Protein AF-0000000084399946 (afdb_homodimer)

Radius of gyration: 34.73 Å; Cα contacts (8 Å, |Δi|>4): 2234; chains: 2; bounding box: 103×118×94 Å

Secondary structure (DSSP, 8-state):
------------------HHHHHHHHHHHHHS--------------EEEEEETTEEEEEEE-TTSEEEEEEE-SGGGTSS-EEEEEEEPPPHHHHHHHHHTT-EEEE---TT-S--EEEEEEE-SSSS--EEEEEEEEEHHHHHHHTT--TT-BHHHHHHHHS--S------SS-------------------TT-EEEEEEEEEEESSSHHHHHHHHHHHHHHHHHHHT-SS--HHHHHHHHHHHHHHHHHHHHHHHHHHHTPBP-TTS--SS-SS-GGGGGG----EEEEEEEEEETTTTEEEEEEESS-EEEEEEEETTT--EEEEE-----BTT-HHHHHHHHTTSSS--TTSEE-SSSS-EETTTBSBSB-EE-HHHHS-HHHHHHHHHHHT-----SB-TTT--B----S----B-PPEEEEEESB-SS-TTEEEEEEEEE-HHHHTTS-HHHHHHHHHHHH-TT--SEEETTTHHHHS-BPPP-SPPPSS-PPPTTSSSTTTSSEEE---SSHHHHHHHHTTTSS--HHHHHHHHH--THHHHHH---EEE-/------------------HHHHHHHHHHHHHS--------------EEEEEETTEEEEEEE-TTSEEEEEEE-SGGGTSS-EEEEEEEPPPHHHHHHHHHTT-EEEE---TT-S--EEEEEEE-SSSS--EEEEEEEEEHHHHHHHTT--TT-BHHHHHHHHS--S------SS-------------------TT-EEEEEEEEEEESSSHHHHHHHHHHHHHHHHHHHT-SS--HHHHHHHHHHHHHHHHHHHHHHHHHHHTPBP-TTS--SS-SS-GGGGGG----EEEEEEEEEETTTTEEEEEEESS-EEEEEEEETTT--EEEEE-----BTT-HHHHHHHHTTSSS--TTSEE-SSSS-EETTTB-BSB-EE-HHHHS-HHHHHHHHHHHT-----SB-TTT--B----S----B-PPEEEEEESB-SS-TTEEEEEEEEE-HHHHTTS-HHHHHHHHHHHH-TT--SEEETTTHHHHS-BPPP-SPPPSS-PPPTTSSSTTTSSEEE---SSHHHHHHHHTTTSS--HHHHHHHHH--THHHHHH---EEE-

InterPro domains:
  IPR001932 PPM-type phosphatase-like domain [PF00481] (191-477)
  IPR001932 PPM-type phosphatase-like domain [PS51746] (173-559)
  IPR001932 PPM-type phosphatase-like domain [SM00332] (107-525)
  IPR001932 PPM-type phosphatase-like domain [cd00143] (194-478)
  IPR015655 Protein phosphatase 2C [PTHR13832] (185-475)
  IPR036457 PPM-type phosphatase-like domain superfamily [G3DSA:3.60.40.10] (83-559)
  IPR036457 PPM-type phosphatase-like domain superfamily [SSF81606] (194-558)

Nearest PDB structures (foldseek):
  5nzz-assembly4_D  TM=5.841E-01  e=4.918E-12  Homo sapiens
  8xi8-assembly1_A  TM=5.851E-01  e=1.051E-11  Homo sapiens
  5d2u-assembly1_A  TM=6.458E-01  e=9.894E-07  Thermosynechococcus vestitus BP-1
  5iti-assembly1_A  TM=6.749E-01  e=1.339E-05  Thermosynechococcus vestitus BP-1
  2j82-assembly1_A-2  TM=6.900E-01  e=2.863E-05  Synechococcus elongatus

Structure (mmCIF, N/CA/C/O backbone):
data_AF-0000000084399946-model_v1
#
loop_
_entity.id
_entity.type
_entity.pdbx_description
1 polymer 'PPM-type phosphatase domain-containing protein'
#
loop_
_atom_site.group_PDB
_atom_site.id
_atom_site.type_symbol
_atom_site.label_atom_id
_atom_site.label_alt_id
_atom_site.label_comp_id
_atom_site.label_asym_id
_atom_site.label_entity_id
_atom_site.label_seq_id
_atom_site.pdbx_PDB_ins_code
_atom_site.Cartn_x
_atom_site.Cartn_y
_atom_site.Cartn_z
_atom_site.occupancy
_atom_site.B_iso_or_equiv
_atom_site.auth_seq_id
_atom_site.auth_comp_id
_atom_site.auth_asym_id
_atom_site.auth_atom_id
_atom_site.pdbx_PDB_model_num
ATOM 1 N N . MET A 1 1 ? 61.219 -42.719 -32.5 1 23.02 1 MET A N 1
ATOM 2 C CA . MET A 1 1 ? 62.594 -42.219 -32.656 1 23.02 1 MET A CA 1
ATOM 3 C C . MET A 1 1 ? 62.656 -40.719 -32.406 1 23.02 1 MET A C 1
ATOM 5 O O . MET A 1 1 ? 61.781 -39.969 -32.844 1 23.02 1 MET A O 1
ATOM 9 N N . PRO A 1 2 ? 63.438 -40.25 -31.391 1 25.14 2 PRO A N 1
ATOM 10 C CA . PRO A 1 2 ? 63.344 -39.031 -30.625 1 25.14 2 PRO A CA 1
ATOM 11 C C . PRO A 1 2 ? 63.781 -37.812 -31.422 1 25.14 2 PRO A C 1
ATOM 13 O O . PRO A 1 2 ? 64.938 -37.656 -31.766 1 25.14 2 PRO A O 1
ATOM 16 N N . LEU A 1 3 ? 63.062 -37.625 -32.625 1 25.92 3 LEU A N 1
ATOM 17 C CA . LEU A 1 3 ? 63.688 -36.625 -33.5 1 25.92 3 LEU A CA 1
ATOM 18 C C . LEU A 1 3 ? 63.906 -35.312 -32.719 1 25.92 3 LEU A C 1
ATOM 20 O O . LEU A 1 3 ? 63.062 -34.906 -31.922 1 25.92 3 LEU A O 1
ATOM 24 N N . PRO A 1 4 ? 65.125 -34.844 -32.656 1 26.7 4 PRO A N 1
ATOM 25 C CA . PRO A 1 4 ? 65.812 -33.844 -31.797 1 26.7 4 PRO A CA 1
ATOM 26 C C . PRO A 1 4 ? 65.312 -32.438 -32.062 1 26.7 4 PRO A C 1
ATOM 28 O O . PRO A 1 4 ? 65.312 -31.984 -33.219 1 26.7 4 PRO A O 1
ATOM 31 N N . SER A 1 5 ? 64.188 -32.031 -31.453 1 23.81 5 SER A N 1
ATOM 32 C CA . SER A 1 5 ? 63.406 -30.812 -31.656 1 23.81 5 SER A CA 1
ATOM 33 C C . SER A 1 5 ? 64.312 -29.578 -31.531 1 23.81 5 SER A C 1
ATOM 35 O O . SER A 1 5 ? 64.938 -29.375 -30.5 1 23.81 5 SER A O 1
ATOM 37 N N . THR A 1 6 ? 64.875 -29.156 -32.719 1 25.34 6 THR A N 1
ATOM 38 C CA . THR A 1 6 ? 65.875 -28.109 -32.938 1 25.34 6 THR A CA 1
ATOM 39 C C . THR A 1 6 ? 65.375 -26.797 -32.312 1 25.34 6 THR A C 1
ATOM 41 O O . THR A 1 6 ? 64.25 -26.422 -32.438 1 25.34 6 THR A O 1
ATOM 44 N N . PRO A 1 7 ? 66.25 -26.156 -31.422 1 26.36 7 PRO A N 1
ATOM 45 C CA . PRO A 1 7 ? 66.125 -25.031 -30.484 1 26.36 7 PRO A CA 1
ATOM 46 C C . PRO A 1 7 ? 65.938 -23.688 -31.203 1 26.36 7 PRO A C 1
ATOM 48 O O . PRO A 1 7 ? 66.688 -23.344 -32.094 1 26.36 7 PRO A O 1
ATOM 51 N N . ILE A 1 8 ? 64.625 -23.375 -31.688 1 25.2 8 ILE A N 1
ATOM 52 C CA . ILE A 1 8 ? 64.375 -22.188 -32.5 1 25.2 8 ILE A CA 1
ATOM 53 C C . ILE A 1 8 ? 65 -20.969 -31.859 1 25.2 8 ILE A C 1
ATOM 55 O O . ILE A 1 8 ? 64.812 -20.703 -30.672 1 25.2 8 ILE A O 1
ATOM 59 N N . LEU A 1 9 ? 66.125 -20.453 -32.469 1 21.3 9 LEU A N 1
ATOM 60 C CA . LEU A 1 9 ? 67.062 -19.391 -32.281 1 21.3 9 LEU A CA 1
ATOM 61 C C . LEU A 1 9 ? 66.375 -18.047 -32.062 1 21.3 9 LEU A C 1
ATOM 63 O O . LEU A 1 9 ? 65.5 -17.672 -32.844 1 21.3 9 LEU A O 1
ATOM 67 N N . SER A 1 10 ? 66.312 -17.5 -30.781 1 23.08 10 SER A N 1
ATOM 68 C CA . SER A 1 10 ? 65.75 -16.312 -30.125 1 23.08 10 SER A CA 1
ATOM 69 C C . SER A 1 10 ? 66.312 -15.031 -30.734 1 23.08 10 SER A C 1
ATOM 71 O O . SER A 1 10 ? 67.5 -14.688 -30.5 1 23.08 10 SER A O 1
ATOM 73 N N . SER A 1 11 ? 66.25 -14.859 -32.156 1 21.86 11 SER A N 1
ATOM 74 C CA . SER A 1 11 ? 66.938 -13.703 -32.719 1 21.86 11 SER A CA 1
ATOM 75 C C . SER A 1 11 ? 66.5 -12.414 -32.031 1 21.86 11 SER A C 1
ATOM 77 O O . SER A 1 11 ? 65.312 -12.18 -31.891 1 21.86 11 SER A O 1
ATOM 79 N N . SER A 1 12 ? 67.375 -11.828 -31.156 1 23.22 12 SER A N 1
ATOM 80 C CA . SER A 1 12 ? 67.438 -10.594 -30.391 1 23.22 12 SER A CA 1
ATOM 81 C C . SER A 1 12 ? 67.375 -9.375 -31.297 1 23.22 12 SER A C 1
ATOM 83 O O . SER A 1 12 ? 68.25 -9.148 -32.125 1 23.22 12 SER A O 1
ATOM 85 N N . ILE A 1 13 ? 66.188 -9.172 -32 1 23.84 13 ILE A N 1
ATOM 86 C CA . ILE A 1 13 ? 66.188 -7.984 -32.844 1 23.84 13 ILE A CA 1
ATOM 87 C C . ILE A 1 13 ? 66.562 -6.758 -32.031 1 23.84 13 ILE A C 1
ATOM 89 O O . ILE A 1 13 ? 65.812 -6.41 -31.078 1 23.84 13 ILE A O 1
ATOM 93 N N . ALA A 1 14 ? 67.875 -6.52 -31.906 1 24.02 14 ALA A N 1
ATOM 94 C CA . ALA A 1 14 ? 68.625 -5.391 -31.297 1 24.02 14 ALA A CA 1
ATOM 95 C C . ALA A 1 14 ? 68.125 -4.07 -31.922 1 24.02 14 ALA A C 1
ATOM 97 O O . ALA A 1 14 ? 68.438 -3.789 -33.094 1 24.02 14 ALA A O 1
ATOM 98 N N . LEU A 1 15 ? 66.875 -3.648 -31.656 1 26.16 15 LEU A N 1
ATOM 99 C CA . LEU A 1 15 ? 66.375 -2.379 -32.156 1 26.16 15 LEU A CA 1
ATOM 100 C C . LEU A 1 15 ? 67.25 -1.229 -31.781 1 26.16 15 LEU A C 1
ATOM 102 O O . LEU A 1 15 ? 67.438 -0.952 -30.594 1 26.16 15 LEU A O 1
ATOM 106 N N . THR A 1 16 ? 68.438 -1.121 -32.531 1 25.41 16 THR A N 1
ATOM 107 C CA . THR A 1 16 ? 69.5 -0.097 -32.438 1 25.41 16 THR A CA 1
ATOM 108 C C . THR A 1 16 ? 68.875 1.298 -32.438 1 25.41 16 THR A C 1
ATOM 110 O O . THR A 1 16 ? 67.875 1.548 -33.125 1 25.41 16 THR A O 1
ATOM 113 N N . SER A 1 17 ? 69.25 2.141 -31.359 1 29.02 17 SER A N 1
ATOM 114 C CA . SER A 1 17 ? 68.875 3.398 -30.734 1 29.02 17 SER A CA 1
ATOM 115 C C . SER A 1 17 ? 69.062 4.574 -31.688 1 29.02 17 SER A C 1
ATOM 117 O O . SER A 1 17 ? 69 5.734 -31.281 1 29.02 17 SER A O 1
ATOM 119 N N . SER A 1 18 ? 69.625 4.328 -32.969 1 29.56 18 SER A N 1
ATOM 120 C CA . SER A 1 18 ? 70.25 5.527 -33.531 1 29.56 18 SER A CA 1
ATOM 121 C C . SER A 1 18 ? 69.188 6.586 -33.844 1 29.56 18 SER A C 1
ATOM 123 O O . SER A 1 18 ? 68 6.262 -34.094 1 29.56 18 SER A O 1
ATOM 125 N N . ALA A 1 19 ? 69.688 7.906 -33.656 1 35.5 19 ALA A N 1
ATOM 126 C CA . ALA A 1 19 ? 69 9.188 -33.75 1 35.5 19 ALA A CA 1
ATOM 127 C C . ALA A 1 19 ? 68.25 9.32 -35.062 1 35.5 19 ALA A C 1
ATOM 129 O O . ALA A 1 19 ? 67.188 9.867 -35.125 1 35.5 19 ALA A O 1
ATOM 130 N N . ALA A 1 20 ? 69.062 9 -36.156 1 37.38 20 ALA A N 1
ATOM 131 C CA . ALA A 1 20 ? 68.562 9.141 -37.531 1 37.38 20 ALA A CA 1
ATOM 132 C C . ALA A 1 20 ? 67.312 8.258 -37.75 1 37.38 20 ALA A C 1
ATOM 134 O O . ALA A 1 20 ? 66.438 8.594 -38.531 1 37.38 20 ALA A O 1
ATOM 135 N N . GLY A 1 21 ? 67.375 7.031 -37.062 1 34.44 21 GLY A N 1
ATOM 136 C CA . GLY A 1 21 ? 66.375 6.047 -37.219 1 34.44 21 GLY A CA 1
ATOM 137 C C . GLY A 1 21 ? 65 6.504 -36.656 1 34.44 21 GLY A C 1
ATOM 138 O O . GLY A 1 21 ? 63.969 6.047 -37.094 1 34.44 21 GLY A O 1
ATOM 139 N N . LEU A 1 22 ? 65.188 7.254 -35.562 1 35.81 22 LEU A N 1
ATOM 140 C CA . LEU A 1 22 ? 64 7.812 -34.906 1 35.81 22 LEU A CA 1
ATOM 141 C C . LEU A 1 22 ? 63.344 8.836 -35.812 1 35.81 22 LEU A C 1
ATOM 143 O O . LEU A 1 22 ? 62.125 8.883 -35.906 1 35.81 22 LEU A O 1
ATOM 147 N N . ALA A 1 23 ? 64.25 9.625 -36.438 1 38.19 23 ALA A N 1
ATOM 148 C CA . ALA A 1 23 ? 63.719 10.711 -37.281 1 38.19 23 ALA A CA 1
ATOM 149 C C . ALA A 1 23 ? 62.969 10.172 -38.469 1 38.19 23 ALA A C 1
ATOM 151 O O . ALA A 1 23 ? 61.906 10.695 -38.844 1 38.19 23 ALA A O 1
ATOM 152 N N . ALA A 1 24 ? 63.562 9.094 -39.156 1 37.03 24 ALA A N 1
ATOM 153 C CA . ALA A 1 24 ? 62.906 8.477 -40.312 1 37.03 24 ALA A CA 1
ATOM 154 C C . ALA A 1 24 ? 61.594 7.832 -39.875 1 37.03 24 ALA A C 1
ATOM 156 O O . ALA A 1 24 ? 60.594 7.879 -40.625 1 37.03 24 ALA A O 1
ATOM 157 N N . LEU A 1 25 ? 61.625 7.184 -38.656 1 37.5 25 LEU A N 1
ATOM 158 C CA . LEU A 1 25 ? 60.375 6.59 -38.188 1 37.5 25 LEU A CA 1
ATOM 159 C C . LEU A 1 25 ? 59.344 7.664 -37.906 1 37.5 25 LEU A C 1
ATOM 161 O O . LEU A 1 25 ? 58.188 7.5 -38.25 1 37.5 25 LEU A O 1
ATOM 165 N N . LEU A 1 26 ? 59.875 8.758 -37.344 1 38.97 26 LEU A N 1
ATOM 166 C CA . LEU A 1 26 ? 58.906 9.82 -37.062 1 38.97 26 LEU A CA 1
ATOM 167 C C . LEU A 1 26 ? 58.375 10.422 -38.344 1 38.97 26 LEU A C 1
ATOM 169 O O . LEU A 1 26 ? 57.156 10.719 -38.438 1 38.97 26 LEU A O 1
ATOM 173 N N . THR A 1 27 ? 59.25 10.727 -39.312 1 38.97 27 THR A N 1
ATOM 174 C CA . THR A 1 27 ? 58.844 11.273 -40.594 1 38.97 27 THR A CA 1
ATOM 175 C C . THR A 1 27 ? 57.969 10.281 -41.344 1 38.97 27 THR A C 1
ATOM 177 O O . THR A 1 27 ? 56.938 10.664 -41.938 1 38.97 27 THR A O 1
ATOM 180 N N . TYR A 1 28 ? 58.375 8.906 -41.375 1 34.91 28 TYR A N 1
ATOM 181 C CA . TYR A 1 28 ? 57.531 7.914 -42 1 34.91 28 TYR A CA 1
ATOM 182 C C . TYR A 1 28 ? 56.156 7.883 -41.344 1 34.91 28 TYR A C 1
ATOM 184 O O . TYR A 1 28 ? 55.125 7.824 -42.031 1 34.91 28 TYR A O 1
ATOM 192 N N . LEU A 1 29 ? 56.188 7.855 -39.969 1 35.62 29 LEU A N 1
ATOM 193 C CA . LEU A 1 29 ? 54.906 7.883 -39.281 1 35.62 29 LEU A CA 1
ATOM 194 C C . LEU A 1 29 ? 54.125 9.156 -39.625 1 35.62 29 LEU A C 1
ATOM 196 O O . LEU A 1 29 ? 52.906 9.141 -39.688 1 35.62 29 LEU A O 1
ATOM 200 N N . TYR A 1 30 ? 54.875 10.305 -39.75 1 33.88 30 TYR A N 1
ATOM 201 C CA . TYR A 1 30 ? 54.25 11.57 -40.094 1 33.88 30 TYR A CA 1
ATOM 202 C C . TYR A 1 30 ? 53.625 11.516 -41.469 1 33.88 30 TYR A C 1
ATOM 204 O O . TYR A 1 30 ? 52.5 11.969 -41.688 1 33.88 30 TYR A O 1
ATOM 212 N N . TYR A 1 31 ? 54.469 11.281 -42.531 1 34.69 31 TYR A N 1
ATOM 213 C CA . TYR A 1 31 ? 53.969 11.344 -43.906 1 34.69 31 TYR A CA 1
ATOM 214 C C . TYR A 1 31 ? 53.062 10.148 -44.219 1 34.69 31 TYR A C 1
ATOM 216 O O . TYR A 1 31 ? 52.281 10.188 -45.156 1 34.69 31 TYR A O 1
ATOM 224 N N . ASN A 1 32 ? 53.5 8.953 -44 1 29.62 32 ASN A N 1
ATOM 225 C CA . ASN A 1 32 ? 52.656 7.805 -44.281 1 29.62 32 ASN A CA 1
ATOM 226 C C . ASN A 1 32 ? 51.656 7.535 -43.188 1 29.62 32 ASN A C 1
ATOM 228 O O . ASN A 1 32 ? 51.906 6.695 -42.312 1 29.62 32 ASN A O 1
ATOM 232 N N . ARG A 1 33 ? 51.031 8.695 -42.781 1 29.62 33 ARG A N 1
ATOM 233 C CA . ARG A 1 33 ? 49.969 8.617 -41.781 1 29.62 33 ARG A CA 1
ATOM 234 C C . ARG A 1 33 ? 49 7.48 -42.062 1 29.62 33 ARG A C 1
ATOM 236 O O . ARG A 1 33 ? 48.375 7.457 -43.125 1 29.62 33 ARG A O 1
ATOM 243 N N . PRO A 1 34 ? 49.312 6.246 -41.625 1 27.61 34 PRO A N 1
ATOM 244 C CA . PRO A 1 34 ? 48.281 5.324 -42.125 1 27.61 34 PRO A CA 1
ATOM 245 C C . PRO A 1 34 ? 46.875 5.887 -41.969 1 27.61 34 PRO A C 1
ATOM 247 O O . PRO A 1 34 ? 46.562 6.566 -41 1 27.61 34 PRO A O 1
ATOM 250 N N . SER A 1 35 ? 46.188 6.367 -43.062 1 27.34 35 SER A N 1
ATOM 251 C CA . SER A 1 35 ? 44.781 6.734 -43.125 1 27.34 35 SER A CA 1
ATOM 252 C C . SER A 1 35 ? 43.906 5.707 -42.406 1 27.34 35 SER A C 1
ATOM 254 O O . SER A 1 35 ? 43.469 4.719 -43 1 27.34 35 SER A O 1
ATOM 256 N N . ILE A 1 36 ? 44.375 5.105 -41.406 1 27.83 36 ILE A N 1
ATOM 257 C CA . ILE A 1 36 ? 43.375 4.168 -40.875 1 27.83 36 ILE A CA 1
ATOM 258 C C . ILE A 1 36 ? 42.062 4.887 -40.656 1 27.83 36 ILE A C 1
ATOM 260 O O . ILE A 1 36 ? 42 5.836 -39.844 1 27.83 36 ILE A O 1
ATOM 264 N N . PRO A 1 37 ? 41.219 4.938 -41.656 1 26.47 37 PRO A N 1
ATOM 265 C CA . PRO A 1 37 ? 39.938 5.602 -41.406 1 26.47 37 PRO A CA 1
ATOM 266 C C . PRO A 1 37 ? 39.344 5.246 -40.062 1 26.47 37 PRO A C 1
ATOM 268 O O . PRO A 1 37 ? 39.219 4.066 -39.719 1 26.47 37 PRO A O 1
ATOM 271 N N . PHE A 1 38 ? 39.719 5.875 -39.062 1 26.69 38 PHE A N 1
ATOM 272 C CA . PHE A 1 38 ? 38.969 5.711 -37.812 1 26.69 38 PHE A CA 1
ATOM 27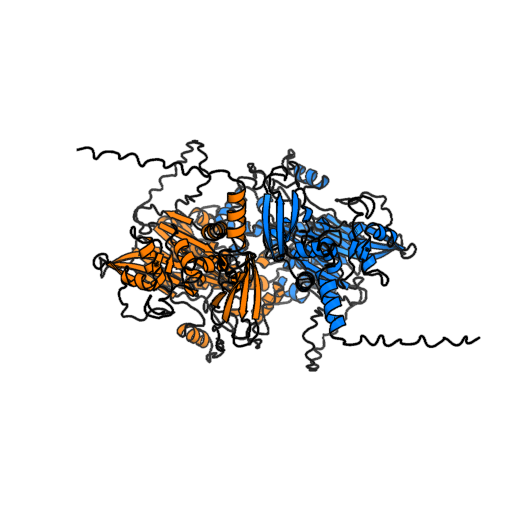3 C C . PHE A 1 38 ? 37.469 5.785 -38.094 1 26.69 38 PHE A C 1
ATOM 275 O O . PHE A 1 38 ? 36.938 6.867 -38.344 1 26.69 38 PHE A O 1
ATOM 282 N N . ALA A 1 39 ? 36.938 4.91 -38.906 1 25.56 39 ALA A N 1
ATOM 283 C CA . ALA A 1 39 ? 35.5 4.852 -38.906 1 25.56 39 ALA A CA 1
ATOM 284 C C . ALA A 1 39 ? 34.938 5.051 -37.5 1 25.56 39 ALA A C 1
ATOM 286 O O . ALA A 1 39 ? 35.188 4.246 -36.594 1 25.56 39 ALA A O 1
ATOM 287 N N . PHE A 1 40 ? 34.906 6.215 -37.062 1 27 40 PHE A N 1
ATOM 288 C CA . PHE A 1 40 ? 34.031 6.48 -35.906 1 27 40 PHE A CA 1
ATOM 289 C C . PHE A 1 40 ? 32.75 5.633 -36 1 27 40 PHE A C 1
ATOM 291 O O . PHE A 1 40 ? 31.906 5.879 -36.844 1 27 40 PHE A O 1
ATOM 298 N N . VAL A 1 41 ? 32.875 4.391 -35.938 1 29.59 41 VAL A N 1
ATOM 299 C CA . VAL A 1 41 ? 31.609 3.705 -35.75 1 29.59 41 VAL A CA 1
ATOM 300 C C . VAL A 1 41 ? 30.781 4.43 -34.688 1 29.59 41 VAL A C 1
ATOM 302 O O . VAL A 1 41 ? 31.203 4.535 -33.531 1 29.59 41 VAL A O 1
ATOM 305 N N . PRO A 1 42 ? 30.109 5.441 -35.031 1 33.31 42 PRO A N 1
ATOM 306 C CA . PRO A 1 42 ? 29.219 6.012 -34.031 1 33.31 42 PRO A CA 1
ATOM 307 C C . PRO A 1 42 ? 28.719 4.977 -33.031 1 33.31 42 PRO A C 1
ATOM 309 O O . PRO A 1 42 ? 28.531 3.811 -33.375 1 33.31 42 PRO A O 1
ATOM 312 N N . LEU A 1 43 ? 29.203 4.895 -31.891 1 37.94 43 LEU A N 1
ATOM 313 C CA . LEU A 1 43 ? 28.562 4.027 -30.906 1 37.94 43 LEU A CA 1
ATOM 314 C C . LEU A 1 43 ? 27.062 3.891 -31.188 1 37.94 43 LEU A C 1
ATOM 316 O O . LEU A 1 43 ? 26.312 4.859 -31.062 1 37.94 43 LEU A O 1
ATOM 320 N N . THR A 1 44 ? 26.641 3.334 -32.219 1 42.97 44 THR A N 1
ATOM 321 C CA . THR A 1 44 ? 25.297 3.018 -32.688 1 42.97 44 THR A CA 1
ATOM 322 C C . THR A 1 44 ? 24.375 2.67 -31.531 1 42.97 44 THR A C 1
ATOM 324 O O . THR A 1 44 ? 24.703 1.814 -30.703 1 42.97 44 THR A O 1
ATOM 327 N N . SER A 1 45 ? 23.578 3.59 -31.078 1 59.16 45 SER A N 1
ATOM 328 C CA . SER A 1 45 ? 22.422 3.377 -30.219 1 59.16 45 SER A CA 1
ATOM 329 C C . SER A 1 45 ? 21.719 2.068 -30.547 1 59.16 45 SER A C 1
ATOM 331 O O . SER A 1 45 ? 21.406 1.807 -31.703 1 59.16 45 SER A O 1
ATOM 333 N N . LYS A 1 46 ? 22 1.009 -29.891 1 77.56 46 LYS A N 1
ATOM 334 C CA . LYS A 1 46 ? 21.281 -0.247 -30.047 1 77.56 46 LYS A CA 1
ATOM 335 C C . LYS A 1 46 ? 19.797 -0.076 -29.703 1 77.56 46 LYS A C 1
ATOM 337 O O . LYS A 1 46 ? 19.469 0.482 -28.656 1 77.56 46 LYS A O 1
ATOM 342 N N . THR A 1 47 ? 19 -0.186 -30.75 1 84.94 47 THR A N 1
ATOM 343 C CA . THR A 1 47 ? 17.547 -0.098 -30.594 1 84.94 47 THR A CA 1
ATOM 344 C C . THR A 1 47 ? 16.922 -1.486 -30.625 1 84.94 47 THR A C 1
ATOM 346 O O . THR A 1 47 ? 17.312 -2.336 -31.422 1 84.94 47 THR A O 1
ATOM 349 N N . PHE A 1 48 ? 16.188 -1.789 -29.656 1 87.06 48 PHE A N 1
ATOM 350 C CA . PHE A 1 48 ? 15.414 -3.023 -29.562 1 87.06 48 PHE A CA 1
ATOM 351 C C . PHE A 1 48 ? 13.914 -2.736 -29.625 1 87.06 48 PHE A C 1
ATOM 353 O O . PHE A 1 48 ? 13.398 -1.948 -28.828 1 87.06 48 PHE A O 1
ATOM 360 N N . THR A 1 49 ? 13.297 -3.318 -30.594 1 85.38 49 THR A N 1
ATOM 361 C CA . THR A 1 49 ? 11.859 -3.141 -30.766 1 85.38 49 THR A CA 1
ATOM 362 C C . THR A 1 49 ? 11.109 -4.414 -30.391 1 85.38 49 THR A C 1
ATOM 364 O O . THR A 1 49 ? 11.555 -5.52 -30.703 1 85.38 49 THR A O 1
ATOM 367 N N . PHE A 1 50 ? 10.125 -4.25 -29.672 1 80.88 50 PHE A N 1
ATOM 368 C CA . PHE A 1 50 ? 9.32 -5.391 -29.25 1 80.88 50 PHE A CA 1
ATOM 369 C C . PHE A 1 50 ? 7.871 -4.973 -29.016 1 80.88 50 PHE A C 1
ATOM 371 O O . PHE A 1 50 ? 7.527 -3.797 -29.156 1 80.88 50 PHE A O 1
ATOM 378 N N . LYS A 1 51 ? 7.07 -5.961 -28.719 1 75.69 51 LYS A N 1
ATOM 379 C CA . LYS A 1 51 ? 5.664 -5.668 -28.453 1 75.69 51 LYS A CA 1
ATOM 380 C C . LYS A 1 51 ? 5.301 -5.973 -27 1 75.69 51 LYS A C 1
ATOM 382 O O . LYS A 1 51 ? 5.762 -6.961 -26.438 1 75.69 51 LYS A O 1
ATOM 387 N N . VAL A 1 52 ? 4.707 -5.031 -26.406 1 73 52 VAL A N 1
ATOM 388 C CA . VAL A 1 52 ? 4.043 -5.266 -25.141 1 73 52 VAL A CA 1
ATOM 389 C C . VAL A 1 52 ? 2.549 -5.492 -25.359 1 73 52 VAL A C 1
ATOM 391 O O . VAL A 1 52 ? 1.797 -4.539 -25.578 1 73 52 VAL A O 1
ATOM 394 N N . LEU A 1 53 ? 2.271 -6.652 -25.172 1 66.44 53 LEU A N 1
ATOM 395 C CA . LEU A 1 53 ? 0.941 -7.059 -25.609 1 66.44 53 LEU A CA 1
ATOM 396 C C . LEU A 1 53 ? 0.711 -6.668 -27.062 1 66.44 53 LEU A C 1
ATOM 398 O O . LEU A 1 53 ? 1.362 -7.207 -27.969 1 66.44 53 LEU A O 1
ATOM 402 N N . ASN A 1 54 ? 0.017 -5.512 -27.281 1 63.38 54 ASN A N 1
ATOM 403 C CA . ASN A 1 54 ? -0.271 -5.141 -28.672 1 63.38 54 ASN A CA 1
ATOM 404 C C . ASN A 1 54 ? 0.364 -3.799 -29.031 1 63.38 54 ASN A C 1
ATOM 406 O O . ASN A 1 54 ? 0.22 -3.324 -30.156 1 63.38 54 ASN A O 1
ATOM 410 N N . TRP A 1 55 ? 1.119 -3.309 -28.141 1 74.38 55 TRP A N 1
ATOM 411 C CA . TRP A 1 55 ? 1.695 -1.988 -28.375 1 74.38 55 TRP A CA 1
ATOM 412 C C . TRP A 1 55 ? 3.186 -2.09 -28.688 1 74.38 55 TRP A C 1
ATOM 414 O O . TRP A 1 55 ? 3.912 -2.836 -28.016 1 74.38 55 TRP A O 1
ATOM 424 N N . ASP A 1 56 ? 3.477 -1.344 -29.656 1 82.5 56 ASP A N 1
ATOM 425 C CA . ASP A 1 56 ? 4.891 -1.311 -30.016 1 82.5 56 ASP A CA 1
ATOM 426 C C . ASP A 1 56 ? 5.707 -0.576 -28.953 1 82.5 56 ASP A C 1
ATOM 428 O O . ASP A 1 56 ? 5.25 0.423 -28.391 1 82.5 56 ASP A O 1
ATOM 432 N N . ALA A 1 57 ? 6.75 -1.133 -28.688 1 87.5 57 ALA A N 1
ATOM 433 C CA . ALA A 1 57 ? 7.688 -0.498 -27.766 1 87.5 57 ALA A CA 1
ATOM 434 C C . ALA A 1 57 ? 9.117 -0.591 -28.281 1 87.5 57 ALA A C 1
ATOM 436 O O . ALA A 1 57 ? 9.469 -1.541 -28.984 1 87.5 57 ALA A O 1
ATOM 437 N N . THR A 1 58 ? 9.867 0.5 -28.047 1 91.75 58 THR A N 1
ATOM 438 C CA . THR A 1 58 ? 11.266 0.523 -28.469 1 91.75 58 THR A CA 1
ATOM 439 C C . THR A 1 58 ? 12.164 0.911 -27.297 1 91.75 58 THR A C 1
ATOM 441 O O . THR A 1 58 ? 11.836 1.806 -26.516 1 91.75 58 THR A O 1
ATOM 444 N N . LEU A 1 59 ? 13.227 0.168 -27.188 1 93 59 LEU A N 1
ATOM 445 C CA . LEU A 1 59 ? 14.289 0.494 -26.25 1 93 59 LEU A CA 1
ATOM 446 C C . LEU A 1 59 ? 15.555 0.921 -26.984 1 93 59 LEU A C 1
ATOM 448 O O . LEU A 1 59 ? 15.984 0.253 -27.922 1 93 59 LEU A O 1
ATOM 452 N N . SER A 1 60 ? 16.078 2.082 -26.547 1 93.88 60 SER A N 1
ATOM 453 C CA . SER A 1 60 ? 17.344 2.547 -27.125 1 93.88 60 SER A CA 1
ATOM 454 C C . SER A 1 60 ? 18.328 2.947 -26.031 1 93.88 60 SER A C 1
ATOM 456 O O . SER A 1 60 ? 17.938 3.412 -24.969 1 93.88 60 SER A O 1
ATOM 458 N N . LEU A 1 61 ? 19.562 2.689 -26.297 1 93.06 61 LEU A N 1
ATOM 459 C CA . LEU A 1 61 ? 20.641 3.016 -25.359 1 93.06 61 LEU A CA 1
ATOM 460 C C . LEU A 1 61 ? 21.562 4.09 -25.938 1 93.06 61 LEU A C 1
ATOM 462 O O . LEU A 1 61 ? 22.062 3.947 -27.062 1 93.06 61 LEU A O 1
ATOM 466 N N . SER A 1 62 ? 21.781 5.152 -25.172 1 89.88 62 SER A N 1
ATOM 467 C CA . SER A 1 62 ? 22.672 6.227 -25.594 1 89.88 62 SER A CA 1
ATOM 468 C C . SER A 1 62 ? 24.109 5.965 -25.156 1 89.88 62 SER A C 1
ATOM 470 O O . SER A 1 62 ? 24.344 5.102 -24.297 1 89.88 62 SER A O 1
ATOM 472 N N . SER A 1 63 ? 25 6.723 -25.656 1 86.69 63 SER A N 1
ATOM 473 C CA . SER A 1 63 ? 26.406 6.602 -25.312 1 86.69 63 SER A CA 1
ATOM 474 C C . SER A 1 63 ? 26.656 7.07 -23.875 1 86.69 63 SER A C 1
ATOM 476 O O . SER A 1 63 ? 27.625 6.652 -23.234 1 86.69 63 SER A O 1
ATOM 478 N N . SER A 1 64 ? 25.797 7.867 -23.406 1 85.56 64 SER A N 1
ATOM 479 C CA . SER A 1 64 ? 25.953 8.414 -22.062 1 85.56 64 SER A CA 1
ATOM 480 C C . SER A 1 64 ? 25.344 7.5 -21.016 1 85.56 64 SER A C 1
ATOM 482 O O . SER A 1 64 ? 25.297 7.84 -19.844 1 85.56 64 SER A O 1
ATOM 484 N N . GLY A 1 65 ? 24.812 6.363 -21.453 1 88.62 65 GLY A N 1
ATOM 485 C CA . GLY A 1 65 ? 24.281 5.41 -20.5 1 88.62 65 GLY A CA 1
ATOM 486 C C . GLY A 1 65 ? 22.844 5.668 -20.125 1 88.62 65 GLY A C 1
ATOM 487 O O . GLY A 1 65 ? 22.438 5.48 -18.984 1 88.62 65 GLY A O 1
ATOM 488 N N . ILE A 1 66 ? 22.125 6.223 -21.047 1 91.69 66 ILE A N 1
ATOM 489 C CA . ILE A 1 66 ? 20.703 6.469 -20.828 1 91.69 66 ILE A CA 1
ATOM 490 C C . ILE A 1 66 ? 19.875 5.531 -21.719 1 91.69 66 ILE A C 1
ATOM 492 O O . ILE A 1 66 ? 20.125 5.414 -22.922 1 91.69 66 ILE A O 1
ATOM 496 N N . VAL A 1 67 ? 18.984 4.812 -21.031 1 93.94 67 VAL A N 1
ATOM 497 C CA 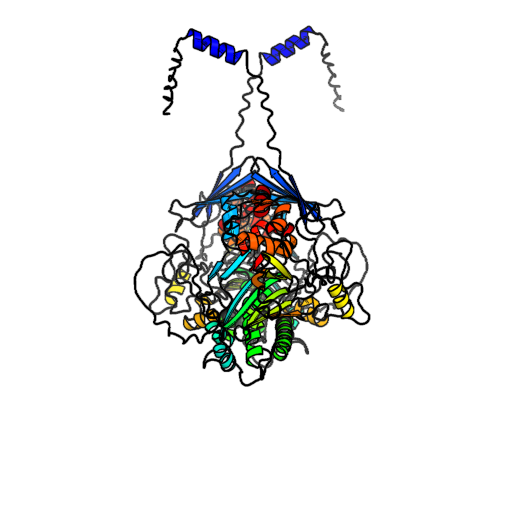. VAL A 1 67 ? 18.031 3.973 -21.766 1 93.94 67 VAL A CA 1
ATOM 498 C C . VAL A 1 67 ? 16.75 4.758 -22.047 1 93.94 67 VAL A C 1
ATOM 500 O O . VAL A 1 67 ? 16.141 5.316 -21.125 1 93.94 67 VAL A O 1
ATOM 503 N N . THR A 1 68 ? 16.359 4.77 -23.281 1 93.5 68 THR A N 1
ATOM 504 C CA . THR A 1 68 ? 15.133 5.441 -23.672 1 93.5 68 THR A CA 1
ATOM 505 C C . THR A 1 68 ? 14.062 4.426 -24.078 1 93.5 68 THR A C 1
ATOM 507 O O . THR A 1 68 ? 14.305 3.588 -24.953 1 93.5 68 THR A O 1
ATOM 510 N N . LEU A 1 69 ? 12.938 4.43 -23.406 1 93.75 69 LEU A N 1
ATOM 511 C CA . LEU A 1 69 ? 11.773 3.613 -23.75 1 93.75 69 LEU A CA 1
ATOM 512 C C . LEU A 1 69 ? 10.711 4.453 -24.453 1 93.75 69 LEU A C 1
ATOM 514 O O . LEU A 1 69 ? 10.273 5.477 -23.906 1 93.75 69 LEU A O 1
ATOM 518 N N . THR A 1 70 ? 10.414 4.086 -25.625 1 91.56 70 THR A N 1
ATOM 519 C CA . THR A 1 70 ? 9.297 4.699 -26.328 1 91.56 70 THR A CA 1
ATOM 520 C C . THR A 1 70 ? 8.195 3.676 -26.578 1 91.56 70 THR A C 1
ATOM 522 O O . THR A 1 70 ? 8.43 2.65 -27.234 1 91.56 70 THR A O 1
ATOM 525 N N . ARG A 1 71 ? 7.055 3.936 -26.047 1 89.12 71 ARG A N 1
ATOM 526 C CA . ARG A 1 71 ? 5.938 3.008 -26.172 1 89.12 71 ARG A CA 1
ATOM 527 C C . ARG A 1 71 ? 4.723 3.693 -26.797 1 89.12 71 ARG A C 1
ATOM 529 O O . ARG A 1 71 ? 4.414 4.84 -26.469 1 89.12 71 ARG A O 1
ATOM 536 N N . ASN A 1 72 ? 4.133 3.035 -27.703 1 84.62 72 ASN A N 1
ATOM 537 C CA . ASN A 1 72 ? 2.852 3.5 -28.219 1 84.62 72 ASN A CA 1
ATOM 538 C C . ASN A 1 72 ? 1.777 3.496 -27.141 1 84.62 72 ASN A C 1
ATOM 540 O O . ASN A 1 72 ? 1.66 2.533 -26.375 1 84.62 72 ASN A O 1
ATOM 544 N N . ILE A 1 73 ? 1.022 4.637 -26.969 1 77.56 73 ILE A N 1
ATOM 545 C CA . ILE A 1 73 ? 0.009 4.719 -25.922 1 77.56 73 ILE A CA 1
ATOM 546 C C . ILE A 1 73 ? -1.344 5.062 -26.531 1 77.56 73 ILE A C 1
ATOM 548 O O . ILE A 1 73 ? -2.256 5.512 -25.844 1 77.56 73 ILE A O 1
ATOM 552 N N . SER A 1 74 ? -1.357 5.086 -27.859 1 75.12 74 SER A N 1
ATOM 553 C CA . SER A 1 74 ? -2.633 5.352 -28.516 1 75.12 74 SER A CA 1
ATOM 554 C C . SER A 1 74 ? -3.67 4.293 -28.156 1 75.12 74 SER A C 1
ATOM 556 O O . SER A 1 74 ? -3.318 3.17 -27.797 1 75.12 74 SER A O 1
ATOM 558 N N . ALA A 1 75 ? -4.816 4.879 -28.234 1 67.5 75 ALA A N 1
ATOM 559 C CA . ALA A 1 75 ? -5.887 3.904 -28.016 1 67.5 75 ALA A CA 1
ATOM 560 C C . ALA A 1 75 ? -5.699 2.686 -28.922 1 67.5 75 ALA A C 1
ATOM 562 O O . ALA A 1 75 ? -5.477 2.824 -30.125 1 67.5 75 ALA A O 1
ATOM 563 N N . TRP A 1 76 ? -5.516 1.576 -28.391 1 64.44 76 TRP A N 1
ATOM 564 C CA . TRP A 1 76 ? -5.398 0.282 -29.047 1 64.44 76 TRP A CA 1
ATOM 565 C C . TRP A 1 76 ? -4.07 0.17 -29.797 1 64.44 76 TRP A C 1
ATOM 567 O O . TRP A 1 76 ? -3.906 -0.699 -30.656 1 64.44 76 TRP A O 1
ATOM 577 N N . GLY A 1 77 ? -3.195 1.133 -29.594 1 68.75 77 GLY A N 1
ATOM 578 C CA . GLY A 1 77 ? -1.831 1.065 -30.094 1 68.75 77 GLY A CA 1
ATOM 579 C C . GLY A 1 77 ? -1.714 1.428 -31.562 1 68.75 77 GLY A C 1
ATOM 580 O O . GLY A 1 77 ? -0.689 1.159 -32.188 1 68.75 77 GLY A O 1
ATOM 581 N N . THR A 1 78 ? -2.771 1.912 -32.188 1 72.25 78 THR A N 1
ATOM 582 C CA . THR A 1 78 ? -2.77 2.156 -33.625 1 72.25 78 THR A CA 1
ATOM 583 C C . THR A 1 78 ? -2.521 3.633 -33.938 1 72.25 78 THR A C 1
ATOM 585 O O . THR A 1 78 ? -2.182 3.996 -35.062 1 72.25 78 THR A O 1
ATOM 588 N N . GLY A 1 79 ? -2.664 4.418 -33 1 76.62 79 GLY A N 1
ATOM 589 C CA . GLY A 1 79 ? -2.459 5.844 -33.219 1 76.62 79 GLY A CA 1
ATOM 590 C C . GLY A 1 79 ? -1.007 6.262 -33.062 1 76.62 79 GLY A C 1
ATOM 591 O O . GLY A 1 79 ? -0.128 5.422 -32.875 1 76.62 79 GLY A O 1
ATOM 592 N N . PRO A 1 80 ? -0.75 7.422 -33.312 1 82.62 80 PRO A N 1
ATOM 593 C CA . PRO A 1 80 ? 0.623 7.934 -33.312 1 82.62 80 PRO A CA 1
ATOM 594 C C . PRO A 1 80 ? 1.107 8.336 -31.922 1 82.62 80 PRO A C 1
ATOM 596 O O . PRO A 1 80 ? 2.281 8.664 -31.75 1 82.62 80 PRO A O 1
ATOM 599 N N . GLU A 1 81 ? 0.217 8.266 -31 1 85.12 81 GLU A N 1
ATOM 600 C CA . GLU A 1 81 ? 0.595 8.758 -29.672 1 85.12 81 GLU A CA 1
ATOM 601 C C . GLU A 1 81 ? 1.623 7.844 -29.016 1 85.12 81 GLU A C 1
ATOM 603 O O . GLU A 1 81 ? 1.449 6.625 -29 1 85.12 81 GLU A O 1
ATOM 608 N N . THR A 1 82 ? 2.717 8.461 -28.578 1 87.88 82 THR A N 1
ATOM 609 C CA . THR A 1 82 ? 3.758 7.691 -27.906 1 87.88 82 THR A CA 1
ATOM 610 C C . THR A 1 82 ? 4.129 8.328 -26.562 1 87.88 82 THR A C 1
ATOM 612 O O . THR A 1 82 ? 3.85 9.508 -26.344 1 87.88 82 THR A O 1
ATOM 615 N N . HIS A 1 83 ? 4.523 7.531 -25.672 1 88.25 83 HIS A N 1
ATOM 616 C CA . HIS A 1 83 ? 5.09 7.949 -24.391 1 88.25 83 HIS A CA 1
ATOM 617 C C . HIS A 1 83 ? 6.555 7.551 -24.281 1 88.25 83 HIS A C 1
ATOM 619 O O . HIS A 1 83 ? 6.91 6.391 -24.516 1 88.25 83 HIS A O 1
ATOM 625 N N . THR A 1 84 ? 7.391 8.562 -24 1 90.56 84 THR A N 1
ATOM 626 C CA . THR A 1 84 ? 8.828 8.312 -23.922 1 90.56 84 THR A CA 1
ATOM 627 C C . THR A 1 84 ? 9.336 8.562 -22.516 1 90.56 84 THR A C 1
ATOM 629 O O . THR A 1 84 ? 9.031 9.586 -21.906 1 90.56 84 THR A O 1
ATOM 632 N N . THR A 1 85 ? 10.039 7.594 -21.984 1 89.88 85 THR A N 1
ATOM 633 C CA . THR A 1 85 ? 10.664 7.723 -20.672 1 89.88 85 THR A CA 1
ATOM 634 C C . THR A 1 85 ? 12.164 7.445 -20.766 1 89.88 85 THR A C 1
ATOM 636 O O . THR A 1 85 ? 12.617 6.734 -21.656 1 89.88 85 THR A O 1
ATOM 639 N N . HIS A 1 86 ? 12.945 8.031 -19.859 1 90.62 86 HIS A N 1
ATOM 640 C CA . HIS A 1 86 ? 14.391 7.875 -19.812 1 90.62 86 HIS A CA 1
ATOM 641 C C . HIS A 1 86 ? 14.828 7.242 -18.484 1 90.62 86 HIS A C 1
ATOM 643 O O . HIS A 1 86 ? 14.273 7.551 -17.438 1 90.62 86 HIS A O 1
ATOM 649 N N . HIS A 1 87 ? 15.812 6.344 -18.578 1 92.5 87 HIS A N 1
ATOM 650 C CA . HIS A 1 87 ? 16.266 5.578 -17.422 1 92.5 87 HIS A CA 1
ATOM 651 C C . HIS A 1 87 ? 17.781 5.422 -17.438 1 92.5 87 HIS A C 1
ATOM 653 O O . HIS A 1 87 ? 18.422 5.457 -18.5 1 92.5 87 HIS A O 1
ATOM 659 N N . ILE A 1 88 ? 18.375 5.258 -16.281 1 92.25 88 ILE A N 1
ATOM 660 C CA . ILE A 1 88 ? 19.812 5.047 -16.156 1 92.25 88 ILE A CA 1
ATOM 661 C C . ILE A 1 88 ? 20.156 3.598 -16.484 1 92.25 88 ILE A C 1
ATOM 663 O O . ILE A 1 88 ? 19.547 2.67 -15.961 1 92.25 88 ILE A O 1
ATOM 667 N N . PHE A 1 89 ? 21.109 3.434 -17.297 1 93.81 89 PHE A N 1
ATOM 668 C CA . PHE A 1 89 ? 21.562 2.098 -17.672 1 93.81 89 PHE A CA 1
ATOM 669 C C . PHE A 1 89 ? 22.359 1.458 -16.547 1 93.81 89 PHE A C 1
ATOM 671 O O . PHE A 1 89 ? 23.422 1.948 -16.172 1 93.81 89 PHE A O 1
ATOM 678 N N . LEU A 1 90 ? 21.875 0.379 -16.016 1 94.38 90 LEU A N 1
ATOM 679 C CA . LEU A 1 90 ? 22.484 -0.257 -14.859 1 94.38 90 LEU A CA 1
ATOM 680 C C . LEU A 1 90 ? 23.719 -1.074 -15.273 1 94.38 90 LEU A C 1
ATOM 682 O O . LEU A 1 90 ? 23.75 -1.618 -16.375 1 94.38 90 LEU A O 1
ATOM 686 N N . SER A 1 91 ? 24.656 -1.191 -14.352 1 93.5 91 SER A N 1
ATOM 687 C CA . SER A 1 91 ? 25.797 -2.078 -14.547 1 93.5 91 SER A CA 1
ATOM 688 C C . SER A 1 91 ? 25.375 -3.543 -14.477 1 93.5 91 SER A C 1
ATOM 690 O O . SER A 1 91 ? 24.297 -3.863 -13.969 1 93.5 91 SER A O 1
ATOM 692 N N . PRO A 1 92 ? 26.25 -4.398 -15.055 1 94.69 92 PRO A N 1
ATOM 693 C CA . PRO A 1 92 ? 25.938 -5.828 -14.953 1 94.69 92 PRO A CA 1
ATOM 694 C C . PRO A 1 92 ? 25.781 -6.301 -13.508 1 94.69 92 PRO A C 1
ATOM 696 O O . PRO A 1 92 ? 24.922 -7.133 -13.211 1 94.69 92 PRO A O 1
ATOM 699 N N . GLU A 1 93 ? 26.562 -5.758 -12.617 1 94.88 93 GLU A N 1
ATOM 700 C CA . GLU A 1 93 ? 26.516 -6.137 -11.211 1 94.88 93 GLU A CA 1
ATOM 701 C C . GLU A 1 93 ? 25.188 -5.711 -10.57 1 94.88 93 GLU A C 1
ATOM 703 O O . GLU A 1 93 ? 24.594 -6.469 -9.805 1 94.88 93 GLU A O 1
ATOM 708 N N . GLU A 1 94 ? 24.781 -4.523 -10.922 1 93.69 94 GLU A N 1
ATOM 709 C CA . GLU A 1 94 ? 23.516 -4.031 -10.391 1 93.69 94 GLU A CA 1
ATOM 710 C C . GLU A 1 94 ? 22.344 -4.852 -10.914 1 93.69 94 GLU A C 1
ATOM 712 O O . GLU A 1 94 ? 21.391 -5.125 -10.172 1 93.69 94 GLU A O 1
ATOM 717 N N . CYS A 1 95 ? 22.406 -5.215 -12.109 1 95.62 95 CYS A N 1
ATOM 718 C CA . CYS A 1 95 ? 21.359 -6.047 -12.703 1 95.62 95 CYS A CA 1
ATOM 719 C C . CYS A 1 95 ? 21.297 -7.41 -12.031 1 95.62 95 CYS A C 1
ATOM 721 O O . CYS A 1 95 ? 20.219 -7.91 -11.727 1 95.62 95 CYS A O 1
ATOM 723 N N . GLN A 1 96 ? 22.484 -7.957 -11.797 1 95.94 96 GLN A N 1
ATOM 724 C CA . GLN A 1 96 ? 22.531 -9.25 -11.125 1 95.94 96 GLN A CA 1
ATOM 725 C C . GLN A 1 96 ? 21.953 -9.172 -9.719 1 95.94 96 GLN A C 1
ATOM 727 O O . GLN A 1 96 ? 21.234 -10.07 -9.281 1 95.94 96 GLN A O 1
ATOM 732 N N . ARG A 1 97 ? 22.266 -8.156 -9.055 1 95.44 97 ARG A N 1
ATOM 733 C CA . ARG A 1 97 ? 21.719 -7.945 -7.715 1 95.44 97 ARG A CA 1
ATOM 734 C C . ARG A 1 97 ? 20.203 -7.824 -7.754 1 95.44 97 ARG A C 1
ATOM 736 O O . ARG A 1 97 ? 19.5 -8.406 -6.918 1 95.44 97 ARG A O 1
ATOM 743 N N . LYS A 1 98 ? 19.766 -7.105 -8.695 1 94.38 98 LYS A N 1
ATOM 744 C CA . LYS A 1 98 ? 18.312 -6.922 -8.852 1 94.38 98 LYS A CA 1
ATOM 745 C C . LYS A 1 98 ? 17.625 -8.25 -9.117 1 94.38 98 LYS A C 1
ATOM 747 O O . LYS A 1 98 ? 16.547 -8.516 -8.586 1 94.38 98 LYS A O 1
ATOM 752 N N . LEU A 1 99 ? 18.188 -9.086 -9.859 1 96.19 99 LEU A N 1
ATOM 753 C CA . LEU A 1 99 ? 17.594 -10.359 -10.258 1 96.19 99 LEU A CA 1
ATOM 754 C C . LEU A 1 99 ? 17.625 -11.352 -9.102 1 96.19 99 LEU A C 1
ATOM 756 O O . LEU A 1 99 ? 16.766 -12.242 -9.016 1 96.19 99 LEU A O 1
ATOM 760 N N . THR A 1 100 ? 18.594 -11.18 -8.227 1 97 100 THR A N 1
ATOM 761 C CA . THR A 1 100 ? 18.828 -12.266 -7.273 1 97 100 THR A CA 1
ATOM 762 C C . THR A 1 100 ? 18.422 -11.844 -5.867 1 97 100 THR A C 1
ATOM 764 O O . THR A 1 100 ? 18.344 -12.672 -4.961 1 97 100 THR A O 1
ATOM 767 N N . ARG A 1 101 ? 18.109 -10.633 -5.633 1 95.56 101 ARG A N 1
ATOM 768 C CA . ARG A 1 101 ? 17.938 -10.117 -4.277 1 95.56 101 ARG A CA 1
ATOM 769 C C . ARG A 1 101 ? 16.75 -10.797 -3.582 1 95.56 101 ARG A C 1
ATOM 771 O O . ARG A 1 101 ? 16.75 -10.953 -2.359 1 95.56 101 ARG A O 1
ATOM 778 N N . ASN A 1 102 ? 15.773 -11.273 -4.301 1 96.19 102 ASN A N 1
ATOM 779 C CA . ASN A 1 102 ? 14.586 -11.836 -3.664 1 96.19 102 ASN A CA 1
ATOM 780 C C . ASN A 1 102 ? 14.508 -13.344 -3.844 1 96.19 102 ASN A C 1
ATOM 782 O O . ASN A 1 102 ? 13.469 -13.953 -3.574 1 96.19 102 ASN A O 1
ATOM 786 N N . GLN A 1 103 ? 15.5 -13.977 -4.352 1 97.44 103 GLN A N 1
ATOM 787 C CA . GLN A 1 103 ? 15.453 -15.422 -4.566 1 97.44 103 GLN A CA 1
ATOM 788 C C . GLN A 1 103 ? 15.625 -16.172 -3.254 1 97.44 103 GLN A C 1
ATOM 790 O O . GLN A 1 103 ? 16.281 -15.688 -2.334 1 97.44 103 GLN A O 1
ATOM 795 N N . SER A 1 104 ? 15.008 -17.281 -3.086 1 95.44 104 SER A N 1
ATOM 796 C CA . SER A 1 104 ? 15.141 -18.188 -1.951 1 95.44 104 SER A CA 1
ATOM 797 C C . SER A 1 104 ? 15.125 -19.656 -2.404 1 95.44 104 SER A C 1
ATOM 799 O O . SER A 1 104 ? 14.484 -19.984 -3.402 1 95.44 104 SER A O 1
ATOM 801 N N . THR A 1 105 ? 15.883 -20.422 -1.71 1 95 105 THR A N 1
ATOM 802 C CA . THR A 1 105 ? 15.898 -21.875 -1.927 1 95 105 THR A CA 1
ATOM 803 C C . THR A 1 105 ? 15.617 -22.625 -0.625 1 95 105 THR A C 1
ATOM 805 O O . THR A 1 105 ? 16.266 -22.359 0.395 1 95 105 THR A O 1
ATOM 808 N N . TYR A 1 106 ? 14.625 -23.516 -0.69 1 92.19 106 TYR A N 1
ATOM 809 C CA . TYR A 1 106 ? 14.273 -24.344 0.456 1 92.19 106 TYR A CA 1
ATOM 810 C C . TYR A 1 106 ? 14.539 -25.828 0.16 1 92.19 106 TYR A C 1
ATOM 812 O O . TYR A 1 106 ? 13.969 -26.391 -0.777 1 92.19 106 TYR A O 1
ATOM 820 N N . GLU A 1 107 ? 15.406 -26.406 0.905 1 90.88 107 GLU A N 1
ATOM 821 C CA . GLU A 1 107 ? 15.578 -27.859 0.825 1 90.88 107 GLU A CA 1
ATOM 822 C C . GLU A 1 107 ? 14.57 -28.578 1.716 1 90.88 107 GLU A C 1
ATOM 824 O O . GLU A 1 107 ? 14.492 -28.312 2.918 1 90.88 107 GLU A O 1
ATOM 829 N N . VAL A 1 108 ? 13.742 -29.453 1.051 1 88.44 108 VAL A N 1
ATOM 830 C CA . VAL A 1 108 ? 12.719 -30.172 1.816 1 88.44 108 VAL A CA 1
ATOM 831 C C . VAL A 1 108 ? 13.273 -31.516 2.279 1 88.44 108 VAL A C 1
ATOM 833 O O . VAL A 1 108 ? 13.328 -32.469 1.5 1 88.44 108 VAL A O 1
ATOM 836 N N . ASP A 1 109 ? 14.008 -31.641 3.227 1 82.25 109 ASP A N 1
ATOM 837 C CA . ASP A 1 109 ? 14.648 -32.844 3.77 1 82.25 109 ASP A CA 1
ATOM 838 C C . ASP A 1 109 ? 13.719 -33.594 4.711 1 82.25 109 ASP A C 1
ATOM 840 O O . ASP A 1 109 ? 14.055 -33.812 5.875 1 82.25 109 ASP A O 1
ATOM 844 N N . ARG A 1 110 ? 12.57 -33.969 4.238 1 85.12 110 ARG A N 1
ATOM 845 C CA . ARG A 1 110 ? 11.602 -34.719 5.02 1 85.12 110 ARG A CA 1
ATOM 846 C C . ARG A 1 110 ? 11.336 -36.094 4.387 1 85.12 110 ARG A C 1
ATOM 848 O O . ARG A 1 110 ? 10.898 -36.156 3.238 1 85.12 110 ARG A O 1
ATOM 855 N N . PRO A 1 111 ? 11.688 -37.062 5.137 1 83.12 111 PRO A N 1
ATOM 856 C CA . PRO A 1 111 ? 11.539 -38.406 4.574 1 83.12 111 PRO A CA 1
ATOM 857 C C . PRO A 1 111 ? 10.141 -38.688 4.035 1 83.12 111 PRO A C 1
ATOM 859 O O . PRO A 1 111 ? 9.148 -38.375 4.711 1 83.12 111 PRO A O 1
ATOM 862 N N . GLY A 1 112 ? 10.07 -39.219 2.854 1 85 112 GLY A N 1
ATOM 863 C CA . GLY A 1 112 ? 8.812 -39.594 2.236 1 85 112 GLY A CA 1
ATOM 864 C C . GLY A 1 112 ? 8.164 -38.469 1.461 1 85 112 GLY A C 1
ATOM 865 O O . GLY A 1 112 ? 7.273 -38.688 0.642 1 85 112 GLY A O 1
ATOM 866 N N . ASN A 1 113 ? 8.547 -37.312 1.718 1 89.62 113 ASN A N 1
ATOM 867 C CA . ASN A 1 113 ? 8.031 -36.188 0.956 1 89.62 113 ASN A CA 1
ATOM 868 C C . ASN A 1 113 ? 8.648 -36.125 -0.439 1 89.62 113 ASN A C 1
ATOM 870 O O . ASN A 1 113 ? 9.875 -36.156 -0.584 1 89.62 113 ASN A O 1
ATOM 874 N N . PRO A 1 114 ? 7.789 -36.094 -1.415 1 91.69 114 PRO A N 1
ATOM 875 C CA . PRO A 1 114 ? 8.312 -36.094 -2.783 1 91.69 114 PRO A CA 1
ATOM 876 C C . PRO A 1 114 ? 8.969 -34.781 -3.182 1 91.69 114 PRO A C 1
ATOM 878 O O . PRO A 1 114 ? 9.672 -34.719 -4.191 1 91.69 114 PRO A O 1
ATOM 881 N N . ILE A 1 115 ? 8.672 -33.688 -2.504 1 93.25 115 ILE A N 1
ATOM 882 C CA . ILE A 1 115 ? 9.312 -32.438 -2.807 1 93.25 115 ILE A CA 1
ATOM 883 C C . ILE A 1 115 ? 10.742 -32.406 -2.273 1 93.25 115 ILE A C 1
ATOM 885 O O . ILE A 1 115 ? 10.961 -32.562 -1.067 1 93.25 115 ILE A O 1
ATOM 889 N N . VAL A 1 116 ? 11.672 -32.219 -3.148 1 91.94 116 VAL A N 1
ATOM 890 C CA . VAL A 1 116 ? 13.086 -32.25 -2.77 1 91.94 116 VAL A CA 1
ATOM 891 C C . VAL A 1 116 ? 13.562 -30.812 -2.49 1 91.94 116 VAL A C 1
ATOM 893 O O . VAL A 1 116 ? 14.305 -30.578 -1.536 1 91.94 116 VAL A O 1
ATOM 896 N N . ARG A 1 117 ? 13.141 -29.953 -3.35 1 94.25 117 ARG A N 1
ATOM 897 C CA . ARG A 1 117 ? 13.641 -28.578 -3.305 1 94.25 117 ARG A CA 1
ATOM 898 C C . ARG A 1 117 ? 12.594 -27.609 -3.838 1 94.25 117 ARG A C 1
ATOM 900 O O . ARG A 1 117 ? 11.828 -27.938 -4.746 1 94.25 117 ARG A O 1
ATOM 907 N N . ILE A 1 118 ? 12.508 -26.391 -3.172 1 96.44 118 ILE A N 1
ATOM 908 C CA . ILE A 1 118 ? 11.641 -25.312 -3.641 1 96.44 118 ILE A CA 1
ATOM 909 C C . ILE A 1 118 ? 12.477 -24.062 -3.916 1 96.44 118 ILE A C 1
ATOM 911 O O . ILE A 1 118 ? 13.141 -23.547 -3.018 1 96.44 118 ILE A O 1
ATOM 915 N N . ASP A 1 119 ? 12.508 -23.594 -5.125 1 97.62 119 ASP A N 1
ATOM 916 C CA . ASP A 1 119 ? 13.141 -22.344 -5.512 1 97.62 119 ASP A CA 1
ATOM 917 C C . ASP A 1 119 ? 12.102 -21.266 -5.789 1 97.62 119 ASP A C 1
ATOM 919 O O . ASP A 1 119 ? 11.125 -21.5 -6.508 1 97.62 119 ASP A O 1
ATOM 923 N N . THR A 1 120 ? 12.258 -20.109 -5.168 1 98.06 120 THR A N 1
ATOM 924 C CA . THR A 1 120 ? 11.352 -18.984 -5.414 1 98.06 120 THR A CA 1
ATOM 925 C C . THR A 1 120 ? 12.141 -17.719 -5.77 1 98.06 120 THR A C 1
ATOM 927 O O . THR A 1 120 ? 13.32 -17.609 -5.426 1 98.06 120 THR A O 1
ATOM 930 N N . ASN A 1 121 ? 11.508 -16.891 -6.535 1 98.25 121 ASN A N 1
ATOM 931 C CA . ASN A 1 121 ? 12.008 -15.547 -6.809 1 98.25 121 ASN A CA 1
ATOM 932 C C . ASN A 1 121 ? 10.898 -14.633 -7.328 1 98.25 121 ASN A C 1
ATOM 934 O O . ASN A 1 121 ? 9.875 -15.109 -7.82 1 98.25 121 ASN A O 1
ATOM 938 N N . PHE A 1 122 ? 11.062 -13.391 -7.098 1 97.88 122 PHE A N 1
ATOM 939 C CA . PHE A 1 122 ? 10.18 -12.43 -7.734 1 97.88 122 PHE A CA 1
ATOM 940 C C . PHE A 1 122 ? 10.938 -11.156 -8.109 1 97.88 122 PHE A C 1
ATOM 942 O O . PHE A 1 122 ? 11.961 -10.844 -7.512 1 97.88 122 PHE A O 1
ATOM 949 N N . ILE A 1 123 ? 10.508 -10.539 -9.133 1 95.69 123 ILE A N 1
ATOM 950 C CA . ILE A 1 123 ? 11.031 -9.25 -9.57 1 95.69 123 ILE A CA 1
ATOM 951 C C . ILE A 1 123 ? 9.883 -8.266 -9.773 1 95.69 123 ILE A C 1
ATOM 953 O O . ILE A 1 123 ? 8.875 -8.602 -10.406 1 95.69 123 ILE A O 1
ATOM 957 N N . GLU A 1 124 ? 10.055 -7.094 -9.18 1 93.31 124 GLU A N 1
ATOM 958 C CA . GLU A 1 124 ? 9 -6.086 -9.227 1 93.31 124 GLU A CA 1
ATOM 959 C C . GLU A 1 124 ? 9.055 -5.281 -10.523 1 93.31 124 GLU A C 1
ATOM 961 O O . GLU A 1 124 ? 10.141 -5.035 -11.055 1 93.31 124 GLU A O 1
ATOM 966 N N . ALA A 1 125 ? 7.891 -4.961 -11.039 1 90.5 125 ALA A N 1
ATOM 967 C CA . ALA A 1 125 ? 7.75 -3.953 -12.086 1 90.5 125 ALA A CA 1
ATOM 968 C C . ALA A 1 125 ? 7.188 -2.652 -11.523 1 90.5 125 ALA A C 1
ATOM 970 O O . ALA A 1 125 ? 7.602 -1.563 -11.922 1 90.5 125 ALA A O 1
ATOM 971 N N . ASN A 1 126 ? 6.312 -2.854 -10.625 1 75.62 126 ASN A N 1
ATOM 972 C CA . ASN A 1 126 ? 5.789 -1.714 -9.883 1 75.62 126 ASN A CA 1
ATOM 973 C C . ASN A 1 126 ? 6.773 -1.245 -8.812 1 75.62 126 ASN A C 1
ATOM 975 O O . ASN A 1 126 ? 7.758 -1.928 -8.523 1 75.62 126 ASN A O 1
ATOM 979 N N . TYR A 1 127 ? 6.539 -0.078 -8.32 1 76.69 127 TYR A N 1
ATOM 980 C CA . TYR A 1 127 ? 7.367 0.417 -7.227 1 76.69 127 TYR A CA 1
ATOM 981 C C . TYR A 1 127 ? 7.293 -0.515 -6.023 1 76.69 127 TYR A C 1
ATOM 983 O O . TYR A 1 127 ? 8.32 -0.829 -5.41 1 76.69 127 TYR A O 1
ATOM 991 N N . LYS A 1 128 ? 6.164 -0.932 -5.746 1 79.56 128 LYS A N 1
ATOM 992 C CA . LYS A 1 128 ? 5.969 -2.012 -4.781 1 79.56 128 LYS A CA 1
ATOM 993 C C . LYS A 1 128 ? 5.324 -3.227 -5.441 1 79.56 128 LYS A C 1
ATOM 995 O O . LYS A 1 128 ? 4.273 -3.109 -6.074 1 79.56 128 LYS A O 1
ATOM 1000 N N . CYS A 1 129 ? 5.992 -4.355 -5.301 1 89.25 129 CYS A N 1
ATOM 1001 C CA . CYS A 1 129 ? 5.488 -5.586 -5.902 1 89.25 129 CYS A CA 1
ATOM 1002 C C . CYS A 1 129 ? 4.09 -5.906 -5.391 1 89.25 129 CYS A C 1
ATOM 1004 O O . CYS A 1 129 ? 3.832 -5.836 -4.188 1 89.25 129 CYS A O 1
ATOM 1006 N N . GLU A 1 130 ? 3.184 -6.219 -6.297 1 92.62 130 GLU A N 1
ATOM 1007 C CA . GLU A 1 130 ? 1.825 -6.574 -5.902 1 92.62 130 GLU A CA 1
ATOM 1008 C C . GLU A 1 130 ? 1.656 -8.086 -5.801 1 92.62 130 GLU A C 1
ATOM 1010 O O . GLU A 1 130 ? 0.636 -8.57 -5.305 1 92.62 130 GLU A O 1
ATOM 1015 N N . ASP A 1 131 ? 2.662 -8.781 -6.219 1 96.25 131 ASP A N 1
ATOM 1016 C CA . ASP A 1 131 ? 2.646 -10.234 -6.109 1 96.25 131 ASP A CA 1
ATOM 1017 C C . ASP A 1 131 ? 3.031 -10.688 -4.703 1 96.25 131 ASP A C 1
ATOM 1019 O O . ASP A 1 131 ? 3.617 -9.914 -3.938 1 96.25 131 ASP A O 1
ATOM 1023 N N . ASP A 1 132 ? 2.637 -11.898 -4.414 1 96.25 132 ASP A N 1
ATOM 1024 C CA . ASP A 1 132 ? 3.1 -12.547 -3.191 1 96.25 132 ASP A CA 1
ATOM 1025 C C . ASP A 1 132 ? 3.264 -14.047 -3.396 1 96.25 132 ASP A C 1
ATOM 1027 O O . ASP A 1 132 ? 2.797 -14.602 -4.395 1 96.25 132 ASP A O 1
ATOM 1031 N N . ILE A 1 133 ? 4.035 -14.68 -2.559 1 97.19 133 ILE A N 1
ATOM 1032 C CA . ILE A 1 133 ? 4.266 -16.125 -2.531 1 97.19 133 ILE A CA 1
ATOM 1033 C C . ILE A 1 133 ? 4.016 -16.656 -1.122 1 97.19 133 ILE A C 1
ATOM 1035 O O . ILE A 1 133 ? 4.383 -16.016 -0.135 1 97.19 133 ILE A O 1
ATOM 1039 N N . SER A 1 134 ? 3.324 -17.75 -1.021 1 96.31 134 SER A N 1
ATOM 1040 C CA . SER A 1 134 ? 3.092 -18.391 0.266 1 96.31 134 SER A CA 1
ATOM 1041 C C . SER A 1 134 ? 3.426 -19.891 0.205 1 96.31 134 SER A C 1
ATOM 1043 O O . SER A 1 134 ? 3.049 -20.578 -0.747 1 96.31 134 SER A O 1
ATOM 1045 N N . ILE A 1 135 ? 4.184 -20.359 1.15 1 96 135 ILE A N 1
ATOM 1046 C CA . ILE A 1 135 ? 4.578 -21.766 1.27 1 96 135 ILE A CA 1
ATOM 1047 C C . ILE A 1 135 ? 4.336 -22.25 2.697 1 96 135 ILE A C 1
ATOM 1049 O O . ILE A 1 135 ? 4.891 -21.688 3.648 1 96 135 ILE A O 1
ATOM 1053 N N . ASP A 1 136 ? 3.502 -23.297 2.844 1 95.56 136 ASP A N 1
ATOM 1054 C CA . ASP A 1 136 ? 3.246 -23.859 4.168 1 95.56 136 ASP A CA 1
ATOM 1055 C C . ASP A 1 136 ? 3.236 -25.391 4.125 1 95.56 136 ASP A C 1
ATOM 1057 O O . ASP A 1 136 ? 2.736 -25.984 3.168 1 95.56 136 ASP A O 1
ATOM 1061 N N . LEU A 1 137 ? 3.832 -25.953 5.059 1 94.44 137 LEU A N 1
ATOM 1062 C CA . LEU A 1 137 ? 3.832 -27.406 5.254 1 94.44 137 LEU A CA 1
ATOM 1063 C C . LEU A 1 137 ? 3.318 -27.766 6.641 1 94.44 137 LEU A C 1
ATOM 1065 O O . LEU A 1 137 ? 3.777 -27.203 7.641 1 94.44 137 LEU A O 1
ATOM 1069 N N . ILE A 1 138 ? 2.271 -28.594 6.699 1 93.88 138 ILE A N 1
ATOM 1070 C CA . ILE A 1 138 ? 1.789 -29.141 7.965 1 93.88 138 ILE A CA 1
ATOM 1071 C C . ILE A 1 138 ? 1.649 -30.656 7.852 1 93.88 138 ILE A C 1
ATOM 1073 O O . ILE A 1 138 ? 1.779 -31.219 6.762 1 93.88 138 ILE A O 1
ATOM 1077 N N . SER A 1 139 ? 1.434 -31.297 8.961 1 92.12 139 SER A N 1
ATOM 1078 C CA . SER A 1 139 ? 1.181 -32.75 8.953 1 92.12 139 SER A CA 1
ATOM 1079 C C . SER A 1 139 ? -0.306 -33.031 9.117 1 92.12 139 SER A C 1
ATOM 1081 O O . SER A 1 139 ? -1.084 -32.156 9.5 1 92.12 139 SER A O 1
ATOM 1083 N N . SER A 1 140 ? -0.673 -34.281 8.766 1 92.19 140 SER A N 1
ATOM 1084 C CA . SER A 1 140 ? -2.053 -34.719 8.984 1 92.19 140 SER A CA 1
ATOM 1085 C C . SER A 1 140 ? -2.436 -34.625 10.461 1 92.19 140 SER A C 1
ATOM 1087 O O . SER A 1 140 ? -3.59 -34.344 10.789 1 92.19 140 SER A O 1
ATOM 1089 N N . SER A 1 141 ? -1.499 -34.844 11.336 1 91.62 141 SER A N 1
ATOM 1090 C CA . SER A 1 141 ? -1.753 -34.719 12.766 1 91.62 141 SER A CA 1
ATOM 1091 C C . SER A 1 141 ? -2.012 -33.25 13.156 1 91.62 141 SER A C 1
ATOM 1093 O O . SER A 1 141 ? -2.844 -32.969 14.023 1 91.62 141 SER A O 1
ATOM 1095 N N . ASP A 1 142 ? -1.241 -32.344 12.547 1 93.12 142 ASP A N 1
ATOM 1096 C CA . ASP A 1 142 ? -1.49 -30.938 12.781 1 93.12 142 ASP A CA 1
ATOM 1097 C C . ASP A 1 142 ? -2.904 -30.547 12.352 1 93.12 142 ASP A C 1
ATOM 1099 O O . ASP A 1 142 ? -3.592 -29.812 13.055 1 93.12 142 ASP A O 1
ATOM 1103 N N . LEU A 1 143 ? -3.279 -31.047 11.195 1 93.94 143 LEU A N 1
ATOM 1104 C CA . LEU A 1 143 ? -4.598 -30.734 10.648 1 93.94 143 LEU A CA 1
ATOM 1105 C C . LEU A 1 143 ? -5.699 -31.219 11.586 1 93.94 143 LEU A C 1
ATOM 1107 O O . LEU A 1 143 ? -6.719 -30.531 11.742 1 93.94 143 LEU A O 1
ATOM 1111 N N . ALA A 1 144 ? -5.512 -32.312 12.258 1 91.88 144 ALA A N 1
ATOM 1112 C CA . ALA A 1 144 ? -6.52 -32.938 13.109 1 91.88 144 ALA A CA 1
ATOM 1113 C C . ALA A 1 144 ? -6.805 -32.062 14.344 1 91.88 144 ALA A C 1
ATOM 1115 O O . ALA A 1 144 ? -7.91 -32.094 14.883 1 91.88 144 ALA A O 1
ATOM 1116 N N . VAL A 1 145 ? -5.867 -31.281 14.734 1 91.94 145 VAL A N 1
ATOM 1117 C CA . VAL A 1 145 ? -6.035 -30.516 15.969 1 91.94 145 VAL A CA 1
ATOM 1118 C C . VAL A 1 145 ? -6.285 -29.047 15.641 1 91.94 145 VAL A C 1
ATOM 1120 O O . VAL A 1 145 ? -6.508 -28.234 16.531 1 91.94 145 VAL A O 1
ATOM 1123 N N . LEU A 1 146 ? -6.242 -28.75 14.398 1 92.5 146 LEU A N 1
ATOM 1124 C CA . LEU A 1 146 ? -6.258 -27.344 13.977 1 92.5 146 LEU A CA 1
ATOM 1125 C C . LEU A 1 146 ? -7.516 -26.641 14.477 1 92.5 146 LEU A C 1
ATOM 1127 O O . LEU A 1 146 ? -7.441 -25.547 15.031 1 92.5 146 LEU A O 1
ATOM 1131 N N . ARG A 1 147 ? -8.711 -27.297 14.336 1 90.62 147 ARG A N 1
ATOM 1132 C CA . ARG A 1 147 ? -9.977 -26.656 14.688 1 90.62 147 ARG A CA 1
ATOM 1133 C C . ARG A 1 147 ? -10.148 -26.594 16.203 1 90.62 147 ARG A C 1
ATOM 1135 O O . ARG A 1 147 ? -10.766 -25.672 16.719 1 90.62 147 ARG A O 1
ATOM 1142 N N . LYS A 1 148 ? -9.617 -27.547 16.875 1 88.56 148 LYS A N 1
ATOM 1143 C CA . LYS A 1 148 ? -9.68 -27.516 18.344 1 88.56 148 LYS A CA 1
ATOM 1144 C C . LYS A 1 148 ? -8.836 -26.375 18.906 1 88.56 148 LYS A C 1
ATOM 1146 O O . LYS A 1 148 ? -9.203 -25.766 19.906 1 88.56 148 LYS A O 1
ATOM 1151 N N . GLY A 1 149 ? -7.762 -26.219 18.234 1 89.12 149 GLY A N 1
ATOM 1152 C CA . GLY A 1 149 ? -6.883 -25.125 18.625 1 89.12 149 GLY A CA 1
ATOM 1153 C C . GLY A 1 149 ? -6.207 -25.344 19.953 1 89.12 149 GLY A C 1
ATOM 1154 O O . GLY A 1 149 ? -6.133 -26.484 20.438 1 89.12 149 GLY A O 1
ATOM 1155 N N . GLU A 1 150 ? -5.535 -24.344 20.422 1 87.75 150 GLU A N 1
ATOM 1156 C CA . GLU A 1 150 ? -4.887 -24.312 21.734 1 87.75 150 GLU A CA 1
ATOM 1157 C C . GLU A 1 150 ? -5.566 -23.297 22.656 1 87.75 150 GLU A C 1
ATOM 1159 O O . GLU A 1 150 ? -5.938 -22.203 22.234 1 87.75 150 GLU A O 1
ATOM 1164 N N . GLU A 1 151 ? -5.688 -23.672 23.922 1 84.69 151 GLU A N 1
ATOM 1165 C CA . GLU A 1 151 ? -6.344 -22.797 24.891 1 84.69 151 GLU A CA 1
ATOM 1166 C C . GLU A 1 151 ? -5.621 -21.469 25.031 1 84.69 151 GLU A C 1
ATOM 1168 O O . GLU A 1 151 ? -4.395 -21.422 25.141 1 84.69 151 GLU A O 1
ATOM 1173 N N . GLY A 1 152 ? -6.395 -20.438 24.938 1 85 152 GLY A N 1
ATOM 1174 C CA . GLY A 1 152 ? -5.84 -19.109 25.125 1 85 152 GLY A CA 1
ATOM 1175 C C . GLY A 1 152 ? -5.305 -18.484 23.859 1 85 152 GLY A C 1
ATOM 1176 O O . GLY A 1 152 ? -4.824 -17.344 23.859 1 85 152 GLY A O 1
ATOM 1177 N N . LYS A 1 153 ? -5.367 -19.25 22.75 1 89.12 153 LYS A N 1
ATOM 1178 C CA . LYS A 1 153 ? -4.867 -18.719 21.484 1 89.12 153 LYS A CA 1
ATOM 1179 C C . LYS A 1 153 ? -5.977 -18.656 20.438 1 89.12 153 LYS A C 1
ATOM 1181 O O . LYS A 1 153 ? -6.828 -19.547 20.375 1 89.12 153 LYS A O 1
ATOM 1186 N N . GLY A 1 154 ? -5.91 -17.609 19.672 1 90.75 154 GLY A N 1
ATOM 1187 C CA . GLY A 1 154 ? -6.824 -17.531 18.531 1 90.75 154 GLY A CA 1
ATOM 1188 C C . GLY A 1 154 ? -6.453 -18.453 17.406 1 90.75 154 GLY A C 1
ATOM 1189 O O . GLY A 1 154 ? -5.336 -18.984 17.359 1 90.75 154 GLY A O 1
ATOM 1190 N N . PHE A 1 155 ? -7.371 -18.734 16.516 1 92.94 155 PHE A N 1
ATOM 1191 C CA . PHE A 1 155 ? -7.152 -19.656 15.414 1 92.94 155 PHE A CA 1
ATOM 1192 C C . PHE A 1 155 ? -5.922 -19.266 14.609 1 92.94 155 PHE A C 1
ATOM 1194 O O . PHE A 1 155 ? -5.07 -20.109 14.312 1 92.94 155 PHE A O 1
ATOM 1201 N N . TRP A 1 156 ? -5.879 -17.922 14.211 1 94 156 TRP A N 1
ATOM 1202 C CA . TRP A 1 156 ? -4.809 -17.469 13.328 1 94 156 TRP A CA 1
ATOM 1203 C C . TRP A 1 156 ? -3.461 -17.516 14.039 1 94 156 TRP A C 1
ATOM 1205 O O . TRP A 1 156 ? -2.43 -17.766 13.422 1 94 156 TRP A O 1
ATOM 1215 N N . GLU A 1 157 ? -3.451 -17.234 15.352 1 92.88 157 GLU A N 1
ATOM 1216 C CA . GLU A 1 157 ? -2.234 -17.406 16.141 1 92.88 157 GLU A CA 1
ATOM 1217 C C . GLU A 1 157 ? -1.782 -18.859 16.156 1 92.88 157 GLU A C 1
ATOM 1219 O O . GLU A 1 157 ? -0.596 -19.156 15.984 1 92.88 157 GLU A O 1
ATOM 1224 N N . PHE A 1 158 ? -2.732 -19.766 16.375 1 93.69 158 PHE A N 1
ATOM 1225 C CA . PHE A 1 158 ? -2.418 -21.188 16.422 1 93.69 158 PHE A CA 1
ATOM 1226 C C . PHE A 1 158 ? -1.941 -21.672 15.055 1 93.69 158 PHE A C 1
ATOM 1228 O O . PHE A 1 158 ? -0.983 -22.438 14.961 1 93.69 158 PHE A O 1
ATOM 1235 N N . TRP A 1 159 ? -2.615 -21.219 13.984 1 94.38 159 TRP A N 1
ATOM 1236 C CA . TRP A 1 159 ? -2.154 -21.531 12.633 1 94.38 159 TRP A CA 1
ATOM 1237 C C . TRP A 1 159 ? -0.712 -21.078 12.43 1 94.38 159 TRP A C 1
ATOM 1239 O O . TRP A 1 159 ? 0.107 -21.828 11.883 1 94.38 159 TRP A O 1
ATOM 1249 N N . GLY A 1 160 ? -0.425 -19.844 12.852 1 92.75 160 GLY A N 1
ATOM 1250 C CA . GLY A 1 160 ? 0.927 -19.312 12.742 1 92.75 160 GLY A CA 1
ATOM 1251 C C . GLY A 1 160 ? 1.966 -20.188 13.414 1 92.75 160 GLY A C 1
ATOM 1252 O O . GLY A 1 160 ? 3.111 -20.266 12.961 1 92.75 160 GLY A O 1
ATOM 1253 N N . MET A 1 161 ? 1.576 -20.891 14.422 1 90.69 161 MET A N 1
ATOM 1254 C CA . MET A 1 161 ? 2.469 -21.781 15.164 1 90.69 161 MET A CA 1
ATOM 1255 C C . MET A 1 161 ? 2.68 -23.078 14.398 1 90.69 161 MET A C 1
ATOM 1257 O O . MET A 1 161 ? 3.771 -23.656 14.43 1 90.69 161 MET A O 1
ATOM 1261 N N . LEU A 1 162 ? 1.683 -23.484 13.711 1 91.94 162 LEU A N 1
ATOM 1262 C CA . LEU A 1 162 ? 1.704 -24.812 13.125 1 91.94 162 LEU A CA 1
ATOM 1263 C C . LEU A 1 162 ? 2.299 -24.781 11.719 1 91.94 162 LEU A C 1
ATOM 1265 O O . LEU A 1 162 ? 2.891 -25.766 11.266 1 91.94 162 LEU A O 1
ATOM 1269 N N . ARG A 1 163 ? 2.139 -23.547 11.234 1 87.88 163 ARG A N 1
ATOM 1270 C CA . ARG A 1 163 ? 2.436 -23.469 9.805 1 87.88 163 ARG A CA 1
ATOM 1271 C C . ARG A 1 163 ? 3.939 -23.5 9.555 1 87.88 163 ARG A C 1
ATOM 1273 O O . ARG A 1 163 ? 4.723 -23.109 10.43 1 87.88 163 ARG A O 1
ATOM 1280 N N . ASN A 1 164 ? 4.5 -23.953 8.578 1 77.38 164 ASN A N 1
ATOM 1281 C CA . ASN A 1 164 ? 5.844 -23.844 8.023 1 77.38 164 ASN A CA 1
ATOM 1282 C C . ASN A 1 164 ? 6.812 -24.797 8.711 1 77.38 164 ASN A C 1
ATOM 1284 O O . ASN A 1 164 ? 7.707 -24.359 9.445 1 77.38 164 ASN A O 1
ATOM 1288 N N . LYS A 1 165 ? 6.664 -25.906 8.617 1 69.81 165 LYS A N 1
ATOM 1289 C CA . LYS A 1 165 ? 7.551 -26.953 9.125 1 69.81 165 LYS A CA 1
ATOM 1290 C C . LYS A 1 165 ? 8.719 -27.203 8.18 1 69.81 165 LYS A C 1
ATOM 1292 O O . LYS A 1 165 ? 9.367 -28.25 8.234 1 69.81 165 LYS A O 1
ATOM 1297 N N . LEU A 1 166 ? 8.828 -26.141 7.266 1 68.5 166 LEU A N 1
ATOM 1298 C CA . LEU A 1 166 ? 10.008 -26.234 6.426 1 68.5 166 LEU A CA 1
ATOM 1299 C C . LEU A 1 166 ? 11.25 -25.75 7.168 1 68.5 166 LEU A C 1
ATOM 1301 O O . LEU A 1 166 ? 11.164 -24.797 7.965 1 68.5 166 LEU A O 1
ATOM 1305 N N . PRO A 1 167 ? 12.297 -26.609 7.398 1 55.03 167 PRO A N 1
ATOM 1306 C CA . PRO A 1 167 ? 13.516 -26.031 7.984 1 55.03 167 PRO A CA 1
ATOM 1307 C C . PRO A 1 167 ? 13.953 -24.75 7.305 1 55.03 167 PRO A C 1
ATOM 1309 O O . PRO A 1 167 ? 14.047 -24.688 6.078 1 55.03 167 PRO A O 1
ATOM 1312 N N . LEU A 1 168 ? 13.352 -23.625 7.75 1 48.91 168 LEU A N 1
ATOM 1313 C CA . LEU A 1 168 ? 13.742 -22.375 7.125 1 48.91 168 LEU A CA 1
ATOM 1314 C C . LEU A 1 168 ? 15.258 -22.203 7.133 1 48.91 168 LEU A C 1
ATOM 1316 O O . LEU A 1 168 ? 15.852 -21.906 8.172 1 48.91 168 LEU A O 1
ATOM 1320 N N . ASN A 1 169 ? 16.172 -23.062 6.848 1 39.81 169 ASN A N 1
ATOM 1321 C CA . ASN A 1 169 ? 17.516 -22.516 6.68 1 39.81 169 ASN A CA 1
ATOM 1322 C C . ASN A 1 169 ? 17.531 -21.375 5.664 1 39.81 169 ASN A C 1
ATOM 1324 O O . ASN A 1 169 ? 17.391 -21.609 4.461 1 39.81 169 ASN A O 1
ATOM 1328 N N . PRO A 1 170 ? 17.047 -20.25 6.125 1 39.41 170 PRO A N 1
ATOM 1329 C CA . PRO A 1 170 ? 17.406 -19.25 5.109 1 39.41 170 PRO A CA 1
ATOM 1330 C C . PRO A 1 170 ? 18.891 -19.281 4.754 1 39.41 170 PRO A C 1
ATOM 1332 O O . PRO A 1 170 ? 19.734 -19.281 5.645 1 39.41 170 PRO A O 1
ATOM 1335 N N . TYR A 1 171 ? 19.375 -19.953 3.873 1 34.62 171 TYR A N 1
ATOM 1336 C CA . TYR A 1 171 ? 20.75 -19.766 3.426 1 34.62 171 TYR A CA 1
ATOM 1337 C C . TYR A 1 171 ? 21.125 -18.297 3.414 1 34.62 171 TYR A C 1
ATOM 1339 O O . TYR A 1 171 ? 20.859 -17.594 2.434 1 34.62 171 TYR A O 1
ATOM 1347 N N . SER A 1 172 ? 20.781 -17.469 4.395 1 34.12 172 SER A N 1
ATOM 1348 C CA . SER A 1 172 ? 21.609 -16.266 4.324 1 34.12 172 SER A CA 1
ATOM 1349 C C . SER A 1 172 ? 23.094 -16.609 4.504 1 34.12 172 SER A C 1
ATOM 1351 O O . SER A 1 172 ? 23.453 -17.328 5.434 1 34.12 172 SER A O 1
ATOM 1353 N N . GLU A 1 173 ? 23.938 -16.609 3.488 1 29.2 173 GLU A N 1
ATOM 1354 C CA . GLU A 1 173 ? 25.391 -16.562 3.512 1 29.2 173 GLU A CA 1
ATOM 1355 C C . GLU A 1 173 ? 25.906 -15.711 4.66 1 29.2 173 GLU A C 1
ATOM 1357 O O . GLU A 1 173 ? 27.078 -15.82 5.047 1 29.2 173 GLU A O 1
ATOM 1362 N N . ALA A 1 174 ? 25.406 -14.57 5.078 1 28.48 174 ALA A N 1
ATOM 1363 C CA . ALA A 1 174 ? 26.281 -13.719 5.879 1 28.48 174 ALA A CA 1
ATOM 1364 C C . ALA A 1 174 ? 26.562 -14.352 7.238 1 28.48 174 ALA A C 1
ATOM 1366 O O . ALA A 1 174 ? 27.672 -14.203 7.777 1 28.48 174 ALA A O 1
ATOM 1367 N N . SER A 1 175 ? 25.625 -14.617 8.188 1 29.03 175 SER A N 1
ATOM 1368 C CA . SER A 1 175 ? 26.172 -14.633 9.547 1 29.03 175 SER A CA 1
ATOM 1369 C C . SER A 1 175 ? 26.891 -15.945 9.836 1 29.03 175 SER A C 1
ATOM 1371 O O . SER A 1 175 ? 26.266 -16.922 10.242 1 29.03 175 SER A O 1
ATOM 1373 N N . LYS A 1 176 ? 27.969 -16.328 9.102 1 27.98 176 LYS A N 1
ATOM 1374 C CA . LYS A 1 176 ? 28.938 -17.25 9.695 1 27.98 176 LYS A CA 1
ATOM 1375 C C . LYS A 1 176 ? 29.391 -16.766 11.07 1 27.98 176 LYS A C 1
ATOM 1377 O O . LYS A 1 176 ? 30.531 -17 11.469 1 27.98 176 LYS A O 1
ATOM 1382 N N . SER A 1 177 ? 28.75 -15.766 11.773 1 25.42 177 SER A N 1
ATOM 1383 C CA . SER A 1 177 ? 29.531 -15.75 13.008 1 25.42 177 SER A CA 1
ATOM 1384 C C . SER A 1 177 ? 29.469 -17.109 13.711 1 25.42 177 SER A C 1
ATOM 1386 O O . SER A 1 177 ? 28.453 -17.797 13.664 1 25.42 177 SER A O 1
ATOM 1388 N N . ASP A 1 178 ? 30.672 -17.719 14.039 1 25.73 178 ASP A N 1
ATOM 1389 C CA . ASP A 1 178 ? 31.234 -18.828 14.812 1 25.73 178 ASP A CA 1
ATOM 1390 C C . ASP A 1 178 ? 30.609 -18.891 16.203 1 25.73 178 ASP A C 1
ATOM 1392 O O . ASP A 1 178 ? 31.156 -19.531 17.109 1 25.73 178 ASP A O 1
ATOM 1396 N N . ASP A 1 179 ? 29.797 -17.922 16.641 1 27.2 179 ASP A N 1
ATOM 1397 C CA . ASP A 1 179 ? 29.672 -18.234 18.062 1 27.2 179 ASP A CA 1
ATOM 1398 C C . ASP A 1 179 ? 28.984 -19.578 18.266 1 27.2 179 ASP A C 1
ATOM 1400 O O . ASP A 1 179 ? 27.906 -19.828 17.703 1 27.2 179 ASP A O 1
ATOM 1404 N N . ASN A 1 180 ? 29.75 -20.688 18.672 1 25.56 180 ASN A N 1
ATOM 1405 C CA . ASN A 1 180 ? 29.656 -22.047 19.219 1 25.56 180 ASN A CA 1
ATOM 1406 C C . ASN A 1 180 ? 28.531 -22.156 20.25 1 25.56 180 ASN A C 1
ATOM 1408 O O . ASN A 1 180 ? 28.516 -23.094 21.047 1 25.56 180 ASN A O 1
ATOM 1412 N N . SER A 1 181 ? 27.969 -21.062 20.734 1 27.47 181 SER A N 1
ATOM 1413 C CA . SER A 1 181 ? 27.234 -21.609 21.875 1 27.47 181 SER A CA 1
ATOM 1414 C C . SER A 1 181 ? 26.172 -22.594 21.422 1 27.47 181 SER A C 1
ATOM 1416 O O . SER A 1 181 ? 25.484 -22.375 20.438 1 27.47 181 SER A O 1
ATOM 1418 N N . GLU A 1 182 ? 26.312 -23.906 21.766 1 27.19 182 GLU A N 1
ATOM 1419 C CA . GLU A 1 182 ? 25.625 -25.203 21.797 1 27.19 182 GLU A CA 1
ATOM 1420 C C . GLU A 1 182 ? 24.172 -25.031 22.219 1 27.19 182 GLU A C 1
ATOM 1422 O O . GLU A 1 182 ? 23.688 -25.766 23.078 1 27.19 182 GLU A O 1
ATOM 1427 N N . ASN A 1 183 ? 23.641 -23.844 22.391 1 27.23 183 ASN A N 1
ATOM 1428 C CA . ASN A 1 183 ? 22.312 -24.156 22.922 1 27.23 183 ASN A CA 1
ATOM 1429 C C . ASN A 1 183 ? 21.5 -24.984 21.938 1 27.23 183 ASN A C 1
ATOM 1431 O O . ASN A 1 183 ? 21.109 -24.5 20.875 1 27.23 183 ASN A O 1
ATOM 1435 N N . THR A 1 184 ? 21.781 -26.328 21.859 1 27.92 184 THR A N 1
ATOM 1436 C CA . THR A 1 184 ? 21 -27.5 21.438 1 27.92 184 THR A CA 1
ATOM 1437 C C . THR A 1 184 ? 19.531 -27.328 21.828 1 27.92 184 THR A C 1
ATOM 1439 O O . THR A 1 184 ? 19.172 -27.516 23 1 27.92 184 THR A O 1
ATOM 1442 N N . SER A 1 185 ? 18.938 -26.25 21.672 1 29.22 185 SER A N 1
ATOM 1443 C CA . SER A 1 185 ? 17.531 -26.516 21.969 1 29.22 185 SER A CA 1
ATOM 1444 C C . SER A 1 185 ? 17.078 -27.844 21.375 1 29.22 185 SER A C 1
ATOM 1446 O O . SER A 1 185 ? 17.375 -28.141 20.219 1 29.22 185 SER A O 1
ATOM 1448 N N . GLU A 1 186 ? 17 -28.859 22.234 1 25.61 186 GLU A N 1
ATOM 1449 C CA . GLU A 1 186 ? 16.25 -30.094 22.031 1 25.61 186 GLU A CA 1
ATOM 1450 C C . GLU A 1 186 ? 15.008 -29.844 21.188 1 25.61 186 GLU A C 1
ATOM 1452 O O . GLU A 1 186 ? 14.023 -29.281 21.672 1 25.61 186 GLU A O 1
ATOM 1457 N N . ALA A 1 187 ? 15.18 -29.422 20.047 1 32.44 187 ALA A N 1
ATOM 1458 C CA . ALA A 1 187 ? 14.062 -29.609 19.125 1 32.44 187 ALA A CA 1
ATOM 1459 C C . ALA A 1 187 ? 13.32 -30.922 19.406 1 32.44 187 ALA A C 1
ATOM 1461 O O . ALA A 1 187 ? 13.906 -32 19.359 1 32.44 187 ALA A O 1
ATOM 1462 N N . GLN A 1 188 ? 12.43 -30.875 20.375 1 31.78 188 GLN A N 1
ATOM 1463 C CA . GLN A 1 188 ? 11.625 -32.094 20.547 1 31.78 188 GLN A CA 1
ATOM 1464 C C . GLN A 1 188 ? 11.531 -32.875 19.25 1 31.78 188 GLN A C 1
ATOM 1466 O O . GLN A 1 188 ? 11.234 -32.312 18.188 1 31.78 188 GLN A O 1
ATOM 1471 N N . GLU A 1 189 ? 12.266 -33.875 19.047 1 32.59 189 GLU A N 1
ATOM 1472 C CA . GLU A 1 189 ? 12.062 -34.906 18.062 1 32.59 189 GLU A CA 1
ATOM 1473 C C . GLU A 1 189 ? 10.578 -35.125 17.781 1 32.59 189 GLU A C 1
ATOM 1475 O O . GLU A 1 189 ? 9.891 -35.781 18.578 1 32.59 189 GLU A O 1
ATOM 1480 N N . VAL A 1 190 ? 9.828 -34.094 17.422 1 36.16 190 VAL A N 1
ATOM 1481 C CA . VAL A 1 190 ? 8.508 -34.531 16.984 1 36.16 190 VAL A CA 1
ATOM 1482 C C . VAL A 1 190 ? 8.641 -35.812 16.141 1 36.16 190 VAL A C 1
ATOM 1484 O O . VAL A 1 190 ? 9.484 -35.906 15.242 1 36.16 190 VAL A O 1
ATOM 1487 N N . GLU A 1 191 ? 8.406 -36.844 16.719 1 37.66 191 GLU A N 1
ATOM 1488 C CA . GLU A 1 191 ? 8.266 -38.094 15.984 1 37.66 191 GLU A CA 1
ATOM 1489 C C . GLU A 1 191 ? 7.723 -37.844 14.578 1 37.66 191 GLU A C 1
ATOM 1491 O O . GLU A 1 191 ? 6.57 -37.438 14.414 1 37.66 191 GLU A O 1
ATOM 1496 N N . MET A 1 192 ? 8.461 -37.25 13.742 1 45 192 MET A N 1
ATOM 1497 C CA . MET A 1 192 ? 8.141 -37.125 12.32 1 45 192 MET A CA 1
ATOM 1498 C C . MET A 1 192 ? 7.598 -38.406 11.742 1 45 192 MET A C 1
ATOM 1500 O O . MET A 1 192 ? 8.297 -39.438 11.727 1 45 192 MET A O 1
ATOM 1504 N N . THR A 1 193 ? 6.418 -38.875 12.039 1 49.28 193 THR A N 1
ATOM 1505 C CA . THR A 1 193 ? 5.883 -39.969 11.266 1 49.28 193 THR A CA 1
ATOM 1506 C C . THR A 1 193 ? 6.051 -39.719 9.766 1 49.28 193 THR A C 1
ATOM 1508 O O . THR A 1 193 ? 5.676 -38.656 9.266 1 49.28 193 THR A O 1
ATOM 1511 N N . PRO A 1 194 ? 6.793 -40.438 9.094 1 53.94 194 PRO A N 1
ATOM 1512 C CA . PRO A 1 194 ? 7.094 -40.469 7.66 1 53.94 194 PRO A CA 1
ATOM 1513 C C . PRO A 1 194 ? 5.836 -40.469 6.797 1 53.94 194 PRO A C 1
ATOM 1515 O O . PRO A 1 194 ? 4.801 -41 7.203 1 53.94 194 PRO A O 1
ATOM 1518 N N . ASN A 1 195 ? 5.461 -39.406 6.016 1 73.38 195 ASN A N 1
ATOM 1519 C CA . ASN A 1 195 ? 4.555 -39.531 4.883 1 73.38 195 ASN A CA 1
ATOM 1520 C C . ASN A 1 195 ? 3.195 -38.906 5.164 1 73.38 195 ASN A C 1
ATOM 1522 O O . ASN A 1 195 ? 2.201 -39.25 4.52 1 73.38 195 ASN A O 1
ATOM 1526 N N . ASP A 1 196 ? 3.162 -38 6.117 1 88.38 196 ASP A N 1
ATOM 1527 C CA . ASP A 1 196 ? 1.831 -37.438 6.367 1 88.38 196 ASP A CA 1
ATOM 1528 C C . ASP A 1 196 ? 1.801 -35.938 6.129 1 88.38 196 ASP A C 1
ATOM 1530 O O . ASP A 1 196 ? 0.956 -35.25 6.684 1 88.38 196 ASP A O 1
ATOM 1534 N N . ASP A 1 197 ? 2.727 -35.5 5.27 1 92.94 197 ASP A N 1
ATOM 1535 C CA . ASP A 1 197 ? 2.844 -34.062 5.004 1 92.94 197 ASP A CA 1
ATOM 1536 C C . ASP A 1 197 ? 1.726 -33.562 4.086 1 92.94 197 ASP A C 1
ATOM 1538 O O . ASP A 1 197 ? 1.312 -34.281 3.172 1 92.94 197 ASP A O 1
ATOM 1542 N N . LEU A 1 198 ? 1.184 -32.469 4.402 1 95.94 198 LEU A N 1
ATOM 1543 C CA . LEU A 1 198 ? 0.331 -31.656 3.541 1 95.94 198 LEU A CA 1
ATOM 1544 C C . LEU A 1 198 ? 1.024 -30.344 3.162 1 95.94 198 LEU A C 1
ATOM 1546 O O . LEU A 1 198 ? 1.335 -29.531 4.031 1 95.94 198 LEU A O 1
ATOM 1550 N N . CYS A 1 199 ? 1.309 -30.188 1.873 1 96.19 199 CYS A N 1
ATOM 1551 C CA . CYS A 1 199 ? 2.057 -29.016 1.41 1 96.19 199 CYS A CA 1
ATOM 1552 C C . CYS A 1 199 ? 1.156 -28.062 0.631 1 96.19 199 CYS A C 1
ATOM 1554 O O . CYS A 1 199 ? 0.378 -28.5 -0.221 1 96.19 199 CYS A O 1
ATOM 1556 N N . PHE A 1 200 ? 1.194 -26.812 0.996 1 97.5 200 PHE A N 1
ATOM 1557 C CA . PHE A 1 200 ? 0.477 -25.75 0.297 1 97.5 200 PHE A CA 1
ATOM 1558 C C . PHE A 1 200 ? 1.45 -24.734 -0.306 1 97.5 200 PHE A C 1
ATOM 1560 O O . PHE A 1 200 ? 2.234 -24.125 0.415 1 97.5 200 PHE A O 1
ATOM 1567 N N . LEU A 1 201 ? 1.456 -24.594 -1.619 1 98 201 LEU A N 1
ATOM 1568 C CA . LEU A 1 201 ? 2.311 -23.672 -2.355 1 98 201 LEU A CA 1
ATOM 1569 C C . LEU A 1 201 ? 1.479 -22.75 -3.242 1 98 201 LEU A C 1
ATOM 1571 O O . LEU A 1 201 ? 0.771 -23.219 -4.137 1 98 201 LEU A O 1
ATOM 1575 N N . SER A 1 202 ? 1.568 -21.438 -2.996 1 98.5 202 SER A N 1
ATOM 1576 C CA . SER A 1 202 ? 0.735 -20.516 -3.77 1 98.5 202 SER A CA 1
ATOM 1577 C C . SER A 1 202 ? 1.553 -19.359 -4.316 1 98.5 202 SER A C 1
ATOM 1579 O O . SER A 1 202 ? 2.42 -18.812 -3.621 1 98.5 202 SER A O 1
ATOM 1581 N N . VAL A 1 203 ? 1.343 -19.031 -5.57 1 98.69 203 VAL A N 1
ATOM 1582 C CA . VAL A 1 203 ? 1.701 -17.734 -6.109 1 98.69 203 VAL A CA 1
ATOM 1583 C C . VAL A 1 203 ? 0.455 -16.844 -6.207 1 98.69 203 VAL A C 1
ATOM 1585 O O . VAL A 1 203 ? -0.622 -17.328 -6.574 1 98.69 203 VAL A O 1
ATOM 1588 N N . ILE A 1 204 ? 0.573 -15.609 -5.809 1 98.56 204 ILE A N 1
ATOM 1589 C CA . ILE A 1 204 ? -0.54 -14.672 -5.75 1 98.56 204 ILE A CA 1
ATOM 1590 C C . ILE A 1 204 ? -0.205 -13.422 -6.57 1 98.56 204 ILE A C 1
ATOM 1592 O O . ILE A 1 204 ? 0.826 -12.789 -6.348 1 98.56 204 ILE A O 1
ATOM 1596 N N . ASP A 1 205 ? -1.037 -13.133 -7.539 1 97.94 205 ASP A N 1
ATOM 1597 C CA . ASP A 1 205 ? -0.852 -11.984 -8.414 1 97.94 205 ASP A CA 1
ATOM 1598 C C . ASP A 1 205 ? -1.864 -10.883 -8.102 1 97.94 205 ASP A C 1
ATOM 1600 O O . ASP A 1 205 ? -2.988 -10.906 -8.602 1 97.94 205 ASP A O 1
ATOM 1604 N N . GLY A 1 206 ? -1.363 -9.922 -7.332 1 96.19 206 GLY A N 1
ATOM 1605 C CA . GLY A 1 206 ? -2.227 -8.805 -6.984 1 96.19 206 GLY A CA 1
ATOM 1606 C C . GLY A 1 206 ? -2.352 -7.777 -8.094 1 96.19 206 GLY A C 1
ATOM 1607 O O . GLY A 1 206 ? -1.434 -7.609 -8.898 1 96.19 206 GLY A O 1
ATOM 1608 N N . HIS A 1 207 ? -3.51 -7.051 -8.102 1 92.94 207 HIS A N 1
ATOM 1609 C CA . HIS A 1 207 ? -3.715 -5.953 -9.039 1 92.94 207 HIS A CA 1
ATOM 1610 C C . HIS A 1 207 ? -4.578 -4.855 -8.422 1 92.94 207 HIS A C 1
ATOM 1612 O O . HIS A 1 207 ? -5.434 -5.137 -7.578 1 92.94 207 HIS A O 1
ATOM 1618 N N . GLY A 1 208 ? -4.309 -3.676 -8.867 1 87.69 208 GLY A N 1
ATOM 1619 C CA . GLY A 1 208 ? -4.98 -2.537 -8.258 1 87.69 208 GLY A CA 1
ATOM 1620 C C . GLY A 1 208 ? -4.453 -2.195 -6.879 1 87.69 208 GLY A C 1
ATOM 1621 O O . GLY A 1 208 ? -5.074 -1.43 -6.145 1 87.69 208 GLY A O 1
ATOM 1622 N N . GLY A 1 209 ? -3.385 -2.766 -6.535 1 87.62 209 GLY A N 1
ATOM 1623 C CA . GLY A 1 209 ? -2.76 -2.658 -5.227 1 87.62 209 GLY A CA 1
ATOM 1624 C C . GLY A 1 209 ? -2.35 -4 -4.648 1 87.62 209 GLY A C 1
ATOM 1625 O O . GLY A 1 209 ? -2.775 -5.047 -5.137 1 87.62 209 GLY A O 1
ATOM 1626 N N . GLY A 1 210 ? -1.575 -4.016 -3.6 1 89.44 210 GLY A N 1
ATOM 1627 C CA . GLY A 1 210 ? -1.063 -5.25 -3.021 1 89.44 210 GLY A CA 1
ATOM 1628 C C . GLY A 1 210 ? -1.843 -5.703 -1.803 1 89.44 210 GLY A C 1
ATOM 1629 O O . GLY A 1 210 ? -1.438 -6.648 -1.119 1 89.44 210 GLY A O 1
ATOM 1630 N N . GLN A 1 211 ? -2.992 -5.105 -1.533 1 88.88 211 GLN A N 1
ATOM 1631 C CA . GLN A 1 211 ? -3.719 -5.383 -0.298 1 88.88 211 GLN A CA 1
ATOM 1632 C C . GLN A 1 211 ? -4.312 -6.789 -0.312 1 88.88 211 GLN A C 1
ATOM 1634 O O . GLN A 1 211 ? -4.203 -7.523 0.67 1 88.88 211 GLN A O 1
ATOM 1639 N N . THR A 1 212 ? -4.949 -7.145 -1.429 1 94.25 212 THR A N 1
ATOM 1640 C CA . THR A 1 212 ? -5.613 -8.438 -1.5 1 94.25 212 THR A CA 1
ATOM 1641 C C . THR A 1 212 ? -4.59 -9.57 -1.531 1 94.25 212 THR A C 1
ATOM 1643 O O . THR A 1 212 ? -4.77 -10.602 -0.871 1 94.25 212 THR A O 1
ATOM 1646 N N . SER A 1 213 ? -3.527 -9.406 -2.293 1 95.38 213 SER A N 1
ATOM 1647 C CA . SER A 1 213 ? -2.492 -10.438 -2.316 1 95.38 213 SER A CA 1
ATOM 1648 C C . SER A 1 213 ? -1.86 -10.617 -0.939 1 95.38 213 SER A C 1
ATOM 1650 O O . SER A 1 213 ? -1.577 -11.742 -0.522 1 95.38 213 SER A O 1
ATOM 1652 N N . SER A 1 214 ? -1.692 -9.516 -0.233 1 91.75 214 SER A N 1
ATOM 1653 C CA . SER A 1 214 ? -1.102 -9.578 1.1 1 91.75 214 SER A CA 1
ATOM 1654 C C . SER A 1 214 ? -1.991 -10.352 2.066 1 91.75 214 SER A C 1
ATOM 1656 O O . SER A 1 214 ? -1.502 -11.156 2.855 1 91.75 214 SER A O 1
ATOM 1658 N N . VAL A 1 215 ? -3.264 -10.102 2.033 1 93.12 215 VAL A N 1
ATOM 1659 C CA . VAL A 1 215 ? -4.176 -10.812 2.922 1 93.12 215 VAL A CA 1
ATOM 1660 C C . VAL A 1 215 ? -4.223 -12.289 2.543 1 93.12 215 VAL A C 1
ATOM 1662 O O . VAL A 1 215 ? -4.211 -13.164 3.416 1 93.12 215 VAL A O 1
ATOM 1665 N N . LEU A 1 216 ? -4.258 -12.578 1.286 1 96.56 216 LEU A N 1
ATOM 1666 C CA . LEU A 1 216 ? -4.32 -13.961 0.835 1 96.56 216 LEU A CA 1
ATOM 1667 C C . LEU A 1 216 ? -3.064 -14.727 1.251 1 96.56 216 LEU A C 1
ATOM 1669 O O . LEU A 1 216 ? -3.139 -15.898 1.624 1 96.56 216 LEU A O 1
ATOM 1673 N N . ARG A 1 217 ? -1.976 -14.086 1.123 1 95.94 217 ARG A N 1
ATOM 1674 C CA . ARG A 1 217 ? -0.731 -14.711 1.554 1 95.94 217 ARG A CA 1
ATOM 1675 C C . ARG A 1 217 ? -0.83 -15.195 2.998 1 95.94 217 ARG A C 1
ATOM 1677 O O . ARG A 1 217 ? -0.32 -16.266 3.338 1 95.94 217 ARG A O 1
ATOM 1684 N N . LYS A 1 218 ? -1.53 -14.469 3.812 1 93.44 218 LYS A N 1
ATOM 1685 C CA . LYS A 1 218 ? -1.629 -14.758 5.242 1 93.44 218 LYS A CA 1
ATOM 1686 C C . LYS A 1 218 ? -2.697 -15.812 5.516 1 93.44 218 LYS A C 1
ATOM 1688 O O . LYS A 1 218 ? -2.559 -16.625 6.438 1 93.44 218 LYS A O 1
ATOM 1693 N N . VAL A 1 219 ? -3.752 -15.797 4.676 1 96.25 219 VAL A N 1
ATOM 1694 C CA . VAL A 1 219 ? -4.922 -16.484 5.215 1 96.25 219 VAL A CA 1
ATOM 1695 C C . VAL A 1 219 ? -5.285 -17.672 4.32 1 96.25 219 VAL A C 1
ATOM 1697 O O . VAL A 1 219 ? -6.016 -18.562 4.742 1 96.25 219 VAL A O 1
ATOM 1700 N N . LEU A 1 220 ? -4.895 -17.672 3.068 1 97.75 220 LEU A N 1
ATOM 1701 C CA . LEU A 1 220 ? -5.398 -18.641 2.1 1 97.75 220 LEU A CA 1
ATOM 1702 C C . LEU A 1 220 ? -5.16 -20.078 2.584 1 97.75 220 LEU A C 1
ATOM 1704 O O . LEU A 1 220 ? -6.094 -20.875 2.66 1 97.75 220 LEU A O 1
ATOM 1708 N N . HIS A 1 221 ? -3.961 -20.422 2.955 1 97.81 221 HIS A N 1
ATOM 1709 C CA . HIS A 1 221 ? -3.609 -21.781 3.35 1 97.81 221 HIS A CA 1
ATOM 1710 C C . HIS A 1 221 ? -4.277 -22.172 4.664 1 97.81 221 HIS A C 1
ATOM 1712 O O . HIS A 1 221 ? -4.727 -23.297 4.832 1 97.81 221 HIS A O 1
ATOM 1718 N N . GLY A 1 222 ? -4.27 -21.188 5.637 1 96.5 222 GLY A N 1
ATOM 1719 C CA . GLY A 1 222 ? -4.953 -21.438 6.895 1 96.5 222 GLY A CA 1
ATOM 1720 C C . GLY A 1 222 ? -6.438 -21.688 6.723 1 96.5 222 GLY A C 1
ATOM 1721 O O . GLY A 1 222 ? -7.004 -22.578 7.379 1 96.5 222 GLY A O 1
ATOM 1722 N N . THR A 1 223 ? -7.078 -20.953 5.828 1 96.88 223 THR A N 1
ATOM 1723 C CA . THR A 1 223 ? -8.5 -21.109 5.543 1 96.88 223 THR A CA 1
ATOM 1724 C C . THR A 1 223 ? -8.766 -22.453 4.867 1 96.88 223 THR A C 1
ATOM 1726 O O . THR A 1 223 ? -9.727 -23.141 5.203 1 96.88 223 THR A O 1
ATOM 1729 N N . LEU A 1 224 ? -7.957 -22.781 3.895 1 97.19 224 LEU A N 1
ATOM 1730 C CA . LEU A 1 224 ? -8.07 -24.078 3.238 1 97.19 224 LEU A CA 1
ATOM 1731 C C . LEU A 1 224 ? -7.918 -25.203 4.246 1 97.19 224 LEU A C 1
ATOM 1733 O O . LEU A 1 224 ? -8.68 -26.172 4.219 1 97.19 224 LEU A O 1
ATOM 1737 N N . SER A 1 225 ? -6.945 -25.094 5.113 1 96.69 225 SER A N 1
ATOM 1738 C CA . SER A 1 225 ? -6.699 -26.109 6.125 1 96.69 225 SER A CA 1
ATOM 1739 C C . SER A 1 225 ? -7.887 -26.25 7.07 1 96.69 225 SER A C 1
ATOM 1741 O O . SER A 1 225 ? -8.25 -27.359 7.461 1 96.69 225 SER A O 1
ATOM 1743 N N . TRP A 1 226 ? -8.445 -25.109 7.449 1 95.25 226 TRP A N 1
ATOM 1744 C CA . TRP A 1 226 ? -9.641 -25.141 8.281 1 95.25 226 TRP A CA 1
ATOM 1745 C C . TRP A 1 226 ? -10.758 -25.938 7.602 1 95.25 226 TRP A C 1
ATOM 1747 O O . TRP A 1 226 ? -11.391 -26.781 8.234 1 95.25 226 TRP A O 1
ATOM 1757 N N . GLY A 1 227 ? -11.016 -25.625 6.332 1 94.44 227 GLY A N 1
ATOM 1758 C CA . GLY A 1 227 ? -12.016 -26.359 5.578 1 94.44 227 GLY A CA 1
ATOM 1759 C C . GLY A 1 227 ? -11.75 -27.859 5.523 1 94.44 227 GLY A C 1
ATOM 1760 O O . GLY A 1 227 ? -12.648 -28.656 5.781 1 94.44 227 GLY A O 1
ATOM 1761 N N . LEU A 1 228 ? -10.562 -28.219 5.211 1 96.19 228 LEU A N 1
ATOM 1762 C CA . LEU A 1 228 ? -10.18 -29.625 5.055 1 96.19 228 LEU A CA 1
ATOM 1763 C C . LEU A 1 228 ? -10.266 -30.359 6.387 1 96.19 228 LEU A C 1
ATOM 1765 O O . LEU A 1 228 ? -10.625 -31.531 6.426 1 96.19 228 LEU A O 1
ATOM 1769 N N . ALA A 1 229 ? -9.891 -29.656 7.484 1 94.5 229 ALA A N 1
ATOM 1770 C CA . ALA A 1 229 ? -9.938 -30.25 8.812 1 94.5 229 ALA A CA 1
ATOM 1771 C C . ALA A 1 229 ? -11.359 -30.625 9.203 1 94.5 229 ALA A C 1
ATOM 1773 O O . ALA A 1 229 ? -11.57 -31.469 10.086 1 94.5 229 ALA A O 1
ATOM 1774 N N . GLY A 1 230 ? -12.281 -30.062 8.539 1 91.88 230 GLY A N 1
ATOM 1775 C CA . GLY A 1 230 ? -13.672 -30.328 8.852 1 91.88 230 GLY A CA 1
ATOM 1776 C C . GLY A 1 230 ? -14.258 -31.469 8.047 1 91.88 230 GLY A C 1
ATOM 1777 O O . GLY A 1 230 ? -15.422 -31.828 8.234 1 91.88 230 GLY A O 1
ATOM 1778 N N . LEU A 1 231 ? -13.477 -32.094 7.223 1 94.12 231 LEU A N 1
ATOM 1779 C CA . LEU A 1 231 ? -13.961 -33.188 6.383 1 94.12 231 LEU A CA 1
ATOM 1780 C C . LEU A 1 231 ? -14.273 -34.406 7.219 1 94.12 231 LEU A C 1
ATOM 1782 O O . LEU A 1 231 ? -13.516 -34.75 8.125 1 94.12 231 LEU A O 1
ATOM 1786 N N . LYS A 1 232 ? -15.391 -35.031 6.91 1 92.19 232 LYS A N 1
ATOM 1787 C CA . LYS A 1 232 ? -15.734 -36.312 7.547 1 92.19 232 LYS A CA 1
ATOM 1788 C C . LYS A 1 232 ? -14.961 -37.469 6.926 1 92.19 232 LYS A C 1
ATOM 1790 O O . LYS A 1 232 ? -14.531 -38.375 7.633 1 92.19 232 LYS A O 1
ATOM 1795 N N . GLU A 1 233 ? -14.859 -37.406 5.566 1 94.94 233 GLU A N 1
ATOM 1796 C CA . GLU A 1 233 ? -14.086 -38.375 4.801 1 94.94 233 GLU A CA 1
ATOM 1797 C C . GLU A 1 233 ? -13.008 -37.688 3.969 1 94.94 233 GLU A C 1
ATOM 1799 O O . GLU A 1 233 ? -13.242 -36.656 3.377 1 94.94 233 GLU A O 1
ATOM 1804 N N . TRP A 1 234 ? -11.906 -38.344 4.008 1 95.56 234 TRP A N 1
ATOM 1805 C CA . TRP A 1 234 ? -10.781 -37.812 3.26 1 95.56 234 TRP A CA 1
ATOM 1806 C C . TRP A 1 234 ? -10.688 -38.438 1.876 1 95.56 234 TRP A C 1
ATOM 1808 O O . TRP A 1 234 ? -9.805 -39.25 1.622 1 95.56 234 TRP A O 1
ATOM 1818 N N . THR A 1 235 ? -11.594 -38.062 0.979 1 96.44 235 THR A N 1
ATOM 1819 C CA . THR A 1 235 ? -11.594 -38.531 -0.406 1 96.44 235 THR A CA 1
ATOM 1820 C C . THR A 1 235 ? -11.305 -37.375 -1.359 1 96.44 235 THR A C 1
ATOM 1822 O O . THR A 1 235 ? -11.523 -36.219 -1.016 1 96.44 235 THR A O 1
ATOM 1825 N N . SER A 1 236 ? -10.852 -37.719 -2.521 1 96.19 236 SER A N 1
ATOM 1826 C CA . SER A 1 236 ? -10.555 -36.688 -3.508 1 96.19 236 SER A CA 1
ATOM 1827 C C . SER A 1 236 ? -11.805 -35.875 -3.863 1 96.19 236 SER A C 1
ATOM 1829 O O . SER A 1 236 ? -11.727 -34.688 -4.121 1 96.19 236 SER A O 1
ATOM 1831 N N . LYS A 1 237 ? -12.906 -36.562 -3.902 1 96.38 237 LYS A N 1
ATOM 1832 C CA . LYS A 1 237 ? -14.164 -35.875 -4.203 1 96.38 237 LYS A CA 1
ATOM 1833 C C . LYS A 1 237 ? -14.531 -34.875 -3.113 1 96.38 237 LYS A C 1
ATOM 1835 O O . LYS A 1 237 ? -14.922 -33.75 -3.408 1 96.38 237 LYS A O 1
ATOM 1840 N N . ASP A 1 238 ? -14.43 -35.312 -1.894 1 96.69 238 ASP A N 1
ATOM 1841 C CA . ASP A 1 238 ? -14.758 -34.438 -0.775 1 96.69 238 ASP A CA 1
ATOM 1842 C C . ASP A 1 238 ? -13.789 -33.25 -0.691 1 96.69 238 ASP A C 1
ATOM 1844 O O . ASP A 1 238 ? -14.188 -32.125 -0.396 1 96.69 238 ASP A O 1
ATOM 1848 N N . ILE A 1 239 ? -12.547 -33.562 -0.933 1 97.69 239 ILE A N 1
ATOM 1849 C CA . ILE A 1 239 ? -11.523 -32.5 -0.925 1 97.69 239 ILE A CA 1
ATOM 1850 C C . ILE A 1 239 ? -11.812 -31.5 -2.021 1 97.69 239 ILE A C 1
ATOM 1852 O O . ILE A 1 239 ? -11.773 -30.281 -1.777 1 97.69 239 ILE A O 1
ATOM 1856 N N . TYR A 1 240 ? -12.18 -31.953 -3.191 1 97.38 240 TYR A N 1
ATOM 1857 C CA . TYR A 1 240 ? -12.539 -31.109 -4.332 1 97.38 240 TYR A CA 1
ATOM 1858 C C . TYR A 1 240 ? -13.664 -30.156 -3.969 1 97.38 240 TYR A C 1
ATOM 1860 O O . TYR A 1 240 ? -13.539 -28.938 -4.168 1 97.38 240 TYR A O 1
ATOM 1868 N N . HIS A 1 241 ? -14.672 -30.672 -3.412 1 97.25 241 HIS A N 1
ATOM 1869 C CA . HIS A 1 241 ? -15.844 -29.859 -3.078 1 97.25 241 HIS A CA 1
ATOM 1870 C C . HIS A 1 241 ? -15.523 -28.875 -1.952 1 97.25 241 HIS A C 1
ATOM 1872 O O . HIS A 1 241 ? -15.992 -27.734 -1.969 1 97.25 241 HIS A O 1
ATOM 1878 N N . LYS A 1 242 ? -14.766 -29.344 -1.001 1 96.69 242 LYS A N 1
ATOM 1879 C CA . LYS A 1 242 ? -14.422 -28.484 0.129 1 96.69 242 LYS A CA 1
ATOM 1880 C C . LYS A 1 242 ? -13.555 -27.312 -0.316 1 96.69 242 LYS A C 1
ATOM 1882 O O . LYS A 1 242 ? -13.727 -26.188 0.165 1 96.69 242 LYS A O 1
ATOM 1887 N N . ILE A 1 243 ? -12.625 -27.578 -1.25 1 97.75 243 ILE A N 1
ATOM 1888 C CA . ILE A 1 243 ? -11.781 -26.5 -1.777 1 97.75 243 ILE A CA 1
ATOM 1889 C C . ILE A 1 243 ? -12.648 -25.438 -2.451 1 97.75 243 ILE A C 1
ATOM 1891 O O . ILE A 1 243 ? -12.492 -24.25 -2.188 1 97.75 243 ILE A O 1
ATOM 1895 N N . LYS A 1 244 ? -13.57 -25.875 -3.244 1 97.19 244 LYS A N 1
ATOM 1896 C CA . LYS A 1 244 ? -14.438 -24.969 -3.965 1 97.19 244 LYS A CA 1
ATOM 1897 C C . LYS A 1 244 ? -15.266 -24.109 -2.998 1 97.19 244 LYS A C 1
ATOM 1899 O O . LYS A 1 244 ? -15.336 -22.891 -3.141 1 97.19 244 LYS A O 1
ATOM 1904 N N . GLU A 1 245 ? -15.805 -24.781 -2.062 1 96.38 245 GLU A N 1
ATOM 1905 C CA . GLU A 1 245 ? -16.625 -24.109 -1.059 1 96.38 245 GLU A CA 1
ATOM 1906 C C . GLU A 1 245 ? -15.805 -23.078 -0.284 1 96.38 245 GLU A C 1
ATOM 1908 O O . GLU A 1 245 ? -16.266 -21.953 -0.057 1 96.38 245 GLU A O 1
ATOM 1913 N N . THR A 1 246 ? -14.648 -23.484 0.085 1 96.81 246 THR A N 1
ATOM 1914 C CA . THR A 1 246 ? -13.773 -22.641 0.89 1 96.81 246 THR A CA 1
ATOM 1915 C C . THR A 1 246 ? -13.32 -21.422 0.097 1 96.81 246 THR A C 1
ATOM 1917 O O . THR A 1 246 ? -13.32 -20.312 0.619 1 96.81 246 THR A O 1
ATOM 1920 N N . TYR A 1 247 ? -12.969 -21.578 -1.167 1 97.75 247 TYR A N 1
ATOM 1921 C CA . TYR A 1 247 ? -12.516 -20.469 -2.016 1 97.75 247 TYR A CA 1
ATOM 1922 C C . TYR A 1 247 ? -13.625 -19.453 -2.23 1 97.75 247 TYR A C 1
ATOM 1924 O O . TYR A 1 247 ? -13.391 -18.25 -2.143 1 97.75 247 TYR A O 1
ATOM 1932 N N . LEU A 1 248 ? -14.797 -19.938 -2.467 1 97 248 LEU A N 1
ATOM 1933 C CA . LEU A 1 248 ? -15.938 -19.047 -2.709 1 97 248 LEU A CA 1
ATOM 1934 C C . LEU A 1 248 ? -16.297 -18.281 -1.448 1 97 248 LEU A C 1
ATOM 1936 O O . LEU A 1 248 ? -16.562 -17.078 -1.511 1 97 248 LEU A O 1
ATOM 1940 N N . ALA A 1 249 ? -16.281 -18.953 -0.329 1 96.75 249 ALA A N 1
ATOM 1941 C CA . ALA A 1 249 ? -16.578 -18.297 0.941 1 96.75 249 ALA A CA 1
ATOM 1942 C C . ALA A 1 249 ? -15.516 -17.25 1.283 1 96.75 249 ALA A C 1
ATOM 1944 O O . ALA A 1 249 ? -15.836 -16.172 1.797 1 96.75 249 ALA A O 1
ATOM 1945 N N . LEU A 1 250 ? -14.281 -17.609 1.036 1 97.25 250 LEU A N 1
ATOM 1946 C CA . LEU A 1 250 ? -13.188 -16.672 1.306 1 97.25 250 LEU A CA 1
ATOM 1947 C C . LEU A 1 250 ? -13.305 -15.43 0.44 1 97.25 250 LEU A C 1
ATOM 1949 O O . LEU A 1 250 ? -13.125 -14.305 0.926 1 97.25 250 LEU A O 1
ATOM 1953 N N . ASP A 1 251 ? -13.633 -15.586 -0.81 1 97.44 251 ASP A N 1
ATOM 1954 C CA . ASP A 1 251 ? -13.812 -14.445 -1.694 1 97.44 251 ASP A CA 1
ATOM 1955 C C . ASP A 1 251 ? -14.945 -13.547 -1.197 1 97.44 251 ASP A C 1
ATOM 1957 O O . ASP A 1 251 ? -14.805 -12.32 -1.184 1 97.44 251 ASP A O 1
ATOM 1961 N N . GLU A 1 252 ? -15.992 -14.141 -0.861 1 95.69 252 GLU A N 1
ATOM 1962 C CA . GLU A 1 252 ? -17.125 -13.359 -0.356 1 95.69 252 GLU A CA 1
ATOM 1963 C C . GLU A 1 252 ? -16.734 -12.578 0.894 1 95.69 252 GLU A C 1
ATOM 1965 O O . GLU A 1 252 ? -17.109 -11.414 1.045 1 95.69 252 GLU A O 1
ATOM 1970 N N . ASP A 1 253 ? -16.031 -13.281 1.747 1 95.56 253 ASP A N 1
ATOM 1971 C CA . ASP A 1 253 ? -15.539 -12.617 2.953 1 95.56 253 ASP A CA 1
ATOM 1972 C C . ASP A 1 253 ? -14.688 -11.406 2.604 1 95.56 253 ASP A C 1
ATOM 1974 O O . ASP A 1 253 ? -14.82 -10.344 3.221 1 95.56 253 ASP A O 1
ATOM 1978 N N . ILE A 1 254 ? -13.867 -11.523 1.636 1 94.88 254 ILE A N 1
ATOM 1979 C CA . ILE A 1 254 ? -12.914 -10.484 1.259 1 94.88 254 ILE A CA 1
ATOM 1980 C C . ILE A 1 254 ? -13.648 -9.32 0.592 1 94.88 254 ILE A C 1
ATOM 1982 O O . ILE A 1 254 ? -13.523 -8.172 1.02 1 94.88 254 ILE A O 1
ATOM 1986 N N . TYR A 1 255 ? -14.477 -9.594 -0.419 1 93.75 255 TYR A N 1
ATOM 1987 C CA . TYR A 1 255 ? -15.008 -8.484 -1.194 1 93.75 255 TYR A CA 1
ATOM 1988 C C . TYR A 1 255 ? -16.188 -7.832 -0.473 1 93.75 255 TYR A C 1
ATOM 1990 O O . TYR A 1 255 ? -16.562 -6.703 -0.787 1 93.75 255 TYR A O 1
ATOM 1998 N N . ARG A 1 256 ? -16.75 -8.484 0.565 1 93.56 256 ARG A N 1
ATOM 1999 C CA . ARG A 1 256 ? -17.875 -7.883 1.293 1 93.56 256 ARG A CA 1
ATOM 2000 C C . ARG A 1 256 ? -17.406 -7.273 2.609 1 93.56 256 ARG A C 1
ATOM 2002 O O . ARG A 1 256 ? -18.188 -6.688 3.346 1 93.56 256 ARG A O 1
ATOM 2009 N N . ALA A 1 257 ? -16.172 -7.445 2.951 1 91.81 257 ALA A N 1
ATOM 2010 C CA . ALA A 1 257 ? -15.656 -6.984 4.238 1 91.81 257 ALA A CA 1
ATOM 2011 C C . ALA A 1 257 ? -15.945 -5.5 4.441 1 91.81 257 ALA A C 1
ATOM 2013 O O . ALA A 1 257 ? -16.5 -5.102 5.469 1 91.81 257 ALA A O 1
ATOM 2014 N N . GLY A 1 258 ? -15.539 -4.68 3.473 1 89.44 258 GLY A N 1
ATOM 2015 C CA . GLY A 1 258 ? -15.789 -3.25 3.561 1 89.44 258 GLY A CA 1
ATOM 2016 C C . GLY A 1 258 ? -17.266 -2.902 3.633 1 89.44 258 GLY A C 1
ATOM 2017 O O . GLY A 1 258 ? -17.656 -1.98 4.352 1 89.44 258 GLY A O 1
ATOM 2018 N N . LEU A 1 259 ? -18.062 -3.619 2.896 1 90.06 259 LEU A N 1
ATOM 2019 C CA . LEU A 1 259 ? -19.5 -3.377 2.855 1 90.06 259 LEU A CA 1
ATOM 2020 C C . LEU A 1 259 ? -20.141 -3.658 4.215 1 90.06 259 LEU A C 1
ATOM 2022 O O . LEU A 1 259 ? -21.047 -2.938 4.641 1 90.06 259 LEU A O 1
ATOM 2026 N N . SER A 1 260 ? -19.641 -4.734 4.809 1 90.62 260 SER A N 1
ATOM 2027 C CA . SER A 1 260 ? -20.172 -5.082 6.125 1 90.62 260 SER A CA 1
ATOM 2028 C C . SER A 1 260 ? -19.922 -3.963 7.129 1 90.62 260 SER A C 1
ATOM 2030 O O . SER A 1 260 ? -20.734 -3.746 8.031 1 90.62 260 SER A O 1
ATOM 2032 N N . VAL A 1 261 ? -18.859 -3.25 6.984 1 90.5 261 VAL A N 1
ATOM 2033 C CA . VAL A 1 261 ? -18.547 -2.123 7.855 1 90.5 261 VAL A CA 1
ATOM 2034 C C . VAL A 1 261 ? -19.406 -0.918 7.477 1 90.5 261 VAL A C 1
ATOM 2036 O O . VAL A 1 261 ? -19.984 -0.264 8.352 1 90.5 261 VAL A O 1
ATOM 2039 N N . ALA A 1 262 ? -19.5 -0.644 6.195 1 89.5 262 ALA A N 1
ATOM 2040 C CA . ALA A 1 262 ? -20.234 0.515 5.688 1 89.5 262 ALA A CA 1
ATOM 2041 C C . ALA A 1 262 ? -21.703 0.446 6.07 1 89.5 262 ALA A C 1
ATOM 2043 O O . ALA A 1 262 ? -22.312 1.465 6.398 1 89.5 262 ALA A O 1
ATOM 2044 N N . GLN A 1 263 ? -22.234 -0.774 6.117 1 90.19 263 GLN A N 1
ATOM 2045 C CA . GLN A 1 263 ? -23.672 -0.922 6.27 1 90.19 263 GLN A CA 1
ATOM 2046 C C . GLN A 1 263 ? -24.047 -1.361 7.688 1 90.19 263 GLN A C 1
ATOM 2048 O O . GLN A 1 263 ? -25.219 -1.559 8 1 90.19 263 GLN A O 1
ATOM 2053 N N . SER A 1 264 ? -23 -1.537 8.469 1 88.5 264 SER A N 1
ATOM 2054 C CA . SER A 1 264 ? -23.281 -1.941 9.844 1 88.5 264 SER A CA 1
ATOM 2055 C C . SER A 1 264 ? -24.156 -0.916 10.555 1 88.5 264 SER A C 1
ATOM 2057 O O . SER A 1 264 ? -23.875 0.284 10.516 1 88.5 264 SER A O 1
ATOM 2059 N N . PRO A 1 265 ? -25.203 -1.467 11.211 1 82.88 265 PRO A N 1
ATOM 2060 C CA . PRO A 1 265 ? -26.078 -0.525 11.906 1 82.88 265 PRO A CA 1
ATOM 2061 C C . PRO A 1 265 ? -25.375 0.22 13.031 1 82.88 265 PRO A C 1
ATOM 2063 O O . PRO A 1 265 ? -24.516 -0.352 13.711 1 82.88 265 PRO A O 1
ATOM 2066 N N . SER A 1 266 ? -25.703 1.503 13.094 1 78.06 266 SER A N 1
ATOM 2067 C CA . SER A 1 266 ? -25.141 2.322 14.172 1 78.06 266 SER A CA 1
ATOM 2068 C C . SER A 1 266 ? -25.828 2.031 15.5 1 78.06 266 SER A C 1
ATOM 2070 O O . SER A 1 266 ? -27.031 1.746 15.531 1 78.06 266 SER A O 1
ATOM 2072 N N . ASN A 1 267 ? -25.047 1.771 16.547 1 72.19 267 ASN A N 1
ATOM 2073 C CA . ASN A 1 267 ? -25.656 1.665 17.859 1 72.19 267 ASN A CA 1
ATOM 2074 C C . ASN A 1 267 ? -25.688 3.012 18.578 1 72.19 267 ASN A C 1
ATOM 2076 O O . ASN A 1 267 ? -24.781 3.32 19.359 1 72.19 267 ASN A O 1
ATOM 2080 N N . SER A 1 268 ? -26.609 3.816 18.266 1 66.12 268 SER A N 1
ATOM 2081 C CA . SER A 1 268 ? -26.703 5.191 18.75 1 66.12 268 SER A CA 1
ATOM 2082 C C . SER A 1 268 ? -27.109 5.23 20.219 1 66.12 268 SER A C 1
ATOM 2084 O O . SER A 1 268 ? -26.953 6.258 20.891 1 66.12 268 SER A O 1
ATOM 2086 N N . SER A 1 269 ? -27.609 4.141 20.641 1 64.62 269 SER A N 1
ATOM 2087 C CA . SER A 1 269 ? -28.219 4.184 21.969 1 64.62 269 SER A CA 1
ATOM 2088 C C . SER A 1 269 ? -27.156 4.145 23.062 1 64.62 269 SER A C 1
ATOM 2090 O O . SER A 1 269 ? -27.422 4.469 24.219 1 64.62 269 SER A O 1
ATOM 2092 N N . VAL A 1 270 ? -25.953 3.912 22.625 1 66.31 270 VAL A N 1
ATOM 2093 C CA . VAL A 1 270 ? -24.938 3.764 23.656 1 66.31 270 VAL A CA 1
ATOM 2094 C C . VAL A 1 270 ? -23.922 4.902 23.562 1 66.31 270 VAL A C 1
ATOM 2096 O O . VAL A 1 270 ? -23.5 5.27 22.453 1 66.31 270 VAL A O 1
ATOM 2099 N N . ASP A 1 271 ? -23.703 5.566 24.703 1 79.81 271 ASP A N 1
ATOM 2100 C CA . ASP A 1 271 ? -22.734 6.645 24.797 1 79.81 271 ASP A CA 1
ATOM 2101 C C . ASP A 1 271 ? -21.297 6.102 24.734 1 79.81 271 ASP A C 1
ATOM 2103 O O . ASP A 1 271 ? -20.656 5.93 25.766 1 79.81 271 ASP A O 1
ATOM 2107 N N . THR A 1 272 ? -20.922 5.793 23.516 1 86.44 272 THR A N 1
ATOM 2108 C CA . THR A 1 272 ? -19.562 5.273 23.297 1 86.44 272 THR A CA 1
ATOM 2109 C C . THR A 1 272 ? -18.625 6.387 22.844 1 86.44 272 THR A C 1
ATOM 2111 O O . THR A 1 272 ? -19.062 7.387 22.281 1 86.44 272 THR A O 1
ATOM 2114 N N . ILE A 1 273 ? -17.422 6.23 23.141 1 88.31 273 ILE A N 1
ATOM 2115 C CA . ILE A 1 273 ? -16.406 7.207 22.766 1 88.31 273 ILE A CA 1
ATOM 2116 C C . ILE A 1 273 ? -16.188 7.164 21.266 1 88.31 273 ILE A C 1
ATOM 2118 O O . ILE A 1 273 ? -16 8.203 20.625 1 88.31 273 ILE A O 1
ATOM 2122 N N . LEU A 1 274 ? -16.234 5.898 20.75 1 91.62 274 LEU A N 1
ATOM 2123 C CA . LEU A 1 274 ? -16.062 5.699 19.312 1 91.62 274 LEU A CA 1
ATOM 2124 C C . LEU A 1 274 ? -17.359 5.273 18.656 1 91.62 274 LEU A C 1
ATOM 2126 O O . LEU A 1 274 ? -18.234 4.68 19.297 1 91.62 274 LEU A O 1
ATOM 2130 N N . PRO A 1 275 ? -17.484 5.633 17.375 1 90.31 275 PRO A N 1
ATOM 2131 C CA . PRO A 1 275 ? -18.656 5.109 16.672 1 90.31 275 PRO A CA 1
ATOM 2132 C C . PRO A 1 275 ? -18.578 3.602 16.453 1 90.31 275 PRO A C 1
ATOM 2134 O O . PRO A 1 275 ? -17.516 2.998 16.594 1 90.31 275 PRO A O 1
ATOM 2137 N N . THR A 1 276 ? -19.703 3.068 16.234 1 86.19 276 THR A N 1
ATOM 2138 C CA . THR A 1 276 ? -19.812 1.671 15.828 1 86.19 276 THR A CA 1
ATOM 2139 C C . THR A 1 276 ? -20.297 1.564 14.383 1 86.19 276 THR A C 1
ATOM 2141 O O . THR A 1 276 ? -21.281 2.189 14 1 86.19 276 THR A O 1
ATOM 2144 N N . PRO A 1 277 ? -19.641 0.739 13.539 1 88.56 277 PRO A N 1
ATOM 2145 C CA . PRO A 1 277 ? -18.453 -0.063 13.844 1 88.56 277 PRO A CA 1
ATOM 2146 C C . PRO A 1 277 ? -17.203 0.79 14.078 1 88.56 277 PRO A C 1
ATOM 2148 O O . PRO A 1 277 ? -17.141 1.932 13.617 1 88.56 277 PRO A O 1
ATOM 2151 N N . ASN A 1 278 ? -16.25 0.173 14.75 1 90.25 278 ASN A N 1
ATOM 2152 C CA . ASN A 1 278 ? -15.031 0.887 15.141 1 90.25 278 ASN A CA 1
ATOM 2153 C C . ASN A 1 278 ? -14.32 1.471 13.922 1 90.25 278 ASN A C 1
ATOM 2155 O O . ASN A 1 278 ? -14.281 0.848 12.859 1 90.25 278 ASN A O 1
ATOM 2159 N N . PRO A 1 279 ? -13.68 2.645 14.125 1 91.5 279 PRO A N 1
ATOM 2160 C CA . PRO A 1 279 ? -13.023 3.361 13.023 1 91.5 279 PRO A CA 1
ATOM 2161 C C . PRO A 1 279 ? -11.953 2.527 12.328 1 91.5 279 PRO A C 1
ATOM 2163 O O . PRO A 1 279 ? -11.836 2.562 11.102 1 91.5 279 PRO A O 1
ATOM 2166 N N . SER A 1 280 ? -11.219 1.744 13.031 1 90.31 280 SER A N 1
ATOM 2167 C CA . SER A 1 280 ? -10.109 0.992 12.461 1 90.31 280 SER A CA 1
ATOM 2168 C C . SER A 1 280 ? -10.586 0.021 11.383 1 90.31 280 SER A C 1
ATOM 2170 O O . SER A 1 280 ? -9.836 -0.315 10.461 1 90.31 280 SER A O 1
ATOM 2172 N N . LEU A 1 281 ? -11.805 -0.356 11.43 1 89.69 281 LEU A N 1
ATOM 2173 C CA . LEU A 1 281 ? -12.352 -1.346 10.508 1 89.69 281 LEU A CA 1
ATOM 2174 C C . LEU A 1 281 ? -12.508 -0.759 9.109 1 89.69 281 LEU A C 1
ATOM 2176 O O . LEU A 1 281 ? -12.664 -1.499 8.133 1 89.69 281 LEU A O 1
ATOM 2180 N N . LEU A 1 282 ? -12.453 0.543 8.984 1 89.38 282 LEU A N 1
ATOM 2181 C CA . LEU A 1 282 ? -12.562 1.174 7.672 1 89.38 282 LEU A CA 1
ATOM 2182 C C . LEU A 1 282 ? -11.32 0.886 6.828 1 89.38 282 LEU A C 1
ATOM 2184 O O . LEU A 1 282 ? -11.32 1.115 5.617 1 89.38 282 LEU A O 1
ATOM 2188 N N . SER A 1 283 ? -10.289 0.315 7.445 1 86.5 283 SER A N 1
ATOM 2189 C CA . SER A 1 283 ? -9.102 -0.127 6.715 1 86.5 283 SER A CA 1
ATOM 2190 C C . SER A 1 283 ? -9.43 -1.295 5.789 1 86.5 283 SER A C 1
ATOM 2192 O O . SER A 1 283 ? -8.648 -1.625 4.898 1 86.5 283 SER A O 1
ATOM 2194 N N . LEU A 1 284 ? -10.578 -1.882 6.035 1 81.31 284 LEU A N 1
ATOM 2195 C CA . LEU A 1 284 ? -10.969 -3.055 5.262 1 81.31 284 LEU A CA 1
ATOM 2196 C C . LEU A 1 284 ? -11.547 -2.645 3.91 1 81.31 284 LEU A C 1
ATOM 2198 O O . LEU A 1 284 ? -11.797 -3.494 3.053 1 81.31 284 LEU A O 1
ATOM 2202 N N . ILE A 1 285 ? -11.867 -1.429 3.758 1 69.5 285 ILE A N 1
ATOM 2203 C CA . ILE A 1 285 ? -12.422 -0.984 2.484 1 69.5 285 ILE A CA 1
ATOM 2204 C C . ILE A 1 285 ? -11.336 -0.996 1.414 1 69.5 285 ILE A C 1
ATOM 2206 O O . ILE A 1 285 ? -10.336 -0.279 1.526 1 69.5 285 ILE A O 1
ATOM 2210 N N . PRO A 1 286 ? -11.625 -2.26 0.495 1 63.19 286 PRO A N 1
ATOM 2211 C CA . PRO A 1 286 ? -10.594 -2.623 -0.476 1 63.19 286 PRO A CA 1
ATOM 2212 C C . PRO A 1 286 ? -10.734 -1.876 -1.799 1 63.19 286 PRO A C 1
ATOM 2214 O O . PRO A 1 286 ? -11.844 -1.476 -2.17 1 63.19 286 PRO A O 1
ATOM 2217 N N . VAL A 1 287 ? -9.711 -1.686 -2.471 1 70.06 287 VAL A N 1
ATOM 2218 C CA . VAL A 1 287 ? -10.078 -1.386 -3.85 1 70.06 287 VAL A CA 1
ATOM 2219 C C . VAL A 1 287 ? -9.227 -2.209 -4.809 1 70.06 287 VAL A C 1
ATOM 2221 O O . VAL A 1 287 ? -9.18 -1.932 -6.008 1 70.06 287 VAL A O 1
ATOM 2224 N N . ALA A 1 288 ? -8.75 -3.592 -4.25 1 89.12 288 ALA A N 1
ATOM 2225 C CA . ALA A 1 288 ? -7.812 -4.328 -5.094 1 89.12 288 ALA A CA 1
ATOM 2226 C C . ALA A 1 288 ? -8.258 -5.773 -5.277 1 89.12 288 ALA A C 1
ATOM 2228 O O . ALA A 1 288 ? -9.273 -6.195 -4.715 1 89.12 288 ALA A O 1
ATOM 2229 N N . GLY A 1 289 ? -7.727 -6.527 -6.23 1 95.12 289 GLY A N 1
ATOM 2230 C CA . GLY A 1 289 ? -7.93 -7.949 -6.445 1 95.12 289 GLY A CA 1
ATOM 2231 C C . GLY A 1 289 ? -6.637 -8.727 -6.547 1 95.12 289 GLY A C 1
ATOM 2232 O O . GLY A 1 289 ? -5.551 -8.141 -6.578 1 95.12 289 GLY A O 1
ATOM 2233 N N . ALA A 1 290 ? -6.828 -10.07 -6.527 1 97.62 290 ALA A N 1
ATOM 2234 C CA . ALA A 1 290 ? -5.66 -10.93 -6.695 1 97.62 290 ALA A CA 1
ATOM 2235 C C . ALA A 1 290 ? -6.055 -12.281 -7.289 1 97.62 290 ALA A C 1
ATOM 2237 O O . ALA A 1 290 ? -7.113 -12.82 -6.965 1 97.62 290 ALA A O 1
ATOM 2238 N N . THR A 1 291 ? -5.211 -12.75 -8.141 1 98.31 291 THR A N 1
ATOM 2239 C CA . THR A 1 291 ? -5.32 -14.117 -8.625 1 98.31 291 THR A CA 1
ATOM 2240 C C . THR A 1 291 ? -4.453 -15.055 -7.789 1 98.31 291 THR A C 1
ATOM 2242 O O . THR A 1 291 ? -3.553 -14.609 -7.074 1 98.31 291 THR A O 1
ATOM 2245 N N . THR A 1 292 ? -4.805 -16.344 -7.781 1 98.69 292 THR A N 1
ATOM 2246 C CA . THR A 1 292 ? -3.992 -17.312 -7.066 1 98.69 292 THR A CA 1
ATOM 2247 C C . THR A 1 292 ? -3.84 -18.594 -7.887 1 98.69 292 THR A C 1
ATOM 2249 O O . THR A 1 292 ? -4.754 -18.984 -8.617 1 98.69 292 THR A O 1
ATOM 2252 N N . CYS A 1 293 ? -2.721 -19.125 -7.859 1 98.88 293 CYS A N 1
ATOM 2253 C CA . CYS A 1 293 ? -2.451 -20.484 -8.289 1 98.88 293 CYS A CA 1
ATOM 2254 C C . CYS A 1 293 ? -1.774 -21.281 -7.18 1 98.88 293 CYS A C 1
ATOM 2256 O O . CYS A 1 293 ? -0.657 -20.969 -6.773 1 98.88 293 CYS A O 1
ATOM 2258 N N . THR A 1 294 ? -2.525 -22.328 -6.707 1 98.81 294 THR A N 1
ATOM 2259 C CA . THR A 1 294 ? -2.092 -23.047 -5.523 1 98.81 294 THR A CA 1
ATOM 2260 C C . THR A 1 294 ? -1.869 -24.531 -5.844 1 98.81 294 THR A C 1
ATOM 2262 O O . THR A 1 294 ? -2.709 -25.156 -6.488 1 98.81 294 THR A O 1
ATOM 2265 N N . ALA A 1 295 ? -0.749 -25.047 -5.473 1 98.75 295 ALA A N 1
ATOM 2266 C CA . ALA A 1 295 ? -0.512 -26.484 -5.449 1 98.75 295 ALA A CA 1
ATOM 2267 C C . ALA A 1 295 ? -0.695 -27.047 -4.043 1 98.75 295 ALA A C 1
ATOM 2269 O O . ALA A 1 295 ? -0.008 -26.641 -3.105 1 98.75 295 ALA A O 1
ATOM 2270 N N . PHE A 1 296 ? -1.719 -27.906 -3.855 1 98.5 296 PHE A N 1
ATOM 2271 C CA . PHE A 1 296 ? -1.914 -28.688 -2.639 1 98.5 296 PHE A CA 1
ATOM 2272 C C . PHE A 1 296 ? -1.455 -30.125 -2.836 1 98.5 296 PHE A C 1
ATOM 2274 O O . PHE A 1 296 ? -2.018 -30.859 -3.656 1 98.5 296 PHE A O 1
ATOM 2281 N N . ILE A 1 297 ? -0.411 -30.516 -2.123 1 97.25 297 ILE A N 1
ATOM 2282 C CA . ILE A 1 297 ? 0.158 -31.844 -2.262 1 97.25 297 ILE A CA 1
ATOM 2283 C C . ILE A 1 297 ? -0.164 -32.688 -1.02 1 97.25 297 ILE A C 1
ATOM 2285 O O . ILE A 1 297 ? 0.275 -32.344 0.085 1 97.25 297 ILE A O 1
ATOM 2289 N N . ASP A 1 298 ? -0.964 -33.656 -1.208 1 96.31 298 ASP A N 1
ATOM 2290 C CA . ASP A 1 298 ? -1.233 -34.688 -0.196 1 96.31 298 ASP A CA 1
ATOM 2291 C C . ASP A 1 298 ? -0.256 -35.844 -0.315 1 96.31 298 ASP A C 1
ATOM 2293 O O . ASP A 1 298 ? -0.477 -36.781 -1.102 1 96.31 298 ASP A O 1
ATOM 2297 N N . VAL A 1 299 ? 0.744 -35.875 0.527 1 94.31 299 VAL A N 1
ATOM 2298 C CA . VAL A 1 299 ? 1.859 -36.812 0.382 1 94.31 299 VAL A CA 1
ATOM 2299 C C . VAL A 1 299 ? 1.383 -38.219 0.652 1 94.31 299 VAL A C 1
ATOM 2301 O O . VAL A 1 299 ? 1.749 -39.156 -0.069 1 94.31 299 VAL A O 1
ATOM 2304 N N . ARG A 1 300 ? 0.582 -38.375 1.672 1 92.88 300 ARG A N 1
ATOM 2305 C CA . ARG A 1 300 ? 0.099 -39.688 2.033 1 92.88 300 ARG A CA 1
ATOM 2306 C C . ARG A 1 300 ? 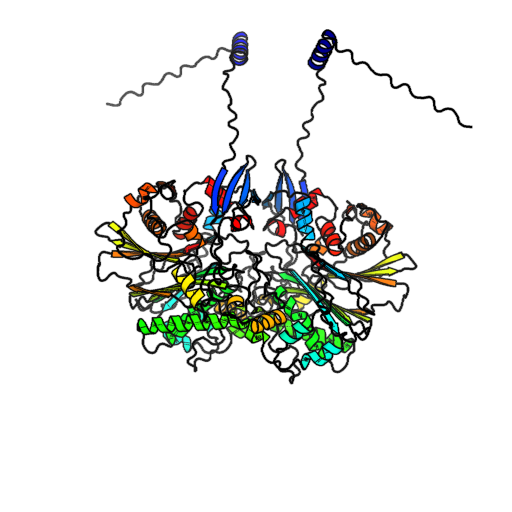-0.686 -40.312 0.885 1 92.88 300 ARG A C 1
ATOM 2308 O O . ARG A 1 300 ? -0.5 -41.5 0.571 1 92.88 300 ARG A O 1
ATOM 2315 N N . GLN A 1 301 ? -1.546 -39.531 0.265 1 93.44 301 GLN A N 1
ATOM 2316 C CA . GLN A 1 301 ? -2.377 -40.062 -0.82 1 93.44 301 GLN A CA 1
ATOM 2317 C C . GLN A 1 301 ? -1.646 -39.969 -2.156 1 93.44 301 GLN A C 1
ATOM 2319 O O . GLN A 1 301 ? -2.141 -40.469 -3.172 1 93.44 301 GLN A O 1
ATOM 2324 N N . GLN A 1 302 ? -0.497 -39.312 -2.191 1 93.75 302 GLN A N 1
ATOM 2325 C CA . GLN A 1 302 ? 0.299 -39.125 -3.398 1 93.75 302 GLN A CA 1
ATOM 2326 C C . GLN A 1 302 ? -0.501 -38.406 -4.477 1 93.75 302 GLN A C 1
ATOM 2328 O O . GLN A 1 302 ? -0.534 -38.844 -5.629 1 93.75 302 GLN A O 1
ATOM 2333 N N . LEU A 1 303 ? -1.2 -37.344 -4.055 1 96.31 303 LEU A N 1
ATOM 2334 C CA . LEU A 1 303 ? -2.033 -36.562 -4.973 1 96.31 303 LEU A CA 1
ATOM 2335 C C . LEU A 1 303 ? -1.61 -35.094 -4.988 1 96.31 303 LEU A C 1
ATOM 2337 O O . LEU A 1 303 ? -1.251 -34.531 -3.949 1 96.31 303 LEU A O 1
ATOM 2341 N N . LEU A 1 304 ? -1.612 -34.562 -6.16 1 97.75 304 LEU A N 1
ATOM 2342 C CA . LEU A 1 304 ? -1.407 -33.125 -6.402 1 97.75 304 LEU A CA 1
ATOM 2343 C C . LEU A 1 304 ? -2.709 -32.469 -6.828 1 97.75 304 LEU A C 1
ATOM 2345 O O . LEU A 1 304 ? -3.348 -32.906 -7.789 1 97.75 304 LEU A O 1
ATOM 2349 N N . TYR A 1 305 ? -3.174 -31.5 -6.059 1 98.62 305 TYR A N 1
ATOM 2350 C CA . TYR A 1 305 ? -4.277 -30.625 -6.449 1 98.62 305 TYR A CA 1
ATOM 2351 C C . TYR A 1 305 ? -3.764 -29.266 -6.906 1 98.62 305 TYR A C 1
ATOM 2353 O O . TYR A 1 305 ? -3.064 -28.578 -6.16 1 98.62 305 TYR A O 1
ATOM 2361 N N . VAL A 1 306 ? -4.008 -28.891 -8.125 1 98.75 306 VAL A N 1
ATOM 2362 C CA . VAL A 1 306 ? -3.725 -27.531 -8.594 1 98.75 306 VAL A CA 1
ATOM 2363 C C . VAL A 1 306 ? -5.016 -26.719 -8.633 1 98.75 306 VAL A C 1
ATOM 2365 O O . VAL A 1 306 ? -5.957 -27.078 -9.344 1 98.75 306 VAL A O 1
ATOM 2368 N N . ILE A 1 307 ? -5.094 -25.719 -7.82 1 98.88 307 ILE A N 1
ATOM 2369 C CA . ILE A 1 307 ? -6.266 -24.859 -7.676 1 98.88 307 ILE A CA 1
ATOM 2370 C C . ILE A 1 307 ? -5.98 -23.5 -8.297 1 98.88 307 ILE A C 1
ATOM 2372 O O . ILE A 1 307 ? -5.141 -22.75 -7.797 1 98.88 307 ILE A O 1
ATOM 2376 N N . ASN A 1 308 ? -6.719 -23.156 -9.352 1 98.62 308 ASN A N 1
ATOM 2377 C CA . ASN A 1 308 ? -6.383 -21.953 -10.086 1 98.62 308 ASN A CA 1
ATOM 2378 C C . ASN A 1 308 ? -7.559 -20.969 -10.125 1 98.62 308 ASN A C 1
ATOM 2380 O O . ASN A 1 308 ? -8.695 -21.375 -10.375 1 98.62 308 ASN A O 1
ATOM 2384 N N . ILE A 1 309 ? -7.309 -19.75 -9.758 1 98.5 309 ILE A N 1
ATOM 2385 C CA . ILE A 1 309 ? -8.18 -18.594 -9.953 1 98.5 309 ILE A CA 1
ATOM 2386 C C . ILE A 1 309 ? -7.395 -17.469 -10.625 1 98.5 309 ILE A C 1
ATOM 2388 O O . ILE A 1 309 ? -6.562 -16.828 -9.992 1 98.5 309 ILE A O 1
ATOM 2392 N N . GLY A 1 310 ? -7.66 -17.266 -11.906 1 98.12 310 GLY A N 1
ATOM 2393 C CA . GLY A 1 310 ? -7.02 -16.156 -12.594 1 98.12 310 GLY A CA 1
ATOM 2394 C C . GLY A 1 310 ? -6.012 -16.594 -13.633 1 98.12 310 GLY A C 1
ATOM 2395 O O . GLY A 1 310 ? -6.148 -17.672 -14.227 1 98.12 310 GLY A O 1
ATOM 2396 N N . ASP A 1 311 ? -5.047 -15.703 -13.891 1 97.19 311 ASP A N 1
ATOM 2397 C CA . ASP A 1 311 ? -4.223 -15.93 -15.078 1 97.19 311 ASP A CA 1
ATOM 2398 C C . ASP A 1 311 ? -2.799 -16.328 -14.688 1 97.19 311 ASP A C 1
ATOM 2400 O O . ASP A 1 311 ? -1.873 -16.203 -15.492 1 97.19 311 ASP A O 1
ATOM 2404 N N . SER A 1 312 ? -2.557 -16.672 -13.43 1 98.06 312 SER A N 1
ATOM 2405 C CA . SER A 1 312 ? -1.346 -17.422 -13.109 1 98.06 312 SER A CA 1
ATOM 2406 C C . SER A 1 312 ? -1.411 -18.844 -13.656 1 98.06 312 SER A C 1
ATOM 2408 O O . SER A 1 312 ? -2.477 -19.312 -14.07 1 98.06 312 SER A O 1
ATOM 2410 N N . ARG A 1 313 ? -0.193 -19.5 -13.68 1 98.5 313 ARG A N 1
ATOM 2411 C CA . ARG A 1 313 ? -0.181 -20.797 -14.352 1 98.5 313 ARG A CA 1
ATOM 2412 C C . ARG A 1 313 ? 0.708 -21.797 -13.617 1 98.5 313 ARG A C 1
ATOM 2414 O O . ARG A 1 313 ? 1.745 -21.422 -13.062 1 98.5 313 ARG A O 1
ATOM 2421 N N . ALA A 1 314 ? 0.239 -23.016 -13.547 1 98.75 314 ALA A N 1
ATOM 2422 C CA . ALA A 1 314 ? 1.045 -24.125 -13.055 1 98.75 314 ALA A CA 1
ATOM 2423 C C . ALA A 1 314 ? 1.35 -25.125 -14.164 1 98.75 314 ALA A C 1
ATOM 2425 O O . ALA A 1 314 ? 0.468 -25.484 -14.953 1 98.75 314 ALA A O 1
ATOM 2426 N N . VAL A 1 315 ? 2.607 -25.562 -14.273 1 98.44 315 VAL A N 1
ATOM 2427 C CA . VAL A 1 315 ? 3.059 -26.5 -15.297 1 98.44 315 VAL A CA 1
ATOM 2428 C C . VAL A 1 315 ? 3.959 -27.547 -14.672 1 98.44 315 VAL A C 1
ATOM 2430 O O . VAL A 1 315 ? 4.867 -27.234 -13.906 1 98.44 315 VAL A O 1
ATOM 2433 N N . ALA A 1 316 ? 3.689 -28.828 -15 1 97.62 316 ALA A N 1
ATOM 2434 C CA . ALA A 1 316 ? 4.508 -29.922 -14.508 1 97.62 316 ALA A CA 1
ATOM 2435 C C . ALA A 1 316 ? 5.348 -30.531 -15.633 1 97.62 316 ALA A C 1
ATOM 2437 O O . ALA A 1 316 ? 4.883 -30.656 -16.766 1 97.62 316 ALA A O 1
ATOM 2438 N N . GLY A 1 317 ? 6.586 -30.859 -15.312 1 97.12 317 GLY A N 1
ATOM 2439 C CA . GLY A 1 317 ? 7.469 -31.562 -16.219 1 97.12 317 GLY A CA 1
ATOM 2440 C C . GLY A 1 317 ? 7.711 -33 -15.82 1 97.12 317 GLY A C 1
ATOM 2441 O O . GLY A 1 317 ? 8.211 -33.281 -14.727 1 97.12 317 GLY A O 1
ATOM 2442 N N . TRP A 1 318 ? 7.301 -33.906 -16.719 1 96.25 318 TRP A N 1
ATOM 2443 C CA . TRP A 1 318 ? 7.473 -35.344 -16.516 1 96.25 318 TRP A CA 1
ATOM 2444 C C . TRP A 1 318 ? 8.578 -35.875 -17.406 1 96.25 318 TRP A C 1
ATOM 2446 O O . TRP A 1 318 ? 8.578 -35.656 -18.625 1 96.25 318 TRP A O 1
ATOM 2456 N N . LEU A 1 319 ? 9.484 -36.562 -16.828 1 96.5 319 LEU A N 1
ATOM 2457 C CA . LEU A 1 319 ? 10.562 -37.188 -17.594 1 96.5 319 LEU A CA 1
ATOM 2458 C C . LEU A 1 319 ? 10.352 -38.688 -17.734 1 96.5 319 LEU A C 1
ATOM 2460 O O . LEU A 1 319 ? 10.195 -39.406 -16.734 1 96.5 319 LEU A O 1
ATOM 2464 N N . ASP A 1 320 ? 10.227 -39.125 -18.922 1 95.19 320 ASP A N 1
ATOM 2465 C CA . ASP A 1 320 ? 10.305 -40.562 -19.172 1 95.19 320 ASP A CA 1
ATOM 2466 C C . ASP A 1 320 ? 11.758 -41.031 -19.141 1 95.19 320 ASP A C 1
ATOM 2468 O O . ASP A 1 320 ? 12.516 -40.781 -20.078 1 95.19 320 ASP A O 1
ATOM 2472 N N . GLU A 1 321 ? 12.094 -41.75 -18.203 1 92.56 321 GLU A N 1
ATOM 2473 C CA . GLU A 1 321 ? 13.484 -42.125 -17.984 1 92.56 321 GLU A CA 1
ATOM 2474 C C . GLU A 1 321 ? 13.945 -43.125 -19.047 1 92.56 321 GLU A C 1
ATOM 2476 O O . GLU A 1 321 ? 15.141 -43.219 -19.328 1 92.56 321 GLU A O 1
ATOM 2481 N N . GLU A 1 322 ? 13.047 -43.844 -19.578 1 93.38 322 GLU A N 1
ATOM 2482 C CA . GLU A 1 322 ? 13.406 -44.812 -20.609 1 93.38 322 GLU A CA 1
ATOM 2483 C C . GLU A 1 322 ? 13.688 -44.125 -21.938 1 93.38 322 GLU A C 1
ATOM 2485 O O . GLU A 1 322 ? 14.734 -44.375 -22.562 1 93.38 322 GLU A O 1
ATOM 2490 N N . SER A 1 323 ? 12.812 -43.281 -22.359 1 92.31 323 SER A N 1
ATOM 2491 C CA . SER A 1 323 ? 12.953 -42.656 -23.656 1 92.31 323 SER A CA 1
ATOM 2492 C C . SER A 1 323 ? 13.766 -41.344 -23.562 1 92.31 323 SER A C 1
ATOM 2494 O O . SER A 1 323 ? 14.281 -40.844 -24.562 1 92.31 323 SER A O 1
ATOM 2496 N N . GLY A 1 324 ? 13.836 -40.812 -22.391 1 93.19 324 GLY A N 1
ATOM 2497 C CA . GLY A 1 324 ? 14.516 -39.531 -22.203 1 93.19 324 GLY A CA 1
ATOM 2498 C C . GLY A 1 324 ? 13.695 -38.344 -22.672 1 93.19 324 GLY A C 1
ATOM 2499 O O . GLY A 1 324 ? 14.211 -37.219 -22.766 1 93.19 324 GLY A O 1
ATOM 2500 N N . GLN A 1 325 ? 12.461 -38.562 -22.922 1 95.25 325 GLN A N 1
ATOM 2501 C CA . GLN A 1 325 ? 11.594 -37.5 -23.438 1 95.25 325 GLN A CA 1
ATOM 2502 C C . GLN A 1 325 ? 10.82 -36.844 -22.297 1 95.25 325 GLN A C 1
ATOM 2504 O O . GLN A 1 325 ? 10.586 -37.469 -21.25 1 95.25 325 GLN A O 1
ATOM 2509 N N . TRP A 1 326 ? 10.5 -35.562 -22.562 1 95.69 326 TRP A N 1
ATOM 2510 C CA . TRP A 1 326 ? 9.789 -34.781 -21.562 1 95.69 326 TRP A CA 1
ATOM 2511 C C . TRP A 1 326 ? 8.32 -34.594 -21.953 1 95.69 326 TRP A C 1
ATOM 2513 O O . TRP A 1 326 ? 8.016 -34.281 -23.109 1 95.69 326 TRP A O 1
ATOM 2523 N N . ARG A 1 327 ? 7.422 -34.844 -21.078 1 94.69 327 ARG A N 1
ATOM 2524 C CA . ARG A 1 327 ? 6.02 -34.5 -21.234 1 94.69 327 ARG A CA 1
ATOM 2525 C C . ARG A 1 327 ? 5.691 -33.219 -20.453 1 94.69 327 ARG A C 1
ATOM 2527 O O . ARG A 1 327 ? 5.938 -33.156 -19.25 1 94.69 327 ARG A O 1
ATOM 2534 N N . VAL A 1 328 ? 5.207 -32.188 -21.156 1 95.69 328 VAL A N 1
ATOM 2535 C CA . VAL A 1 328 ? 4.762 -30.953 -20.531 1 95.69 328 VAL A CA 1
ATOM 2536 C C . VAL A 1 328 ? 3.281 -31.047 -20.172 1 95.69 328 VAL A C 1
ATOM 2538 O O . VAL A 1 328 ? 2.432 -31.172 -21.062 1 95.69 328 VAL A O 1
ATOM 2541 N N . ASP A 1 329 ? 2.998 -31.078 -18.906 1 95.12 329 ASP A N 1
ATOM 2542 C CA . ASP A 1 329 ? 1.64 -31.172 -18.375 1 95.12 329 ASP A CA 1
ATOM 2543 C C . ASP A 1 329 ? 1.159 -29.828 -17.844 1 95.12 329 ASP A C 1
ATOM 2545 O O . ASP A 1 329 ? 1.396 -29.484 -16.688 1 95.12 329 ASP A O 1
ATOM 2549 N N . VAL A 1 330 ? 0.471 -29.047 -18.734 1 96.88 330 VAL A N 1
ATOM 2550 C CA . VAL A 1 330 ? -0.086 -27.766 -18.312 1 96.88 330 VAL A CA 1
ATOM 2551 C C . VAL A 1 330 ? -1.303 -28 -17.422 1 96.88 330 VAL A C 1
ATOM 2553 O O . VAL A 1 330 ? -2.309 -28.562 -17.859 1 96.88 330 VAL A O 1
ATOM 2556 N N . LEU A 1 331 ? -1.243 -27.547 -16.203 1 97.44 331 LEU A N 1
ATOM 2557 C CA . LEU A 1 331 ? -2.186 -27.984 -15.172 1 97.44 331 LEU A CA 1
ATOM 2558 C C . LEU A 1 331 ? -3.287 -26.953 -14.969 1 97.44 331 LEU A C 1
ATOM 2560 O O . LEU A 1 331 ? -4.281 -27.219 -14.297 1 97.44 331 LEU A O 1
ATOM 2564 N N . SER A 1 332 ? -3.137 -25.781 -15.555 1 97.5 332 SER A N 1
ATOM 2565 C CA . SER A 1 332 ? -4.152 -24.734 -15.43 1 97.5 332 SER A CA 1
ATOM 2566 C C . SER A 1 332 ? -4.277 -23.922 -16.719 1 97.5 332 SER A C 1
ATOM 2568 O O . SER A 1 332 ? -3.316 -23.812 -17.484 1 97.5 332 SER A O 1
ATOM 2570 N N . GLN A 1 333 ? -5.391 -23.453 -17.016 1 96.62 333 GLN A N 1
ATOM 2571 C CA . GLN A 1 333 ? -5.57 -22.516 -18.109 1 96.62 333 GLN A CA 1
ATOM 2572 C C . GLN A 1 333 ? -5.586 -21.078 -17.578 1 96.62 333 GLN A C 1
ATOM 2574 O O . GLN A 1 333 ? -6.023 -20.812 -16.453 1 96.62 333 GLN A O 1
ATOM 2579 N N . ASP A 1 334 ? -5.074 -20.172 -18.391 1 97.38 334 ASP A N 1
ATOM 2580 C CA . ASP A 1 334 ? -5.133 -18.766 -18.016 1 97.38 334 ASP A CA 1
ATOM 2581 C C . ASP A 1 334 ? -6.566 -18.234 -18.062 1 97.38 334 ASP A C 1
ATOM 2583 O O . ASP A 1 334 ? -7.195 -18.234 -19.125 1 97.38 334 ASP A O 1
ATOM 2587 N N . GLN A 1 335 ? -7.078 -17.891 -16.938 1 97.94 335 GLN A N 1
ATOM 2588 C CA . GLN A 1 335 ? -8.422 -17.344 -16.844 1 97.94 335 GLN A CA 1
ATOM 2589 C C . GLN A 1 335 ? -8.406 -15.82 -17.031 1 97.94 335 GLN A C 1
ATOM 2591 O O . GLN A 1 335 ? -8.383 -15.07 -16.062 1 97.94 335 GLN A O 1
ATOM 2596 N N . GLU A 1 336 ? -8.477 -15.422 -18.25 1 95.62 336 GLU A N 1
ATOM 2597 C CA . GLU A 1 336 ? -8.406 -14.023 -18.672 1 95.62 336 GLU A CA 1
ATOM 2598 C C . GLU A 1 336 ? -9.344 -13.75 -19.844 1 95.62 336 GLU A C 1
ATOM 2600 O O . GLU A 1 336 ? -9.906 -14.68 -20.438 1 95.62 336 GLU A O 1
ATOM 2605 N N . CYS A 1 337 ? -9.484 -12.547 -20.219 1 93.12 337 CYS A N 1
ATOM 2606 C CA . CYS A 1 337 ? -10.484 -12.117 -21.188 1 93.12 337 CYS A CA 1
ATOM 2607 C C . CYS A 1 337 ? -10.047 -12.469 -22.609 1 93.12 337 CYS A C 1
ATOM 2609 O O . CYS A 1 337 ? -10.844 -12.391 -23.547 1 93.12 337 CYS A O 1
ATOM 2611 N N . GLY A 1 338 ? -8.844 -12.914 -22.781 1 90.88 338 GLY A N 1
ATOM 2612 C CA . GLY A 1 338 ? -8.422 -13.438 -24.062 1 90.88 338 GLY A CA 1
ATOM 2613 C C . GLY A 1 338 ? -8.82 -14.883 -24.281 1 90.88 338 GLY A C 1
ATOM 2614 O O . GLY A 1 338 ? -8.766 -15.391 -25.406 1 90.88 338 GLY A O 1
ATOM 2615 N N . ASN A 1 339 ? -9.156 -15.609 -23.25 1 95 339 ASN A N 1
ATOM 2616 C CA . ASN A 1 339 ? -9.602 -17 -23.297 1 95 339 ASN A CA 1
ATOM 2617 C C . ASN A 1 339 ? -11.062 -17.094 -23.734 1 95 339 ASN A C 1
ATOM 2619 O O . ASN A 1 339 ? -11.969 -16.719 -23 1 95 339 ASN A O 1
ATOM 2623 N N . PRO A 1 340 ? -11.281 -17.703 -24.922 1 93.81 340 PRO A N 1
ATOM 2624 C CA . PRO A 1 340 ? -12.641 -17.734 -25.453 1 93.81 340 PRO A CA 1
ATOM 2625 C C . PRO A 1 340 ? -13.617 -18.438 -24.5 1 93.81 340 PRO A C 1
ATOM 2627 O O . PRO A 1 340 ? -14.781 -18.016 -24.391 1 93.81 340 PRO A O 1
ATOM 2630 N N . ALA A 1 341 ? -13.18 -19.438 -23.859 1 95.44 341 ALA A N 1
ATOM 2631 C CA . ALA A 1 341 ? -14.055 -20.141 -22.922 1 95.44 341 ALA A CA 1
ATOM 2632 C C . ALA A 1 341 ? -14.453 -19.25 -21.75 1 95.44 341 ALA A C 1
ATOM 2634 O O . ALA A 1 341 ? -15.609 -19.266 -21.312 1 95.44 341 ALA A O 1
ATOM 2635 N N . GLU A 1 342 ? -13.539 -18.438 -21.25 1 96.44 342 GLU A N 1
ATOM 2636 C CA . GLU A 1 342 ? -13.82 -17.531 -20.141 1 96.44 342 GLU A CA 1
ATOM 2637 C C . GLU A 1 342 ? -14.719 -16.375 -20.594 1 96.44 342 GLU A C 1
ATOM 2639 O O . GLU A 1 342 ? -15.586 -15.93 -19.828 1 96.44 342 GLU A O 1
ATOM 2644 N N . VAL A 1 343 ? -14.508 -15.883 -21.812 1 94.56 343 VAL A N 1
ATOM 2645 C CA . VAL A 1 343 ? -15.344 -14.82 -22.344 1 94.56 343 VAL A CA 1
ATOM 2646 C C . VAL A 1 343 ? -16.797 -15.289 -22.406 1 94.56 343 VAL A C 1
ATOM 2648 O O . VAL A 1 343 ? -17.703 -14.57 -21.969 1 94.56 343 VAL A O 1
ATOM 2651 N N . LYS A 1 344 ? -16.969 -16.469 -22.938 1 95.31 344 LYS A N 1
ATOM 2652 C CA . LYS A 1 344 ? -18.312 -17.031 -23.016 1 95.31 344 LYS A CA 1
ATOM 2653 C C . LYS A 1 344 ? -18.922 -17.188 -21.625 1 95.31 344 LYS A C 1
ATOM 2655 O O . LYS A 1 344 ? -20.109 -16.891 -21.438 1 95.31 344 LYS A O 1
ATOM 2660 N N . ARG A 1 345 ? -18.156 -17.641 -20.719 1 95.5 345 ARG A N 1
ATOM 2661 C CA . ARG A 1 345 ? -18.641 -17.812 -19.344 1 95.5 345 ARG A CA 1
ATOM 2662 C C . ARG A 1 345 ? -19.094 -16.484 -18.75 1 95.5 345 ARG A C 1
ATOM 2664 O O . ARG A 1 345 ? -20.172 -16.391 -18.156 1 95.5 345 ARG A O 1
ATOM 2671 N N . LEU A 1 346 ? -18.25 -15.43 -18.891 1 94.06 346 LEU A N 1
ATOM 2672 C CA . LEU A 1 346 ? -18.547 -14.109 -18.359 1 94.06 346 LEU A CA 1
ATOM 2673 C C . LEU A 1 346 ? -19.828 -13.547 -18.969 1 94.06 346 LEU A C 1
ATOM 2675 O O . LEU A 1 346 ? -20.656 -12.969 -18.25 1 94.06 346 LEU A O 1
ATOM 2679 N N . GLN A 1 347 ? -19.984 -13.711 -20.234 1 91.94 347 GLN A N 1
ATOM 2680 C CA . GLN A 1 347 ? -21.172 -13.219 -20.922 1 91.94 347 GLN A CA 1
ATOM 2681 C C . GLN A 1 347 ? -22.422 -13.938 -20.438 1 91.94 347 GLN A C 1
ATOM 2683 O O . GLN A 1 347 ? -23.484 -13.328 -20.297 1 91.94 347 GLN A O 1
ATOM 2688 N N . ASN A 1 348 ? -22.312 -15.141 -20.047 1 93.62 348 ASN A N 1
ATOM 2689 C CA . ASN A 1 348 ? -23.453 -15.977 -19.672 1 93.62 348 ASN A CA 1
ATOM 2690 C C . ASN A 1 348 ? -23.797 -15.82 -18.203 1 93.62 348 ASN A C 1
ATOM 2692 O O . ASN A 1 348 ? -24.766 -16.422 -17.719 1 93.62 348 ASN A O 1
ATOM 2696 N N . MET A 1 349 ? -23.031 -15.039 -17.484 1 91.25 349 MET A N 1
ATOM 2697 C CA . MET A 1 349 ? -23.344 -14.773 -16.078 1 91.25 349 MET A CA 1
ATOM 2698 C C . MET A 1 349 ? -24.625 -13.945 -15.953 1 91.25 349 MET A C 1
ATOM 2700 O O . MET A 1 349 ? -25.188 -13.828 -14.859 1 91.25 349 MET A O 1
ATOM 2704 N N . HIS A 1 350 ? -24.984 -13.367 -17.109 1 86.88 350 HIS A N 1
ATOM 2705 C CA . HIS A 1 350 ? -26.188 -12.547 -17.141 1 86.88 350 HIS A CA 1
ATOM 2706 C C . HIS A 1 350 ? -27.219 -13.125 -18.125 1 86.88 350 HIS A C 1
ATOM 2708 O O . HIS A 1 350 ? -26.844 -13.859 -19.047 1 86.88 350 HIS A O 1
ATOM 2714 N N . SER A 1 351 ? -28.531 -12.758 -17.812 1 85.56 351 SER A N 1
ATOM 2715 C CA . SER A 1 351 ? -29.625 -13.164 -18.703 1 85.56 351 SER A CA 1
ATOM 2716 C C . SER A 1 351 ? -30.406 -11.961 -19.203 1 85.56 351 SER A C 1
ATOM 2718 O O . SER A 1 351 ? -31 -11.227 -18.406 1 85.56 351 SER A O 1
ATOM 2720 N N . PRO A 1 352 ? -30.453 -11.734 -20.5 1 86.69 352 PRO A N 1
ATOM 2721 C CA . PRO A 1 352 ? -29.719 -12.438 -21.562 1 86.69 352 PRO A CA 1
ATOM 2722 C C . PRO A 1 352 ? -28.203 -12.195 -21.484 1 86.69 352 PRO A C 1
ATOM 2724 O O . PRO A 1 352 ? -27.766 -11.289 -20.766 1 86.69 352 PRO A O 1
ATOM 2727 N N . PRO A 1 353 ? -27.453 -12.961 -22.172 1 87.88 353 PRO A N 1
ATOM 2728 C CA . PRO A 1 353 ? -26 -12.789 -22.109 1 87.88 353 PRO A CA 1
ATOM 2729 C C . PRO A 1 353 ? -25.562 -11.367 -22.453 1 87.88 353 PRO A C 1
ATOM 2731 O O . PRO A 1 353 ? -26.141 -10.734 -23.344 1 87.88 353 PRO A O 1
ATOM 2734 N N . LEU A 1 354 ? -24.594 -10.922 -21.734 1 86.69 354 LEU A N 1
ATOM 2735 C CA . LEU A 1 354 ? -24.047 -9.586 -21.953 1 86.69 354 LEU A CA 1
ATOM 2736 C C . LEU A 1 354 ? -22.891 -9.617 -22.938 1 86.69 354 LEU A C 1
ATOM 2738 O O . LEU A 1 354 ? -21.734 -9.758 -22.531 1 86.69 354 LEU A O 1
ATOM 2742 N N . SER A 1 355 ? -23.078 -9.398 -24.156 1 82.69 355 SER A N 1
ATOM 2743 C CA . SER A 1 355 ? -22.078 -9.523 -25.219 1 82.69 355 SER A CA 1
ATOM 2744 C C . SER A 1 355 ? -20.984 -8.477 -25.062 1 82.69 355 SER A C 1
ATOM 2746 O O . SER A 1 355 ? -19.844 -8.688 -25.516 1 82.69 355 SER A O 1
ATOM 2748 N N . ASP A 1 356 ? -21.297 -7.438 -24.328 1 80.38 356 ASP A N 1
ATOM 2749 C CA . ASP A 1 356 ? -20.344 -6.344 -24.234 1 80.38 356 ASP A CA 1
ATOM 2750 C C . ASP A 1 356 ? -19.641 -6.344 -22.875 1 80.38 356 ASP A C 1
ATOM 2752 O O . ASP A 1 356 ? -19.031 -5.352 -22.484 1 80.38 356 ASP A O 1
ATOM 2756 N N . ALA A 1 357 ? -19.797 -7.469 -22.188 1 83.19 357 ALA A N 1
ATOM 2757 C CA . ALA A 1 357 ? -19.109 -7.559 -20.906 1 83.19 357 ALA A CA 1
ATOM 2758 C C . ALA A 1 357 ? -17.609 -7.492 -21.078 1 83.19 357 ALA A C 1
ATOM 2760 O O . ALA A 1 357 ? -16.906 -6.887 -20.25 1 83.19 357 ALA A O 1
ATOM 2761 N N . VAL A 1 358 ? -17.156 -8.133 -22.141 1 87.62 358 VAL A N 1
ATOM 2762 C CA . VAL A 1 358 ? -15.742 -8.109 -22.484 1 87.62 358 VAL A CA 1
ATOM 2763 C C . VAL A 1 358 ? -15.516 -7.223 -23.703 1 87.62 358 VAL A C 1
ATOM 2765 O O . VAL A 1 358 ? -16.109 -7.441 -24.75 1 87.62 358 VAL A O 1
ATOM 2768 N N . ILE A 1 359 ? -14.789 -6.227 -23.469 1 78.62 359 ILE A N 1
ATOM 2769 C CA . ILE A 1 359 ? -14.531 -5.277 -24.531 1 78.62 359 ILE A CA 1
ATOM 2770 C C . ILE A 1 359 ? -13.234 -5.648 -25.25 1 78.62 359 ILE A C 1
ATOM 2772 O O . ILE A 1 359 ? -12.172 -5.734 -24.625 1 78.62 359 ILE A O 1
ATOM 2776 N N . ASP A 1 360 ? -13.445 -6.004 -26.516 1 76.25 360 ASP A N 1
ATOM 2777 C CA . ASP A 1 360 ? -12.32 -6.363 -27.391 1 76.25 360 ASP A CA 1
ATOM 2778 C C . ASP A 1 360 ? -12.242 -5.441 -28.594 1 76.25 360 ASP A C 1
ATOM 2780 O O . ASP A 1 360 ? -12.859 -5.711 -29.625 1 76.25 360 ASP A O 1
ATOM 2784 N N . GLU A 1 361 ? -11.766 -4.34 -28.5 1 65.75 361 GLU A N 1
ATOM 2785 C CA . GLU A 1 361 ? -11.695 -3.402 -29.609 1 65.75 361 GLU A CA 1
ATOM 2786 C C . GLU A 1 361 ? -10.32 -3.453 -30.281 1 65.75 361 GLU A C 1
ATOM 2788 O O . GLU A 1 361 ? -9.727 -2.412 -30.562 1 65.75 361 GLU A O 1
ATOM 2793 N N . GLY A 1 362 ? -9.883 -4.793 -30.531 1 59.47 362 GLY A N 1
ATOM 2794 C CA . GLY A 1 362 ? -8.625 -4.977 -31.25 1 59.47 362 GLY A CA 1
ATOM 2795 C C . GLY A 1 362 ? -7.414 -5.008 -30.344 1 59.47 362 GLY A C 1
ATOM 2796 O O . GLY A 1 362 ? -6.281 -5.082 -30.812 1 59.47 362 GLY A O 1
ATOM 2797 N N . TYR A 1 363 ? -7.766 -4.906 -29.047 1 64.75 363 TYR A N 1
ATOM 2798 C CA . TYR A 1 363 ? -6.68 -4.926 -28.078 1 64.75 363 TYR A CA 1
ATOM 2799 C C . TYR A 1 363 ? -6.887 -6.031 -27.047 1 64.75 363 TYR A C 1
ATOM 2801 O O . TYR A 1 363 ? -7.668 -6.961 -27.266 1 64.75 363 TYR A O 1
ATOM 2809 N N . THR A 1 364 ? -5.957 -5.996 -26.016 1 74.56 364 THR A N 1
ATOM 2810 C CA . THR A 1 364 ? -6.156 -7.008 -24.984 1 74.56 364 THR A CA 1
ATOM 2811 C C . THR A 1 364 ? -7.574 -6.934 -24.422 1 74.56 364 THR A C 1
ATOM 2813 O O . THR A 1 364 ? -7.996 -5.887 -23.938 1 74.56 364 THR A O 1
ATOM 2816 N N . PRO A 1 365 ? -8.32 -7.941 -24.734 1 84.56 365 PRO A N 1
ATOM 2817 C CA . PRO A 1 365 ? -9.688 -7.949 -24.203 1 84.56 365 PRO A CA 1
ATOM 2818 C C . PRO A 1 365 ? -9.734 -7.73 -22.688 1 84.56 365 PRO A C 1
ATOM 2820 O O . PRO A 1 365 ? -8.898 -8.266 -21.953 1 84.56 365 PRO A O 1
ATOM 2823 N N . ARG A 1 366 ? -10.609 -6.898 -22.297 1 86.44 366 ARG A N 1
ATOM 2824 C CA . ARG A 1 366 ? -10.734 -6.559 -20.891 1 86.44 366 ARG A CA 1
ATOM 2825 C C . ARG A 1 366 ? -12.188 -6.625 -20.438 1 86.44 366 ARG A C 1
ATOM 2827 O O . ARG A 1 366 ? -13.094 -6.23 -21.172 1 86.44 366 ARG A O 1
ATOM 2834 N N . LEU A 1 367 ? -12.375 -7.141 -19.219 1 88.94 367 LEU A N 1
ATOM 2835 C CA . LEU A 1 367 ? -13.695 -7.145 -18.609 1 88.94 367 LEU A CA 1
ATOM 2836 C C . LEU A 1 367 ? -14.148 -5.723 -18.281 1 88.94 367 LEU A C 1
ATOM 2838 O O . LEU A 1 367 ? -13.461 -5 -17.562 1 88.94 367 LEU A O 1
ATOM 2842 N N . LEU A 1 368 ? -15.266 -5.277 -18.875 1 81.75 368 LEU A N 1
ATOM 2843 C CA . LEU A 1 368 ? -15.828 -3.941 -18.703 1 81.75 368 LEU A CA 1
ATOM 2844 C C . LEU A 1 368 ? -14.812 -2.873 -19.078 1 81.75 368 LEU A C 1
ATOM 2846 O O . LEU A 1 368 ? -14.844 -1.76 -18.562 1 81.75 368 LEU A O 1
ATOM 2850 N N . GLY A 1 369 ? -13.828 -3.328 -19.781 1 78.5 369 GLY A N 1
ATOM 2851 C CA . GLY A 1 369 ? -12.805 -2.406 -20.266 1 78.5 369 GLY A CA 1
ATOM 2852 C C . GLY A 1 369 ? -11.695 -2.166 -19.25 1 78.5 369 GLY A C 1
ATOM 2853 O O . GLY A 1 369 ? -10.828 -1.318 -19.469 1 78.5 369 GLY A O 1
ATOM 2854 N N . ASN A 1 370 ? -11.625 -2.902 -18.156 1 80.06 370 ASN A N 1
ATOM 2855 C CA . ASN A 1 370 ? -10.68 -2.59 -17.094 1 80.06 370 ASN A CA 1
ATOM 2856 C C . ASN A 1 370 ? -9.859 -3.816 -16.688 1 80.06 370 ASN A C 1
ATOM 2858 O O . ASN A 1 370 ? -8.633 -3.756 -16.641 1 80.06 370 ASN A O 1
ATOM 2862 N N . LEU A 1 371 ? -10.469 -4.938 -16.516 1 86.88 371 LEU A N 1
ATOM 2863 C CA . LEU A 1 371 ? -9.797 -6.078 -15.914 1 86.88 371 LEU A CA 1
ATOM 2864 C C . LEU A 1 371 ? -9.406 -7.109 -16.969 1 86.88 371 LEU A C 1
ATOM 2866 O O . LEU A 1 371 ? -10.219 -7.457 -17.828 1 86.88 371 LEU A O 1
ATOM 2870 N N . GLN A 1 372 ? -8.227 -7.586 -16.828 1 89.62 372 GLN A N 1
ATOM 2871 C CA . GLN A 1 372 ? -7.793 -8.648 -17.734 1 89.62 372 GLN A CA 1
ATOM 2872 C C . GLN A 1 372 ? -8.133 -10.023 -17.172 1 89.62 372 GLN A C 1
ATOM 2874 O O . GLN A 1 372 ? -8.609 -10.898 -17.891 1 89.62 372 GLN A O 1
ATOM 2879 N N . PRO A 1 373 ? -7.91 -10.305 -15.867 1 95.44 373 PRO A N 1
ATOM 2880 C CA . PRO A 1 373 ? -8.344 -11.602 -15.336 1 95.44 373 PRO A CA 1
ATOM 2881 C C . PRO A 1 373 ? -9.859 -11.75 -15.32 1 95.44 373 PRO A C 1
ATOM 2883 O O . PRO A 1 373 ? -10.578 -10.781 -15.055 1 95.44 373 PRO A O 1
ATOM 2886 N N . SER A 1 374 ? -10.32 -12.898 -15.617 1 96.44 374 SER A N 1
ATOM 2887 C CA . SER A 1 374 ? -11.758 -13.164 -15.656 1 96.44 374 SER A CA 1
ATOM 2888 C C . SER A 1 374 ? -12.258 -13.68 -14.305 1 96.44 374 SER A C 1
ATOM 2890 O O . SER A 1 374 ? -13.461 -13.711 -14.062 1 96.44 374 SER A O 1
ATOM 2892 N N . ARG A 1 375 ? -11.352 -14.164 -13.492 1 97.31 375 ARG A N 1
ATOM 2893 C CA . ARG A 1 375 ? -11.625 -14.594 -12.125 1 97.31 375 ARG A CA 1
ATOM 2894 C C . ARG A 1 375 ? -10.586 -14.031 -11.156 1 97.31 375 ARG A C 1
ATOM 2896 O O . ARG A 1 375 ? -9.414 -13.891 -11.508 1 97.31 375 ARG A O 1
ATOM 2903 N N . ALA A 1 376 ? -11.047 -13.641 -9.977 1 97.62 376 ALA A N 1
ATOM 2904 C CA . ALA A 1 376 ? -10.109 -13.117 -8.984 1 97.62 376 ALA A CA 1
ATOM 2905 C C . ALA A 1 376 ? -10.766 -13.039 -7.605 1 97.62 376 ALA A C 1
ATOM 2907 O O . ALA A 1 376 ? -11.992 -13.008 -7.492 1 97.62 376 ALA A O 1
ATOM 2908 N N . PHE A 1 377 ? -9.945 -13.109 -6.57 1 97.56 377 PHE A N 1
ATOM 2909 C CA . PHE A 1 377 ? -10.383 -12.688 -5.246 1 97.56 377 PHE A CA 1
ATOM 2910 C C . PHE A 1 377 ? -10.523 -11.172 -5.18 1 97.56 377 PHE A C 1
ATOM 2912 O O . PHE A 1 377 ? -9.727 -10.445 -5.77 1 97.56 377 PHE A O 1
ATOM 2919 N N . GLY A 1 378 ? -11.516 -10.727 -4.43 1 95 378 GLY A N 1
ATOM 2920 C CA . GLY A 1 378 ? -11.695 -9.289 -4.305 1 95 378 GLY A CA 1
ATOM 2921 C C . GLY A 1 378 ? -12.344 -8.656 -5.516 1 95 378 GLY A C 1
ATOM 2922 O O . GLY A 1 378 ? -13.391 -9.125 -5.977 1 95 378 GLY A O 1
ATOM 2923 N N . ASP A 1 379 ? -11.727 -7.555 -5.984 1 91.5 379 ASP A N 1
ATOM 2924 C CA . ASP A 1 379 ? -12.336 -6.789 -7.066 1 91.5 379 ASP A CA 1
ATOM 2925 C C . ASP A 1 379 ? -13.797 -6.477 -6.762 1 91.5 379 ASP A C 1
ATOM 2927 O O . ASP A 1 379 ? -14.68 -6.758 -7.574 1 91.5 379 ASP A O 1
ATOM 2931 N N . ASP A 1 380 ? -13.953 -5.805 -5.715 1 87.38 380 ASP A N 1
ATOM 2932 C CA . ASP A 1 380 ? -15.266 -5.574 -5.109 1 87.38 380 ASP A CA 1
ATOM 2933 C C . ASP A 1 380 ? -16.203 -4.867 -6.082 1 87.38 380 ASP A C 1
ATOM 2935 O O . ASP A 1 380 ? -17.375 -5.223 -6.184 1 87.38 380 ASP A O 1
ATOM 2939 N N . CYS A 1 381 ? -15.664 -3.961 -6.816 1 82.69 381 CYS A N 1
ATOM 2940 C CA . CYS A 1 381 ? -16.484 -3.115 -7.68 1 82.69 381 CYS A CA 1
ATOM 2941 C C . CYS A 1 381 ? -17.109 -3.93 -8.805 1 82.69 381 CYS A C 1
ATOM 2943 O O . CYS A 1 381 ? -18.141 -3.543 -9.359 1 82.69 381 CYS A O 1
ATOM 2945 N N . SER A 1 382 ? -16.531 -5.059 -9.148 1 87.62 382 SER A N 1
ATOM 2946 C CA . SER A 1 382 ? -17.062 -5.91 -10.211 1 87.62 382 SER A CA 1
ATOM 2947 C C . SER A 1 382 ? -18.078 -6.906 -9.664 1 87.62 382 SER A C 1
ATOM 2949 O O . SER A 1 382 ? -18.781 -7.562 -10.43 1 87.62 382 SER A O 1
ATOM 2951 N N . LYS A 1 383 ? -18.219 -6.938 -8.367 1 91.31 383 LYS A N 1
ATOM 2952 C CA . LYS A 1 383 ? -19.031 -7.988 -7.77 1 91.31 383 LYS A CA 1
ATOM 2953 C C . LYS A 1 383 ? -20.203 -7.395 -6.98 1 91.31 383 LYS A C 1
ATOM 2955 O O . LYS A 1 383 ? -21.156 -8.102 -6.656 1 91.31 383 LYS A O 1
ATOM 2960 N N . LEU A 1 384 ? -20.109 -6.09 -6.66 1 90.25 384 LEU A N 1
ATOM 2961 C CA . LEU A 1 384 ? -21.125 -5.43 -5.844 1 90.25 384 LEU A CA 1
ATOM 2962 C C . LEU A 1 384 ? -22.141 -4.699 -6.715 1 90.25 384 LEU A C 1
ATOM 2964 O O . LEU A 1 384 ? -21.797 -4.223 -7.801 1 90.25 384 LEU A O 1
ATOM 2968 N N . THR A 1 385 ? -23.328 -4.57 -6.23 1 88.31 385 THR A N 1
ATOM 2969 C CA . THR A 1 385 ? -24.359 -3.801 -6.91 1 88.31 385 THR A CA 1
ATOM 2970 C C . THR A 1 385 ? -24.062 -2.307 -6.832 1 88.31 385 THR A C 1
ATOM 2972 O O . THR A 1 385 ? -23.219 -1.876 -6.055 1 88.31 385 THR A O 1
ATOM 2975 N N . ARG A 1 386 ? -24.781 -1.576 -7.594 1 85.69 386 ARG A N 1
ATOM 2976 C CA . ARG A 1 386 ? -24.609 -0.127 -7.602 1 85.69 386 ARG A CA 1
ATOM 2977 C C . ARG A 1 386 ? -24.875 0.464 -6.219 1 85.69 386 ARG A C 1
ATOM 2979 O O . ARG A 1 386 ? -24.125 1.328 -5.754 1 85.69 386 ARG A O 1
ATOM 2986 N N . ALA A 1 387 ? -25.969 0.034 -5.625 1 87.56 387 ALA A N 1
ATOM 2987 C CA . ALA A 1 387 ? -26.328 0.538 -4.305 1 87.56 387 ALA A CA 1
ATOM 2988 C C . ALA A 1 387 ? -25.25 0.223 -3.277 1 87.56 387 ALA A C 1
ATOM 2990 O O . ALA A 1 387 ? -24.953 1.047 -2.41 1 87.56 387 ALA A O 1
ATOM 2991 N N . GLU A 1 388 ? -24.703 -0.954 -3.436 1 89.69 388 GLU A N 1
ATOM 2992 C CA . GLU A 1 388 ? -23.641 -1.364 -2.525 1 89.69 388 GLU A CA 1
ATOM 2993 C C . GLU A 1 388 ? -22.375 -0.54 -2.752 1 89.69 388 GLU A C 1
ATOM 2995 O O . GLU A 1 388 ? -21.703 -0.146 -1.794 1 89.69 388 GLU A O 1
ATOM 3000 N N . LYS A 1 389 ? -22.047 -0.277 -3.988 1 88.81 389 LYS A N 1
ATOM 3001 C CA . LYS A 1 389 ? -20.891 0.549 -4.328 1 88.81 389 LYS A CA 1
ATOM 3002 C C . LYS A 1 389 ? -21.062 1.97 -3.797 1 88.81 389 LYS A C 1
ATOM 3004 O O . LYS A 1 389 ? -20.094 2.592 -3.365 1 88.81 389 LYS A O 1
ATOM 3009 N N . GLU A 1 390 ? -22.219 2.459 -3.877 1 88.38 390 GLU A N 1
ATOM 3010 C CA . GLU A 1 390 ? -22.484 3.793 -3.354 1 88.38 390 GLU A CA 1
ATOM 3011 C C . GLU A 1 390 ? -22.25 3.854 -1.846 1 88.38 390 GLU A C 1
ATOM 3013 O O . GLU A 1 390 ? -21.688 4.82 -1.339 1 88.38 390 GLU A O 1
ATOM 3018 N N . SER A 1 391 ? -22.75 2.809 -1.202 1 90.19 391 SER A N 1
ATOM 3019 C CA . SER A 1 391 ? -22.531 2.73 0.239 1 90.19 391 SER A CA 1
ATOM 3020 C C . SER A 1 391 ? -21.047 2.719 0.577 1 90.19 391 SER A C 1
ATOM 3022 O O . SER A 1 391 ? -20.609 3.385 1.521 1 90.19 391 SER A O 1
ATOM 3024 N N . LEU A 1 392 ? -20.312 1.991 -0.199 1 90.06 392 LEU A N 1
ATOM 3025 C CA . LEU A 1 392 ? -18.875 1.897 0.005 1 90.06 392 LEU A CA 1
ATOM 3026 C C . LEU A 1 392 ? -18.188 3.232 -0.284 1 90.06 392 LEU A C 1
ATOM 3028 O O . LEU A 1 392 ? -17.266 3.629 0.425 1 90.06 392 LEU A O 1
ATOM 3032 N N . SER A 1 393 ? -18.609 3.85 -1.328 1 89.25 393 SER A N 1
ATOM 3033 C CA . SER A 1 393 ? -18.047 5.137 -1.715 1 89.25 393 SER A CA 1
ATOM 3034 C C . SER A 1 393 ? -18.25 6.18 -0.622 1 89.25 393 SER A C 1
ATOM 3036 O O . SER A 1 393 ? -17.328 6.941 -0.307 1 89.25 393 SER A O 1
ATOM 3038 N N . LEU A 1 394 ? -19.391 6.188 -0.072 1 90.44 394 LEU A N 1
ATOM 3039 C CA . LEU A 1 394 ? -19.703 7.148 0.978 1 90.44 394 LEU A CA 1
ATOM 3040 C C . LEU A 1 394 ? -18.906 6.852 2.246 1 90.44 394 LEU A C 1
ATOM 3042 O O . LEU A 1 394 ? -18.25 7.742 2.791 1 90.44 394 LEU A O 1
ATOM 3046 N N . ALA A 1 395 ? -18.891 5.609 2.648 1 90.31 395 ALA A N 1
ATOM 3047 C CA . ALA A 1 395 ? -18.234 5.234 3.895 1 90.31 395 ALA A CA 1
ATOM 3048 C C . ALA A 1 395 ? -16.703 5.34 3.758 1 90.31 395 ALA A C 1
ATOM 3050 O O . ALA A 1 395 ? -16.031 5.797 4.68 1 90.31 395 ALA A O 1
ATOM 3051 N N . GLY A 1 396 ? -16.234 4.906 2.641 1 88.25 396 GLY A N 1
ATOM 3052 C CA . GLY A 1 396 ? -14.805 4.82 2.432 1 88.25 396 GLY A CA 1
ATOM 3053 C C . GLY A 1 396 ? -14.211 6.074 1.824 1 88.25 396 GLY A C 1
ATOM 3054 O O . GLY A 1 396 ? -12.984 6.203 1.72 1 88.25 396 GLY A O 1
ATOM 3055 N N . GLN A 1 397 ? -15.055 6.922 1.387 1 86.75 397 GLN A N 1
ATOM 3056 C CA . GLN A 1 397 ? -14.602 8.141 0.729 1 86.75 397 GLN A CA 1
ATOM 3057 C C . GLN A 1 397 ? -13.719 7.824 -0.473 1 86.75 397 GLN A C 1
ATOM 3059 O O . GLN A 1 397 ? -12.617 8.367 -0.601 1 86.75 397 GLN A O 1
ATOM 3064 N N . ILE A 1 398 ? -14.125 6.875 -1.225 1 81.62 398 ILE A N 1
ATOM 3065 C CA . ILE A 1 398 ? -13.438 6.457 -2.439 1 81.62 398 ILE A CA 1
ATOM 3066 C C . ILE A 1 398 ? -14.406 6.477 -3.617 1 81.62 398 ILE A C 1
ATOM 3068 O O . ILE A 1 398 ? -15.625 6.449 -3.428 1 81.62 398 ILE A O 1
ATOM 3072 N N . ASN A 1 399 ? -13.789 6.582 -4.777 1 74.31 399 ASN A N 1
ATOM 3073 C CA . ASN A 1 399 ? -14.602 6.504 -5.984 1 74.31 399 ASN A CA 1
ATOM 3074 C C . ASN A 1 399 ? -14.672 5.082 -6.523 1 74.31 399 ASN A C 1
ATOM 3076 O O . ASN A 1 399 ? -13.695 4.578 -7.082 1 74.31 399 ASN A O 1
ATOM 3080 N N . THR A 1 400 ? -15.766 4.453 -6.32 1 67.81 400 THR A N 1
ATOM 3081 C CA . THR A 1 400 ? -15.945 3.076 -6.758 1 67.81 400 THR A CA 1
ATOM 3082 C C . THR A 1 400 ? -16.703 3.023 -8.086 1 67.81 400 THR A C 1
ATOM 3084 O O . THR A 1 400 ? -16.906 1.947 -8.648 1 67.81 400 THR A O 1
ATOM 3087 N N . LEU A 1 401 ? -17.109 4.125 -8.594 1 62.62 401 LEU A N 1
ATOM 3088 C CA . LEU A 1 401 ? -17.984 4.168 -9.766 1 62.62 401 LEU A CA 1
ATOM 3089 C C . LEU A 1 401 ? -17.375 5.023 -10.867 1 62.62 401 LEU A C 1
ATOM 3091 O O . LEU A 1 401 ? -17.781 6.168 -11.078 1 62.62 401 LEU A O 1
ATOM 3095 N N . PRO A 1 402 ? -16.406 4.348 -11.445 1 63.16 402 PRO A N 1
ATOM 3096 C CA . PRO A 1 402 ? -15.961 5.184 -12.562 1 63.16 402 PRO A CA 1
ATOM 3097 C C . PRO A 1 402 ? -17.016 5.324 -13.656 1 63.16 402 PRO A C 1
ATOM 3099 O O . PRO A 1 402 ? -17.688 4.348 -14 1 63.16 402 PRO A O 1
ATOM 3102 N N . GLU A 1 403 ? -17.344 6.418 -13.93 1 62.06 403 GLU A N 1
ATOM 3103 C CA . GLU A 1 403 ? -18.391 6.711 -14.906 1 62.06 403 GLU A CA 1
ATOM 3104 C C . GLU A 1 403 ? -18.016 6.211 -16.297 1 62.06 403 GLU A C 1
ATOM 3106 O O . GLU A 1 403 ? -18.875 5.805 -17.078 1 62.06 403 GLU A O 1
ATOM 3111 N N . GLU A 1 404 ? -16.734 6.25 -16.453 1 65.06 404 GLU A N 1
ATOM 3112 C CA . GLU A 1 404 ? -16.25 5.848 -17.766 1 65.06 404 GLU A CA 1
ATOM 3113 C C . GLU A 1 404 ? -15.055 4.906 -17.656 1 65.06 404 GLU A C 1
ATOM 3115 O O . GLU A 1 404 ? -14.32 4.945 -16.656 1 65.06 404 GLU A O 1
ATOM 3120 N N . SER A 1 405 ? -15.133 3.979 -18.625 1 62.81 405 SER A N 1
ATOM 3121 C CA . SER A 1 405 ? -13.945 3.133 -18.719 1 62.81 405 SER A CA 1
ATOM 3122 C C . SER A 1 405 ? -12.695 3.963 -18.984 1 62.81 405 SER A C 1
ATOM 3124 O O . SER A 1 405 ? -12.672 4.789 -19.891 1 62.81 405 SER A O 1
ATOM 3126 N N . PRO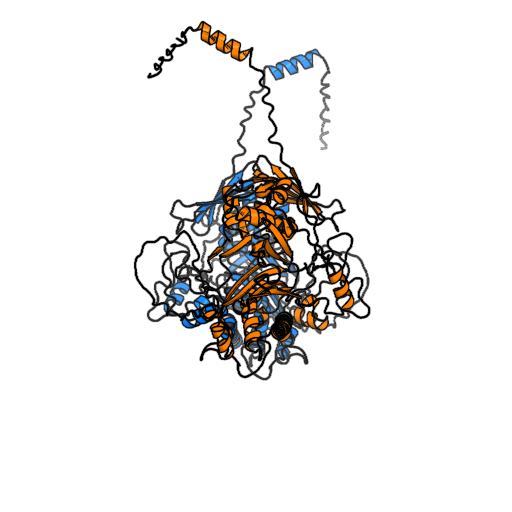 A 1 406 ? -11.734 3.805 -18.078 1 61.09 406 PRO A N 1
ATOM 3127 C CA . PRO A 1 406 ? -10.516 4.574 -18.328 1 61.09 406 PRO A CA 1
ATOM 3128 C C . PRO A 1 406 ? -9.883 4.254 -19.672 1 61.09 406 PRO A C 1
ATOM 3130 O O . PRO A 1 406 ? -9.156 5.082 -20.234 1 61.09 406 PRO A O 1
ATOM 3133 N N . PHE A 1 407 ? -10.211 3.117 -20.234 1 59.41 407 PHE A N 1
ATOM 3134 C CA . PHE A 1 407 ? -9.562 2.674 -21.453 1 59.41 407 PHE A CA 1
ATOM 3135 C C . PHE A 1 407 ? -10.398 3.041 -22.672 1 59.41 407 PHE A C 1
ATOM 3137 O O . PHE A 1 407 ? -9.859 3.521 -23.672 1 59.41 407 PHE A O 1
ATOM 3144 N N . THR A 1 408 ? -11.797 2.896 -22.516 1 61.16 408 THR A N 1
ATOM 3145 C CA . THR A 1 408 ? -12.641 3.104 -23.688 1 61.16 408 THR A CA 1
ATOM 3146 C C . THR A 1 408 ? -13.336 4.461 -23.625 1 61.16 408 THR A C 1
ATOM 3148 O O . THR A 1 408 ? -13.867 4.941 -24.625 1 61.16 408 THR A O 1
ATOM 3151 N N . LYS A 1 409 ? -13.227 5.023 -22.422 1 61.75 409 LYS A N 1
ATOM 3152 C CA . LYS A 1 409 ? -13.906 6.289 -22.156 1 61.75 409 LYS A CA 1
ATOM 3153 C C . LYS A 1 409 ? -15.406 6.16 -22.375 1 61.75 409 LYS A C 1
ATOM 3155 O O . LYS A 1 409 ? -16.094 7.156 -22.609 1 61.75 409 LYS A O 1
ATOM 3160 N N . LYS A 1 410 ? -15.867 4.914 -22.453 1 63.81 410 LYS A N 1
ATOM 3161 C CA . LYS A 1 410 ? -17.297 4.656 -22.578 1 63.81 410 LYS A CA 1
ATOM 3162 C C . LYS A 1 410 ? -17.922 4.434 -21.203 1 63.81 410 LYS A C 1
ATOM 3164 O O . LYS A 1 410 ? -17.266 3.967 -20.266 1 63.81 410 LYS A O 1
ATOM 3169 N N . PRO A 1 411 ? -19.234 4.914 -21.156 1 64.56 411 PRO A N 1
ATOM 3170 C CA . PRO A 1 411 ? -19.938 4.691 -19.891 1 64.56 411 PRO A CA 1
ATOM 3171 C C . PRO A 1 411 ? -20.031 3.211 -19.516 1 64.56 411 PRO A C 1
ATOM 3173 O O . PRO A 1 411 ? -20.219 2.363 -20.391 1 64.56 411 PRO A O 1
ATOM 3176 N N . ILE A 1 412 ? -19.578 2.801 -18.375 1 61.97 412 ILE A N 1
ATOM 3177 C CA . ILE A 1 412 ? -19.688 1.438 -17.859 1 61.97 412 ILE A CA 1
ATOM 3178 C C . ILE A 1 412 ? -21.016 1.264 -17.141 1 61.97 412 ILE A C 1
ATOM 3180 O O . ILE A 1 412 ? -21.312 2.004 -16.203 1 61.97 412 ILE A O 1
ATOM 3184 N N . SER A 1 413 ? -22 0.646 -17.797 1 59.53 413 SER A N 1
ATOM 3185 C CA . SER A 1 413 ? -23.266 0.411 -17.109 1 59.53 413 SER A CA 1
ATOM 3186 C C . SER A 1 413 ? -23.125 -0.655 -16.031 1 59.53 413 SER A C 1
ATOM 3188 O O . SER A 1 413 ? -22.859 -1.82 -16.344 1 59.53 413 SER A O 1
ATOM 3190 N N . TYR A 1 414 ? -22.672 -0.369 -14.812 1 60.72 414 TYR A N 1
ATOM 3191 C CA . TYR A 1 414 ? -22.438 -1.283 -13.703 1 60.72 414 TYR A CA 1
ATOM 3192 C C . TYR A 1 414 ? -23.734 -1.675 -13.031 1 60.72 414 TYR A C 1
ATOM 3194 O O . TYR A 1 414 ? -23.828 -1.747 -11.797 1 60.72 414 TYR A O 1
ATOM 3202 N N . ASP A 1 415 ? -24.781 -1.945 -13.68 1 67.19 415 ASP A N 1
ATOM 3203 C CA . ASP A 1 415 ? -25.969 -1.991 -12.852 1 67.19 415 ASP A CA 1
ATOM 3204 C C . ASP A 1 415 ? -26.375 -3.434 -12.547 1 67.19 415 ASP A C 1
ATOM 3206 O O . ASP A 1 415 ? -27.281 -3.674 -11.742 1 67.19 415 ASP A O 1
ATOM 3210 N N . ASP A 1 416 ? -25.672 -4.355 -13.062 1 79.56 416 ASP A N 1
ATOM 3211 C CA . ASP A 1 416 ? -26.156 -5.711 -12.797 1 79.56 416 ASP A CA 1
ATOM 3212 C C . ASP A 1 416 ? -25 -6.625 -12.391 1 79.56 416 ASP A C 1
ATOM 3214 O O . ASP A 1 416 ? -24.812 -7.699 -12.977 1 79.56 416 ASP A O 1
ATOM 3218 N N . ALA A 1 417 ? -24.312 -6.238 -11.461 1 85.88 417 ALA A N 1
ATOM 3219 C CA . ALA A 1 417 ? -23.234 -7.094 -10.961 1 85.88 417 ALA A CA 1
ATOM 3220 C C . ALA A 1 417 ? -23.797 -8.367 -10.336 1 85.88 417 ALA A C 1
ATOM 3222 O O . ALA A 1 417 ? -24.969 -8.414 -9.953 1 85.88 417 ALA A O 1
ATOM 3223 N N . PRO A 1 418 ? -23.062 -9.5 -10.281 1 90.62 418 PRO A N 1
ATOM 3224 C CA . PRO A 1 418 ? -21.609 -9.594 -10.43 1 90.62 418 PRO A CA 1
ATOM 3225 C C . PRO A 1 418 ? -21.172 -9.82 -11.883 1 90.62 418 PRO A C 1
ATOM 3227 O O . PRO A 1 418 ? -21.859 -10.531 -12.625 1 90.62 418 PRO A O 1
ATOM 3230 N N . TYR A 1 419 ? -20.031 -9.297 -12.219 1 90.88 419 TYR A N 1
ATOM 3231 C CA . TYR A 1 419 ? -19.484 -9.453 -13.555 1 90.88 419 TYR A CA 1
ATOM 3232 C C . TYR A 1 419 ? -18.359 -10.477 -13.57 1 90.88 419 TYR A C 1
ATOM 3234 O O . TYR A 1 419 ? -17.875 -10.867 -14.641 1 90.88 419 TYR A O 1
ATOM 3242 N N . MET A 1 420 ? -17.891 -10.852 -12.422 1 93.69 420 MET A N 1
ATOM 3243 C CA . MET A 1 420 ? -16.875 -11.891 -12.258 1 93.69 420 MET A CA 1
ATOM 3244 C C . MET A 1 420 ? -17.078 -12.633 -10.938 1 93.69 420 MET A C 1
ATOM 3246 O O . MET A 1 420 ? -17.922 -12.258 -10.125 1 93.69 420 MET A O 1
ATOM 3250 N N . ASP A 1 421 ? -16.344 -13.703 -10.727 1 95 421 ASP A N 1
ATOM 3251 C CA . ASP A 1 421 ? -16.344 -14.477 -9.492 1 95 421 ASP A CA 1
ATOM 3252 C C . ASP A 1 421 ? -14.984 -15.109 -9.227 1 95 421 ASP A C 1
ATOM 3254 O O . ASP A 1 421 ? -14 -14.773 -9.898 1 95 421 ASP A O 1
ATOM 3258 N N . ALA A 1 422 ? -14.898 -15.859 -8.18 1 97.12 422 ALA A N 1
ATOM 3259 C CA . ALA A 1 422 ? -13.664 -16.562 -7.828 1 97.12 422 ALA A CA 1
ATOM 3260 C C . ALA A 1 422 ? -13.875 -18.062 -7.824 1 97.12 422 ALA A C 1
ATOM 3262 O O . ALA A 1 422 ? -13.383 -18.766 -6.934 1 97.12 422 ALA A O 1
ATOM 3263 N N . TRP A 1 423 ? -14.609 -18.562 -8.781 1 96.62 423 TRP A N 1
ATOM 3264 C CA . TRP A 1 423 ? -14.797 -20 -8.906 1 96.62 423 TRP A CA 1
ATOM 3265 C C . TRP A 1 423 ? -13.5 -20.688 -9.336 1 96.62 423 TRP A C 1
ATOM 3267 O O . TRP A 1 423 ? -13.023 -20.469 -10.453 1 96.62 423 TRP A O 1
ATOM 3277 N N . PRO A 1 424 ? -12.953 -21.594 -8.492 1 97.94 424 PRO A N 1
ATOM 3278 C CA . PRO A 1 424 ? -11.664 -22.188 -8.852 1 97.94 424 PRO A CA 1
ATOM 3279 C C . PRO A 1 424 ? -11.805 -23.344 -9.82 1 97.94 424 PRO A C 1
ATOM 3281 O O . PRO A 1 424 ? -12.812 -24.062 -9.797 1 97.94 424 PRO A O 1
ATOM 3284 N N . GLU A 1 425 ? -10.891 -23.453 -10.68 1 98.19 425 GLU A N 1
ATOM 3285 C CA . GLU A 1 425 ? -10.688 -24.688 -11.43 1 98.19 425 GLU A CA 1
ATOM 3286 C C . GLU A 1 425 ? -9.625 -25.562 -10.781 1 98.19 425 GLU A C 1
ATOM 3288 O O . GLU A 1 425 ? -8.555 -25.078 -10.406 1 98.19 425 GLU A O 1
ATOM 3293 N N . ILE A 1 426 ? -9.992 -26.859 -10.609 1 98.44 426 ILE A N 1
ATOM 3294 C CA . ILE A 1 426 ? -9.109 -27.766 -9.875 1 98.44 426 ILE A CA 1
ATOM 3295 C C . ILE A 1 426 ? -8.711 -28.938 -10.773 1 98.44 426 ILE A C 1
ATOM 3297 O O . ILE A 1 426 ? -9.562 -29.578 -11.391 1 98.44 426 ILE A O 1
ATOM 3301 N N . VAL A 1 427 ? -7.445 -29.172 -10.883 1 97.75 427 VAL A N 1
ATOM 3302 C CA . VAL A 1 427 ? -6.91 -30.359 -11.555 1 97.75 427 VAL A CA 1
ATOM 3303 C C . VAL A 1 427 ? -6.234 -31.266 -10.539 1 97.75 427 VAL A C 1
ATOM 3305 O O . VAL A 1 427 ? -5.527 -30.797 -9.641 1 97.75 427 VAL A O 1
ATOM 3308 N N . ILE A 1 428 ? -6.562 -32.531 -10.609 1 97.38 428 ILE A N 1
ATOM 3309 C CA . ILE A 1 428 ? -5.992 -33.5 -9.695 1 97.38 428 ILE A CA 1
ATOM 3310 C C . ILE A 1 428 ? -5.074 -34.469 -10.469 1 97.38 428 ILE A C 1
ATOM 3312 O O . ILE A 1 428 ? -5.453 -34.969 -11.523 1 97.38 428 ILE A O 1
ATOM 3316 N N . ARG A 1 429 ? -3.846 -34.625 -10.008 1 96 429 ARG A N 1
ATOM 3317 C CA . ARG A 1 429 ? -2.879 -35.531 -10.594 1 96 429 ARG A CA 1
ATOM 3318 C C . ARG A 1 429 ? -2.289 -36.469 -9.531 1 96 429 ARG A C 1
ATOM 3320 O O . ARG A 1 429 ? -2.105 -36.062 -8.383 1 96 429 ARG A O 1
ATOM 3327 N N . ASN A 1 430 ? -2.025 -37.688 -9.992 1 95.56 430 ASN A N 1
ATOM 3328 C CA . ASN A 1 430 ? -1.182 -38.562 -9.18 1 95.56 430 ASN A CA 1
ATOM 3329 C C . ASN A 1 430 ? 0.285 -38.125 -9.25 1 95.56 430 ASN A C 1
ATOM 3331 O O . ASN A 1 430 ? 0.779 -37.781 -10.312 1 95.56 430 ASN A O 1
ATOM 3335 N N . LEU A 1 431 ? 0.967 -38.219 -8.156 1 94.25 431 LEU A N 1
ATOM 3336 C CA . LEU A 1 431 ? 2.375 -37.812 -8.125 1 94.25 431 LEU A CA 1
ATOM 3337 C C . LEU A 1 431 ? 3.238 -38.875 -8.812 1 94.25 431 LEU A C 1
ATOM 3339 O O . LEU A 1 431 ? 4.391 -38.594 -9.164 1 94.25 431 LEU A O 1
ATOM 3343 N N . ARG A 1 432 ? 2.668 -39.969 -8.898 1 90.88 432 ARG A N 1
ATOM 3344 C CA . ARG A 1 432 ? 3.309 -41.031 -9.633 1 90.88 432 ARG A CA 1
ATOM 3345 C C . ARG A 1 432 ? 2.436 -41.5 -10.797 1 90.88 432 ARG A C 1
ATOM 3347 O O . ARG A 1 432 ? 1.212 -41.594 -10.672 1 90.88 432 ARG A O 1
ATOM 3354 N N . ASN A 1 433 ? 3.076 -41.688 -11.898 1 86.88 433 ASN A N 1
ATOM 3355 C CA . ASN A 1 433 ? 2.344 -42.188 -13.047 1 86.88 433 ASN A CA 1
ATOM 3356 C C . ASN A 1 433 ? 2.16 -43.719 -12.969 1 86.88 433 ASN A C 1
ATOM 3358 O O . ASN A 1 433 ? 3.1 -44.469 -13.203 1 86.88 433 ASN A O 1
ATOM 3362 N N . LYS A 1 434 ? 0.92 -44.094 -12.727 1 84.88 434 LYS A N 1
ATOM 3363 C CA . LYS A 1 434 ? 0.645 -45.5 -12.57 1 84.88 434 LYS A CA 1
ATOM 3364 C C . LYS A 1 434 ? 0.612 -46.219 -13.922 1 84.88 434 LYS A C 1
ATOM 3366 O O . LYS A 1 434 ? 0.955 -47.406 -14.023 1 84.88 434 LYS A O 1
ATOM 3371 N N . GLU A 1 435 ? 0.211 -45.469 -14.891 1 85.94 435 GLU A N 1
ATOM 3372 C CA . GLU A 1 435 ? 0.084 -46.031 -16.234 1 85.94 435 GLU A CA 1
ATOM 3373 C C . GLU A 1 435 ? 1.449 -46.219 -16.891 1 85.94 435 GLU A C 1
ATOM 3375 O O . GLU A 1 435 ? 1.683 -47.219 -17.578 1 85.94 435 GLU A O 1
ATOM 3380 N N . ASN A 1 436 ? 2.301 -45.25 -16.609 1 88.81 436 ASN A N 1
ATOM 3381 C CA . ASN A 1 436 ? 3.674 -45.312 -17.094 1 88.81 436 ASN A CA 1
ATOM 3382 C C . ASN A 1 436 ? 4.68 -45.094 -15.969 1 88.81 436 ASN A C 1
ATOM 3384 O O . ASN A 1 436 ? 5.133 -43.969 -15.75 1 88.81 436 ASN A O 1
ATOM 3388 N N . PRO A 1 437 ? 5.156 -46.156 -15.438 1 89.06 437 PRO A N 1
ATOM 3389 C CA . PRO A 1 437 ? 6.02 -46.031 -14.266 1 89.06 437 PRO A CA 1
ATOM 3390 C C . PRO A 1 437 ? 7.379 -45.406 -14.578 1 89.06 437 PRO A C 1
ATOM 3392 O O . PRO A 1 437 ? 8.102 -45 -13.672 1 89.06 437 PRO A O 1
ATOM 3395 N N . ASN A 1 438 ? 7.672 -45.375 -15.859 1 91.56 438 ASN A N 1
ATOM 3396 C CA . ASN A 1 438 ? 8.945 -44.75 -16.234 1 91.56 438 ASN A CA 1
ATOM 3397 C C . ASN A 1 438 ? 8.883 -43.25 -16.219 1 91.56 438 ASN A C 1
ATOM 3399 O O . ASN A 1 438 ? 9.914 -42.562 -16.25 1 91.56 438 ASN A O 1
ATOM 3403 N N . GLU A 1 439 ? 7.738 -42.781 -16.188 1 93 439 GLU A N 1
ATOM 3404 C CA . GLU A 1 439 ? 7.562 -41.344 -16.172 1 93 439 GLU A CA 1
ATOM 3405 C C . GLU A 1 439 ? 7.582 -40.781 -14.742 1 93 439 GLU A C 1
ATOM 3407 O O . GLU A 1 439 ? 6.773 -41.188 -13.906 1 93 439 GLU A O 1
ATOM 3412 N N . LYS A 1 440 ? 8.492 -39.875 -14.555 1 94.69 440 LYS A N 1
ATOM 3413 C CA . LYS A 1 440 ? 8.648 -39.281 -13.227 1 94.69 440 LYS A CA 1
ATOM 3414 C C . LYS A 1 440 ? 8.375 -37.781 -13.242 1 94.69 440 LYS A C 1
ATOM 3416 O O . LYS A 1 440 ? 8.781 -37.094 -14.18 1 94.69 440 LYS A O 1
ATOM 3421 N N . LEU A 1 441 ? 7.645 -37.344 -12.234 1 96.06 441 LEU A N 1
ATOM 3422 C CA . LEU A 1 441 ? 7.449 -35.906 -12.062 1 96.06 441 LEU A CA 1
ATOM 3423 C C . LEU A 1 441 ? 8.727 -35.25 -11.57 1 96.06 441 LEU A C 1
ATOM 3425 O O . LEU A 1 441 ? 9.18 -35.5 -10.453 1 96.06 441 LEU A O 1
ATOM 3429 N N . GLU A 1 442 ? 9.344 -34.344 -12.367 1 95.88 442 GLU A N 1
ATOM 3430 C CA . GLU A 1 442 ? 10.625 -33.75 -12.016 1 95.88 442 GLU A CA 1
ATOM 3431 C C . GLU A 1 442 ? 10.438 -32.312 -11.516 1 95.88 442 GLU A C 1
ATOM 3433 O O . GLU A 1 442 ? 11.156 -31.859 -10.617 1 95.88 442 GLU A O 1
ATOM 3438 N N . PHE A 1 443 ? 9.523 -31.672 -12.188 1 96.44 443 PHE A N 1
ATOM 3439 C CA . PHE A 1 443 ? 9.375 -30.25 -11.891 1 96.44 443 PHE A CA 1
ATOM 3440 C C . PHE A 1 443 ? 7.898 -29.875 -11.773 1 96.44 443 PHE A C 1
ATOM 3442 O O . PHE A 1 443 ? 7.051 -30.469 -12.445 1 96.44 443 PHE A O 1
ATOM 3449 N N . LEU A 1 444 ? 7.625 -28.984 -10.875 1 98.38 444 LEU A N 1
ATOM 3450 C CA . LEU A 1 444 ? 6.383 -28.219 -10.844 1 98.38 444 LEU A CA 1
ATOM 3451 C C . LEU A 1 444 ? 6.668 -26.719 -10.82 1 98.38 444 LEU A C 1
ATOM 3453 O O . LEU A 1 444 ? 7.355 -26.234 -9.922 1 98.38 444 LEU A O 1
ATOM 3457 N N . ILE A 1 445 ? 6.199 -26.031 -11.867 1 98.75 445 ILE A N 1
ATOM 3458 C CA . ILE A 1 445 ? 6.348 -24.578 -11.953 1 98.75 445 ILE A CA 1
ATOM 3459 C C . ILE A 1 445 ? 5.016 -23.906 -11.625 1 98.75 445 ILE A C 1
ATOM 3461 O O . ILE A 1 445 ? 3.977 -24.266 -12.18 1 98.75 445 ILE A O 1
ATOM 3465 N N . ILE A 1 446 ? 4.98 -23 -10.711 1 98.88 446 ILE A N 1
ATOM 3466 C CA . ILE A 1 446 ? 3.863 -22.094 -10.469 1 98.88 446 ILE A CA 1
ATOM 3467 C C . ILE A 1 446 ? 4.336 -20.641 -10.586 1 98.88 446 ILE A C 1
ATOM 3469 O O . ILE A 1 446 ? 5.266 -20.234 -9.891 1 98.88 446 ILE A O 1
ATOM 3473 N N . ALA A 1 447 ? 3.709 -19.875 -11.461 1 98.75 447 ALA A N 1
ATOM 3474 C CA . ALA A 1 447 ? 4.215 -18.516 -11.703 1 98.75 447 ALA A CA 1
ATOM 3475 C C . ALA A 1 447 ? 3.09 -17.578 -12.125 1 98.75 447 ALA A C 1
ATOM 3477 O O . ALA A 1 447 ? 2.031 -18.031 -12.57 1 98.75 447 ALA A O 1
ATOM 3478 N N . THR A 1 448 ? 3.311 -16.312 -11.914 1 98.12 448 THR A N 1
ATOM 3479 C CA . THR A 1 448 ? 2.355 -15.297 -12.344 1 98.12 448 THR A CA 1
ATOM 3480 C C . THR A 1 448 ? 2.504 -15.008 -13.836 1 98.12 448 THR A C 1
ATOM 3482 O O . THR A 1 448 ? 3.41 -15.531 -14.484 1 98.12 448 THR A O 1
ATOM 3485 N N . ASP A 1 449 ? 1.584 -14.219 -14.383 1 95.88 449 ASP A N 1
ATOM 3486 C CA . ASP A 1 449 ? 1.503 -13.953 -15.82 1 95.88 449 ASP A CA 1
ATOM 3487 C C . ASP A 1 449 ? 2.764 -13.25 -16.312 1 95.88 449 ASP A C 1
ATOM 3489 O O . ASP A 1 449 ? 3.125 -13.375 -17.484 1 95.88 449 ASP A O 1
ATOM 3493 N N . GLY A 1 450 ? 3.482 -12.594 -15.422 1 94 450 GLY A N 1
ATOM 3494 C CA . GLY A 1 450 ? 4.703 -11.914 -15.828 1 94 450 GLY A CA 1
ATOM 3495 C C . GLY A 1 450 ? 5.711 -12.844 -16.484 1 94 450 GLY A C 1
ATOM 3496 O O . GLY A 1 450 ? 6.457 -12.422 -17.375 1 94 450 GLY A O 1
ATOM 3497 N N . LEU A 1 451 ? 5.805 -14.031 -16.031 1 96.31 451 LEU A N 1
ATOM 3498 C CA . LEU A 1 451 ? 6.684 -15.008 -16.672 1 96.31 451 LEU A CA 1
ATOM 3499 C C . LEU A 1 451 ? 6.113 -15.469 -18 1 96.31 451 LEU A C 1
ATOM 3501 O O . LEU A 1 451 ? 6.82 -15.477 -19.016 1 96.31 451 LEU A O 1
ATOM 3505 N N . TRP A 1 452 ? 4.91 -15.734 -18 1 95 452 TRP A N 1
ATOM 3506 C CA . TRP A 1 452 ? 4.266 -16.453 -19.109 1 95 452 TRP A CA 1
ATOM 3507 C C . TRP A 1 452 ? 4.023 -15.516 -20.281 1 95 452 TRP A C 1
ATOM 3509 O O . TRP A 1 452 ? 3.754 -15.969 -21.406 1 95 452 TRP A O 1
ATOM 3519 N N . ASP A 1 453 ? 4.094 -14.258 -20.047 1 88.19 453 ASP A N 1
ATOM 3520 C CA . ASP A 1 453 ? 3.994 -13.289 -21.125 1 88.19 453 ASP A CA 1
ATOM 3521 C C . ASP A 1 453 ? 5.156 -13.438 -22.109 1 88.19 453 ASP A C 1
ATOM 3523 O O . ASP A 1 453 ? 5.066 -13.008 -23.266 1 88.19 453 ASP A O 1
ATOM 3527 N N . LYS A 1 454 ? 6.23 -14.164 -21.656 1 87.81 454 LYS A N 1
ATOM 3528 C CA . LYS A 1 454 ? 7.434 -14.164 -22.469 1 87.81 454 LYS A CA 1
ATOM 3529 C C . LYS A 1 454 ? 7.895 -15.594 -22.781 1 87.81 454 LYS A C 1
ATOM 3531 O O . LYS A 1 454 ? 8.656 -15.812 -23.719 1 87.81 454 LYS A O 1
ATOM 3536 N N . ILE A 1 455 ? 7.516 -16.453 -21.922 1 92.31 455 ILE A N 1
ATOM 3537 C CA . ILE A 1 455 ? 7.957 -17.844 -22.062 1 92.31 455 ILE A CA 1
ATOM 3538 C C . ILE A 1 455 ? 6.75 -18.766 -22.094 1 92.31 455 ILE A C 1
ATOM 3540 O O . ILE A 1 455 ? 5.82 -18.609 -21.297 1 92.31 455 ILE A O 1
ATOM 3544 N N . SER A 1 456 ? 6.762 -19.734 -23.047 1 94.38 456 SER A N 1
ATOM 3545 C CA . SER A 1 456 ? 5.68 -20.703 -23.094 1 94.38 456 SER A CA 1
ATOM 3546 C C . SER A 1 456 ? 5.875 -21.797 -22.047 1 94.38 456 SER A C 1
ATOM 3548 O O . SER A 1 456 ? 6.965 -21.938 -21.484 1 94.38 456 SER A O 1
ATOM 3550 N N . SER A 1 457 ? 4.793 -22.547 -21.812 1 96.81 457 SER A N 1
ATOM 3551 C CA . SER A 1 457 ? 4.867 -23.672 -20.875 1 96.81 457 SER A CA 1
ATOM 3552 C C . SER A 1 457 ? 5.945 -24.672 -21.281 1 96.81 457 SER A C 1
ATOM 3554 O O . SER A 1 457 ? 6.727 -25.125 -20.453 1 96.81 457 SER A O 1
ATOM 3556 N N . GLU A 1 458 ? 6 -24.984 -22.578 1 95.75 458 GLU A N 1
ATOM 3557 C CA . GLU A 1 458 ? 6.953 -25.969 -23.094 1 95.75 458 GLU A CA 1
ATOM 3558 C C . GLU A 1 458 ? 8.383 -25.453 -22.969 1 95.75 458 GLU A C 1
ATOM 3560 O O . GLU A 1 458 ? 9.281 -26.188 -22.562 1 95.75 458 GLU A O 1
ATOM 3565 N N . GLU A 1 459 ? 8.539 -24.188 -23.297 1 95.5 459 GLU A N 1
ATOM 3566 C CA . GLU A 1 459 ? 9.867 -23.609 -23.172 1 95.5 459 GLU A CA 1
ATOM 3567 C C . GLU A 1 459 ? 10.344 -23.656 -21.719 1 95.5 459 GLU A C 1
ATOM 3569 O O . GLU A 1 459 ? 11.5 -23.953 -21.453 1 95.5 459 GLU A O 1
ATOM 3574 N N . ALA A 1 460 ? 9.523 -23.344 -20.781 1 97.31 460 ALA A N 1
ATOM 3575 C CA . ALA A 1 460 ? 9.883 -23.297 -19.359 1 97.31 460 ALA A CA 1
ATOM 3576 C C . ALA A 1 460 ? 10.352 -24.656 -18.875 1 97.31 460 ALA A C 1
ATOM 3578 O O . ALA A 1 460 ? 11.367 -24.75 -18.172 1 97.31 460 ALA A O 1
ATOM 3579 N N . ILE A 1 461 ? 9.641 -25.734 -19.219 1 97.38 461 ILE A N 1
ATOM 3580 C CA . ILE A 1 461 ? 10.008 -27.078 -18.766 1 97.38 461 ILE A CA 1
ATOM 3581 C C . ILE A 1 461 ? 11.344 -27.484 -19.391 1 97.38 461 ILE A C 1
ATOM 3583 O O . ILE A 1 461 ? 12.211 -28.031 -18.703 1 97.38 461 ILE A O 1
ATOM 3587 N N . LEU A 1 462 ? 11.5 -27.219 -20.656 1 96.38 462 LEU A N 1
ATOM 3588 C CA . LEU A 1 462 ? 12.75 -27.594 -21.312 1 96.38 462 LEU A CA 1
ATOM 3589 C C . LEU A 1 462 ? 13.922 -26.781 -20.75 1 96.38 462 LEU A C 1
ATOM 3591 O O . LEU A 1 462 ? 15.039 -27.297 -20.672 1 96.38 462 LEU A O 1
ATOM 3595 N N . LEU A 1 463 ? 13.648 -25.531 -20.422 1 96.44 463 LEU A N 1
ATOM 3596 C CA . LEU A 1 463 ? 14.672 -24.719 -19.781 1 96.44 463 LEU A CA 1
ATOM 3597 C C . LEU A 1 463 ? 15.094 -25.328 -18.453 1 96.44 463 LEU A C 1
ATOM 3599 O O . LEU A 1 463 ? 16.281 -25.328 -18.109 1 96.44 463 LEU A O 1
ATOM 3603 N N . LEU A 1 464 ? 14.172 -25.797 -17.688 1 97.44 464 LEU A N 1
ATOM 3604 C CA . LEU A 1 464 ? 14.5 -26.438 -16.406 1 97.44 464 LEU A CA 1
ATOM 3605 C C . LEU A 1 464 ? 15.234 -27.75 -16.641 1 97.44 464 LEU A C 1
ATOM 3607 O O . LEU A 1 464 ? 16.109 -28.109 -15.852 1 97.44 464 LEU A O 1
ATOM 3611 N N . ALA A 1 465 ? 14.789 -28.484 -17.672 1 96.44 465 ALA A N 1
ATOM 3612 C CA . ALA A 1 465 ? 15.523 -29.703 -18.031 1 96.44 465 ALA A CA 1
ATOM 3613 C C . ALA A 1 465 ? 17 -29.391 -18.297 1 96.44 465 ALA A C 1
ATOM 3615 O O . ALA A 1 465 ? 17.875 -30.094 -17.797 1 96.44 465 ALA A O 1
ATOM 3616 N N . ALA A 1 466 ? 17.203 -28.344 -19 1 95.62 466 ALA A N 1
ATOM 3617 C CA . ALA A 1 466 ? 18.578 -27.906 -19.297 1 95.62 466 ALA A CA 1
ATOM 3618 C C . ALA A 1 466 ? 19.297 -27.484 -18.016 1 95.62 466 ALA A C 1
ATOM 3620 O O . ALA A 1 466 ? 20.469 -27.797 -17.828 1 95.62 466 ALA A O 1
ATOM 3621 N N . HIS A 1 467 ? 18.609 -26.766 -17.219 1 95 467 HIS A N 1
ATOM 3622 C CA . HIS A 1 467 ? 19.141 -26.266 -15.961 1 95 467 HIS A CA 1
ATOM 3623 C C . HIS A 1 467 ? 19.594 -27.422 -15.062 1 95 467 HIS A C 1
ATOM 3625 O O . HIS A 1 467 ? 20.594 -27.297 -14.344 1 95 467 HIS A O 1
ATOM 3631 N N . SER A 1 468 ? 18.938 -28.469 -15.078 1 92.12 468 SER A N 1
ATOM 3632 C CA . SER A 1 468 ? 19.203 -29.609 -14.203 1 92.12 468 SER A CA 1
ATOM 3633 C C . SER A 1 468 ? 20.25 -30.547 -14.812 1 92.12 468 SER A C 1
ATOM 3635 O O . SER A 1 468 ? 20.734 -31.469 -14.148 1 92.12 468 SER A O 1
ATOM 3637 N N . SER A 1 469 ? 20.516 -30.266 -16.016 1 89.38 469 SER A N 1
ATOM 3638 C CA . SER A 1 469 ? 21.453 -31.141 -16.703 1 89.38 469 SER A CA 1
ATOM 3639 C C . SER A 1 469 ? 22.906 -30.766 -16.406 1 89.38 469 SER A C 1
ATOM 3641 O O . SER A 1 469 ? 23.219 -29.578 -16.297 1 89.38 469 SER A O 1
ATOM 3643 N N . GLU A 1 470 ? 23.781 -31.609 -16.062 1 75.81 470 GLU A N 1
ATOM 3644 C CA . GLU A 1 470 ? 25.188 -31.375 -15.773 1 75.81 470 GLU A CA 1
ATOM 3645 C C . GLU A 1 470 ? 25.938 -30.938 -17.031 1 75.81 470 GLU A C 1
ATOM 3647 O O . GLU A 1 470 ? 26.969 -30.266 -16.938 1 75.81 470 GLU A O 1
ATOM 3652 N N . SER A 1 471 ? 25.453 -31.172 -18.109 1 69.12 471 SER A N 1
ATOM 3653 C CA . SER A 1 471 ? 26.219 -31.047 -19.344 1 69.12 471 SER A CA 1
ATOM 3654 C C . SER A 1 471 ? 25.75 -29.828 -20.156 1 69.12 471 SER A C 1
ATOM 3656 O O . SER A 1 471 ? 26.281 -29.531 -21.219 1 69.12 471 SER A O 1
ATOM 3658 N N . ALA A 1 472 ? 24.953 -29.109 -19.531 1 69.69 472 ALA A N 1
ATOM 3659 C CA . ALA A 1 472 ? 24.422 -28.078 -20.422 1 69.69 472 ALA A CA 1
ATOM 3660 C C . ALA A 1 472 ? 25.375 -26.891 -20.516 1 69.69 472 ALA A C 1
ATOM 3662 O O . ALA A 1 472 ? 26.016 -26.5 -19.531 1 69.69 472 ALA A O 1
ATOM 3663 N N . GLU A 1 473 ? 25.438 -26.406 -21.781 1 75.88 473 GLU A N 1
ATOM 3664 C CA . GLU A 1 473 ? 26.203 -25.188 -22.078 1 75.88 473 GLU A CA 1
ATOM 3665 C C . GLU A 1 473 ? 25.547 -23.969 -21.422 1 75.88 473 GLU A C 1
ATOM 3667 O O . GLU A 1 473 ? 24.359 -23.984 -21.094 1 75.88 473 GLU A O 1
ATOM 3672 N N . SER A 1 474 ? 26.359 -23.016 -21.281 1 86.25 474 SER A N 1
ATOM 3673 C CA . SER A 1 474 ? 25.875 -21.797 -20.656 1 86.25 474 SER A CA 1
ATOM 3674 C C . SER A 1 474 ? 24.906 -21.047 -21.562 1 86.25 474 SER A C 1
ATOM 3676 O O . SER A 1 474 ? 24.141 -20.203 -21.109 1 86.25 474 SER A O 1
ATOM 3678 N N . ARG A 1 475 ? 24.953 -21.359 -22.859 1 90.88 475 ARG A N 1
ATOM 3679 C CA . ARG A 1 475 ? 24.031 -20.797 -23.844 1 90.88 475 ARG A CA 1
ATOM 3680 C C . ARG A 1 475 ? 23.547 -21.875 -24.812 1 90.88 475 ARG A C 1
ATOM 3682 O O . ARG A 1 475 ? 24.344 -22.703 -25.281 1 90.88 475 ARG A O 1
ATOM 3689 N N . ILE A 1 476 ? 22.281 -21.875 -25.016 1 94.12 476 ILE A N 1
ATOM 3690 C CA . ILE A 1 476 ? 21.672 -22.844 -25.938 1 94.12 476 ILE A CA 1
ATOM 3691 C C . ILE A 1 476 ? 20.797 -22.109 -26.953 1 94.12 476 ILE A C 1
ATOM 3693 O O . ILE A 1 476 ? 19.938 -21.312 -26.578 1 94.12 476 ILE A O 1
ATOM 3697 N N . ALA A 1 477 ? 21.062 -22.422 -28.219 1 94 477 ALA A N 1
ATOM 3698 C CA . ALA A 1 477 ? 20.172 -21.844 -29.234 1 94 477 ALA A CA 1
ATOM 3699 C C . ALA A 1 477 ? 18.734 -22.312 -29.047 1 94 477 ALA A C 1
ATOM 3701 O O . ALA A 1 477 ? 18.5 -23.484 -28.719 1 94 477 ALA A O 1
ATOM 3702 N N . LYS A 1 478 ? 17.766 -21.484 -29.312 1 94.06 478 LYS A N 1
ATOM 3703 C CA . LYS A 1 478 ? 16.344 -21.812 -29.109 1 94.06 478 LYS A CA 1
ATOM 3704 C C . LYS A 1 478 ? 15.953 -23.016 -29.953 1 94.06 478 LYS A C 1
ATOM 3706 O O . LYS A 1 478 ? 15.156 -23.859 -29.516 1 94.06 478 LYS A O 1
ATOM 3711 N N . THR A 1 479 ? 16.531 -23.125 -31.109 1 93.56 479 THR A N 1
ATOM 3712 C CA . THR A 1 479 ? 16.219 -24.219 -32.031 1 93.56 479 THR A CA 1
ATOM 3713 C C . THR A 1 479 ? 16.797 -25.531 -31.484 1 93.56 479 THR A C 1
ATOM 3715 O O . THR A 1 479 ? 16.312 -26.609 -31.844 1 93.56 479 THR A O 1
ATOM 3718 N N . ASP A 1 480 ? 17.781 -25.438 -30.656 1 94.5 480 ASP A N 1
ATOM 3719 C CA . ASP A 1 480 ? 18.484 -26.625 -30.219 1 94.5 480 ASP A CA 1
ATOM 3720 C C . ASP A 1 480 ? 17.859 -27.203 -28.953 1 94.5 480 ASP A C 1
ATOM 3722 O O . ASP A 1 480 ? 17.969 -28.391 -28.688 1 94.5 480 ASP A O 1
ATOM 3726 N N . LEU A 1 481 ? 17.219 -26.359 -28.219 1 94.19 481 LEU A N 1
ATOM 3727 C CA . LEU A 1 481 ? 16.688 -26.766 -26.922 1 94.19 481 LEU A CA 1
ATOM 3728 C C . LEU A 1 481 ? 15.758 -27.953 -27.062 1 94.19 481 LEU A C 1
ATOM 3730 O O . LEU A 1 481 ? 15.945 -28.984 -26.391 1 94.19 481 LEU A O 1
ATOM 3734 N N . PRO A 1 482 ? 14.781 -27.953 -28.031 1 94.5 482 PRO A N 1
ATOM 3735 C CA . PRO A 1 482 ? 13.883 -29.094 -28.156 1 94.5 482 PRO A CA 1
ATOM 3736 C C . PRO A 1 482 ? 14.562 -30.312 -28.781 1 94.5 482 PRO A C 1
ATOM 3738 O O . PRO A 1 482 ? 14.047 -31.438 -28.672 1 94.5 482 PRO A O 1
ATOM 3741 N N . LYS A 1 483 ? 15.695 -30.141 -29.359 1 94.31 483 LYS A N 1
ATOM 3742 C CA . LYS A 1 483 ? 16.453 -31.266 -29.906 1 94.31 483 LYS A CA 1
ATOM 3743 C C . LYS A 1 483 ? 17.203 -32 -28.797 1 94.31 483 LYS A C 1
ATOM 3745 O O . LYS A 1 483 ? 17.297 -33.219 -28.812 1 94.31 483 LYS A O 1
ATOM 3750 N N . ILE A 1 484 ? 17.766 -31.188 -27.922 1 93.94 484 ILE A N 1
ATOM 3751 C CA . ILE A 1 484 ? 18.547 -31.734 -26.828 1 93.94 484 ILE A CA 1
ATOM 3752 C C . ILE A 1 484 ? 17.609 -32.375 -25.812 1 93.94 484 ILE A C 1
ATOM 3754 O O . ILE A 1 484 ? 17.922 -33.438 -25.25 1 93.94 484 ILE A O 1
ATOM 3758 N N . PHE A 1 485 ? 16.469 -31.766 -25.594 1 94.94 485 PHE A N 1
ATOM 3759 C CA . PHE A 1 485 ? 15.453 -32.25 -24.656 1 94.94 485 PHE A CA 1
ATOM 3760 C C . PHE A 1 485 ? 14.125 -32.469 -25.375 1 94.94 485 PHE A C 1
ATOM 3762 O O . PHE A 1 485 ? 13.219 -31.625 -25.25 1 94.94 485 PHE A O 1
ATOM 3769 N N . PRO A 1 486 ? 13.977 -33.594 -26.016 1 94.56 486 PRO A N 1
ATOM 3770 C CA . PRO A 1 486 ? 12.789 -33.844 -26.844 1 94.56 486 PRO A CA 1
ATOM 3771 C C . PRO A 1 486 ? 11.508 -33.938 -26.031 1 94.56 486 PRO A C 1
ATOM 3773 O O . PRO A 1 486 ? 11.516 -34.469 -24.922 1 94.56 486 PRO A O 1
ATOM 3776 N N . GLN A 1 487 ? 10.422 -33.469 -26.625 1 92.88 487 GLN A N 1
ATOM 3777 C CA . GLN A 1 487 ? 9.109 -33.469 -25.969 1 92.88 487 GLN A CA 1
ATOM 3778 C C . GLN A 1 487 ? 8.219 -34.562 -26.562 1 92.88 487 GLN A C 1
ATOM 3780 O O . GLN A 1 487 ? 8.328 -34.906 -27.734 1 92.88 487 GLN A O 1
ATOM 3785 N N . ILE A 1 488 ? 7.434 -35.062 -25.641 1 88.06 488 ILE A N 1
ATOM 3786 C CA . ILE A 1 488 ? 6.395 -36 -26.094 1 88.06 488 ILE A CA 1
ATOM 3787 C C . ILE A 1 488 ? 5.238 -35.188 -26.703 1 88.06 488 ILE A C 1
ATOM 3789 O O . ILE A 1 488 ? 4.762 -34.219 -26.109 1 88.06 488 ILE A O 1
ATOM 3793 N N . LYS A 1 489 ? 4.91 -35.469 -27.891 1 77.38 489 LYS A N 1
ATOM 3794 C CA . LYS A 1 489 ? 3.803 -34.781 -28.547 1 77.38 489 LYS A CA 1
ATOM 3795 C C . LYS A 1 489 ? 2.482 -35.062 -27.828 1 77.38 489 LYS A C 1
ATOM 3797 O O . LYS A 1 489 ? 2.166 -36.219 -27.547 1 77.38 489 LYS A O 1
ATOM 3802 N N . SER A 1 490 ? 1.923 -34.031 -27.344 1 74.38 490 SER A N 1
ATOM 3803 C CA . SER A 1 490 ? 0.647 -34.156 -26.641 1 74.38 490 SER A CA 1
ATOM 3804 C C . SER A 1 490 ? -0.5 -34.344 -27.641 1 74.38 490 SER A C 1
ATOM 3806 O O . SER A 1 490 ? -0.568 -33.656 -28.656 1 74.38 490 SER A O 1
ATOM 3808 N N . GLU A 1 491 ? -1.269 -35.5 -27.609 1 68.56 491 GLU A N 1
ATOM 3809 C CA . GLU A 1 491 ? -2.387 -35.781 -28.5 1 68.56 491 GLU A CA 1
ATOM 3810 C C . GLU A 1 491 ? -3.645 -35.031 -28.078 1 68.56 491 GLU A C 1
ATOM 3812 O O . GLU A 1 491 ? -4.535 -34.812 -28.891 1 68.56 491 GLU A O 1
ATOM 3817 N N . GLY A 1 492 ? -3.688 -34.406 -26.969 1 77.31 492 GLY A N 1
ATOM 3818 C CA . GLY A 1 492 ? -4.93 -33.812 -26.5 1 77.31 492 GLY A CA 1
ATOM 3819 C C . GLY A 1 492 ? -4.922 -32.312 -26.547 1 77.31 492 GLY A C 1
ATOM 3820 O O . GLY A 1 492 ? -3.957 -31.688 -27.016 1 77.31 492 GLY A O 1
ATOM 3821 N N . GLU A 1 493 ? -6.188 -31.734 -26.312 1 85.88 493 GLU A N 1
ATOM 3822 C CA . GLU A 1 493 ? -6.336 -30.281 -26.266 1 85.88 493 GLU A CA 1
ATOM 3823 C C . GLU A 1 493 ? -5.492 -29.688 -25.141 1 85.88 493 GLU A C 1
ATOM 3825 O O . GLU A 1 493 ? -5.527 -30.172 -24 1 85.88 493 GLU A O 1
ATOM 3830 N N . ARG A 1 494 ? -4.633 -28.719 -25.5 1 89.44 494 ARG A N 1
ATOM 3831 C CA . ARG A 1 494 ? -3.801 -28.016 -24.531 1 89.44 494 ARG A CA 1
ATOM 3832 C C . ARG A 1 494 ? -4.555 -26.844 -23.906 1 89.44 494 ARG A C 1
ATOM 3834 O O . ARG A 1 494 ? -5.297 -26.141 -24.578 1 89.44 494 ARG A O 1
ATOM 3841 N N . PRO A 1 495 ? -4.406 -26.719 -22.562 1 91.62 495 PRO A N 1
ATOM 3842 C CA . PRO A 1 495 ? -5.035 -25.562 -21.906 1 91.62 495 PRO A CA 1
ATOM 3843 C C . PRO A 1 495 ? -4.594 -24.234 -22.484 1 91.62 495 PRO A C 1
ATOM 3845 O O . PRO A 1 495 ? -3.496 -24.125 -23.047 1 91.62 495 PRO A O 1
ATOM 3848 N N . TYR A 1 496 ? -5.465 -23.234 -22.375 1 91.62 496 TYR A N 1
ATOM 3849 C CA . TYR A 1 496 ? -5.172 -21.891 -22.859 1 91.62 496 TYR A CA 1
ATOM 3850 C C . TYR A 1 496 ? -4.145 -21.203 -21.969 1 91.62 496 TYR A C 1
ATOM 3852 O O . TYR A 1 496 ? -4.273 -21.203 -20.734 1 91.62 496 TYR A O 1
ATOM 3860 N N . PRO A 1 497 ? -3.209 -20.531 -22.609 1 92.12 497 PRO A N 1
ATOM 3861 C CA . PRO A 1 497 ? -2.984 -20.469 -24.062 1 92.12 497 PRO A CA 1
ATOM 3862 C C . PRO A 1 497 ? -2.188 -21.656 -24.594 1 92.12 497 PRO A C 1
ATOM 3864 O O . PRO A 1 497 ? -1.224 -22.094 -23.953 1 92.12 497 PRO A O 1
ATOM 3867 N N . ALA A 1 498 ? -2.605 -22.156 -25.734 1 87.94 498 ALA A N 1
ATOM 3868 C CA . ALA A 1 498 ? -1.858 -23.203 -26.438 1 87.94 498 ALA A CA 1
ATOM 3869 C C . ALA A 1 498 ? -0.891 -22.594 -27.453 1 87.94 498 ALA A C 1
ATOM 3871 O O . ALA A 1 498 ? -1.222 -22.469 -28.625 1 87.94 498 ALA A O 1
ATOM 3872 N N . GLU A 1 499 ? 0.318 -22.328 -26.969 1 88.5 499 GLU A N 1
ATOM 3873 C CA . GLU A 1 499 ? 1.31 -21.656 -27.812 1 88.5 499 GLU A CA 1
ATOM 3874 C C . GLU A 1 499 ? 2.039 -22.641 -28.703 1 88.5 499 GLU A C 1
ATOM 3876 O O . GLU A 1 499 ? 1.977 -23.859 -28.484 1 88.5 499 GLU A O 1
ATOM 3881 N N . GLU A 1 500 ? 2.746 -22.078 -29.703 1 87.56 500 GLU A N 1
ATOM 3882 C CA . GLU A 1 500 ? 3.537 -22.906 -30.609 1 87.56 500 GLU A CA 1
ATOM 3883 C C . GLU A 1 500 ? 4.691 -23.578 -29.859 1 87.56 500 GLU A C 1
ATOM 3885 O O . GLU A 1 500 ? 5.273 -23 -28.953 1 87.56 500 GLU A O 1
ATOM 3890 N N . LEU A 1 501 ? 4.977 -24.766 -30.391 1 88.75 501 LEU A N 1
ATOM 3891 C CA . LEU A 1 501 ? 6.047 -25.516 -29.75 1 88.75 501 LEU A CA 1
ATOM 3892 C C . LEU A 1 501 ? 7.395 -24.828 -29.969 1 88.75 501 LEU A C 1
ATOM 3894 O O . LEU A 1 501 ? 7.605 -24.188 -30.984 1 88.75 501 LEU A O 1
ATOM 3898 N N . PRO A 1 502 ? 8.289 -24.984 -29.016 1 88.69 502 PRO A N 1
ATOM 3899 C CA . PRO A 1 502 ? 9.594 -24.328 -29.125 1 88.69 502 PRO A CA 1
ATOM 3900 C C . PRO A 1 502 ? 10.352 -24.703 -30.391 1 88.69 502 PRO A C 1
ATOM 3902 O O . PRO A 1 502 ? 10.445 -25.875 -30.734 1 88.69 502 PRO A O 1
ATOM 3905 N N . GLY A 1 503 ? 10.852 -23.719 -31.078 1 86.56 503 GLY A N 1
ATOM 3906 C CA . GLY A 1 503 ? 11.711 -23.922 -32.219 1 86.56 503 GLY A CA 1
ATOM 3907 C C . GLY A 1 503 ? 10.953 -24.281 -33.469 1 86.56 503 GLY A C 1
ATOM 3908 O O . GLY A 1 503 ? 11.516 -24.875 -34.406 1 86.56 503 GLY A O 1
ATOM 3909 N N . THR A 1 504 ? 9.664 -24 -33.531 1 89.38 504 THR A N 1
ATOM 3910 C CA . THR A 1 504 ? 8.875 -24.453 -34.656 1 89.38 504 THR A CA 1
ATOM 3911 C C . THR A 1 504 ? 8.5 -23.281 -35.562 1 89.38 504 THR A C 1
ATOM 3913 O O . THR A 1 504 ? 8.102 -23.484 -36.719 1 89.38 504 THR A O 1
ATOM 3916 N N . THR A 1 505 ? 8.508 -22.109 -35.031 1 90.94 505 THR A N 1
ATOM 3917 C CA . THR A 1 505 ? 8.219 -20.922 -35.812 1 90.94 505 THR A CA 1
ATOM 3918 C C . THR A 1 505 ? 9.43 -19.984 -35.844 1 90.94 505 THR A C 1
ATOM 3920 O O . THR A 1 505 ? 10.352 -20.141 -35.062 1 90.94 505 THR A O 1
ATOM 3923 N N . ALA A 1 506 ? 9.414 -19.078 -36.781 1 85.88 506 ALA A N 1
ATOM 3924 C CA . ALA A 1 506 ? 10.508 -18.109 -36.906 1 85.88 506 ALA A CA 1
ATOM 3925 C C . ALA A 1 506 ? 10.602 -17.266 -35.625 1 85.88 506 ALA A C 1
ATOM 3927 O O . ALA A 1 506 ? 11.703 -16.953 -35.156 1 85.88 506 ALA A O 1
ATOM 3928 N N . GLU A 1 507 ? 9.508 -16.984 -35.062 1 80.44 507 GLU A N 1
ATOM 3929 C CA . GLU A 1 507 ? 9.43 -16.109 -33.906 1 80.44 507 GLU A CA 1
ATOM 3930 C C . GLU A 1 507 ? 10.016 -16.766 -32.656 1 80.44 507 GLU A C 1
ATOM 3932 O O . GLU A 1 507 ? 10.695 -16.125 -31.859 1 80.44 507 GLU A O 1
ATOM 3937 N N . ASN A 1 508 ? 9.75 -18.062 -32.469 1 87.94 508 ASN A N 1
ATOM 3938 C CA . ASN A 1 508 ? 10.227 -18.703 -31.25 1 87.94 508 ASN A CA 1
ATOM 3939 C C . ASN A 1 508 ? 11.492 -19.516 -31.516 1 87.94 508 ASN A C 1
ATOM 3941 O O . ASN A 1 508 ? 11.797 -20.453 -30.781 1 87.94 508 ASN A O 1
ATOM 3945 N N . SER A 1 509 ? 12.164 -19.203 -32.656 1 91.06 509 SER A N 1
ATOM 3946 C CA . SER A 1 509 ? 13.398 -19.906 -33 1 91.06 509 SER A CA 1
ATOM 3947 C C . SER A 1 509 ? 14.594 -18.953 -33 1 91.06 509 SER A C 1
ATOM 3949 O O . SER A 1 509 ? 15.734 -19.391 -33.125 1 91.06 509 SER A O 1
ATOM 3951 N N . THR A 1 510 ? 14.344 -17.766 -32.844 1 88.44 510 THR A N 1
ATOM 3952 C CA . THR A 1 510 ? 15.406 -16.781 -32.875 1 88.44 510 THR A CA 1
ATOM 3953 C C . THR A 1 510 ? 15.961 -16.5 -31.5 1 88.44 510 THR A C 1
ATOM 3955 O O . THR A 1 510 ? 15.195 -16.328 -30.531 1 88.44 510 THR A O 1
ATOM 3958 N N . GLY A 1 511 ? 17.312 -16.531 -31.438 1 90.75 511 GLY A N 1
ATOM 3959 C CA . GLY A 1 511 ? 17.969 -16.172 -30.188 1 90.75 511 GLY A CA 1
ATOM 3960 C C . GLY A 1 511 ? 18.5 -17.375 -29.422 1 90.75 511 GLY A C 1
ATOM 3961 O O . GLY A 1 511 ? 18.812 -18.406 -30.031 1 90.75 511 GLY A O 1
ATOM 3962 N N . HIS A 1 512 ? 18.844 -17.094 -28.125 1 93.56 512 HIS A N 1
ATOM 3963 C CA . HIS A 1 512 ? 19.422 -18.125 -27.266 1 93.56 512 HIS A CA 1
ATOM 3964 C C . HIS A 1 512 ? 18.828 -18.078 -25.875 1 93.56 512 HIS A C 1
ATOM 3966 O O . HIS A 1 512 ? 18.219 -17.062 -25.484 1 93.56 512 HIS A O 1
ATOM 3972 N N . TRP A 1 513 ? 18.906 -19.188 -25.219 1 94.5 513 TRP A N 1
ATOM 3973 C CA . TRP A 1 513 ? 18.625 -19.266 -23.797 1 94.5 513 TRP A CA 1
ATOM 3974 C C . TRP A 1 513 ? 19.906 -19.188 -22.984 1 94.5 513 TRP A C 1
ATOM 3976 O O . TRP A 1 513 ? 20.969 -19.656 -23.422 1 94.5 513 TRP A O 1
ATOM 3986 N N . VAL A 1 514 ? 19.859 -18.562 -21.828 1 94 514 VAL A N 1
ATOM 3987 C CA . VAL A 1 514 ? 21.016 -18.375 -20.984 1 94 514 VAL A CA 1
ATOM 3988 C C . VAL A 1 514 ? 20.891 -19.234 -19.734 1 94 514 VAL A C 1
ATOM 3990 O O . VAL A 1 514 ? 19.859 -19.234 -19.062 1 94 514 VAL A O 1
ATOM 3993 N N . LEU A 1 515 ? 21.938 -20.016 -19.438 1 94.12 515 LEU A N 1
ATOM 3994 C CA . LEU A 1 515 ? 21.984 -20.859 -18.25 1 94.12 515 LEU A CA 1
ATOM 3995 C C . LEU A 1 515 ? 23.094 -20.391 -17.312 1 94.12 515 LEU A C 1
ATOM 3997 O O . LEU A 1 515 ? 24.234 -20.844 -17.406 1 94.12 515 LEU A O 1
ATOM 4001 N N . GLU A 1 516 ? 22.781 -19.531 -16.375 1 90.56 516 GLU A N 1
ATOM 4002 C CA . GLU A 1 516 ? 23.828 -18.969 -15.531 1 90.56 516 GLU A CA 1
ATOM 4003 C C . GLU A 1 516 ? 23.422 -18.984 -14.062 1 90.56 516 GLU A C 1
ATOM 4005 O O . GLU A 1 516 ? 24.25 -18.844 -13.172 1 90.56 516 GLU A O 1
ATOM 4010 N N . ASP A 1 517 ? 22.188 -19.281 -13.781 1 94.88 517 ASP A N 1
ATOM 4011 C CA . ASP A 1 517 ? 21.656 -19.141 -12.422 1 94.88 517 ASP A CA 1
ATOM 4012 C C . ASP A 1 517 ? 21.562 -20.484 -11.719 1 94.88 517 ASP A C 1
ATOM 4014 O O . ASP A 1 517 ? 21.188 -21.484 -12.328 1 94.88 517 ASP A O 1
ATOM 4018 N N . ASP A 1 518 ? 21.859 -20.484 -10.492 1 94.19 518 ASP A N 1
ATOM 4019 C CA . ASP A 1 518 ? 21.703 -21.688 -9.688 1 94.19 518 ASP A CA 1
ATOM 4020 C C . ASP A 1 518 ? 20.234 -21.859 -9.266 1 94.19 518 ASP A C 1
ATOM 4022 O O . ASP A 1 518 ? 19.734 -22.984 -9.219 1 94.19 518 ASP A O 1
ATOM 4026 N N . ASN A 1 519 ? 19.641 -20.766 -8.898 1 97.19 519 ASN A N 1
ATOM 4027 C CA . ASN A 1 519 ? 18.234 -20.812 -8.539 1 97.19 519 ASN A CA 1
ATOM 4028 C C . ASN A 1 519 ? 17.344 -20.984 -9.766 1 97.19 519 ASN A C 1
ATOM 4030 O O . ASN A 1 519 ? 17.406 -20.172 -10.703 1 97.19 519 ASN A O 1
ATOM 4034 N N . ALA A 1 520 ? 16.531 -22 -9.758 1 97.81 520 ALA A N 1
ATOM 4035 C CA . ALA A 1 520 ? 15.727 -22.359 -10.922 1 97.81 520 ALA A CA 1
ATOM 4036 C C . ALA A 1 520 ? 14.727 -21.25 -11.25 1 97.81 520 ALA A C 1
ATOM 4038 O O . ALA A 1 520 ? 14.422 -21.016 -12.422 1 97.81 520 ALA A O 1
ATOM 4039 N N . ALA A 1 521 ? 14.125 -20.656 -10.219 1 98.56 521 ALA A N 1
ATOM 4040 C CA . ALA A 1 521 ? 13.188 -19.562 -10.445 1 98.56 521 ALA A CA 1
ATOM 4041 C C . ALA A 1 521 ? 13.875 -18.375 -11.109 1 98.56 521 ALA A C 1
ATOM 4043 O O . ALA A 1 521 ? 13.344 -17.781 -12.047 1 98.56 521 ALA A O 1
ATOM 4044 N N . THR A 1 522 ? 15.078 -18.047 -10.625 1 98.06 522 THR A N 1
ATOM 4045 C CA . THR A 1 522 ? 15.859 -16.969 -11.219 1 98.06 522 THR A CA 1
ATOM 4046 C C . THR A 1 522 ? 16.203 -17.297 -12.672 1 98.06 522 THR A C 1
ATOM 4048 O O . THR A 1 522 ? 16.172 -16.406 -13.539 1 98.06 522 THR A O 1
ATOM 4051 N N . HIS A 1 523 ? 16.516 -18.531 -12.867 1 97.12 523 HIS A N 1
ATOM 4052 C CA . HIS A 1 523 ? 16.812 -19.016 -14.211 1 97.12 523 HIS A CA 1
ATOM 4053 C C . HIS A 1 523 ? 15.664 -18.75 -15.164 1 97.12 523 HIS A C 1
ATOM 4055 O O . HIS A 1 523 ? 15.867 -18.25 -16.281 1 97.12 523 HIS A O 1
ATOM 4061 N N . LEU A 1 524 ? 14.492 -19.016 -14.773 1 98.12 524 LEU A N 1
ATOM 4062 C CA . LEU A 1 524 ? 13.312 -18.797 -15.602 1 98.12 524 LEU A CA 1
ATOM 4063 C C . LEU A 1 524 ? 13.039 -17.297 -15.766 1 98.12 524 LEU A C 1
ATOM 4065 O O . LEU A 1 524 ? 12.703 -16.844 -16.859 1 98.12 524 LEU A O 1
ATOM 4069 N N . ILE A 1 525 ? 13.188 -16.516 -14.719 1 97.88 525 ILE A N 1
ATOM 4070 C CA . ILE A 1 525 ? 12.914 -15.086 -14.773 1 97.88 525 ILE A CA 1
ATOM 4071 C C . ILE A 1 525 ? 13.898 -14.406 -15.727 1 97.88 525 ILE A C 1
ATOM 4073 O O . ILE A 1 525 ? 13.5 -13.586 -16.547 1 97.88 525 ILE A O 1
ATOM 4077 N N . ARG A 1 526 ? 15.164 -14.773 -15.602 1 96.75 526 ARG A N 1
ATOM 4078 C CA . ARG A 1 526 ? 16.172 -14.195 -16.484 1 96.75 526 ARG A CA 1
ATOM 4079 C C . ARG A 1 526 ? 15.828 -14.43 -17.953 1 96.75 526 ARG A C 1
ATOM 4081 O O . ARG A 1 526 ? 15.859 -13.5 -18.75 1 96.75 526 ARG A O 1
ATOM 4088 N N . ASN A 1 527 ? 15.516 -15.633 -18.281 1 95.62 527 ASN A N 1
ATOM 4089 C CA . ASN A 1 527 ? 15.203 -15.969 -19.672 1 95.62 527 ASN A CA 1
ATOM 4090 C C . ASN A 1 527 ? 13.867 -15.391 -20.109 1 95.62 527 ASN A C 1
ATOM 4092 O O . ASN A 1 527 ? 13.609 -15.227 -21.297 1 95.62 527 ASN A O 1
ATOM 4096 N N . GLY A 1 528 ? 13.016 -15.086 -19.125 1 94.31 528 GLY A N 1
ATOM 4097 C CA . GLY A 1 528 ? 11.703 -14.516 -19.406 1 94.31 528 GLY A CA 1
ATOM 4098 C C . GLY A 1 528 ? 11.734 -13.008 -19.578 1 94.31 528 GLY A C 1
ATOM 4099 O O . GLY A 1 528 ? 10.695 -12.391 -19.828 1 94.31 528 GLY A O 1
ATOM 4100 N N . LEU A 1 529 ? 12.844 -12.359 -19.422 1 92.25 529 LEU A N 1
ATOM 4101 C CA . LEU A 1 529 ? 12.922 -10.906 -19.562 1 92.25 529 LEU A CA 1
ATOM 4102 C C . LEU A 1 529 ? 12.656 -10.492 -21 1 92.25 529 LEU A C 1
ATOM 4104 O O . LEU A 1 529 ? 11.859 -9.586 -21.25 1 92.25 529 LEU A O 1
ATOM 4108 N N . ASP A 1 530 ? 13.367 -11.078 -22 1 85.69 530 ASP A N 1
ATOM 4109 C CA . ASP A 1 530 ? 13.164 -10.711 -23.391 1 85.69 530 ASP A CA 1
ATOM 4110 C C . ASP A 1 530 ? 12.82 -11.93 -24.25 1 85.69 530 ASP A C 1
ATOM 4112 O O . ASP A 1 530 ? 12.312 -11.789 -25.359 1 85.69 530 ASP A O 1
ATOM 4116 N N . GLY A 1 531 ? 13.164 -13.148 -23.75 1 78.12 531 GLY A N 1
ATOM 4117 C CA . GLY A 1 531 ? 12.875 -14.359 -24.5 1 78.12 531 GLY A CA 1
ATOM 4118 C C . GLY A 1 531 ? 13.906 -14.656 -25.562 1 78.12 531 GLY A C 1
ATOM 4119 O O . GLY A 1 531 ? 13.75 -15.602 -26.344 1 78.12 531 GLY A O 1
ATOM 4120 N N . HIS A 1 532 ? 15.031 -13.82 -25.625 1 84 532 HIS A N 1
ATOM 4121 C CA . HIS A 1 532 ? 16 -13.992 -26.703 1 84 532 HIS A CA 1
ATOM 4122 C C . HIS A 1 532 ? 17.422 -14.117 -26.141 1 84 532 HIS A C 1
ATOM 4124 O O . HIS A 1 532 ? 18.359 -14.375 -26.891 1 84 532 HIS A O 1
ATOM 4130 N N . GLY A 1 533 ? 17.562 -13.914 -24.875 1 86.25 533 GLY A N 1
ATOM 4131 C CA . GLY A 1 533 ? 18.844 -14.102 -24.203 1 86.25 533 GLY A CA 1
ATOM 4132 C C . GLY A 1 533 ? 19.844 -13.008 -24.516 1 86.25 533 GLY A C 1
ATOM 4133 O O . GLY A 1 533 ? 21.062 -13.242 -24.469 1 86.25 533 GLY A O 1
ATOM 4134 N N . ASP A 1 534 ? 19.406 -11.875 -24.984 1 88.44 534 ASP A N 1
ATOM 4135 C CA . ASP A 1 534 ? 20.297 -10.742 -25.25 1 88.44 534 ASP A CA 1
ATOM 4136 C C . ASP A 1 534 ? 20.641 -10.008 -23.969 1 88.44 534 ASP A C 1
ATOM 4138 O O . ASP A 1 534 ? 19.797 -9.336 -23.375 1 88.44 534 ASP A O 1
ATOM 4142 N N . GLU A 1 535 ? 21.875 -10.086 -23.688 1 89.69 535 GLU A N 1
ATOM 4143 C CA . GLU A 1 535 ? 22.328 -9.555 -22.406 1 89.69 535 GLU A CA 1
ATOM 4144 C C . GLU A 1 535 ? 22.094 -8.047 -22.312 1 89.69 535 GLU A C 1
ATOM 4146 O O . GLU A 1 535 ? 21.734 -7.535 -21.25 1 89.69 535 GLU A O 1
ATOM 4151 N N . GLU A 1 536 ? 22.344 -7.395 -23.359 1 90.88 536 GLU A N 1
ATOM 4152 C CA . GLU A 1 536 ? 22.156 -5.945 -23.344 1 90.88 536 GLU A CA 1
ATOM 4153 C C . GLU A 1 536 ? 20.688 -5.578 -23.188 1 90.88 536 GLU A C 1
ATOM 4155 O O . GLU A 1 536 ? 20.344 -4.633 -22.484 1 90.88 536 GLU A O 1
ATOM 4160 N N . VAL A 1 537 ? 19.859 -6.312 -23.859 1 92.06 537 VAL A N 1
ATOM 4161 C CA . VAL A 1 537 ? 18.438 -6.07 -23.75 1 92.06 537 VAL A CA 1
ATOM 4162 C C . VAL A 1 537 ? 17.969 -6.395 -22.328 1 92.06 537 VAL A C 1
ATOM 4164 O O . VAL A 1 537 ? 17.141 -5.668 -21.766 1 92.06 537 VAL A O 1
ATOM 4167 N N . HIS A 1 538 ? 18.5 -7.469 -21.797 1 94 538 HIS A N 1
ATOM 4168 C CA . HIS A 1 538 ? 18.203 -7.797 -20.406 1 94 538 HIS A CA 1
ATOM 4169 C C . HIS A 1 538 ? 18.516 -6.629 -19.484 1 94 538 HIS A C 1
ATOM 4171 O O . HIS A 1 538 ? 17.703 -6.258 -18.641 1 94 538 HIS A O 1
ATOM 4177 N N . ARG A 1 539 ? 19.641 -6.082 -19.688 1 94.69 539 ARG A N 1
ATOM 4178 C CA . ARG A 1 539 ? 20.078 -4.98 -18.844 1 94.69 539 ARG A CA 1
ATOM 4179 C C . ARG A 1 539 ? 19.219 -3.746 -19.047 1 94.69 539 ARG A C 1
ATOM 4181 O O . ARG A 1 539 ? 18.906 -3.033 -18.094 1 94.69 539 ARG A O 1
ATOM 4188 N N . MET A 1 540 ? 18.844 -3.498 -20.281 1 94.56 540 MET A N 1
ATOM 4189 C CA . MET A 1 540 ? 17.984 -2.354 -20.547 1 94.56 540 MET A CA 1
ATOM 4190 C C . MET A 1 540 ? 16.641 -2.518 -19.844 1 94.56 540 MET A C 1
ATOM 4192 O O . MET A 1 540 ? 16.141 -1.584 -19.219 1 94.56 540 MET A O 1
ATOM 4196 N N . ILE A 1 541 ? 16.094 -3.719 -19.922 1 94.12 541 ILE A N 1
ATOM 4197 C CA . ILE A 1 541 ? 14.789 -3.99 -19.312 1 94.12 541 ILE A CA 1
ATOM 4198 C C . ILE A 1 541 ? 14.891 -3.846 -17.797 1 94.12 541 ILE A C 1
ATOM 4200 O O . ILE A 1 541 ? 14.031 -3.227 -17.172 1 94.12 541 ILE A O 1
ATOM 4204 N N . LEU A 1 542 ? 15.961 -4.344 -17.219 1 95.44 542 LEU A N 1
ATOM 4205 C CA . LEU A 1 542 ? 16.156 -4.293 -15.781 1 95.44 542 LEU A CA 1
ATOM 4206 C C . LEU A 1 542 ? 16.453 -2.867 -15.32 1 95.44 542 LEU A C 1
ATOM 4208 O O . LEU A 1 542 ? 16.297 -2.547 -14.141 1 95.44 542 LEU A O 1
ATOM 4212 N N . SER A 1 543 ? 16.844 -2.018 -16.25 1 94.25 543 SER A N 1
ATOM 4213 C CA . SER A 1 543 ? 17.188 -0.637 -15.93 1 94.25 543 SER A CA 1
ATOM 4214 C C . SER A 1 543 ? 15.945 0.248 -15.867 1 94.25 543 SER A C 1
ATOM 4216 O O . SER A 1 543 ? 16 1.367 -15.352 1 94.25 543 SER A O 1
ATOM 4218 N N . LEU A 1 544 ? 14.898 -0.239 -16.438 1 92.62 544 LEU A N 1
ATOM 4219 C CA . LEU A 1 544 ? 13.672 0.551 -16.438 1 92.62 544 LEU A CA 1
ATOM 4220 C C . LEU A 1 544 ? 13.148 0.712 -15.016 1 92.62 544 LEU A C 1
ATOM 4222 O O . LEU A 1 544 ? 13.18 -0.233 -14.219 1 92.62 544 LEU A O 1
ATOM 4226 N N . THR A 1 545 ? 12.711 1.953 -14.719 1 85.69 545 THR A N 1
ATOM 4227 C CA . THR A 1 545 ? 12.203 2.232 -13.375 1 85.69 545 THR A CA 1
ATOM 4228 C C . THR A 1 545 ? 10.828 2.891 -13.438 1 85.69 545 THR A C 1
ATOM 4230 O O . THR A 1 545 ? 10.422 3.381 -14.492 1 85.69 545 THR A O 1
ATOM 4233 N N . GLY A 1 546 ? 10.148 2.832 -12.336 1 75.62 546 GLY A N 1
ATOM 4234 C CA . GLY A 1 546 ? 8.852 3.477 -12.234 1 75.62 546 GLY A CA 1
ATOM 4235 C C . GLY A 1 546 ? 7.848 2.955 -13.242 1 75.62 546 GLY A C 1
ATOM 4236 O O . GLY A 1 546 ? 7.676 1.742 -13.391 1 75.62 546 GLY A O 1
ATOM 4237 N N . SER A 1 547 ? 7.199 3.902 -13.93 1 76.5 547 SER A N 1
ATOM 4238 C CA . SER A 1 547 ? 6.164 3.535 -14.891 1 76.5 547 SER A CA 1
ATOM 4239 C C . SER A 1 547 ? 6.762 2.848 -16.109 1 76.5 547 SER A C 1
ATOM 4241 O O . SER A 1 547 ? 6.09 2.057 -16.781 1 76.5 547 SER A O 1
ATOM 4243 N N . GLY A 1 548 ? 8.016 3.078 -16.297 1 84.19 548 GLY A N 1
ATOM 4244 C CA . GLY A 1 548 ? 8.656 2.453 -17.438 1 84.19 548 GLY A CA 1
ATOM 4245 C C . GLY A 1 548 ? 8.727 0.941 -17.328 1 84.19 548 GLY A C 1
ATOM 4246 O O . GLY A 1 548 ? 8.484 0.231 -18.312 1 84.19 548 GLY A O 1
ATOM 4247 N N . ALA A 1 549 ? 9.086 0.488 -16.141 1 88.38 549 ALA A N 1
ATOM 4248 C CA . ALA A 1 549 ? 9.148 -0.957 -15.938 1 88.38 549 ALA A CA 1
ATOM 4249 C C . ALA A 1 549 ? 7.785 -1.602 -16.156 1 88.38 549 ALA A C 1
ATOM 4251 O O . ALA A 1 549 ? 7.672 -2.609 -16.859 1 88.38 549 ALA A O 1
ATOM 4252 N N . ARG A 1 550 ? 6.734 -0.949 -15.656 1 88 550 ARG A N 1
ATOM 4253 C CA . ARG A 1 550 ? 5.383 -1.496 -15.719 1 88 550 ARG A CA 1
ATOM 4254 C C . ARG A 1 550 ? 4.84 -1.439 -17.141 1 88 550 ARG A C 1
ATOM 4256 O O . ARG A 1 550 ? 3.939 -2.203 -17.5 1 88 550 ARG A O 1
ATOM 4263 N N . GLU A 1 551 ? 5.402 -0.59 -17.891 1 86.25 551 GLU A N 1
ATOM 4264 C CA . GLU A 1 551 ? 4.957 -0.45 -19.281 1 86.25 551 GLU A CA 1
ATOM 4265 C C . GLU A 1 551 ? 5.469 -1.599 -20.141 1 86.25 551 GLU A C 1
ATOM 4267 O O . GLU A 1 551 ? 4.941 -1.849 -21.234 1 86.25 551 GLU A O 1
ATOM 4272 N N . VAL A 1 552 ? 6.465 -2.307 -19.594 1 88.44 552 VAL A N 1
ATOM 4273 C CA . VAL A 1 552 ? 7.082 -3.301 -20.469 1 88.44 552 VAL A CA 1
ATOM 4274 C C . VAL A 1 552 ? 6.906 -4.695 -19.859 1 88.44 552 VAL A C 1
ATOM 4276 O O . VAL A 1 552 ? 6.996 -5.699 -20.562 1 88.44 552 VAL A O 1
ATOM 4279 N N . ARG A 1 553 ? 6.699 -4.68 -18.609 1 89.75 553 ARG A N 1
ATOM 4280 C CA . ARG A 1 553 ? 6.566 -5.98 -17.969 1 89.75 553 ARG A CA 1
ATOM 4281 C C . ARG A 1 553 ? 5.668 -5.887 -16.734 1 89.75 553 ARG A C 1
ATOM 4283 O O . ARG A 1 553 ? 5.316 -4.789 -16.297 1 89.75 553 ARG A O 1
ATOM 4290 N N . ASP A 1 554 ? 5.273 -6.996 -16.219 1 92.06 554 ASP A N 1
ATOM 4291 C CA . ASP A 1 554 ? 4.48 -7.082 -14.992 1 92.06 554 ASP A CA 1
ATOM 4292 C C . ASP A 1 554 ? 5.309 -7.652 -13.844 1 92.06 554 ASP A C 1
ATOM 4294 O O . ASP A 1 554 ? 6.387 -8.203 -14.062 1 92.06 554 ASP A O 1
ATOM 4298 N N . ASP A 1 555 ? 4.824 -7.418 -12.633 1 95.81 555 ASP A N 1
ATOM 4299 C CA . ASP A 1 555 ? 5.43 -8.156 -11.531 1 95.81 555 ASP A CA 1
ATOM 4300 C C . ASP A 1 555 ? 5.527 -9.648 -11.859 1 95.81 555 ASP A C 1
ATOM 4302 O O . ASP A 1 555 ? 4.602 -10.227 -12.43 1 95.81 555 ASP A O 1
ATOM 4306 N N . THR A 1 556 ? 6.688 -10.172 -11.586 1 97 556 THR A N 1
ATOM 4307 C CA . THR A 1 556 ? 6.906 -11.578 -11.922 1 97 556 THR A CA 1
ATOM 4308 C C . THR A 1 556 ? 7.305 -12.375 -10.688 1 97 556 THR A C 1
ATOM 4310 O O . THR A 1 556 ? 8.312 -12.078 -10.047 1 97 556 THR A O 1
ATOM 4313 N N . SER A 1 557 ? 6.523 -13.344 -10.344 1 98.38 557 SER A N 1
ATOM 4314 C CA . SER A 1 557 ? 6.816 -14.266 -9.25 1 98.38 557 SER A CA 1
ATOM 4315 C C . SER A 1 557 ? 6.816 -15.711 -9.742 1 98.38 557 SER A C 1
ATOM 4317 O O . SER A 1 557 ? 5.906 -16.141 -10.453 1 98.38 557 SER A O 1
ATOM 4319 N N . VAL A 1 558 ? 7.887 -16.391 -9.336 1 98.75 558 VAL A N 1
ATOM 4320 C CA . VAL A 1 558 ? 8.055 -17.766 -9.812 1 98.75 558 VAL A CA 1
ATOM 4321 C C . VAL A 1 558 ? 8.414 -18.672 -8.641 1 98.75 558 VAL A C 1
ATOM 4323 O O . VAL A 1 558 ? 9.211 -18.297 -7.777 1 98.75 558 VAL A O 1
ATOM 4326 N N . MET A 1 559 ? 7.746 -19.797 -8.664 1 98.44 559 MET A N 1
ATOM 4327 C CA . MET A 1 559 ? 8.086 -20.906 -7.777 1 98.44 559 MET A CA 1
ATOM 4328 C C . MET A 1 559 ? 8.266 -22.203 -8.57 1 98.44 559 MET A C 1
ATOM 4330 O O . MET A 1 559 ? 7.402 -22.562 -9.367 1 98.44 559 MET A O 1
ATOM 4334 N N . MET B 1 1 ? 6.523 71.875 -34.875 1 22.73 1 MET B N 1
ATOM 4335 C CA . MET B 1 1 ? 7.125 71.75 -36.219 1 22.73 1 MET B CA 1
ATOM 4336 C C . MET B 1 1 ? 7.801 70.438 -36.438 1 22.73 1 MET B C 1
ATOM 4338 O O . MET B 1 1 ? 8.469 69.938 -35.531 1 22.73 1 MET B O 1
ATOM 4342 N N . PRO B 1 2 ? 7.352 69.625 -37.438 1 25.17 2 PRO B N 1
ATOM 4343 C CA . PRO B 1 2 ? 7.5 68.188 -37.719 1 25.17 2 PRO B CA 1
ATOM 4344 C C . PRO B 1 2 ? 8.93 67.812 -38.094 1 25.17 2 PRO B C 1
ATOM 4346 O O . PRO B 1 2 ? 9.539 68.438 -38.938 1 25.17 2 PRO B O 1
ATOM 4349 N N . LEU B 1 3 ? 9.766 67.562 -37.031 1 26.73 3 LEU B N 1
ATOM 4350 C CA . LEU B 1 3 ? 11.203 67.375 -37.188 1 26.73 3 LEU B CA 1
ATOM 4351 C C . LEU B 1 3 ? 11.523 66.375 -38.281 1 26.73 3 LEU B C 1
ATOM 4353 O O . LEU B 1 3 ? 10.922 65.312 -38.312 1 26.73 3 LEU B O 1
ATOM 4357 N N . PRO B 1 4 ? 12.141 66.812 -39.375 1 24.89 4 PRO B N 1
ATOM 4358 C CA . PRO B 1 4 ? 12.328 66.188 -40.688 1 24.89 4 PRO B CA 1
ATOM 4359 C C . PRO B 1 4 ? 13.109 64.875 -40.625 1 24.89 4 PRO B C 1
ATOM 4361 O O . PRO B 1 4 ? 13.891 64.688 -39.688 1 24.89 4 PRO B O 1
ATOM 4364 N N . SER B 1 5 ? 12.555 63.781 -41.156 1 24.33 5 SER B N 1
ATOM 4365 C CA . SER B 1 5 ? 12.734 62.344 -41.312 1 24.33 5 SER B CA 1
ATOM 4366 C C . SER B 1 5 ? 14.016 62.031 -42.062 1 24.33 5 SER B C 1
ATOM 4368 O O . SER B 1 5 ? 14.07 62.188 -43.281 1 24.33 5 SER B O 1
ATOM 4370 N N . THR B 1 6 ? 15.195 62.594 -41.531 1 24.88 6 THR B N 1
ATOM 4371 C CA . THR B 1 6 ? 16.391 62.562 -42.344 1 24.88 6 THR B CA 1
ATOM 4372 C C . THR B 1 6 ? 16.703 61.125 -42.781 1 24.88 6 THR B C 1
ATOM 4374 O O . THR B 1 6 ? 16.781 60.219 -41.969 1 24.88 6 THR B O 1
ATOM 4377 N N . PRO B 1 7 ? 16.531 60.844 -44.125 1 25.48 7 PRO B N 1
ATOM 4378 C CA . PRO B 1 7 ? 16.547 59.562 -44.812 1 25.48 7 PRO B CA 1
ATOM 4379 C C . PRO B 1 7 ? 17.906 58.875 -44.781 1 25.48 7 PRO B C 1
ATOM 4381 O O . PRO B 1 7 ? 18.922 59.5 -45.125 1 25.48 7 PRO B O 1
ATOM 4384 N N . ILE B 1 8 ? 18.25 58.156 -43.656 1 25.27 8 ILE B N 1
ATOM 4385 C CA . ILE B 1 8 ? 19.547 57.531 -43.438 1 25.27 8 ILE B CA 1
ATOM 4386 C C . ILE B 1 8 ? 19.938 56.719 -44.688 1 25.27 8 ILE B C 1
ATOM 4388 O O . ILE B 1 8 ? 19.188 55.875 -45.125 1 25.27 8 ILE B O 1
ATOM 4392 N N . LEU B 1 9 ? 20.781 57.312 -45.531 1 21.69 9 LEU B N 1
ATOM 4393 C CA . LEU B 1 9 ? 21.375 56.969 -46.812 1 21.69 9 LEU B CA 1
ATOM 4394 C C . LEU B 1 9 ? 21.969 55.562 -46.75 1 21.69 9 LEU B C 1
ATOM 4396 O O . LEU B 1 9 ? 22.656 55.219 -45.781 1 21.69 9 LEU B O 1
ATOM 4400 N N . SER B 1 10 ? 21.375 54.562 -47.5 1 23.23 10 SER B N 1
ATOM 4401 C CA . SER B 1 10 ? 21.547 53.156 -47.781 1 23.23 10 SER B CA 1
ATOM 4402 C C . SER B 1 10 ? 22.922 52.844 -48.344 1 23.23 10 SER B C 1
ATOM 4404 O O . SER B 1 10 ? 23.203 53.156 -49.5 1 23.23 10 SER B O 1
ATOM 4406 N N . SER B 1 11 ? 24.047 53.344 -47.656 1 21.7 11 SER B N 1
ATOM 4407 C CA . SER B 1 11 ? 25.328 53.188 -48.344 1 21.7 11 SER B CA 1
ATOM 4408 C C . SER B 1 11 ? 25.547 51.719 -48.719 1 21.7 11 SER B C 1
ATOM 4410 O O . SER B 1 11 ? 25.422 50.812 -47.875 1 21.7 11 SER B O 1
ATOM 4412 N N . SER B 1 12 ? 25.266 51.406 -50 1 22.97 12 SER B N 1
ATOM 4413 C CA . SER B 1 12 ? 25.438 50.188 -50.781 1 22.97 12 SER B CA 1
ATOM 4414 C C . SER B 1 12 ? 26.875 49.688 -50.781 1 22.97 12 SER B C 1
ATOM 4416 O O . SER B 1 12 ? 27.781 50.406 -51.25 1 22.97 12 SER B O 1
ATOM 4418 N N . ILE B 1 13 ? 27.375 49.25 -49.625 1 23.97 13 ILE B N 1
ATOM 4419 C CA . ILE B 1 13 ? 28.75 48.781 -49.625 1 23.97 13 ILE B CA 1
ATOM 4420 C C . ILE B 1 13 ? 28.922 47.719 -50.719 1 23.97 13 ILE B C 1
ATOM 4422 O O . ILE B 1 13 ? 28.266 46.656 -50.688 1 23.97 13 ILE B O 1
ATOM 4426 N N . ALA B 1 14 ? 29.203 48.188 -51.938 1 23.5 14 ALA B N 1
ATOM 4427 C CA . ALA B 1 14 ? 29.5 47.469 -53.156 1 23.5 14 ALA B CA 1
ATOM 4428 C C . ALA B 1 14 ? 30.641 46.469 -52.969 1 23.5 14 ALA B C 1
ATOM 4430 O O . ALA B 1 14 ? 31.781 46.875 -52.719 1 23.5 14 ALA B O 1
ATOM 4431 N N . LEU B 1 15 ? 30.375 45.312 -52.281 1 25.7 15 LEU B N 1
ATOM 4432 C CA . LEU B 1 15 ? 31.312 44.188 -52.031 1 25.7 15 LEU B CA 1
ATOM 4433 C C . LEU B 1 15 ? 31.875 43.656 -53.344 1 25.7 15 LEU B C 1
ATOM 4435 O O . LEU B 1 15 ? 31.141 43.125 -54.156 1 25.7 15 LEU B O 1
ATOM 4439 N N . THR B 1 16 ? 32.781 44.469 -53.969 1 25.31 16 THR B N 1
ATOM 4440 C CA . THR B 1 16 ? 33.438 44.125 -55.219 1 25.31 16 THR B CA 1
ATOM 4441 C C . THR B 1 16 ? 34.031 42.75 -55.156 1 25.31 16 THR B C 1
ATOM 4443 O O . THR B 1 16 ? 34.531 42.312 -54.094 1 25.31 16 THR B O 1
ATOM 4446 N N . SER B 1 17 ? 33.719 41.844 -56.188 1 28.41 17 SER B N 1
ATOM 4447 C CA . SER B 1 17 ? 33.781 40.406 -56.5 1 28.41 17 SER B CA 1
ATOM 4448 C C . SER B 1 17 ? 35.219 39.938 -56.594 1 28.41 17 SER B C 1
ATOM 4450 O O . SER B 1 17 ? 35.469 38.781 -57 1 28.41 17 SER B O 1
ATOM 4452 N N . SER B 1 18 ? 36.281 40.844 -56.625 1 29.44 18 SER B N 1
ATOM 4453 C CA . SER B 1 18 ? 37.469 40.312 -57.281 1 29.44 18 SER B CA 1
ATOM 4454 C C . SER B 1 18 ? 38.094 39.156 -56.531 1 29.44 18 SER B C 1
ATOM 4456 O O . SER B 1 18 ? 37.906 39.031 -55.312 1 29.44 18 SER B O 1
ATOM 4458 N N . ALA B 1 19 ? 38.688 38.188 -57.406 1 34.53 19 ALA B N 1
ATOM 4459 C CA . ALA B 1 19 ? 39.281 36.906 -57.062 1 34.53 19 ALA B CA 1
ATOM 4460 C C . ALA B 1 19 ? 40.344 37.094 -55.938 1 34.53 19 ALA B C 1
ATOM 4462 O O . ALA B 1 19 ? 40.438 36.25 -55.062 1 34.53 19 ALA B O 1
ATOM 4463 N N . ALA B 1 20 ? 41.219 38.062 -56.188 1 35.91 20 ALA B N 1
ATOM 4464 C CA . ALA B 1 20 ? 42.312 38.344 -55.281 1 35.91 20 ALA B CA 1
ATOM 4465 C C . ALA B 1 20 ? 41.781 38.688 -53.875 1 35.91 20 ALA B C 1
ATOM 4467 O O . ALA B 1 20 ? 42.438 38.438 -52.875 1 35.91 20 ALA B O 1
ATOM 4468 N N . GLY B 1 21 ? 40.594 39.375 -53.906 1 33.53 21 GLY B N 1
ATOM 4469 C CA . GLY B 1 21 ? 40.031 39.844 -52.625 1 33.53 21 GLY B CA 1
ATOM 4470 C C . GLY B 1 21 ? 39.594 38.719 -51.719 1 33.53 21 GLY B C 1
ATOM 4471 O O . GLY B 1 21 ? 39.594 38.844 -50.5 1 33.53 21 GLY B O 1
ATOM 4472 N N . LEU B 1 22 ? 39 37.719 -52.438 1 35.09 22 LEU B N 1
ATOM 4473 C CA . LEU B 1 22 ? 38.562 36.562 -51.688 1 35.09 22 LEU B CA 1
ATOM 4474 C C . LEU B 1 22 ? 39.781 35.844 -51.062 1 35.09 22 LEU B C 1
ATOM 4476 O O . LEU B 1 22 ? 39.688 35.375 -49.906 1 35.09 22 LEU B O 1
ATOM 4480 N N . ALA B 1 23 ? 40.844 35.781 -51.875 1 38.06 23 ALA B N 1
ATOM 4481 C CA . ALA B 1 23 ? 42 35.031 -51.406 1 38.06 23 ALA B CA 1
ATOM 4482 C C . ALA B 1 23 ? 42.625 35.719 -50.188 1 38.06 23 ALA B C 1
ATOM 4484 O O . ALA B 1 23 ? 43.031 35.062 -49.25 1 38.06 23 ALA B O 1
ATOM 4485 N N . ALA B 1 24 ? 42.719 37.094 -50.25 1 35.62 24 ALA B N 1
ATOM 4486 C CA . ALA B 1 24 ? 43.25 37.812 -49.094 1 35.62 24 ALA B CA 1
ATOM 4487 C C . ALA B 1 24 ? 42.375 37.656 -47.875 1 35.62 24 ALA B C 1
ATOM 4489 O O . ALA B 1 24 ? 42.875 37.562 -46.75 1 35.62 24 ALA B O 1
ATOM 4490 N N . LEU B 1 25 ? 41 37.656 -48.094 1 37.72 25 LEU B N 1
ATOM 4491 C CA . LEU B 1 25 ? 40.125 37.438 -46.969 1 37.72 25 LEU B CA 1
ATOM 4492 C C . LEU B 1 25 ? 40.312 36.062 -46.375 1 37.72 25 LEU B C 1
ATOM 4494 O O . LEU B 1 25 ? 40.406 35.875 -45.156 1 37.72 25 LEU B O 1
ATOM 4498 N N . LEU B 1 26 ? 40.438 35.094 -47.312 1 38.88 26 LEU B N 1
ATOM 4499 C CA . LEU B 1 26 ? 40.625 33.75 -46.781 1 38.88 26 LEU B CA 1
ATOM 4500 C C . LEU B 1 26 ? 41.969 33.625 -46.094 1 38.88 26 LEU B C 1
ATOM 4502 O O . LEU B 1 26 ? 42.062 32.969 -45.031 1 38.88 26 LEU B O 1
ATOM 4506 N N . THR B 1 27 ? 43.062 34.125 -46.688 1 38.66 27 THR B N 1
ATOM 4507 C CA . THR B 1 27 ? 44.375 34.062 -46.062 1 38.66 27 THR B CA 1
ATOM 4508 C C . THR B 1 27 ? 44.406 34.844 -44.75 1 38.66 27 THR B C 1
ATOM 4510 O O . THR B 1 27 ? 44.969 34.438 -43.75 1 38.66 27 THR B O 1
ATOM 4513 N N . TYR B 1 28 ? 43.781 36.156 -44.781 1 34.94 28 TYR B N 1
ATOM 4514 C CA . TYR B 1 28 ? 43.719 36.906 -43.531 1 34.94 28 TYR B CA 1
ATOM 4515 C C . TYR B 1 28 ? 42.969 36.125 -42.438 1 34.94 28 TYR B C 1
ATOM 4517 O O . TYR B 1 28 ? 43.406 36.062 -41.312 1 34.94 28 TYR B O 1
ATOM 4525 N N . LEU B 1 29 ? 41.75 35.594 -42.844 1 35.97 29 LEU B N 1
ATOM 4526 C CA . LEU B 1 29 ? 41.031 34.781 -41.812 1 35.97 29 LEU B CA 1
ATOM 4527 C C . LEU B 1 29 ? 41.875 33.594 -41.406 1 35.97 29 LEU B C 1
ATOM 4529 O O . LEU B 1 29 ? 41.812 33.156 -40.25 1 35.97 29 LEU B O 1
ATOM 4533 N N . TYR B 1 30 ? 42.625 32.938 -42.375 1 35.03 30 TYR B N 1
ATOM 4534 C CA . TYR B 1 30 ? 43.469 31.797 -42.031 1 35.03 30 TYR B CA 1
ATOM 4535 C C . TYR B 1 30 ? 44.562 32.219 -41.062 1 35.03 30 TYR B C 1
ATOM 4537 O O . TYR B 1 30 ? 44.844 31.5 -40.094 1 35.03 30 TYR B O 1
ATOM 4545 N N . TYR B 1 31 ? 45.438 33.125 -41.406 1 34.81 31 TYR B N 1
ATOM 4546 C CA . TYR B 1 31 ? 46.562 33.469 -40.562 1 34.81 31 TYR B CA 1
ATOM 4547 C C . TYR B 1 31 ? 46.125 34.281 -39.344 1 34.81 31 TYR B C 1
ATOM 4549 O O . TYR B 1 31 ? 46.875 34.344 -38.375 1 34.81 31 TYR B O 1
ATOM 4557 N N . ASN B 1 32 ? 45.312 35.281 -39.531 1 32.34 32 ASN B N 1
ATOM 4558 C CA . ASN B 1 32 ? 44.906 36.062 -38.406 1 32.34 32 ASN B CA 1
ATOM 4559 C C . ASN B 1 32 ? 43.656 35.469 -37.719 1 32.34 32 ASN B C 1
ATOM 4561 O O . ASN B 1 32 ? 42.562 35.969 -37.906 1 32.34 32 ASN B O 1
ATOM 4565 N N . ARG B 1 33 ? 43.656 34.156 -37.656 1 28.94 33 ARG B N 1
ATOM 4566 C CA . ARG B 1 33 ? 42.531 33.562 -36.938 1 28.94 33 ARG B CA 1
ATOM 4567 C C . ARG B 1 33 ? 42.344 34.25 -35.594 1 28.94 33 ARG B C 1
ATOM 4569 O O . ARG B 1 33 ? 43.25 34.281 -34.781 1 28.94 33 ARG B O 1
ATOM 4576 N N . PRO B 1 34 ? 41.406 35.188 -35.5 1 29.73 34 PRO B N 1
ATOM 4577 C CA . PRO B 1 34 ? 41.344 35.656 -34.094 1 29.73 34 PRO B CA 1
ATOM 4578 C C . PRO B 1 34 ? 41.375 34.5 -33.094 1 29.73 34 PRO B C 1
ATOM 4580 O O . PRO B 1 34 ? 40.812 33.438 -33.344 1 29.73 34 PRO B O 1
ATOM 4583 N N . SER B 1 35 ? 42.469 34.25 -32.344 1 27.36 35 SER B N 1
ATOM 4584 C CA . SER B 1 35 ? 42.625 33.281 -31.266 1 27.36 35 SER B CA 1
ATOM 4585 C C . SER B 1 35 ? 41.438 33.344 -30.297 1 27.36 35 SER B C 1
ATOM 4587 O O . SER B 1 35 ? 41.438 34.125 -29.344 1 27.36 35 SER B O 1
ATOM 4589 N N . ILE B 1 36 ? 40.25 33.594 -30.781 1 28.25 36 ILE B N 1
ATOM 4590 C CA . ILE B 1 36 ? 39.281 33.625 -29.719 1 28.25 36 ILE B CA 1
ATOM 4591 C C . ILE B 1 36 ? 39.375 32.344 -28.891 1 28.25 36 ILE B C 1
ATOM 4593 O O . ILE B 1 36 ? 39.188 31.234 -29.406 1 28.25 36 ILE B O 1
ATOM 4597 N N . PRO B 1 37 ? 40.219 32.281 -27.906 1 26.94 37 PRO B N 1
ATOM 4598 C CA . PRO B 1 37 ? 40.312 31.062 -27.094 1 26.94 37 PRO B CA 1
ATOM 4599 C C . PRO B 1 37 ? 38.938 30.484 -26.766 1 26.94 37 PRO B C 1
ATOM 4601 O O . PRO B 1 37 ? 38.062 31.203 -26.266 1 26.94 37 PRO B O 1
ATOM 4604 N N . PHE B 1 38 ? 38.344 29.781 -27.625 1 26.81 38 PHE B N 1
ATOM 4605 C CA . PHE B 1 38 ? 37.156 29.047 -27.188 1 26.81 38 PHE B CA 1
ATOM 4606 C C . PHE B 1 38 ? 37.406 28.391 -25.844 1 26.81 38 PHE B C 1
ATOM 4608 O O . PHE B 1 38 ? 38.125 27.391 -25.75 1 26.81 38 PHE B O 1
ATOM 4615 N N . ALA B 1 39 ? 37.719 29.125 -24.844 1 25.67 39 ALA B N 1
ATOM 4616 C CA . ALA B 1 39 ? 37.625 28.5 -23.516 1 25.67 39 ALA B CA 1
ATOM 4617 C C . ALA B 1 39 ? 36.469 27.531 -23.438 1 25.67 39 ALA B C 1
ATOM 4619 O O . ALA B 1 39 ? 35.312 27.938 -23.562 1 25.67 39 ALA B O 1
ATOM 4620 N N . PHE B 1 40 ? 36.625 26.422 -24.016 1 27.11 40 PHE B N 1
ATOM 4621 C CA . PHE B 1 40 ? 35.719 25.359 -23.578 1 27.11 40 PHE B CA 1
ATOM 4622 C C . PHE B 1 40 ? 35.406 25.484 -22.094 1 27.11 40 PHE B C 1
ATOM 4624 O O . PHE B 1 40 ? 36.281 25.25 -21.25 1 27.11 40 PHE B O 1
ATOM 4631 N N . VAL B 1 41 ? 34.75 26.469 -21.719 1 29.75 41 VAL B N 1
ATOM 4632 C CA . VAL B 1 41 ? 34.25 26.359 -20.359 1 29.75 41 VAL B CA 1
ATOM 4633 C C . VAL B 1 41 ? 33.656 24.969 -20.141 1 29.75 41 VAL B C 1
ATOM 4635 O O . VAL B 1 41 ? 32.719 24.578 -20.812 1 29.75 41 VAL B O 1
ATOM 4638 N N . PRO B 1 42 ? 34.5 24.031 -19.859 1 33.34 42 PRO B N 1
ATOM 4639 C CA . PRO B 1 42 ? 33.875 22.75 -19.5 1 33.34 42 PRO B CA 1
ATOM 4640 C C . PRO B 1 42 ? 32.5 22.922 -18.875 1 33.34 42 PRO B C 1
ATOM 4642 O O . PRO B 1 42 ? 32.25 23.891 -18.156 1 33.34 42 PRO B O 1
ATOM 4645 N N . LEU B 1 43 ? 31.453 22.719 -19.531 1 38 43 LEU B N 1
ATOM 4646 C CA . LEU B 1 43 ? 30.172 22.703 -18.828 1 38 43 LEU B CA 1
ATOM 4647 C C . LEU B 1 43 ? 30.359 22.219 -17.391 1 38 43 LEU B C 1
ATOM 4649 O O . LEU B 1 43 ? 30.703 21.062 -17.156 1 38 43 LEU B O 1
ATOM 4653 N N . THR B 1 44 ? 31.031 22.875 -16.531 1 43.16 44 THR B N 1
ATOM 4654 C CA . THR B 1 44 ? 31.266 22.688 -15.102 1 43.16 44 THR B CA 1
ATOM 4655 C C . THR B 1 44 ? 30.078 22.016 -14.43 1 43.16 44 THR B C 1
ATOM 4657 O O . THR B 1 44 ? 28.938 22.5 -14.555 1 43.16 44 THR B O 1
ATOM 4660 N N . SER B 1 45 ? 30.125 20.734 -14.227 1 59.16 45 SER B N 1
ATOM 4661 C CA . SER B 1 45 ? 29.25 19.984 -13.32 1 59.16 45 SER B CA 1
ATOM 4662 C C . SER B 1 45 ? 28.906 20.812 -12.086 1 59.16 45 SER B C 1
ATOM 4664 O O . SER B 1 45 ? 29.797 21.344 -11.422 1 59.16 45 SER B O 1
ATOM 4666 N N . LYS B 1 46 ? 27.828 21.484 -12.047 1 77.62 46 LYS B N 1
ATOM 4667 C CA . LYS B 1 46 ? 27.359 22.188 -10.852 1 77.62 46 LYS B CA 1
ATOM 4668 C C . LYS B 1 46 ? 27.094 21.203 -9.711 1 77.62 46 LYS B C 1
ATOM 4670 O O . LYS B 1 46 ? 26.438 20.188 -9.898 1 77.62 46 LYS B O 1
ATOM 4675 N N . THR B 1 47 ? 27.969 21.328 -8.703 1 84.94 47 THR B N 1
ATOM 4676 C CA . THR B 1 47 ? 27.828 20.516 -7.504 1 84.94 47 THR B CA 1
ATOM 4677 C C . THR B 1 47 ? 27.172 21.312 -6.375 1 84.94 47 THR B C 1
ATOM 4679 O O . THR B 1 47 ? 27.5 22.484 -6.18 1 84.94 47 THR B O 1
ATOM 4682 N N . PHE B 1 48 ? 26.172 20.797 -5.844 1 86.88 48 PHE B N 1
ATOM 4683 C CA . PHE B 1 48 ? 25.484 21.375 -4.691 1 86.88 48 PHE B CA 1
ATOM 4684 C C . PHE B 1 48 ? 25.625 20.469 -3.475 1 86.88 48 PHE B C 1
ATOM 4686 O O . PHE B 1 48 ? 25.281 19.281 -3.533 1 86.88 48 PHE B O 1
ATOM 4693 N N . THR B 1 49 ? 26.188 21.016 -2.445 1 85 49 THR B N 1
ATOM 4694 C CA . THR B 1 49 ? 26.375 20.266 -1.21 1 85 49 THR B CA 1
ATOM 4695 C C . THR B 1 49 ? 25.422 20.75 -0.127 1 85 49 THR B C 1
ATOM 4697 O O . THR B 1 49 ? 25.188 21.953 0.007 1 85 49 THR B O 1
ATOM 4700 N N . PHE B 1 50 ? 24.828 19.875 0.496 1 80.5 50 PHE B N 1
ATOM 4701 C CA . PHE B 1 50 ? 23.891 20.219 1.563 1 80.5 50 PHE B CA 1
ATOM 4702 C C . PHE B 1 50 ? 23.828 19.109 2.607 1 80.5 50 PHE B C 1
ATOM 4704 O O . PHE B 1 50 ? 24.5 18.094 2.467 1 80.5 50 PHE B O 1
ATOM 4711 N N . LYS B 1 51 ? 23.094 19.391 3.643 1 75.5 51 LYS B N 1
ATOM 4712 C CA . LYS B 1 51 ? 22.953 18.391 4.699 1 75.5 51 LYS B CA 1
ATOM 4713 C C . LYS B 1 51 ? 21.516 17.875 4.777 1 75.5 51 LYS B C 1
ATOM 4715 O O . LYS B 1 51 ? 20.562 18.641 4.629 1 75.5 51 LYS B O 1
ATOM 4720 N N . VAL B 1 52 ? 21.422 16.609 4.777 1 72.62 52 VAL B N 1
ATOM 4721 C CA . VAL B 1 52 ? 20.156 15.969 5.137 1 72.62 52 VAL B CA 1
ATOM 4722 C C . VAL B 1 52 ? 20.203 15.523 6.594 1 72.62 52 VAL B C 1
ATOM 4724 O O . VAL B 1 52 ? 20.828 14.508 6.922 1 72.62 52 VAL B O 1
ATOM 4727 N N . LEU B 1 53 ? 19.5 16.234 7.273 1 66.44 53 LEU B N 1
ATOM 4728 C CA . LEU B 1 53 ? 19.656 16.094 8.719 1 66.44 53 LEU B CA 1
ATOM 4729 C C . LEU B 1 53 ? 21.109 16.266 9.117 1 66.44 53 LEU B C 1
ATOM 4731 O O . LEU B 1 53 ? 21.688 17.344 8.977 1 66.44 53 LEU B O 1
ATOM 4735 N N . ASN B 1 54 ? 21.812 15.117 9.336 1 63.53 54 ASN B N 1
ATOM 4736 C CA . ASN B 1 54 ? 23.203 15.234 9.773 1 63.53 54 ASN B CA 1
ATOM 4737 C C . ASN B 1 54 ? 24.172 14.633 8.766 1 63.53 54 ASN B C 1
ATOM 4739 O O . ASN B 1 54 ? 25.391 14.656 8.969 1 63.53 54 ASN B O 1
ATOM 4743 N N . TRP B 1 55 ? 23.641 14.25 7.676 1 74.56 55 TRP B N 1
ATOM 4744 C CA . TRP B 1 55 ? 24.484 13.57 6.688 1 74.56 55 TRP B CA 1
ATOM 4745 C C . TRP B 1 55 ? 24.75 14.484 5.496 1 74.56 55 TRP B C 1
ATOM 4747 O O . TRP B 1 55 ? 23.844 15.148 4.992 1 74.56 55 TRP B O 1
ATOM 4757 N N . ASP B 1 56 ? 25.984 14.445 5.172 1 82 56 ASP B N 1
ATOM 4758 C CA . ASP B 1 56 ? 26.359 15.227 3.998 1 82 56 ASP B CA 1
ATOM 4759 C C . ASP B 1 56 ? 25.797 14.609 2.721 1 82 56 ASP B C 1
ATOM 4761 O O . ASP B 1 56 ? 25.75 13.383 2.58 1 82 56 ASP B O 1
ATOM 4765 N N . ALA B 1 57 ? 25.344 15.445 1.953 1 87.5 57 ALA B N 1
ATOM 4766 C CA . ALA B 1 57 ? 24.844 15.016 0.644 1 87.5 57 ALA B CA 1
ATOM 4767 C C . ALA B 1 57 ? 25.312 15.977 -0.451 1 87.5 57 ALA B C 1
ATOM 4769 O O . ALA B 1 57 ? 25.484 17.172 -0.204 1 87.5 57 ALA B O 1
ATOM 4770 N N . THR B 1 58 ? 25.641 15.375 -1.603 1 91.69 58 THR B N 1
ATOM 4771 C CA . THR B 1 58 ? 26.062 16.188 -2.74 1 91.69 58 THR B CA 1
ATOM 4772 C C . THR B 1 58 ? 25.25 15.844 -3.982 1 91.69 58 THR B C 1
ATOM 4774 O O . THR B 1 58 ? 24.984 14.664 -4.242 1 91.69 58 THR B O 1
ATOM 4777 N N . LEU B 1 59 ? 24.844 16.891 -4.645 1 93 59 LEU B N 1
ATOM 4778 C CA . LEU B 1 59 ? 24.203 16.75 -5.949 1 93 59 LEU B CA 1
ATOM 4779 C C . LEU B 1 59 ? 25.094 17.312 -7.051 1 93 59 LEU B C 1
ATOM 4781 O O . LEU B 1 59 ? 25.625 18.422 -6.926 1 93 59 LEU B O 1
ATOM 4785 N N . SER B 1 60 ? 25.266 16.484 -8.086 1 93.88 60 SER B N 1
ATOM 4786 C CA . SER B 1 60 ? 26.031 16.938 -9.234 1 93.88 60 SER B CA 1
ATOM 4787 C C . SER B 1 60 ? 25.281 16.656 -10.539 1 93.88 60 SER B C 1
ATOM 4789 O O . SER B 1 60 ? 24.547 15.68 -10.641 1 93.88 60 SER B O 1
ATOM 4791 N N . LEU B 1 61 ? 25.453 17.547 -11.461 1 92.94 61 LEU B N 1
ATOM 4792 C CA . LEU B 1 61 ? 24.812 17.422 -12.766 1 92.94 61 LEU B CA 1
ATOM 4793 C C . LEU B 1 61 ? 25.859 17.25 -13.867 1 92.94 61 LEU B C 1
ATOM 4795 O O . LEU B 1 61 ? 26.797 18.047 -13.977 1 92.94 61 LEU B O 1
ATOM 4799 N N . SER B 1 62 ? 25.672 16.219 -14.68 1 89.75 62 SER B N 1
ATOM 4800 C CA . SER B 1 62 ? 26.578 15.961 -15.797 1 89.75 62 SER B CA 1
ATOM 4801 C C . SER B 1 62 ? 26.109 16.656 -17.062 1 89.75 62 SER B C 1
ATOM 4803 O O . SER B 1 62 ? 24.953 17.109 -17.141 1 89.75 62 SER B O 1
ATOM 4805 N N . SER B 1 63 ? 26.953 16.688 -18.031 1 86.62 63 SER B N 1
ATOM 4806 C CA . SER B 1 63 ? 26.625 17.312 -19.312 1 86.62 63 SER B CA 1
ATOM 4807 C C . SER B 1 63 ? 25.594 16.484 -20.078 1 86.62 63 SER B C 1
ATOM 4809 O O . SER B 1 63 ? 24.859 17.016 -20.922 1 86.62 63 SER B O 1
ATOM 4811 N N . SER B 1 64 ? 25.516 15.266 -19.75 1 85.25 64 SER B N 1
ATOM 4812 C CA . SER B 1 64 ? 24.609 14.367 -20.438 1 85.25 64 SER B CA 1
ATOM 4813 C C . SER B 1 64 ? 23.219 14.375 -19.781 1 85.25 64 SER B C 1
ATOM 4815 O O . SER B 1 64 ? 22.344 13.602 -20.172 1 85.25 64 SER B O 1
ATOM 4817 N N . GLY B 1 65 ? 23.078 15.195 -18.766 1 88.56 65 GLY B N 1
ATOM 4818 C CA . GLY B 1 65 ? 21.766 15.312 -18.156 1 88.56 65 GLY B CA 1
ATOM 4819 C C . GLY B 1 65 ? 21.516 14.273 -17.078 1 88.56 65 GLY B C 1
ATOM 4820 O O . GLY B 1 65 ? 20.391 13.773 -16.938 1 88.56 65 GLY B O 1
ATOM 4821 N N . ILE B 1 66 ? 22.547 13.859 -16.438 1 91.69 66 ILE B N 1
ATOM 4822 C CA . ILE B 1 66 ? 22.438 12.906 -15.344 1 91.69 66 ILE B CA 1
ATOM 4823 C C . ILE B 1 66 ? 22.75 13.617 -14.023 1 91.69 66 ILE B C 1
ATOM 4825 O O . ILE B 1 66 ? 23.75 14.312 -13.898 1 91.69 66 ILE B O 1
ATOM 4829 N N . VAL B 1 67 ? 21.781 13.492 -13.109 1 93.94 67 VAL B N 1
ATOM 4830 C CA . VAL B 1 67 ? 22 14 -11.75 1 93.94 67 VAL B CA 1
ATOM 4831 C C . VAL B 1 67 ? 22.562 12.891 -10.875 1 93.94 67 VAL B C 1
ATOM 4833 O O . VAL B 1 67 ? 22 11.797 -10.781 1 93.94 67 VAL B O 1
ATOM 4836 N N . THR B 1 68 ? 23.656 13.195 -10.234 1 93.5 68 THR B N 1
ATOM 4837 C CA . THR B 1 68 ? 24.281 12.234 -9.32 1 93.5 68 THR B CA 1
ATOM 4838 C C . THR B 1 68 ? 24.125 12.695 -7.871 1 93.5 68 THR B C 1
ATOM 4840 O O . THR B 1 68 ? 24.5 13.812 -7.527 1 93.5 68 THR B O 1
ATOM 4843 N N . LEU B 1 69 ? 23.5 11.883 -7.043 1 93.81 69 LEU B N 1
ATOM 4844 C CA . LEU B 1 69 ? 23.391 12.117 -5.605 1 93.81 69 LEU B CA 1
ATOM 4845 C C . LEU B 1 69 ? 24.359 11.234 -4.832 1 93.81 69 LEU B C 1
ATOM 4847 O O . LEU B 1 69 ? 24.359 10.008 -4.988 1 93.81 69 LEU B O 1
ATOM 4851 N N . THR B 1 70 ? 25.219 11.836 -4.141 1 91.69 70 THR B N 1
ATOM 4852 C CA . THR B 1 70 ? 26.094 11.117 -3.223 1 91.69 70 THR B CA 1
ATOM 4853 C C . THR B 1 70 ? 25.797 11.5 -1.776 1 91.69 70 THR B C 1
ATOM 4855 O O . THR B 1 70 ? 25.891 12.672 -1.409 1 91.69 70 THR B O 1
ATOM 4858 N N . ARG B 1 71 ? 25.406 10.547 -1.014 1 89.31 71 ARG B N 1
ATOM 4859 C CA . ARG B 1 71 ? 25.031 10.797 0.376 1 89.31 71 ARG B CA 1
ATOM 4860 C C . ARG B 1 71 ? 25.859 9.93 1.326 1 89.31 71 ARG B C 1
ATOM 4862 O O . ARG B 1 71 ? 26.094 8.75 1.055 1 89.31 71 ARG B O 1
ATOM 4869 N N . ASN B 1 72 ? 26.312 10.531 2.344 1 84.94 72 ASN B N 1
ATOM 4870 C CA . ASN B 1 72 ? 26.938 9.758 3.416 1 84.94 72 ASN B CA 1
ATOM 4871 C C . ASN B 1 72 ? 25.953 8.82 4.09 1 84.94 72 ASN B C 1
ATOM 4873 O O . ASN B 1 72 ? 24.812 9.219 4.383 1 84.94 72 ASN B O 1
ATOM 4877 N N . ILE B 1 73 ? 26.312 7.504 4.262 1 77.88 73 ILE B N 1
ATOM 4878 C CA . ILE B 1 73 ? 25.375 6.543 4.855 1 77.88 73 ILE B CA 1
ATOM 4879 C C . ILE B 1 73 ? 26.031 5.879 6.066 1 77.88 73 ILE B C 1
ATOM 4881 O O . ILE B 1 73 ? 25.594 4.816 6.512 1 77.88 73 ILE B O 1
ATOM 4885 N N . SER B 1 74 ? 27.219 6.391 6.422 1 75.12 74 SER B N 1
ATOM 4886 C CA . SER B 1 74 ? 27.859 5.848 7.609 1 75.12 74 SER B CA 1
ATOM 4887 C C . SER B 1 74 ? 27 6.047 8.852 1 75.12 74 SER B C 1
ATOM 4889 O O . SER B 1 74 ? 26.172 6.953 8.898 1 75.12 74 SER B O 1
ATOM 4891 N N . ALA B 1 75 ? 27.281 5.066 9.641 1 67.62 75 ALA B N 1
ATOM 4892 C CA . ALA B 1 75 ? 26.594 5.25 10.922 1 67.62 75 ALA B CA 1
ATOM 4893 C C . ALA B 1 75 ? 26.844 6.648 11.477 1 67.62 75 ALA B C 1
ATOM 4895 O O . ALA B 1 75 ? 27.984 7.105 11.539 1 67.62 75 ALA B O 1
ATOM 4896 N N . TRP B 1 76 ? 25.875 7.414 11.648 1 64.69 76 TRP B N 1
ATOM 4897 C CA . TRP B 1 76 ? 25.891 8.742 12.242 1 64.69 76 TRP B CA 1
ATOM 4898 C C . TRP B 1 76 ? 26.547 9.75 11.305 1 64.69 76 TRP B C 1
ATOM 4900 O O . TRP B 1 76 ? 26.938 10.844 11.727 1 64.69 76 TRP B O 1
ATOM 4910 N N . GLY B 1 77 ? 26.812 9.312 10.078 1 69.12 77 GLY B N 1
ATOM 4911 C CA . GLY B 1 77 ? 27.281 10.203 9.031 1 69.12 77 GLY B CA 1
ATOM 4912 C C . GLY B 1 77 ? 28.75 10.547 9.156 1 69.12 77 GLY B C 1
ATOM 4913 O O . GLY B 1 77 ? 29.234 11.5 8.531 1 69.12 77 GLY B O 1
ATOM 4914 N N . THR B 1 78 ? 29.5 9.898 10.055 1 71.88 78 THR B N 1
ATOM 4915 C CA . THR B 1 78 ? 30.875 10.273 10.336 1 71.88 78 THR B CA 1
ATOM 4916 C C . THR B 1 78 ? 31.844 9.359 9.586 1 71.88 78 THR B C 1
ATOM 4918 O O . THR B 1 78 ? 33.031 9.688 9.43 1 71.88 78 THR B O 1
ATOM 4921 N N . GLY B 1 79 ? 31.406 8.32 9.133 1 76.56 79 GLY B N 1
ATOM 4922 C CA . GLY B 1 79 ? 32.25 7.379 8.422 1 76.56 79 GLY B CA 1
ATOM 4923 C C . GLY B 1 79 ? 32.406 7.699 6.945 1 76.56 79 GLY B C 1
ATOM 4924 O O . GLY B 1 79 ? 31.875 8.703 6.469 1 76.56 79 GLY B O 1
ATOM 4925 N N . PRO B 1 80 ? 33.156 7.004 6.305 1 82.62 80 PRO B N 1
ATOM 4926 C CA . PRO B 1 80 ? 33.438 7.27 4.898 1 82.62 80 PRO B CA 1
ATOM 4927 C C . PRO B 1 80 ? 32.438 6.637 3.951 1 82.62 80 PRO B C 1
ATOM 4929 O O . PRO B 1 80 ? 32.469 6.883 2.742 1 82.62 80 PRO B O 1
ATOM 4932 N N . GLU B 1 81 ? 31.562 5.891 4.52 1 85.38 81 GLU B N 1
ATOM 4933 C CA . GLU B 1 81 ? 30.641 5.16 3.646 1 85.38 81 GLU B CA 1
ATOM 4934 C C . GLU B 1 81 ? 29.672 6.102 2.949 1 85.38 81 GLU B C 1
ATOM 4936 O O . GLU B 1 81 ? 29.078 6.973 3.588 1 85.38 81 GLU B O 1
ATOM 4941 N N . THR B 1 82 ? 29.609 5.957 1.629 1 88.06 82 THR B N 1
ATOM 4942 C CA . THR B 1 82 ? 28.688 6.785 0.855 1 88.06 82 THR B CA 1
ATOM 4943 C C . THR B 1 82 ? 27.828 5.926 -0.069 1 88.06 82 THR B C 1
ATOM 4945 O O . THR B 1 82 ? 28.172 4.777 -0.353 1 88.06 82 THR B O 1
ATOM 4948 N N . HIS B 1 83 ? 26.672 6.387 -0.317 1 88.44 83 HIS B N 1
ATOM 4949 C CA . HIS B 1 83 ? 25.781 5.816 -1.308 1 88.44 83 HIS B CA 1
ATOM 4950 C C . HIS B 1 83 ? 25.547 6.781 -2.467 1 88.44 83 HIS B C 1
ATOM 4952 O O . HIS B 1 83 ? 25.219 7.949 -2.25 1 88.44 83 HIS B O 1
ATOM 4958 N N . THR B 1 84 ? 25.797 6.27 -3.695 1 90.75 84 THR B N 1
ATOM 4959 C CA . THR B 1 84 ? 25.656 7.109 -4.879 1 90.75 84 THR B CA 1
ATOM 4960 C C . THR B 1 84 ? 24.547 6.59 -5.785 1 90.75 84 THR B C 1
ATOM 4962 O O . THR B 1 84 ? 24.5 5.395 -6.09 1 90.75 84 THR B O 1
ATOM 4965 N N . THR B 1 85 ? 23.656 7.465 -6.133 1 90 85 THR B N 1
ATOM 4966 C CA . THR B 1 85 ? 22.578 7.133 -7.062 1 90 85 THR B CA 1
ATOM 4967 C C . THR B 1 85 ? 22.562 8.094 -8.242 1 90 85 THR B C 1
ATOM 4969 O O . THR B 1 85 ? 23.047 9.227 -8.133 1 90 85 THR B O 1
ATOM 4972 N N . HIS B 1 86 ? 22.094 7.633 -9.391 1 90.69 86 HIS B N 1
ATOM 4973 C CA . HIS B 1 86 ? 22.016 8.422 -10.617 1 90.69 86 HIS B CA 1
ATOM 4974 C C . HIS B 1 86 ? 20.562 8.594 -11.078 1 90.69 86 HIS B C 1
ATOM 4976 O O . HIS B 1 86 ? 19.766 7.664 -10.969 1 90.69 86 HIS B O 1
ATOM 4982 N N . HIS B 1 87 ? 20.25 9.797 -11.547 1 92.5 87 HIS B N 1
ATOM 4983 C CA . HIS B 1 87 ? 18.891 10.148 -11.93 1 92.5 87 HIS B CA 1
ATOM 4984 C C . HIS B 1 87 ? 18.875 10.984 -13.195 1 92.5 87 HIS B C 1
ATOM 4986 O O . HIS B 1 87 ? 19.844 11.68 -13.508 1 92.5 87 HIS B O 1
ATOM 4992 N N . ILE B 1 88 ? 17.797 10.938 -13.93 1 92.25 88 ILE B N 1
ATOM 4993 C CA . ILE B 1 88 ? 17.625 11.727 -15.148 1 92.25 88 ILE B CA 1
ATOM 4994 C C . ILE B 1 88 ? 17.25 13.156 -14.781 1 92.25 88 ILE B C 1
ATOM 4996 O O . ILE B 1 88 ? 16.328 13.383 -13.992 1 92.25 88 ILE B O 1
ATOM 5000 N N . PHE B 1 89 ? 17.906 14.055 -15.359 1 93.81 89 PHE B N 1
ATOM 5001 C CA . PHE B 1 89 ? 17.625 15.461 -15.125 1 93.81 89 PHE B CA 1
ATOM 5002 C C . PHE B 1 89 ? 16.344 15.883 -15.844 1 93.81 89 PHE B C 1
ATOM 5004 O O . PHE B 1 89 ? 16.281 15.859 -17.078 1 93.81 89 PHE B O 1
ATOM 5011 N N . LEU B 1 90 ? 15.367 16.297 -15.125 1 94.31 90 LEU B N 1
ATOM 5012 C CA . LEU B 1 90 ? 14.062 16.625 -15.695 1 94.31 90 LEU B CA 1
ATOM 5013 C C . LEU B 1 90 ? 14.078 18 -16.344 1 94.31 90 LEU B C 1
ATOM 5015 O O . LEU B 1 90 ? 14.805 18.891 -15.891 1 94.31 90 LEU B O 1
ATOM 5019 N N . SER B 1 91 ? 13.234 18.188 -17.344 1 93.44 91 SER B N 1
ATOM 5020 C CA . SER B 1 91 ? 13.023 19.5 -17.938 1 93.44 91 SER B CA 1
ATOM 5021 C C . SER B 1 91 ? 12.258 20.422 -17 1 93.44 91 SER B C 1
ATOM 5023 O O . SER B 1 91 ? 11.633 19.953 -16.047 1 93.44 91 SER B O 1
ATOM 5025 N N . PRO B 1 92 ? 12.383 21.719 -17.266 1 94.56 92 PRO B N 1
ATOM 5026 C CA . PRO B 1 92 ? 11.609 22.656 -16.438 1 94.56 92 PRO B CA 1
ATOM 5027 C C . PRO B 1 92 ? 10.109 22.375 -16.484 1 94.56 92 PRO B C 1
ATOM 5029 O O . PRO B 1 92 ? 9.43 22.5 -15.461 1 94.56 92 PRO B O 1
ATOM 5032 N N . GLU B 1 93 ? 9.602 21.953 -17.594 1 94.88 93 GLU B N 1
ATOM 5033 C CA . GLU B 1 93 ? 8.18 21.656 -17.75 1 94.88 93 GLU B CA 1
ATOM 5034 C C . GLU B 1 93 ? 7.785 20.438 -16.922 1 94.88 93 GLU B C 1
ATOM 5036 O O . GLU B 1 93 ? 6.734 20.438 -16.266 1 94.88 93 GLU B O 1
ATOM 5041 N N . GLU B 1 94 ? 8.648 19.453 -16.953 1 93.69 94 GLU B N 1
ATOM 5042 C CA . GLU B 1 94 ? 8.375 18.266 -16.172 1 93.69 94 GLU B CA 1
ATOM 5043 C C . GLU B 1 94 ? 8.406 18.562 -14.672 1 93.69 94 GLU B C 1
ATOM 5045 O O . GLU B 1 94 ? 7.602 18.031 -13.906 1 93.69 94 GLU B O 1
ATOM 5050 N N . CYS B 1 95 ? 9.297 19.359 -14.273 1 95.62 95 CYS B N 1
ATOM 5051 C CA . CYS B 1 95 ? 9.398 19.75 -12.875 1 95.62 95 CYS B CA 1
ATOM 5052 C C . CYS B 1 95 ? 8.156 20.516 -12.438 1 95.62 95 CYS B C 1
ATOM 5054 O O . CYS B 1 95 ? 7.621 20.281 -11.352 1 95.62 95 CYS B O 1
ATOM 5056 N N . GLN B 1 96 ? 7.723 21.406 -13.312 1 95.88 96 GLN B N 1
ATOM 5057 C CA . GLN B 1 96 ? 6.523 22.188 -13.008 1 95.88 96 GLN B CA 1
ATOM 5058 C C . GLN B 1 96 ? 5.301 21.266 -12.875 1 95.88 96 GLN B C 1
ATOM 5060 O O . GLN B 1 96 ? 4.473 21.453 -11.984 1 95.88 96 GLN B O 1
ATOM 5065 N N . ARG B 1 97 ? 5.203 20.359 -13.719 1 95.38 97 ARG B N 1
ATOM 5066 C CA . ARG B 1 97 ? 4.105 19.391 -13.656 1 95.38 97 ARG B CA 1
ATOM 5067 C C . ARG B 1 97 ? 4.156 18.594 -12.359 1 95.38 97 ARG B C 1
ATOM 5069 O O . ARG B 1 97 ? 3.123 18.391 -11.711 1 95.38 97 ARG B O 1
ATOM 5076 N N . LYS B 1 98 ? 5.309 18.203 -12.023 1 94.31 98 LYS B N 1
ATOM 5077 C CA . LYS B 1 98 ? 5.484 17.453 -10.789 1 94.31 98 LYS B CA 1
ATOM 5078 C C . LYS B 1 98 ? 5.078 18.266 -9.57 1 94.31 98 LYS B C 1
ATOM 5080 O O . LYS B 1 98 ? 4.449 17.75 -8.648 1 94.31 98 LYS B O 1
ATOM 5085 N N . LEU B 1 99 ? 5.355 19.484 -9.547 1 96.19 99 LEU B N 1
ATOM 5086 C CA . LEU B 1 99 ? 5.09 20.375 -8.422 1 96.19 99 LEU B CA 1
ATOM 5087 C C . LEU B 1 99 ? 3.604 20.703 -8.328 1 96.19 99 LEU B C 1
ATOM 5089 O O . LEU B 1 99 ? 3.088 20.953 -7.234 1 96.19 99 LEU B O 1
ATOM 5093 N N . THR B 1 100 ? 2.939 20.672 -9.477 1 97 100 THR B N 1
ATOM 5094 C CA . THR B 1 100 ? 1.597 21.234 -9.461 1 97 100 THR B CA 1
ATOM 5095 C C . THR B 1 100 ? 0.543 20.141 -9.633 1 97 100 THR B C 1
ATOM 5097 O O . THR B 1 100 ? -0.65 20.391 -9.445 1 97 100 THR B O 1
ATOM 5100 N N . ARG B 1 101 ? 0.903 18.953 -9.898 1 95.5 101 ARG B N 1
ATOM 5101 C CA . ARG B 1 101 ? -0.054 17.922 -10.289 1 95.5 101 ARG B CA 1
ATOM 5102 C C . ARG B 1 101 ? -1.022 17.609 -9.148 1 95.5 101 ARG B C 1
ATOM 5104 O O . ARG B 1 101 ? -2.172 17.234 -9.391 1 95.5 101 ARG B O 1
ATOM 5111 N N . ASN B 1 102 ? -0.652 17.812 -7.91 1 96.12 102 ASN B N 1
ATOM 5112 C CA . ASN B 1 102 ? -1.513 17.438 -6.797 1 96.12 102 ASN B CA 1
ATOM 5113 C C . ASN B 1 102 ? -2.07 18.656 -6.074 1 96.12 102 ASN B C 1
ATOM 5115 O O . ASN B 1 102 ? -2.625 18.531 -4.98 1 96.12 102 ASN B O 1
ATOM 5119 N N . GLN B 1 103 ? -1.896 19.828 -6.578 1 97.31 103 GLN B N 1
ATOM 5120 C CA . GLN B 1 103 ? -2.389 21.016 -5.895 1 97.31 103 GLN B CA 1
ATOM 5121 C C . GLN B 1 103 ? -3.898 21.172 -6.07 1 97.31 103 GLN B C 1
ATOM 5123 O O . GLN B 1 103 ? -4.461 20.719 -7.07 1 97.31 103 GLN B O 1
ATOM 5128 N N . SER B 1 104 ? -4.598 21.672 -5.105 1 95.31 104 SER B N 1
ATOM 5129 C CA . SER B 1 104 ? -6.023 22 -5.137 1 95.31 104 SER B CA 1
ATOM 5130 C C . SER B 1 104 ? -6.312 23.312 -4.426 1 95.31 104 SER B C 1
ATOM 5132 O O . SER B 1 104 ? -5.613 23.672 -3.477 1 95.31 104 SER B O 1
ATOM 5134 N N . THR B 1 105 ? -7.254 24 -4.965 1 94.94 105 THR B N 1
ATOM 5135 C CA . THR B 1 105 ? -7.742 25.234 -4.34 1 94.94 105 THR B CA 1
ATOM 5136 C C . THR B 1 105 ? -9.25 25.156 -4.121 1 94.94 105 THR B C 1
ATOM 5138 O O . THR B 1 105 ? -10.008 24.844 -5.047 1 94.94 105 THR B O 1
ATOM 5141 N N . TYR B 1 106 ? -9.648 25.422 -2.855 1 92.12 106 TYR B N 1
ATOM 5142 C CA . TYR B 1 106 ? -11.062 25.453 -2.496 1 92.12 106 TYR B CA 1
ATOM 5143 C C . TYR B 1 106 ? -11.492 26.844 -2.059 1 92.12 106 TYR B C 1
ATOM 5145 O O . TYR B 1 106 ? -10.945 27.391 -1.098 1 92.12 106 TYR B O 1
ATOM 5153 N N . GLU B 1 107 ? -12.383 27.438 -2.738 1 90.75 107 GLU B N 1
ATOM 5154 C CA . GLU B 1 107 ? -12.992 28.672 -2.283 1 90.75 107 GLU B CA 1
ATOM 5155 C C . GLU B 1 107 ? -14.156 28.406 -1.331 1 90.75 107 GLU B C 1
ATOM 5157 O O . GLU B 1 107 ? -15.102 27.703 -1.684 1 90.75 107 GLU B O 1
ATOM 5162 N N . VAL B 1 108 ? -13.984 28.984 -0.067 1 88.44 108 VAL B N 1
ATOM 5163 C CA . VAL B 1 108 ? -15.023 28.734 0.927 1 88.44 108 VAL B CA 1
ATOM 5164 C C . VAL B 1 108 ? -16.062 29.859 0.876 1 88.44 108 VAL B C 1
ATOM 5166 O O . VAL B 1 108 ? -15.797 30.984 1.307 1 88.44 108 VAL B O 1
ATOM 5169 N N . ASP B 1 109 ? -16.938 29.953 0.024 1 82.44 109 ASP B N 1
ATOM 5170 C CA . ASP B 1 109 ? -17.969 30.953 -0.221 1 82.44 109 ASP B CA 1
ATOM 5171 C C . ASP B 1 109 ? -19.188 30.719 0.669 1 82.44 109 ASP B C 1
ATOM 5173 O O . ASP B 1 109 ? -20.312 30.594 0.176 1 82.44 109 ASP B O 1
ATOM 5177 N N . ARG B 1 110 ? -18.969 30.641 1.956 1 85 110 ARG B N 1
ATOM 5178 C CA . ARG B 1 110 ? -20.062 30.453 2.908 1 85 110 ARG B CA 1
ATOM 5179 C C . ARG B 1 110 ? -20.172 31.625 3.859 1 85 110 ARG B C 1
ATOM 5181 O O . ARG B 1 110 ? -19.203 31.984 4.539 1 85 110 ARG B O 1
ATOM 5188 N N . PRO B 1 111 ? -21.297 32.25 3.793 1 82.81 111 PRO B N 1
ATOM 5189 C CA . PRO B 1 111 ? -21.469 33.438 4.613 1 82.81 111 PRO B CA 1
ATOM 5190 C C . PRO B 1 111 ? -21.141 33.219 6.086 1 82.81 111 PRO B C 1
ATOM 5192 O O . PRO B 1 111 ? -21.594 32.219 6.668 1 82.81 111 PRO B O 1
ATOM 5195 N N . GLY B 1 112 ? -20.375 34.094 6.648 1 84.88 112 GLY B N 1
ATOM 5196 C CA . GLY B 1 112 ? -20.031 34.031 8.062 1 84.88 112 GLY B CA 1
ATOM 5197 C C . GLY B 1 112 ? -18.828 33.156 8.352 1 84.88 112 GLY B C 1
ATOM 5198 O O . GLY B 1 112 ? -18.219 33.25 9.43 1 84.88 112 GLY B O 1
ATOM 5199 N N . ASN B 1 113 ? -18.5 32.344 7.48 1 89.5 113 ASN B N 1
ATOM 5200 C CA . ASN B 1 113 ? -17.297 31.516 7.648 1 89.5 113 ASN B CA 1
ATOM 5201 C C . ASN B 1 113 ? -16.031 32.344 7.422 1 89.5 113 ASN B C 1
ATOM 5203 O O . ASN B 1 113 ? -15.883 33 6.391 1 89.5 113 ASN B O 1
ATOM 5207 N N . PRO B 1 114 ? -15.172 32.312 8.406 1 91.56 114 PRO B N 1
ATOM 5208 C CA . PRO B 1 114 ? -13.969 33.125 8.289 1 91.56 114 PRO B CA 1
ATOM 5209 C C . PRO B 1 114 ? -12.969 32.562 7.277 1 91.56 114 PRO B C 1
ATOM 5211 O O . PRO B 1 114 ? -12.031 33.25 6.871 1 91.56 114 PRO B O 1
ATOM 5214 N N . ILE B 1 115 ? -13.062 31.297 6.922 1 93.12 115 ILE B N 1
ATOM 5215 C CA . ILE B 1 115 ? -12.172 30.734 5.926 1 93.12 115 ILE B CA 1
ATOM 5216 C C . ILE B 1 115 ? -12.586 31.188 4.531 1 93.12 115 ILE B C 1
ATOM 5218 O O . ILE B 1 115 ? -13.703 30.906 4.086 1 93.12 115 ILE B O 1
ATOM 5222 N N . VAL B 1 116 ? -11.695 31.828 3.854 1 91.81 116 VAL B N 1
ATOM 5223 C CA . VAL B 1 116 ? -11.984 32.344 2.523 1 91.81 116 VAL B CA 1
ATOM 5224 C C . VAL B 1 116 ? -11.547 31.344 1.463 1 91.81 116 VAL B C 1
ATOM 5226 O O . VAL B 1 116 ? -12.25 31.125 0.478 1 91.81 116 VAL B O 1
ATOM 5229 N N . ARG B 1 117 ? -10.406 30.828 1.701 1 94.19 117 ARG B N 1
ATOM 5230 C CA . ARG B 1 117 ? -9.789 29.969 0.701 1 94.19 117 ARG B CA 1
ATOM 5231 C C . ARG B 1 117 ? -8.891 28.922 1.359 1 94.19 117 ARG B C 1
ATOM 5233 O O . ARG B 1 117 ? -8.266 29.188 2.391 1 94.19 117 ARG B O 1
ATOM 5240 N N . ILE B 1 118 ? -8.906 27.672 0.779 1 96.38 118 ILE B N 1
ATOM 5241 C CA . ILE B 1 118 ? -8.008 26.609 1.227 1 96.38 118 ILE B CA 1
ATOM 5242 C C . ILE B 1 118 ? -7.148 26.125 0.059 1 96.38 118 ILE B C 1
ATOM 5244 O O . ILE B 1 118 ? -7.672 25.672 -0.962 1 96.38 118 ILE B O 1
ATOM 5248 N N . ASP B 1 119 ? -5.848 26.25 0.14 1 97.62 119 ASP B N 1
ATOM 5249 C CA . ASP B 1 119 ? -4.895 25.734 -0.831 1 97.62 119 ASP B CA 1
ATOM 5250 C C . ASP B 1 119 ? -4.172 24.5 -0.28 1 97.62 119 ASP B C 1
ATOM 5252 O O . ASP B 1 119 ? -3.684 24.516 0.851 1 97.62 119 ASP B O 1
ATOM 5256 N N . THR B 1 120 ? -4.168 23.422 -1.043 1 98.06 120 THR B N 1
ATOM 5257 C CA . THR B 1 120 ? -3.449 22.219 -0.639 1 98.06 120 THR B CA 1
ATOM 5258 C C . THR B 1 120 ? -2.52 21.75 -1.752 1 98.06 120 THR B C 1
ATOM 5260 O O . THR B 1 120 ? -2.73 22.062 -2.924 1 98.06 120 THR B O 1
ATOM 5263 N N . ASN B 1 121 ? -1.474 21.125 -1.345 1 98.25 121 ASN B N 1
ATOM 5264 C CA . ASN B 1 121 ? -0.583 20.406 -2.258 1 98.25 121 ASN B CA 1
ATOM 5265 C C . ASN B 1 121 ? 0.272 19.375 -1.521 1 98.25 121 ASN B C 1
ATOM 5267 O O . ASN B 1 121 ? 0.446 19.469 -0.304 1 98.25 121 ASN B O 1
ATOM 5271 N N . PHE B 1 122 ? 0.67 18.375 -2.232 1 97.81 122 PHE B N 1
ATOM 5272 C CA . PHE B 1 122 ? 1.659 17.469 -1.679 1 97.81 122 PHE B CA 1
ATOM 5273 C C . PHE B 1 122 ? 2.615 16.984 -2.762 1 97.81 122 PHE B C 1
ATOM 5275 O O . PHE B 1 122 ? 2.27 16.984 -3.945 1 97.81 122 PHE B O 1
ATOM 5282 N N . ILE B 1 123 ? 3.793 16.719 -2.391 1 95.69 123 ILE B N 1
ATOM 5283 C CA . ILE B 1 123 ? 4.805 16.125 -3.264 1 95.69 123 ILE B CA 1
ATOM 5284 C C . ILE B 1 123 ? 5.406 14.898 -2.596 1 95.69 123 ILE B C 1
ATOM 5286 O O . ILE B 1 123 ? 5.773 14.938 -1.419 1 95.69 123 ILE B O 1
ATOM 5290 N N . GLU B 1 124 ? 5.453 13.812 -3.369 1 93.31 124 GLU B N 1
ATOM 5291 C CA . GLU B 1 124 ? 5.938 12.539 -2.836 1 93.31 124 GLU B CA 1
ATOM 5292 C C . GLU B 1 124 ? 7.461 12.461 -2.889 1 93.31 124 GLU B C 1
ATOM 5294 O O . GLU B 1 124 ? 8.086 13 -3.811 1 93.31 124 GLU B O 1
ATOM 5299 N N . ALA B 1 125 ? 8.031 11.883 -1.862 1 90.44 125 ALA B N 1
ATOM 5300 C CA . ALA B 1 125 ? 9.422 11.445 -1.883 1 90.44 125 ALA B CA 1
ATOM 5301 C C . ALA B 1 125 ? 9.523 9.938 -2.049 1 90.44 125 ALA B C 1
ATOM 5303 O O . ALA B 1 125 ? 10.414 9.438 -2.744 1 90.44 125 ALA B O 1
ATOM 5304 N N . ASN B 1 126 ? 8.617 9.312 -1.425 1 75.75 126 ASN B N 1
ATOM 5305 C CA . ASN B 1 126 ? 8.484 7.871 -1.609 1 75.75 126 ASN B CA 1
ATOM 5306 C C . ASN B 1 126 ? 7.793 7.535 -2.928 1 75.75 126 ASN B C 1
ATOM 5308 O O . ASN B 1 126 ? 7.25 8.422 -3.59 1 75.75 126 ASN B O 1
ATOM 5312 N N . TYR B 1 127 ? 7.902 6.316 -3.312 1 76.69 127 TYR B N 1
ATOM 5313 C CA . TYR B 1 127 ? 7.199 5.879 -4.512 1 76.69 127 TYR B CA 1
ATOM 5314 C C . TYR B 1 127 ? 5.695 6.086 -4.371 1 76.69 127 TYR B C 1
ATOM 5316 O O . TYR B 1 127 ? 5.039 6.57 -5.293 1 76.69 127 TYR B O 1
ATOM 5324 N N . LYS B 1 128 ? 5.219 5.766 -3.285 1 79.44 128 LYS B N 1
ATOM 5325 C CA . LYS B 1 128 ? 3.855 6.129 -2.914 1 79.44 128 LYS B CA 1
ATOM 5326 C C . LYS B 1 128 ? 3.842 7.039 -1.691 1 79.44 128 LYS B C 1
ATOM 5328 O O . LYS B 1 128 ? 4.422 6.707 -0.656 1 79.44 128 LYS B O 1
ATOM 5333 N N . CYS B 1 129 ? 3.207 8.188 -1.849 1 89.19 129 CYS B N 1
ATOM 5334 C CA . CYS B 1 129 ? 3.141 9.156 -0.758 1 89.19 129 CYS B CA 1
ATOM 5335 C C . CYS B 1 129 ? 2.496 8.539 0.478 1 89.19 129 CYS B C 1
ATOM 5337 O O . CYS B 1 129 ? 1.464 7.871 0.378 1 89.19 129 CYS B O 1
ATOM 5339 N N . GLU B 1 130 ? 3.119 8.719 1.614 1 92.62 130 GLU B N 1
ATOM 5340 C CA . GLU B 1 130 ? 2.561 8.195 2.855 1 92.62 130 GLU B CA 1
ATOM 5341 C C . GLU B 1 130 ? 1.751 9.258 3.592 1 92.62 130 GLU B C 1
ATOM 5343 O O . GLU B 1 130 ? 1.059 8.953 4.566 1 92.62 130 GLU B O 1
ATOM 5348 N N . ASP B 1 131 ? 1.812 10.453 3.096 1 96.25 131 ASP B N 1
ATOM 5349 C CA . ASP B 1 131 ? 1.026 11.539 3.674 1 96.25 131 ASP B CA 1
ATOM 5350 C C . ASP B 1 131 ? -0.414 11.508 3.168 1 96.25 131 ASP B C 1
ATOM 5352 O O . ASP B 1 131 ? -0.705 10.875 2.15 1 96.25 131 ASP B O 1
ATOM 5356 N N . ASP B 1 132 ? -1.253 12.148 3.932 1 96.25 132 ASP B N 1
ATOM 5357 C CA . ASP B 1 132 ? -2.621 12.375 3.48 1 96.25 132 ASP B CA 1
ATOM 5358 C C . ASP B 1 132 ? -3.15 13.719 3.992 1 96.25 132 ASP B C 1
ATOM 5360 O O . ASP B 1 132 ? -2.547 14.328 4.875 1 96.25 132 ASP B O 1
ATOM 5364 N N . ILE B 1 133 ? -4.16 14.234 3.361 1 97.19 133 ILE B N 1
ATOM 5365 C CA . ILE B 1 133 ? -4.855 15.461 3.734 1 97.19 133 ILE B CA 1
ATOM 5366 C C . ILE B 1 133 ? -6.359 15.195 3.816 1 97.19 133 ILE B C 1
ATOM 5368 O O . ILE B 1 133 ? -6.91 14.469 2.986 1 97.19 133 ILE B O 1
ATOM 5372 N N . SER B 1 134 ? -6.988 15.68 4.836 1 96.25 134 SER B N 1
ATOM 5373 C CA . SER B 1 134 ? -8.438 15.562 4.98 1 96.25 134 SER B CA 1
ATOM 5374 C C . SER B 1 134 ? -9.07 16.906 5.301 1 96.25 134 SER B C 1
ATOM 5376 O O . SER B 1 134 ? -8.57 17.656 6.145 1 96.25 134 SER B O 1
ATOM 5378 N N . ILE B 1 135 ? -10.102 17.25 4.594 1 95.94 135 ILE B N 1
ATOM 5379 C CA . ILE B 1 135 ? -10.859 18.5 4.781 1 95.94 135 ILE B CA 1
ATOM 5380 C C . ILE B 1 135 ? -12.352 18.188 4.836 1 95.94 135 ILE B C 1
ATOM 5382 O O . ILE B 1 135 ? -12.906 17.625 3.889 1 95.94 135 ILE B O 1
ATOM 5386 N N . ASP B 1 136 ? -13 18.562 5.973 1 95.38 136 ASP B N 1
ATOM 5387 C CA . ASP B 1 136 ? -14.438 18.344 6.094 1 95.38 136 ASP B CA 1
ATOM 5388 C C . ASP B 1 136 ? -15.125 19.547 6.734 1 95.38 136 ASP B C 1
ATOM 5390 O O . ASP B 1 136 ? -14.57 20.172 7.648 1 95.38 136 ASP B O 1
ATOM 5394 N N . LEU B 1 137 ? -16.203 19.891 6.215 1 94.19 137 LEU B N 1
ATOM 5395 C CA . LEU B 1 137 ? -17.062 20.953 6.75 1 94.19 137 LEU B CA 1
ATOM 5396 C C . LEU B 1 137 ? -18.469 20.422 7 1 94.19 137 LEU B C 1
ATOM 5398 O O . LEU B 1 137 ? -19.078 19.812 6.121 1 94.19 137 LEU B O 1
ATOM 5402 N N . ILE B 1 138 ? -18.953 20.562 8.25 1 93.56 138 ILE B N 1
ATOM 5403 C CA . ILE B 1 138 ? -20.344 20.25 8.578 1 93.56 138 ILE B CA 1
ATOM 5404 C C . ILE B 1 138 ? -20.969 21.422 9.336 1 93.56 138 ILE B C 1
ATOM 5406 O O . ILE B 1 138 ? -20.266 22.359 9.719 1 93.56 138 ILE B O 1
ATOM 5410 N N . SER B 1 139 ? -22.234 21.375 9.508 1 91.94 139 SER B N 1
ATOM 5411 C CA . SER B 1 139 ? -22.922 22.375 10.312 1 91.94 139 SER B CA 1
ATOM 5412 C C . SER B 1 139 ? -23.25 21.844 11.703 1 91.94 139 SER B C 1
ATOM 5414 O O . SER B 1 139 ? -23.203 20.641 11.938 1 91.94 139 SER B O 1
ATOM 5416 N N . SER B 1 140 ? -23.562 22.797 12.609 1 92 140 SER B N 1
ATOM 5417 C CA . SER B 1 140 ? -24 22.391 13.938 1 92 140 SER B CA 1
ATOM 5418 C C . SER B 1 140 ? -25.25 21.531 13.875 1 92 140 SER B C 1
ATOM 5420 O O . SER B 1 140 ? -25.453 20.641 14.703 1 92 140 SER B O 1
ATOM 5422 N N . SER B 1 141 ? -26.094 21.797 12.914 1 91.5 141 SER B N 1
ATOM 5423 C CA . SER B 1 141 ? -27.297 21 12.734 1 91.5 141 SER B CA 1
ATOM 5424 C C . SER B 1 141 ? -26.969 19.578 12.281 1 91.5 141 SER B C 1
ATOM 5426 O O . SER B 1 141 ? -27.625 18.625 12.695 1 91.5 141 SER B O 1
ATOM 5428 N N . ASP B 1 142 ? -25.984 19.484 11.398 1 93 142 ASP B N 1
ATOM 5429 C CA . ASP B 1 142 ? -25.516 18.172 10.984 1 93 142 ASP B CA 1
ATOM 5430 C C . ASP B 1 142 ? -25 17.375 12.18 1 93 142 ASP B C 1
ATOM 5432 O O . ASP B 1 142 ? -25.281 16.172 12.305 1 93 142 ASP B O 1
ATOM 5436 N N . LEU B 1 143 ? -24.219 18.062 13 1 93.88 143 LEU B N 1
ATOM 5437 C CA . LEU B 1 143 ? -23.641 17.406 14.164 1 93.88 143 LEU B CA 1
ATOM 5438 C C . LEU B 1 143 ? -24.719 16.875 15.094 1 93.88 143 LEU B C 1
ATOM 5440 O O . LEU B 1 143 ? -24.578 15.805 15.68 1 93.88 143 LEU B O 1
ATOM 5444 N N . ALA B 1 144 ? -25.828 17.547 15.211 1 91.62 144 ALA B N 1
ATOM 5445 C CA . ALA B 1 144 ? -26.906 17.219 16.141 1 91.62 144 ALA B CA 1
ATOM 5446 C C . ALA B 1 144 ? -27.594 15.914 15.734 1 91.62 144 ALA B C 1
ATOM 5448 O O . ALA B 1 144 ? -28.109 15.195 16.594 1 91.62 144 ALA B O 1
ATOM 5449 N N . VAL B 1 145 ? -27.547 15.586 14.492 1 91.88 145 VAL B N 1
ATOM 5450 C CA . VAL B 1 145 ? -28.281 14.414 14.023 1 91.88 145 VAL B CA 1
ATOM 5451 C C . VAL B 1 145 ? -27.297 13.281 13.734 1 91.88 145 VAL B C 1
ATOM 5453 O O . VAL B 1 145 ? -27.719 12.172 13.383 1 91.88 145 VAL B O 1
ATOM 5456 N N . LEU B 1 146 ? -26.062 13.57 13.875 1 92.5 146 LEU B N 1
ATOM 5457 C CA . LEU B 1 146 ? -25.031 12.633 13.43 1 92.5 146 LEU B CA 1
ATOM 5458 C C . LEU B 1 146 ? -25.172 11.289 14.133 1 92.5 146 LEU B C 1
ATOM 5460 O O . LEU B 1 146 ? -25.141 10.234 13.484 1 92.5 146 LEU B O 1
ATOM 5464 N N . ARG B 1 147 ? -25.391 11.289 15.484 1 90.62 147 ARG B N 1
ATOM 5465 C CA . ARG B 1 147 ? -25.453 10.047 16.25 1 90.62 147 ARG B CA 1
ATOM 5466 C C . ARG B 1 147 ? -26.766 9.305 16 1 90.62 147 ARG B C 1
ATOM 5468 O O . ARG B 1 147 ? -26.797 8.078 16.047 1 90.62 147 ARG B O 1
ATOM 5475 N N . LYS B 1 148 ? -27.781 10.031 15.75 1 88.62 148 LYS B N 1
ATOM 5476 C CA . LYS B 1 148 ? -29.047 9.391 15.43 1 88.62 148 LYS B CA 1
ATOM 5477 C C . LYS B 1 148 ? -28.984 8.672 14.086 1 88.62 148 LYS B C 1
ATOM 5479 O O . LYS B 1 148 ? -29.578 7.609 13.914 1 88.62 148 LYS B O 1
ATOM 5484 N N . GLY B 1 149 ? -28.281 9.305 13.227 1 89.19 149 GLY B N 1
ATOM 5485 C CA . GLY B 1 149 ? -28.094 8.711 11.914 1 89.19 149 GLY B CA 1
ATOM 5486 C C . GLY B 1 149 ? -29.359 8.664 11.086 1 89.19 149 GLY B C 1
ATOM 5487 O O . GLY B 1 149 ? -30.312 9.391 11.359 1 89.19 149 GLY B O 1
ATOM 5488 N N . GLU B 1 150 ? -29.266 8.016 9.969 1 87.81 150 GLU B N 1
ATOM 5489 C CA . GLU B 1 150 ? -30.375 7.766 9.062 1 87.81 150 GLU B CA 1
ATOM 5490 C C . GLU B 1 150 ? -30.734 6.285 9.031 1 87.81 150 GLU B C 1
ATOM 5492 O O . GLU B 1 150 ? -29.859 5.426 9.031 1 87.81 150 GLU B O 1
ATOM 5497 N N . GLU B 1 151 ? -32.031 6.004 8.961 1 84.81 151 GLU B N 1
ATOM 5498 C CA . GLU B 1 151 ? -32.5 4.625 8.961 1 84.81 151 GLU B CA 1
ATOM 5499 C C . GLU B 1 151 ? -31.969 3.861 7.75 1 84.81 151 GLU B C 1
ATOM 5501 O O . GLU B 1 151 ? -32 4.367 6.625 1 84.81 151 GLU B O 1
ATOM 5506 N N . GLY B 1 152 ? -31.422 2.725 8.047 1 84.75 152 GLY B N 1
ATOM 5507 C CA . GLY B 1 152 ? -30.953 1.862 6.977 1 84.75 152 GLY B CA 1
ATOM 5508 C C . GLY B 1 152 ? -29.516 2.143 6.57 1 84.75 152 GLY B C 1
ATOM 5509 O O . GLY B 1 152 ? -28.969 1.472 5.691 1 84.75 152 GLY B O 1
ATOM 5510 N N . LYS B 1 153 ? -28.891 3.168 7.207 1 89 153 LYS B N 1
ATOM 5511 C CA . LYS B 1 153 ? -27.516 3.488 6.871 1 89 153 LYS B CA 1
ATOM 5512 C C . LYS B 1 153 ? -26.609 3.338 8.086 1 89 153 LYS B C 1
ATOM 5514 O O . LYS B 1 153 ? -27 3.656 9.211 1 89 153 LYS B O 1
ATOM 5519 N N . GLY B 1 154 ? -25.422 2.855 7.809 1 90.62 154 GLY B N 1
ATOM 5520 C CA . GLY B 1 154 ? -24.422 2.816 8.867 1 90.62 154 GLY B CA 1
ATOM 5521 C C . GLY B 1 154 ? -23.859 4.184 9.188 1 90.62 154 GLY B C 1
ATOM 5522 O O . GLY B 1 154 ? -24.047 5.137 8.438 1 90.62 154 GLY B O 1
ATOM 5523 N N . PHE B 1 155 ? -23.234 4.336 10.328 1 92.88 155 PHE B N 1
ATOM 5524 C CA . PHE B 1 155 ? -22.688 5.609 10.781 1 92.88 155 PHE B CA 1
ATOM 5525 C C . PHE B 1 155 ? -21.75 6.199 9.734 1 92.88 155 PHE B C 1
ATOM 5527 O O . PHE B 1 155 ? -21.859 7.379 9.391 1 92.88 155 PHE B O 1
ATOM 5534 N N . TRP B 1 156 ? -20.781 5.32 9.25 1 93.88 156 TRP B N 1
ATOM 5535 C CA . TRP B 1 156 ? -19.75 5.828 8.344 1 93.88 156 TRP B CA 1
ATOM 5536 C C . TRP B 1 156 ? -20.359 6.207 7 1 93.88 156 TRP B C 1
ATOM 5538 O O . TRP B 1 156 ? -19.891 7.148 6.348 1 93.88 156 TRP B O 1
ATOM 5548 N N . GLU B 1 157 ? -21.375 5.465 6.555 1 92.81 157 GLU B N 1
ATOM 5549 C CA . GLU B 1 157 ? -22.109 5.855 5.352 1 92.81 157 GLU B CA 1
ATOM 5550 C C . GLU B 1 157 ? -22.797 7.207 5.535 1 92.81 157 GLU B C 1
ATOM 5552 O O . GLU B 1 157 ? -22.75 8.062 4.648 1 92.81 157 GLU B O 1
ATOM 5557 N N . PHE B 1 158 ? -23.469 7.363 6.676 1 93.62 158 PHE B N 1
ATOM 5558 C CA . PHE B 1 158 ? -24.156 8.617 6.965 1 93.62 158 PHE B CA 1
ATOM 5559 C C . PHE B 1 158 ? -23.172 9.766 7.074 1 93.62 158 PHE B C 1
ATOM 5561 O O . PHE B 1 158 ? -23.422 10.859 6.566 1 93.62 158 PHE B O 1
ATOM 5568 N N . TRP B 1 159 ? -22.031 9.539 7.758 1 94.31 159 TRP B N 1
ATOM 5569 C CA . TRP B 1 159 ? -20.969 10.539 7.812 1 94.31 159 TRP B CA 1
ATOM 5570 C C . TRP B 1 159 ? -20.531 10.945 6.41 1 94.31 159 TRP B C 1
ATOM 5572 O O . TRP B 1 159 ? -20.375 12.133 6.121 1 94.31 159 TRP B O 1
ATOM 5582 N N . GLY B 1 160 ? -20.297 9.93 5.551 1 92.69 160 GLY B N 1
ATOM 5583 C CA . GLY B 1 160 ? -19.906 10.203 4.176 1 92.69 160 GLY B CA 1
ATOM 5584 C C . GLY B 1 160 ? -20.875 11.109 3.445 1 92.69 160 GLY B C 1
ATOM 5585 O O . GLY B 1 160 ? -20.484 11.883 2.576 1 92.69 160 GLY B O 1
ATOM 5586 N N . MET B 1 161 ? -22.109 11.062 3.809 1 90.5 161 MET B N 1
ATOM 5587 C CA . MET B 1 161 ? -23.141 11.891 3.197 1 90.5 161 MET B CA 1
ATOM 5588 C C . MET B 1 161 ? -23.078 13.32 3.723 1 90.5 161 MET B C 1
ATOM 5590 O O . MET B 1 161 ? -23.328 14.273 2.979 1 90.5 161 MET B O 1
ATOM 5594 N N . LEU B 1 162 ? -22.688 13.43 4.934 1 91.75 162 LEU B N 1
ATOM 5595 C CA . LEU B 1 162 ? -22.797 14.727 5.594 1 91.75 162 LEU B CA 1
ATOM 5596 C C . LEU B 1 162 ? -21.516 15.539 5.41 1 91.75 162 LEU B C 1
ATOM 5598 O O . LEU B 1 162 ? -21.547 16.766 5.391 1 91.75 162 LEU B O 1
ATOM 5602 N N . ARG B 1 163 ? -20.516 14.656 5.176 1 86.56 163 ARG B N 1
ATOM 5603 C CA . ARG B 1 163 ? -19.219 15.297 5.246 1 86.56 163 ARG B CA 1
ATOM 5604 C C . ARG B 1 163 ? -18.938 16.125 3.998 1 86.56 163 ARG B C 1
ATOM 5606 O O . ARG B 1 163 ? -19.469 15.836 2.924 1 86.56 163 ARG B O 1
ATOM 5613 N N . ASN B 1 164 ? -18.406 17.188 3.891 1 77.12 164 ASN B N 1
ATOM 5614 C CA . ASN B 1 164 ? -17.844 17.984 2.814 1 77.12 164 ASN B CA 1
ATOM 5615 C C . ASN B 1 164 ? -18.875 18.906 2.182 1 77.12 164 ASN B C 1
ATOM 5617 O O . ASN B 1 164 ? -19.391 18.625 1.098 1 77.12 164 ASN B O 1
ATOM 5621 N N . LYS B 1 165 ? -19.203 19.781 2.764 1 71.38 165 LYS B N 1
ATOM 5622 C CA . LYS B 1 165 ? -20.125 20.797 2.27 1 71.38 165 LYS B CA 1
ATOM 5623 C C . LYS B 1 165 ? -19.391 21.906 1.529 1 71.38 165 LYS B C 1
ATOM 5625 O O . LYS B 1 165 ? -19.953 22.953 1.253 1 71.38 165 LYS B O 1
ATOM 5630 N N . LEU B 1 166 ? -18.062 21.516 1.331 1 68.44 166 LEU B N 1
ATOM 5631 C CA . LEU B 1 166 ? -17.328 22.484 0.517 1 68.44 166 LEU B CA 1
ATOM 5632 C C . LEU B 1 166 ? -17.688 22.328 -0.958 1 68.44 166 LEU B C 1
ATOM 5634 O O . LEU B 1 166 ? -17.906 21.219 -1.434 1 68.44 166 LEU B O 1
ATOM 5638 N N . PRO B 1 167 ? -18.281 23.391 -1.625 1 55.41 167 PRO B N 1
ATOM 5639 C CA . PRO B 1 167 ? -18.469 23.25 -3.07 1 55.41 167 PRO B CA 1
ATOM 5640 C C . PRO B 1 167 ? -17.219 22.734 -3.785 1 55.41 167 PRO B C 1
ATOM 5642 O O . PRO B 1 167 ? -16.141 23.281 -3.617 1 55.41 167 PRO B O 1
ATOM 5645 N N . LEU B 1 168 ? -17.047 21.406 -3.717 1 49.12 168 LEU B N 1
ATOM 5646 C CA . LEU B 1 168 ? -15.859 20.891 -4.383 1 49.12 168 LEU B CA 1
ATOM 5647 C C . LEU B 1 168 ? -15.781 21.375 -5.824 1 49.12 168 LEU B C 1
ATOM 5649 O O . LEU B 1 168 ? -16.484 20.859 -6.695 1 49.12 168 LEU B O 1
ATOM 5653 N N . ASN B 1 169 ? -16.016 22.562 -6.293 1 39.81 169 ASN B N 1
ATOM 5654 C CA . ASN B 1 169 ? -15.57 22.797 -7.664 1 39.81 169 ASN B CA 1
ATOM 5655 C C . ASN B 1 169 ? -14.117 22.391 -7.863 1 39.81 169 ASN B C 1
ATOM 5657 O O . ASN B 1 169 ? -13.203 23.047 -7.367 1 39.81 169 ASN B O 1
ATOM 5661 N N . PRO B 1 170 ? -13.938 21.078 -7.973 1 39.12 170 PRO B N 1
ATOM 5662 C CA . PRO B 1 170 ? -12.555 20.906 -8.406 1 39.12 170 PRO B CA 1
ATOM 5663 C C . PRO B 1 170 ? -12.203 21.766 -9.625 1 39.12 170 PRO B C 1
ATOM 5665 O O . PRO B 1 170 ? -12.945 21.766 -10.609 1 39.12 170 PRO B O 1
ATOM 5668 N N . TYR B 1 171 ? -11.812 22.906 -9.57 1 34.44 171 TYR B N 1
ATOM 5669 C CA . TYR B 1 171 ? -11.297 23.594 -10.742 1 34.44 171 TYR B CA 1
ATOM 5670 C C . TYR B 1 171 ? -10.508 22.641 -11.633 1 34.44 171 TYR B C 1
ATOM 5672 O O . TYR B 1 171 ? -9.32 22.406 -11.406 1 34.44 171 TYR B O 1
ATOM 5680 N N . SER B 1 172 ? -10.984 21.438 -11.945 1 33.97 172 SER B N 1
ATOM 5681 C CA . SER B 1 172 ? -10.281 20.938 -13.125 1 33.97 172 SER B CA 1
ATOM 5682 C C . SER B 1 172 ? -10.531 21.828 -14.336 1 33.97 172 SER B C 1
ATOM 5684 O O . SER B 1 172 ? -11.672 22.203 -14.617 1 33.97 172 SER B O 1
ATOM 5686 N N . GLU B 1 173 ? -9.602 22.594 -14.836 1 29.59 173 GLU B N 1
ATOM 5687 C CA . GLU B 1 173 ? -9.547 23.25 -16.141 1 29.59 173 GLU B CA 1
ATOM 5688 C C . GLU B 1 173 ? -10.156 22.375 -17.234 1 29.59 173 GLU B C 1
ATOM 5690 O O . GLU B 1 173 ? -10.531 22.859 -18.297 1 29.59 173 GLU B O 1
ATOM 5695 N N . ALA B 1 174 ? -10.055 21.047 -17.328 1 28.33 174 ALA B N 1
ATOM 5696 C CA . ALA B 1 174 ? -10.344 20.453 -18.625 1 28.33 174 ALA B CA 1
ATOM 5697 C C . ALA B 1 174 ? -11.828 20.516 -18.953 1 28.33 174 ALA B C 1
ATOM 5699 O O . ALA B 1 174 ? -12.219 20.547 -20.125 1 28.33 174 ALA B O 1
ATOM 5700 N N . SER B 1 175 ? -12.82 20.062 -18.172 1 29.48 175 SER B N 1
ATOM 5701 C CA . SER B 1 175 ? -14.039 19.781 -18.938 1 29.48 175 SER B CA 1
ATOM 5702 C C . SER B 1 175 ? -14.812 21.062 -19.219 1 29.48 175 SER B C 1
ATOM 5704 O O . SER B 1 175 ? -15.648 21.484 -18.422 1 29.48 175 SER B O 1
ATOM 5706 N N . LYS B 1 176 ? -14.234 22.109 -19.891 1 28.38 176 LYS B N 1
ATOM 5707 C CA . LYS B 1 176 ? -15.117 23.062 -20.562 1 28.38 176 LYS B CA 1
ATOM 5708 C C . LYS B 1 176 ? -16.094 22.344 -21.484 1 28.38 176 LYS B C 1
ATOM 5710 O O . LYS B 1 176 ? -16.516 22.891 -22.5 1 28.38 176 LYS B O 1
ATOM 5715 N N . SER B 1 177 ? -16.266 20.969 -21.484 1 25.61 177 SER B N 1
ATOM 5716 C CA . SER B 1 177 ? -17.328 20.812 -22.484 1 25.61 177 SER B CA 1
ATOM 5717 C C . SER B 1 177 ? -18.578 21.578 -22.078 1 25.61 177 SER B C 1
ATOM 5719 O O . SER B 1 177 ? -18.922 21.625 -20.891 1 25.61 177 SER B O 1
ATOM 5721 N N . ASP B 1 178 ? -19.141 22.469 -22.984 1 25.73 178 ASP B N 1
ATOM 5722 C CA . ASP B 1 178 ? -20.328 23.297 -23.234 1 25.73 178 ASP B CA 1
ATOM 5723 C C . ASP B 1 178 ? -21.594 22.5 -22.969 1 25.73 178 ASP B C 1
ATOM 5725 O O . ASP B 1 178 ? -22.688 22.906 -23.391 1 25.73 178 ASP B O 1
ATOM 5729 N N . ASP B 1 179 ? -21.547 21.188 -22.766 1 27.19 179 ASP B N 1
ATOM 5730 C CA . ASP B 1 179 ? -22.953 20.797 -22.859 1 27.19 179 ASP B CA 1
ATOM 5731 C C . ASP B 1 179 ? -23.781 21.438 -21.75 1 27.19 179 ASP B C 1
ATOM 5733 O O . ASP B 1 179 ? -23.422 21.344 -20.562 1 27.19 179 ASP B O 1
ATOM 5737 N N . ASN B 1 180 ? -24.656 22.5 -22.062 1 25.5 180 ASN B N 1
ATOM 5738 C CA . ASN B 1 180 ? -25.766 23.281 -21.547 1 25.5 180 ASN B CA 1
ATOM 5739 C C . ASN B 1 180 ? -26.75 22.406 -20.766 1 25.5 180 ASN B C 1
ATOM 5741 O O . ASN B 1 180 ? -27.906 22.797 -20.562 1 25.5 180 ASN B O 1
ATOM 5745 N N . SER B 1 181 ? -26.656 21.078 -20.828 1 27.48 181 SER B N 1
ATOM 5746 C CA . SER B 1 181 ? -27.938 20.672 -20.266 1 27.48 181 SER B CA 1
ATOM 5747 C C . SER B 1 181 ? -28.078 21.141 -18.828 1 27.48 181 SER B C 1
ATOM 5749 O O . SER B 1 181 ? -27.125 21.078 -18.047 1 27.48 181 SER B O 1
ATOM 5751 N N . GLU B 1 182 ? -29.016 22.062 -18.516 1 27.25 182 GLU B N 1
ATOM 5752 C CA . GLU B 1 182 ? -29.719 22.719 -17.406 1 27.25 182 GLU B CA 1
ATOM 5753 C C . GLU B 1 182 ? -30.031 21.734 -16.297 1 27.25 182 GLU B C 1
ATOM 5755 O O . GLU B 1 182 ? -31.188 21.609 -15.867 1 27.25 182 GLU B O 1
ATOM 5760 N N . ASN B 1 183 ? -29.578 20.5 -16.328 1 27.33 183 ASN B N 1
ATOM 5761 C CA . ASN B 1 183 ? -30.219 19.891 -15.172 1 27.33 183 ASN B CA 1
ATOM 5762 C C . ASN B 1 183 ? -29.828 20.594 -13.867 1 27.33 183 ASN B C 1
ATOM 5764 O O . ASN B 1 183 ? -28.688 20.516 -13.445 1 27.33 183 ASN B O 1
ATOM 5768 N N . THR B 1 184 ? -30.438 21.781 -13.578 1 27.86 184 THR B N 1
ATOM 5769 C CA . THR B 1 184 ? -30.719 22.5 -12.344 1 27.86 184 THR B CA 1
ATOM 5770 C C . THR B 1 184 ? -31.031 21.516 -11.203 1 27.86 184 THR B C 1
ATOM 5772 O O . THR B 1 184 ? -32.125 21 -11.109 1 27.86 184 THR B O 1
ATOM 5775 N N . SER B 1 185 ? -30.391 20.469 -11.078 1 29.19 185 SER B N 1
ATOM 5776 C CA . SER B 1 185 ? -30.828 19.906 -9.812 1 29.19 185 SER B CA 1
ATOM 5777 C C . SER B 1 185 ? -30.938 20.969 -8.734 1 29.19 185 SER B C 1
ATOM 5779 O O . SER B 1 185 ? -30.047 21.812 -8.602 1 29.19 185 SER B O 1
ATOM 5781 N N . GLU B 1 186 ? -32.188 21.375 -8.469 1 25.52 186 GLU B N 1
ATOM 5782 C CA . GLU B 1 186 ? -32.594 22.094 -7.27 1 25.52 186 GLU B CA 1
ATOM 5783 C C . GLU B 1 186 ? -31.781 21.688 -6.055 1 25.52 186 GLU B C 1
ATOM 5785 O O . GLU B 1 186 ? -31.969 20.609 -5.496 1 25.52 186 GLU B O 1
ATOM 5790 N N . ALA B 1 187 ? -30.562 21.875 -6.113 1 32.31 187 ALA B N 1
ATOM 5791 C CA . ALA B 1 187 ? -29.875 21.891 -4.832 1 32.31 187 ALA B CA 1
ATOM 5792 C C . ALA B 1 187 ? -30.75 22.484 -3.736 1 32.31 187 ALA B C 1
ATOM 5794 O O . ALA B 1 187 ? -31.172 23.641 -3.832 1 32.31 187 ALA B O 1
ATOM 5795 N N . GLN B 1 188 ? -31.625 21.672 -3.184 1 31.11 188 GLN B N 1
ATOM 57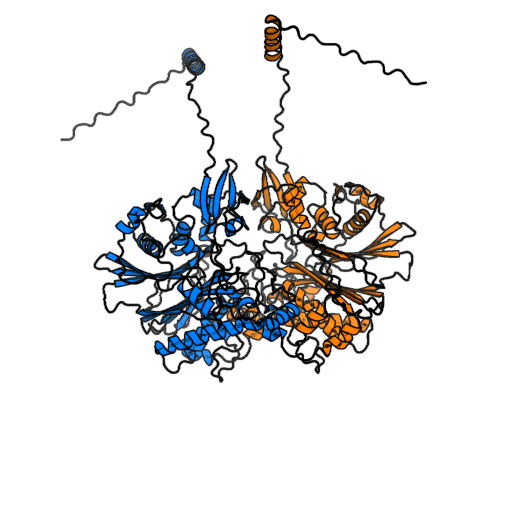96 C CA . GLN B 1 188 ? -32.375 22.203 -2.049 1 31.11 188 GLN B CA 1
ATOM 5797 C C . GLN B 1 188 ? -31.594 23.312 -1.342 1 31.11 188 GLN B C 1
ATOM 5799 O O . GLN B 1 188 ? -30.406 23.156 -1.055 1 31.11 188 GLN B O 1
ATOM 5804 N N . GLU B 1 189 ? -31.875 24.5 -1.556 1 32.06 189 GLU B N 1
ATOM 5805 C CA . GLU B 1 189 ? -31.516 25.625 -0.704 1 32.06 189 GLU B CA 1
ATOM 5806 C C . GLU B 1 189 ? -31.438 25.203 0.762 1 32.06 189 GLU B C 1
ATOM 5808 O O . GLU B 1 189 ? -32.469 25.078 1.433 1 32.06 189 GLU B O 1
ATOM 5813 N N . VAL B 1 190 ? -30.641 24.172 1.077 1 35.91 190 VAL B N 1
ATOM 5814 C CA . VAL B 1 190 ? -30.516 24.062 2.525 1 35.91 190 VAL B CA 1
ATOM 5815 C C . VAL B 1 190 ? -30.391 25.453 3.143 1 35.91 190 VAL B C 1
ATOM 5817 O O . VAL B 1 190 ? -29.625 26.281 2.656 1 35.91 190 VAL B O 1
ATOM 5820 N N . GLU B 1 191 ? -31.391 25.906 3.592 1 36.66 191 GLU B N 1
ATOM 5821 C CA . GLU B 1 191 ? -31.359 27.109 4.414 1 36.66 191 GLU B CA 1
ATOM 5822 C C . GLU B 1 191 ? -30.031 27.25 5.141 1 36.66 191 GLU B C 1
ATOM 5824 O O . GLU B 1 191 ? -29.719 26.453 6.031 1 36.66 191 GLU B O 1
ATOM 5829 N N . MET B 1 192 ? -29.016 27.5 4.449 1 43.28 192 MET B N 1
ATOM 5830 C CA . MET B 1 192 ? -27.719 27.828 5.027 1 43.28 192 MET B CA 1
ATOM 5831 C C . MET B 1 192 ? -27.875 28.781 6.207 1 43.28 192 MET B C 1
ATOM 5833 O O . MET B 1 192 ? -28.312 29.922 6.035 1 43.28 192 MET B O 1
ATOM 5837 N N . THR B 1 193 ? -28.422 28.406 7.324 1 47.44 193 THR B N 1
ATOM 5838 C CA . THR B 1 193 ? -28.312 29.297 8.484 1 47.44 193 THR B CA 1
ATOM 5839 C C . THR B 1 193 ? -26.891 29.828 8.625 1 47.44 193 THR B C 1
ATOM 5841 O O . THR B 1 193 ? -25.922 29.047 8.586 1 47.44 193 THR B O 1
ATOM 5844 N N . PRO B 1 194 ? -26.641 30.969 8.492 1 51.69 194 PRO B N 1
ATOM 5845 C CA . PRO B 1 194 ? -25.422 31.766 8.625 1 51.69 194 PRO B CA 1
ATOM 5846 C C . PRO B 1 194 ? -24.672 31.5 9.93 1 51.69 194 PRO B C 1
ATOM 5848 O O . PRO B 1 194 ? -25.297 31.188 10.945 1 51.69 194 PRO B O 1
ATOM 5851 N N . ASN B 1 195 ? -23.438 30.859 10.016 1 71.19 195 ASN B N 1
ATOM 5852 C CA . ASN B 1 195 ? -22.531 30.984 11.148 1 71.19 195 ASN B CA 1
ATOM 5853 C C . ASN B 1 195 ? -22.5 29.719 11.992 1 71.19 195 ASN B C 1
ATOM 5855 O O . ASN B 1 195 ? -22.156 29.766 13.18 1 71.19 195 ASN B O 1
ATOM 5859 N N . ASP B 1 196 ? -22.828 28.609 11.383 1 87.69 196 ASP B N 1
ATOM 5860 C CA . ASP B 1 196 ? -22.812 27.469 12.297 1 87.69 196 ASP B CA 1
ATOM 5861 C C . ASP B 1 196 ? -21.906 26.359 11.773 1 87.69 196 ASP B C 1
ATOM 5863 O O . ASP B 1 196 ? -22.125 25.172 12.078 1 87.69 196 ASP B O 1
ATOM 5867 N N . ASP B 1 197 ? -20.891 26.766 10.969 1 92.88 197 ASP B N 1
ATOM 5868 C CA . ASP B 1 197 ? -20 25.797 10.352 1 92.88 197 ASP B CA 1
ATOM 5869 C C . ASP B 1 197 ? -18.984 25.266 11.375 1 92.88 197 ASP B C 1
ATOM 5871 O O . ASP B 1 197 ? -18.547 26 12.258 1 92.88 197 ASP B O 1
ATOM 5875 N N . LEU B 1 198 ? -18.781 24 11.32 1 95.75 198 LEU B N 1
ATOM 5876 C CA . LEU B 1 198 ? -17.656 23.312 11.961 1 95.75 198 LEU B CA 1
ATOM 5877 C C . LEU B 1 198 ? -16.688 22.766 10.914 1 95.75 198 LEU B C 1
ATOM 5879 O O . LEU B 1 198 ? -17.062 21.922 10.094 1 95.75 198 LEU B O 1
ATOM 5883 N N . CYS B 1 199 ? -15.469 23.297 10.914 1 96.06 199 CYS B N 1
ATOM 5884 C CA . CYS B 1 199 ? -14.492 22.922 9.898 1 96.06 199 CYS B CA 1
ATOM 5885 C C . CYS B 1 199 ? -13.383 22.078 10.508 1 96.06 199 CYS B C 1
ATOM 5887 O O . CYS B 1 199 ? -12.867 22.391 11.578 1 96.06 199 CYS B O 1
ATOM 5889 N N . PHE B 1 200 ? -13.109 20.953 9.875 1 97.38 200 PHE B N 1
ATOM 5890 C CA . PHE B 1 200 ? -12.016 20.062 10.25 1 97.38 200 PHE B CA 1
ATOM 5891 C C . PHE B 1 200 ? -10.977 19.984 9.141 1 97.38 200 PHE B C 1
ATOM 5893 O O . PHE B 1 200 ? -11.297 19.578 8.023 1 97.38 200 PHE B O 1
ATOM 5900 N N . LEU B 1 201 ? -9.758 20.391 9.398 1 98 201 LEU B N 1
ATOM 5901 C CA . LEU B 1 201 ? -8.648 20.375 8.453 1 98 201 LEU B CA 1
ATOM 5902 C C . LEU B 1 201 ? -7.457 19.625 9.039 1 98 201 LEU B C 1
ATOM 5904 O O . LEU B 1 201 ? -6.91 20.016 10.07 1 98 201 LEU B O 1
ATOM 5908 N N . SER B 1 202 ? -7.055 18.531 8.367 1 98.5 202 SER B N 1
ATOM 5909 C CA . SER B 1 202 ? -5.965 17.734 8.922 1 98.5 202 SER B CA 1
ATOM 5910 C C . SER B 1 202 ? -4.906 17.438 7.867 1 98.5 202 SER B C 1
ATOM 5912 O O . SER B 1 202 ? -5.234 17.141 6.715 1 98.5 202 SER B O 1
ATOM 5914 N N . VAL B 1 203 ? -3.668 17.594 8.242 1 98.69 203 VAL B N 1
ATOM 5915 C CA . VAL B 1 203 ? -2.561 16.953 7.531 1 98.69 203 VAL B CA 1
ATOM 5916 C C . VAL B 1 203 ? -2.096 15.719 8.297 1 98.69 203 VAL B C 1
ATOM 5918 O O . VAL B 1 203 ? -2.027 15.734 9.523 1 98.69 203 VAL B O 1
ATOM 5921 N N . ILE B 1 204 ? -1.846 14.641 7.582 1 98.56 204 ILE B N 1
ATOM 5922 C CA . ILE B 1 204 ? -1.483 13.359 8.164 1 98.56 204 ILE B CA 1
ATOM 5923 C C . ILE B 1 204 ? -0.163 12.875 7.574 1 98.56 204 ILE B C 1
ATOM 5925 O O . ILE B 1 204 ? -0.023 12.781 6.352 1 98.56 204 ILE B O 1
ATOM 5929 N N . ASP B 1 205 ? 0.804 12.648 8.43 1 97.94 205 ASP B N 1
ATOM 5930 C CA . ASP B 1 205 ? 2.125 12.188 8.023 1 97.94 205 ASP B CA 1
ATOM 5931 C C . ASP B 1 205 ? 2.334 10.719 8.391 1 97.94 205 ASP B C 1
ATOM 5933 O O . ASP B 1 205 ? 2.727 10.406 9.523 1 97.94 205 ASP B O 1
ATOM 5937 N N . GLY B 1 206 ? 2.129 9.883 7.379 1 96.19 206 GLY B N 1
ATOM 5938 C CA . GLY B 1 206 ? 2.322 8.461 7.602 1 96.19 206 GLY B CA 1
ATOM 5939 C C . GLY B 1 206 ? 3.781 8.047 7.574 1 96.19 206 GLY B C 1
ATOM 5940 O O . GLY B 1 206 ? 4.598 8.68 6.906 1 96.19 206 GLY B O 1
ATOM 5941 N N . HIS B 1 207 ? 4.09 6.941 8.297 1 92.88 207 HIS B N 1
ATOM 5942 C CA . HIS B 1 207 ? 5.43 6.363 8.266 1 92.88 207 HIS B CA 1
ATOM 5943 C C . HIS B 1 207 ? 5.379 4.848 8.43 1 92.88 207 HIS B C 1
ATOM 5945 O O . HIS B 1 207 ? 4.477 4.316 9.086 1 92.88 207 HIS B O 1
ATOM 5951 N N . GLY B 1 208 ? 6.34 4.23 7.836 1 87.56 208 GLY B N 1
ATOM 5952 C CA . GLY B 1 208 ? 6.328 2.775 7.816 1 87.56 208 GLY B CA 1
ATOM 5953 C C . GLY B 1 208 ? 5.293 2.199 6.871 1 87.56 208 GLY B C 1
ATOM 5954 O O . GLY B 1 208 ? 4.98 1.009 6.934 1 87.56 208 GLY B O 1
ATOM 5955 N N . GLY B 1 209 ? 4.746 3.008 6.078 1 87.56 209 GLY B N 1
ATOM 5956 C CA . GLY B 1 209 ? 3.666 2.691 5.16 1 87.56 209 GLY B CA 1
ATOM 5957 C C . GLY B 1 209 ? 2.535 3.701 5.195 1 87.56 209 GLY B C 1
ATOM 5958 O O . GLY B 1 209 ? 2.461 4.523 6.113 1 87.56 209 GLY B O 1
ATOM 5959 N N . GLY B 1 210 ? 1.631 3.652 4.258 1 89.44 210 GLY B N 1
ATOM 5960 C CA . GLY B 1 210 ? 0.554 4.625 4.16 1 89.44 210 GLY B CA 1
ATOM 5961 C C . GLY B 1 210 ? -0.76 4.121 4.727 1 89.44 210 GLY B C 1
ATOM 5962 O O . GLY B 1 210 ? -1.797 4.77 4.574 1 89.44 210 GLY B O 1
ATOM 5963 N N . GLN B 1 211 ? -0.75 2.996 5.43 1 88.81 211 GLN B N 1
ATOM 5964 C CA . GLN B 1 211 ? -1.99 2.371 5.875 1 88.81 211 GLN B CA 1
ATOM 5965 C C . GLN B 1 211 ? -2.662 3.193 6.969 1 88.81 211 GLN B C 1
ATOM 5967 O O . GLN B 1 211 ? -3.871 3.426 6.926 1 88.81 211 GLN B O 1
ATOM 5972 N N . THR B 1 212 ? -1.87 3.633 7.945 1 94.25 212 THR B N 1
ATOM 5973 C CA . THR B 1 212 ? -2.441 4.363 9.07 1 94.25 212 THR B CA 1
ATOM 5974 C C . THR B 1 212 ? -2.92 5.742 8.633 1 94.25 212 THR B C 1
ATOM 5976 O O . THR B 1 212 ? -3.99 6.195 9.047 1 94.25 212 THR B O 1
ATOM 5979 N N . SER B 1 213 ? -2.137 6.422 7.824 1 95.31 213 SER B N 1
ATOM 5980 C CA . SER B 1 213 ? -2.572 7.727 7.332 1 95.31 213 SER B CA 1
ATOM 5981 C C . SER B 1 213 ? -3.85 7.609 6.508 1 95.31 213 SER B C 1
ATOM 5983 O O . SER B 1 213 ? -4.742 8.453 6.609 1 95.31 213 SER B O 1
ATOM 5985 N N . SER B 1 214 ? -3.945 6.547 5.742 1 91.75 214 SER B N 1
ATOM 5986 C CA . SER B 1 214 ? -5.129 6.328 4.914 1 91.75 214 SER B CA 1
ATOM 5987 C C . SER B 1 214 ? -6.375 6.125 5.773 1 91.75 214 SER B C 1
ATOM 5989 O O . SER B 1 214 ? -7.438 6.668 5.469 1 91.75 214 SER B O 1
ATOM 5991 N N . VAL B 1 215 ? -6.266 5.344 6.805 1 93 215 VAL B N 1
ATOM 5992 C CA . VAL B 1 215 ? -7.41 5.105 7.676 1 93 215 VAL B CA 1
ATOM 5993 C C . VAL B 1 215 ? -7.781 6.395 8.406 1 93 215 VAL B C 1
ATOM 5995 O O . VAL B 1 215 ? -8.961 6.73 8.531 1 93 215 VAL B O 1
ATOM 5998 N N . LEU B 1 216 ? -6.805 7.113 8.867 1 96.5 216 LEU B N 1
ATOM 5999 C CA . LEU B 1 216 ? -7.062 8.352 9.586 1 96.5 216 LEU B CA 1
ATOM 6000 C C . LEU B 1 216 ? -7.75 9.375 8.688 1 96.5 216 LEU B C 1
ATOM 6002 O O . LEU B 1 216 ? -8.633 10.109 9.133 1 96.5 216 LEU B O 1
ATOM 6006 N N . ARG B 1 217 ? -7.309 9.438 7.5 1 95.88 217 ARG B N 1
ATOM 6007 C CA . ARG B 1 217 ? -7.945 10.344 6.551 1 95.88 217 ARG B CA 1
ATOM 6008 C C . ARG B 1 217 ? -9.445 10.086 6.477 1 95.88 217 ARG B C 1
ATOM 6010 O O . ARG B 1 217 ? -10.234 11.031 6.371 1 95.88 217 ARG B O 1
ATOM 6017 N N . LYS B 1 218 ? -9.844 8.859 6.598 1 93.38 218 LYS B N 1
ATOM 6018 C CA . LYS B 1 218 ? -11.242 8.461 6.449 1 93.38 218 LYS B CA 1
ATOM 6019 C C . LYS B 1 218 ? -12.016 8.672 7.746 1 93.38 218 LYS B C 1
ATOM 6021 O O . LYS B 1 218 ? -13.203 8.992 7.719 1 93.38 218 LYS B O 1
ATOM 6026 N N . VAL B 1 219 ? -11.305 8.5 8.875 1 96.19 219 VAL B N 1
ATOM 6027 C CA . VAL B 1 219 ? -12.141 8.266 10.055 1 96.19 219 VAL B CA 1
ATOM 6028 C C . VAL B 1 219 ? -11.922 9.383 11.07 1 96.19 219 VAL B C 1
ATOM 6030 O O . VAL B 1 219 ? -12.742 9.57 11.977 1 96.19 219 VAL B O 1
ATOM 6033 N N . LEU B 1 220 ? -10.812 10.094 11.039 1 97.69 220 LEU B N 1
ATOM 6034 C CA . LEU B 1 220 ? -10.43 11.008 12.117 1 97.69 220 LEU B CA 1
ATOM 6035 C C . LEU B 1 220 ? -11.523 12.047 12.359 1 97.69 220 LEU B C 1
ATOM 6037 O O . LEU B 1 220 ? -12 12.195 13.484 1 97.69 220 LEU B O 1
ATOM 6041 N N . HIS B 1 221 ? -11.977 12.727 11.352 1 97.81 221 HIS B N 1
ATOM 6042 C CA . HIS B 1 221 ? -12.953 13.797 11.492 1 97.81 221 HIS B CA 1
ATOM 6043 C C . HIS B 1 221 ? -14.32 13.25 11.906 1 97.81 221 HIS B C 1
ATOM 6045 O O . HIS B 1 221 ? -15.016 13.867 12.719 1 97.81 221 HIS B O 1
ATOM 6051 N N . GLY B 1 222 ? -14.711 12.094 11.266 1 96.44 222 GLY B N 1
ATOM 6052 C CA . GLY B 1 222 ? -15.961 11.469 11.664 1 96.44 222 GLY B CA 1
ATOM 6053 C C . GLY B 1 222 ? -15.977 11.031 13.117 1 96.44 222 GLY B C 1
ATOM 6054 O O . GLY B 1 222 ? -16.984 11.188 13.812 1 96.44 222 GLY B O 1
ATOM 6055 N N . THR B 1 223 ? -14.852 10.508 13.602 1 96.81 223 THR B N 1
ATOM 6056 C CA . THR B 1 223 ? -14.719 10.078 14.992 1 96.81 223 THR B CA 1
ATOM 6057 C C . THR B 1 223 ? -14.766 11.281 15.938 1 96.81 223 THR B C 1
ATOM 6059 O O . THR B 1 223 ? -15.414 11.227 16.984 1 96.81 223 THR B O 1
ATOM 6062 N N . LEU B 1 224 ? -14.047 12.305 15.594 1 97.19 224 LEU B N 1
ATOM 6063 C CA . LEU B 1 224 ? -14.086 13.531 16.375 1 97.19 224 LEU B CA 1
ATOM 6064 C C . LEU B 1 224 ? -15.508 14.086 16.453 1 97.19 224 LEU B C 1
ATOM 6066 O O . LEU B 1 224 ? -15.961 14.492 17.531 1 97.19 224 LEU B O 1
ATOM 6070 N N . SER B 1 225 ? -16.188 14.109 15.336 1 96.62 225 SER B N 1
ATOM 6071 C CA . SER B 1 225 ? -17.547 14.617 15.281 1 96.62 225 SER B CA 1
ATOM 6072 C C . SER B 1 225 ? -18.484 13.773 16.141 1 96.62 225 SER B C 1
ATOM 6074 O O . SER B 1 225 ? -19.375 14.32 16.812 1 96.62 225 SER B O 1
ATOM 6076 N N . TRP B 1 226 ? -18.297 12.469 16.078 1 95.25 226 TRP B N 1
ATOM 6077 C CA . TRP B 1 226 ? -19.078 11.586 16.938 1 95.25 226 TRP B CA 1
ATOM 6078 C C . TRP B 1 226 ? -18.891 11.953 18.406 1 95.25 226 TRP B C 1
ATOM 6080 O O . TRP B 1 226 ? -19.875 12.062 19.156 1 95.25 226 TRP B O 1
ATOM 6090 N N . GLY B 1 227 ? -17.641 12.117 18.828 1 94.38 227 GLY B N 1
ATOM 6091 C CA . GLY B 1 227 ? -17.344 12.523 20.203 1 94.38 227 GLY B CA 1
ATOM 6092 C C . GLY B 1 227 ? -18 13.844 20.578 1 94.38 227 GLY B C 1
ATOM 6093 O O . GLY B 1 227 ? -18.625 13.945 21.625 1 94.38 227 GLY B O 1
ATOM 6094 N N . LEU B 1 228 ? -17.859 14.805 19.75 1 96.19 228 LEU B N 1
ATOM 6095 C CA . LEU B 1 228 ? -18.375 16.141 20.016 1 96.19 228 LEU B CA 1
ATOM 6096 C C . LEU B 1 228 ? -19.891 16.141 20.062 1 96.19 228 LEU B C 1
ATOM 6098 O O . LEU B 1 228 ? -20.5 16.891 20.844 1 96.19 228 LEU B O 1
ATOM 6102 N N . ALA B 1 229 ? -20.516 15.328 19.188 1 94.44 229 ALA B N 1
ATOM 6103 C CA . ALA B 1 229 ? -21.969 15.234 19.125 1 94.44 229 ALA B CA 1
ATOM 6104 C C . ALA B 1 229 ? -22.547 14.711 20.438 1 94.44 229 ALA B C 1
ATOM 6106 O O . ALA B 1 229 ? -23.719 14.914 20.734 1 94.44 229 ALA B O 1
ATOM 6107 N N . GLY B 1 230 ? -21.719 14.086 21.188 1 91.88 230 GLY B N 1
ATOM 6108 C CA . GLY B 1 230 ? -22.156 13.508 22.438 1 91.88 230 GLY B CA 1
ATOM 6109 C C . GLY B 1 230 ? -22.016 14.453 23.625 1 91.88 230 GLY B C 1
ATOM 6110 O O . GLY B 1 230 ? -22.391 14.117 24.75 1 91.88 230 GLY B O 1
ATOM 6111 N N . LEU B 1 231 ? -21.562 15.648 23.375 1 94.12 231 LEU B N 1
ATOM 6112 C CA . LEU B 1 231 ? -21.344 16.609 24.453 1 94.12 231 LEU B CA 1
ATOM 6113 C C . LEU B 1 231 ? -22.672 17.094 25.016 1 94.12 231 LEU B C 1
ATOM 6115 O O . LEU B 1 231 ? -23.609 17.375 24.266 1 94.12 231 LEU B O 1
ATOM 6119 N N . LYS B 1 232 ? -22.734 17.188 26.344 1 92.25 232 LYS B N 1
ATOM 6120 C CA . LYS B 1 232 ? -23.906 17.766 27 1 92.25 232 LYS B CA 1
ATOM 6121 C C . LYS B 1 232 ? -23.875 19.281 26.922 1 92.25 232 LYS B C 1
ATOM 6123 O O . LYS B 1 232 ? -24.922 19.922 26.75 1 92.25 232 LYS B O 1
ATOM 6128 N N . GLU B 1 233 ? -22.656 19.828 27.156 1 94.88 233 GLU B N 1
ATOM 6129 C CA . GLU B 1 233 ? -22.422 21.266 27.062 1 94.88 233 GLU B CA 1
ATOM 6130 C C . GLU B 1 233 ? -21.328 21.594 26.031 1 94.88 233 GLU B C 1
ATOM 6132 O O . GLU B 1 233 ? -20.312 20.891 25.969 1 94.88 233 GLU B O 1
ATOM 6137 N N . TRP B 1 234 ? -21.625 22.594 25.312 1 95.62 234 TRP B N 1
ATOM 6138 C CA . TRP B 1 234 ? -20.672 23 24.297 1 95.62 234 TRP B CA 1
ATOM 6139 C C . TRP B 1 234 ? -19.75 24.094 24.812 1 95.62 234 TRP B C 1
ATOM 6141 O O . TRP B 1 234 ? -19.891 25.266 24.438 1 95.62 234 TRP B O 1
ATOM 6151 N N . THR B 1 235 ? -18.812 23.734 25.688 1 96.38 235 THR B N 1
ATOM 6152 C CA . THR B 1 235 ? -17.812 24.656 26.219 1 96.38 235 THR B CA 1
ATOM 6153 C C . THR B 1 235 ? -16.422 24.266 25.734 1 96.38 235 THR B C 1
ATOM 6155 O O . THR B 1 235 ? -16.172 23.125 25.375 1 96.38 235 THR B O 1
ATOM 6158 N N . SER B 1 236 ? -15.547 25.219 25.75 1 96.19 236 SER B N 1
ATOM 6159 C CA . SER B 1 236 ? -14.18 24.938 25.328 1 96.19 236 SER B CA 1
ATOM 6160 C C . SER B 1 236 ? -13.531 23.875 26.188 1 96.19 236 SER B C 1
ATOM 6162 O O . SER B 1 236 ? -12.727 23.062 25.703 1 96.19 236 SER B O 1
ATOM 6164 N N . LYS B 1 237 ? -13.844 23.891 27.438 1 96.38 237 LYS B N 1
ATOM 6165 C CA . LYS B 1 237 ? -13.305 22.891 28.359 1 96.38 237 LYS B CA 1
ATOM 6166 C C . LYS B 1 237 ? -13.805 21.5 28 1 96.38 237 LYS B C 1
ATOM 6168 O O . LYS B 1 237 ? -13.023 20.547 27.969 1 96.38 237 LYS B O 1
ATOM 6173 N N . ASP B 1 238 ? -15.078 21.391 27.781 1 96.62 238 ASP B N 1
ATOM 6174 C CA . ASP B 1 238 ? -15.656 20.094 27.438 1 96.62 238 ASP B CA 1
ATOM 6175 C C . ASP B 1 238 ? -15.148 19.609 26.094 1 96.62 238 ASP B C 1
ATOM 6177 O O . ASP B 1 238 ? -14.891 18.406 25.906 1 96.62 238 ASP B O 1
ATOM 6181 N N . ILE B 1 239 ? -15.031 20.516 25.172 1 97.62 239 ILE B N 1
ATOM 6182 C CA . ILE B 1 239 ? -14.508 20.188 23.859 1 97.62 239 ILE B CA 1
ATOM 6183 C C . ILE B 1 239 ? -13.07 19.688 23.969 1 97.62 239 ILE B C 1
ATOM 6185 O O . ILE B 1 239 ? -12.719 18.656 23.391 1 97.62 239 ILE B O 1
ATOM 6189 N N . TYR B 1 240 ? -12.273 20.344 24.781 1 97.38 240 TYR B N 1
ATOM 6190 C CA . TYR B 1 240 ? -10.883 19.984 25.031 1 97.38 240 TYR B CA 1
ATOM 6191 C C . TYR B 1 240 ? -10.781 18.547 25.547 1 97.38 240 TYR B C 1
ATOM 6193 O O . TYR B 1 240 ? -10.031 17.734 25 1 97.38 240 TYR B O 1
ATOM 6201 N N . HIS B 1 241 ? -11.547 18.234 26.5 1 97.25 241 HIS B N 1
ATOM 6202 C CA . HIS B 1 241 ? -11.5 16.922 27.125 1 97.25 241 HIS B CA 1
ATOM 6203 C C . HIS B 1 241 ? -12.016 15.852 26.172 1 97.25 241 HIS B C 1
ATOM 6205 O O . HIS B 1 241 ? -11.477 14.742 26.125 1 97.25 241 HIS B O 1
ATOM 6211 N N . LYS B 1 242 ? -13.055 16.188 25.438 1 96.69 242 LYS B N 1
ATOM 6212 C CA . LYS B 1 242 ? -13.633 15.227 24.516 1 96.69 242 LYS B CA 1
ATOM 6213 C C . LYS B 1 242 ? -12.656 14.891 23.391 1 96.69 242 LYS B C 1
ATOM 6215 O O . LYS B 1 242 ? -12.555 13.742 22.969 1 96.69 242 LYS B O 1
ATOM 6220 N N . ILE B 1 243 ? -11.93 15.922 22.906 1 97.81 243 ILE B N 1
ATOM 6221 C CA . ILE B 1 243 ? -10.93 15.703 21.859 1 97.81 243 ILE B CA 1
ATOM 6222 C C . ILE B 1 243 ? -9.867 14.734 22.359 1 97.81 243 ILE B C 1
ATOM 6224 O O . ILE B 1 243 ? -9.523 13.766 21.688 1 97.81 243 ILE B O 1
ATOM 6228 N N . LYS B 1 244 ? -9.406 14.969 23.547 1 97.12 244 LYS B N 1
ATOM 6229 C CA . LYS B 1 244 ? -8.359 14.125 24.125 1 97.12 244 LYS B CA 1
ATOM 6230 C C . LYS B 1 244 ? -8.836 12.688 24.281 1 97.12 244 LYS B C 1
ATOM 6232 O O . LYS B 1 244 ? -8.133 11.75 23.875 1 97.12 244 LYS B O 1
ATOM 6237 N N . GLU B 1 245 ? -9.984 12.562 24.797 1 96.38 245 GLU B N 1
ATOM 6238 C CA . GLU B 1 245 ? -10.578 11.242 24.984 1 96.38 245 GLU B CA 1
ATOM 6239 C C . GLU B 1 245 ? -10.742 10.508 23.656 1 96.38 245 GLU B C 1
ATOM 6241 O O . GLU B 1 245 ? -10.43 9.32 23.562 1 96.38 245 GLU B O 1
ATOM 6246 N N . THR B 1 246 ? -11.234 11.227 22.719 1 96.81 246 THR B N 1
ATOM 6247 C CA . THR B 1 246 ? -11.516 10.664 21.406 1 96.81 246 THR B CA 1
ATOM 6248 C C . THR B 1 246 ? -10.227 10.234 20.703 1 96.81 246 THR B C 1
ATOM 6250 O O . THR B 1 246 ? -10.156 9.148 20.125 1 96.81 246 THR B O 1
ATOM 6253 N N . TYR B 1 247 ? -9.172 11.031 20.766 1 97.69 247 TYR B N 1
ATOM 6254 C CA . TYR B 1 247 ? -7.895 10.734 20.141 1 97.69 247 TYR B CA 1
ATOM 6255 C C . TYR B 1 247 ? -7.258 9.492 20.75 1 97.69 247 TYR B C 1
ATOM 6257 O O . TYR B 1 247 ? -6.75 8.625 20.047 1 97.69 247 TYR B O 1
ATOM 6265 N N . LEU B 1 248 ? -7.312 9.414 22.047 1 97 248 LEU B N 1
ATOM 6266 C CA . LEU B 1 248 ? -6.715 8.281 22.75 1 97 248 LEU B CA 1
ATOM 6267 C C . LEU B 1 248 ? -7.469 6.992 22.438 1 97 248 LEU B C 1
ATOM 6269 O O . LEU B 1 248 ? -6.852 5.949 22.203 1 97 248 LEU B O 1
ATOM 6273 N N . ALA B 1 249 ? -8.773 7.074 22.422 1 96.81 249 ALA B N 1
ATOM 6274 C CA . ALA B 1 249 ? -9.586 5.906 22.109 1 96.81 249 ALA B CA 1
ATOM 6275 C C . ALA B 1 249 ? -9.359 5.453 20.656 1 96.81 249 ALA B C 1
ATOM 6277 O O . ALA B 1 249 ? -9.312 4.254 20.391 1 96.81 249 ALA B O 1
ATOM 6278 N N . LEU B 1 250 ? -9.273 6.414 19.781 1 97.19 250 LEU B N 1
ATOM 6279 C CA . LEU B 1 250 ? -9.031 6.098 18.375 1 97.19 250 LEU B CA 1
ATOM 6280 C C . LEU B 1 250 ? -7.684 5.414 18.188 1 97.19 250 LEU B C 1
ATOM 6282 O O . LEU B 1 250 ? -7.574 4.43 17.453 1 97.19 250 LEU B O 1
ATOM 6286 N N . ASP B 1 251 ? -6.668 5.895 18.844 1 97.38 251 ASP B N 1
ATOM 6287 C CA . ASP B 1 251 ? -5.352 5.27 18.766 1 97.38 251 ASP B CA 1
ATOM 6288 C C . ASP B 1 251 ? -5.398 3.828 19.281 1 97.38 251 ASP B C 1
ATOM 6290 O O . ASP B 1 251 ? -4.824 2.93 18.656 1 97.38 251 ASP B O 1
ATOM 6294 N N . GLU B 1 252 ? -6.012 3.658 20.359 1 95.69 252 GLU B N 1
ATOM 6295 C CA . GLU B 1 252 ? -6.121 2.309 20.906 1 95.69 252 GLU B CA 1
ATOM 6296 C C . GLU B 1 252 ? -6.84 1.375 19.938 1 95.69 252 GLU B C 1
ATOM 6298 O O . GLU B 1 252 ? -6.434 0.225 19.766 1 95.69 252 GLU B O 1
ATOM 6303 N N . ASP B 1 253 ? -7.902 1.912 19.406 1 95.56 253 ASP B N 1
ATOM 6304 C CA . ASP B 1 253 ? -8.641 1.142 18.406 1 95.56 253 ASP B CA 1
ATOM 6305 C C . ASP B 1 253 ? -7.73 0.733 17.25 1 95.56 253 ASP B C 1
ATOM 6307 O O . ASP B 1 253 ? -7.777 -0.41 16.781 1 95.56 253 ASP B O 1
ATOM 6311 N N . ILE B 1 254 ? -6.91 1.606 16.812 1 94.81 254 ILE B N 1
ATOM 6312 C CA . ILE B 1 254 ? -6.062 1.394 15.641 1 94.81 254 ILE B CA 1
ATOM 6313 C C . ILE B 1 254 ? -4.949 0.407 15.984 1 94.81 254 ILE B C 1
ATOM 6315 O O . ILE B 1 254 ? -4.773 -0.607 15.305 1 94.81 254 ILE B O 1
ATOM 6319 N N . TYR B 1 255 ? -4.211 0.644 17.078 1 93.75 255 TYR B N 1
ATOM 6320 C CA . TYR B 1 255 ? -3.018 -0.168 17.297 1 93.75 255 TYR B CA 1
ATOM 6321 C C . TYR B 1 255 ? -3.383 -1.524 17.891 1 93.75 255 TYR B C 1
ATOM 6323 O O . TYR B 1 255 ? -2.584 -2.463 17.844 1 93.75 255 TYR B O 1
ATOM 6331 N N . ARG B 1 256 ? -4.621 -1.707 18.391 1 93.56 256 ARG B N 1
ATOM 6332 C CA . ARG B 1 256 ? -5.012 -2.996 18.953 1 93.56 256 ARG B CA 1
ATOM 6333 C C . ARG B 1 256 ? -5.871 -3.783 17.969 1 93.56 256 ARG B C 1
ATOM 6335 O O . ARG B 1 256 ? -6.266 -4.918 18.25 1 93.56 256 ARG B O 1
ATOM 6342 N N . ALA B 1 257 ? -6.227 -3.207 16.875 1 91.94 257 ALA B N 1
ATOM 6343 C CA . ALA B 1 257 ? -7.129 -3.848 15.914 1 91.94 257 ALA B CA 1
ATOM 6344 C C . ALA B 1 257 ? -6.613 -5.23 15.523 1 91.94 257 ALA B C 1
ATOM 6346 O O . ALA B 1 257 ? -7.348 -6.219 15.602 1 91.94 257 ALA B O 1
ATOM 6347 N N . GLY B 1 258 ? -5.363 -5.297 15.062 1 89.62 258 GLY B N 1
ATOM 6348 C CA . GLY B 1 258 ? -4.77 -6.57 14.688 1 89.62 258 GLY B CA 1
ATOM 6349 C C . GLY B 1 258 ? -4.715 -7.566 15.828 1 89.62 258 GLY B C 1
ATOM 6350 O O . GLY B 1 258 ? -4.926 -8.766 15.625 1 89.62 258 GLY B O 1
ATOM 6351 N N . LEU B 1 259 ? -4.43 -7.082 17.016 1 90.19 259 LEU B N 1
ATOM 6352 C CA . LEU B 1 259 ? -4.324 -7.934 18.188 1 90.19 259 LEU B CA 1
ATOM 6353 C C . LEU B 1 259 ? -5.672 -8.562 18.531 1 90.19 259 LEU B C 1
ATOM 6355 O O . LEU B 1 259 ? -5.734 -9.727 18.938 1 90.19 259 LEU B O 1
ATOM 6359 N N . SER B 1 260 ? -6.684 -7.73 18.375 1 90.81 260 SER B N 1
ATOM 6360 C CA . SER B 1 260 ? -8.023 -8.234 18.656 1 90.81 260 SER B CA 1
ATOM 6361 C C . SER B 1 260 ? -8.375 -9.406 17.75 1 90.81 260 SER B C 1
ATOM 6363 O O . SER B 1 260 ? -9.086 -10.328 18.156 1 90.81 260 SER B O 1
ATOM 6365 N N . VAL B 1 261 ? -7.883 -9.398 16.562 1 90.62 261 VAL B N 1
ATOM 6366 C CA . VAL B 1 261 ? -8.109 -10.484 15.602 1 90.62 261 VAL B CA 1
ATOM 6367 C C . VAL B 1 261 ? -7.23 -11.68 15.961 1 90.62 261 VAL B C 1
ATOM 6369 O O . VAL B 1 261 ? -7.703 -12.812 15.992 1 90.62 261 VAL B O 1
ATOM 6372 N N . ALA B 1 262 ? -5.969 -11.422 16.25 1 89.75 262 ALA B N 1
ATOM 6373 C CA . ALA B 1 262 ? -4.992 -12.469 16.547 1 89.75 262 ALA B CA 1
ATOM 6374 C C . ALA B 1 262 ? -5.406 -13.266 17.781 1 89.75 262 ALA B C 1
ATOM 6376 O O . ALA B 1 262 ? -5.23 -14.484 17.828 1 89.75 262 ALA B O 1
ATOM 6377 N N . GLN B 1 263 ? -6.047 -12.578 18.75 1 90.38 263 GLN B N 1
ATOM 6378 C CA . GLN B 1 263 ? -6.293 -13.211 20.031 1 90.38 263 GLN B CA 1
ATOM 6379 C C . GLN B 1 263 ? -7.758 -13.609 20.188 1 90.38 263 GLN B C 1
ATOM 6381 O O . GLN B 1 263 ? -8.164 -14.141 21.219 1 90.38 263 GLN B O 1
ATOM 6386 N N . SER B 1 264 ? -8.5 -13.297 19.141 1 88.69 264 SER B N 1
ATOM 6387 C CA . SER B 1 264 ? -9.906 -13.656 19.219 1 88.69 264 SER B CA 1
ATOM 6388 C C . SER B 1 264 ? -10.078 -15.164 19.391 1 88.69 264 SER B C 1
ATOM 6390 O O . SER B 1 264 ? -9.469 -15.953 18.672 1 88.69 264 SER B O 1
ATOM 6392 N N . PRO B 1 265 ? -10.953 -15.484 20.375 1 82.94 265 PRO B N 1
ATOM 6393 C CA . PRO B 1 265 ? -11.148 -16.922 20.594 1 82.94 265 PRO B CA 1
ATOM 6394 C C . PRO B 1 265 ? -11.773 -17.625 19.391 1 82.94 265 PRO B C 1
ATOM 6396 O O . PRO B 1 265 ? -12.617 -17.031 18.703 1 82.94 265 PRO B O 1
ATOM 6399 N N . SER B 1 266 ? -11.234 -18.797 19.125 1 78.06 266 SER B N 1
ATOM 6400 C CA . SER B 1 266 ? -11.773 -19.609 18.047 1 78.06 266 SER B CA 1
ATOM 6401 C C . SER B 1 266 ? -13.102 -20.25 18.438 1 78.06 266 SER B C 1
ATOM 6403 O O . SER B 1 266 ? -13.305 -20.594 19.594 1 78.06 266 SER B O 1
ATOM 6405 N N . ASN B 1 267 ? -14.125 -20.094 17.594 1 72.38 267 ASN B N 1
ATOM 6406 C CA . ASN B 1 267 ? -15.359 -20.828 17.844 1 72.38 267 ASN B CA 1
ATOM 6407 C C . ASN B 1 267 ? -15.352 -22.188 17.141 1 72.38 267 ASN B C 1
ATOM 6409 O O . ASN B 1 267 ? -15.852 -22.297 16.016 1 72.38 267 ASN B O 1
ATOM 6413 N N . SER B 1 268 ? -14.734 -23.141 17.703 1 66.06 268 SER B N 1
ATOM 6414 C CA . SER B 1 268 ? -14.516 -24.453 17.094 1 66.06 268 SER B CA 1
ATOM 6415 C C . SER B 1 268 ? -15.805 -25.266 17.062 1 66.06 268 SER B C 1
ATOM 6417 O O . SER B 1 268 ? -15.891 -26.266 16.344 1 66.06 268 SER B O 1
ATOM 6419 N N . SER B 1 269 ? -16.703 -24.828 17.859 1 64.69 269 SER B N 1
ATOM 6420 C CA . SER B 1 269 ? -17.875 -25.688 18.031 1 64.69 269 SER B CA 1
ATOM 6421 C C . SER B 1 269 ? -18.812 -25.578 16.844 1 64.69 269 SER B C 1
ATOM 6423 O O . SER B 1 269 ? -19.688 -26.438 16.656 1 64.69 269 SER B O 1
ATOM 6425 N N . VAL B 1 270 ? -18.516 -24.656 16 1 66.25 270 VAL B N 1
ATOM 6426 C CA . VAL B 1 270 ? -19.453 -24.484 14.914 1 66.25 270 VAL B CA 1
ATOM 6427 C C . VAL B 1 270 ? -18.797 -24.844 13.586 1 66.25 270 VAL B C 1
ATOM 6429 O O . VAL B 1 270 ? -17.641 -24.5 13.344 1 66.25 270 VAL B O 1
ATOM 6432 N N . ASP B 1 271 ? -19.484 -25.75 12.852 1 79.81 271 ASP B N 1
ATOM 6433 C CA . ASP B 1 271 ? -19.031 -26.172 11.531 1 79.81 271 ASP B CA 1
ATOM 6434 C C . ASP B 1 271 ? -19.188 -25.047 10.508 1 79.81 271 ASP B C 1
ATOM 6436 O O . ASP B 1 271 ? -20.141 -25.031 9.727 1 79.81 271 ASP B O 1
ATOM 6440 N N . THR B 1 272 ? -18.25 -24.125 10.609 1 86.62 272 THR B N 1
ATOM 6441 C CA . THR B 1 272 ? -18.25 -22.984 9.688 1 86.62 272 THR B CA 1
ATOM 6442 C C . THR B 1 272 ? -17.297 -23.234 8.523 1 86.62 272 THR B C 1
ATOM 6444 O O . THR B 1 272 ? -16.328 -24 8.656 1 86.62 272 THR B O 1
ATOM 6447 N N . ILE B 1 273 ? -17.594 -22.656 7.457 1 88.62 273 ILE B N 1
ATOM 6448 C CA . ILE B 1 273 ? -16.766 -22.797 6.262 1 88.62 273 ILE B CA 1
ATOM 6449 C C . ILE B 1 273 ? -15.453 -22.047 6.453 1 88.62 273 ILE B C 1
ATOM 6451 O O . ILE B 1 273 ? -14.398 -22.531 6.031 1 88.62 273 ILE B O 1
ATOM 6455 N N . LEU B 1 274 ? -15.602 -20.891 7.137 1 92 274 LEU B N 1
ATOM 6456 C CA . LEU B 1 274 ? -14.422 -20.062 7.41 1 92 274 LEU B CA 1
ATOM 6457 C C . LEU B 1 274 ? -14.086 -20.078 8.898 1 92 274 LEU B C 1
ATOM 6459 O O . LEU B 1 274 ? -14.961 -20.297 9.734 1 92 274 LEU B O 1
ATOM 6463 N N . PRO B 1 275 ? -12.789 -19.906 9.172 1 90.62 275 PRO B N 1
ATOM 6464 C CA . PRO B 1 275 ? -12.453 -19.75 10.594 1 90.62 275 PRO B CA 1
ATOM 6465 C C . PRO B 1 275 ? -12.977 -18.453 11.195 1 90.62 275 PRO B C 1
ATOM 6467 O O . PRO B 1 275 ? -13.367 -17.547 10.461 1 90.62 275 PRO B O 1
ATOM 6470 N N . THR B 1 276 ? -13.07 -18.469 12.445 1 86.5 276 THR B N 1
ATOM 6471 C CA . THR B 1 276 ? -13.383 -17.266 13.219 1 86.5 276 THR B CA 1
ATOM 6472 C C . THR B 1 276 ? -12.172 -16.828 14.039 1 86.5 276 THR B C 1
ATOM 6474 O O . THR B 1 276 ? -11.578 -17.641 14.758 1 86.5 276 THR B O 1
ATOM 6477 N N . PRO B 1 277 ? -11.789 -15.539 14.008 1 88.62 277 PRO B N 1
ATOM 6478 C CA . PRO B 1 277 ? -12.398 -14.469 13.211 1 88.62 277 PRO B CA 1
ATOM 6479 C C . PRO B 1 277 ? -12.164 -14.656 11.711 1 88.62 277 PRO B C 1
ATOM 6481 O O . PRO B 1 277 ? -11.219 -15.336 11.305 1 88.62 277 PRO B O 1
ATOM 6484 N N . ASN B 1 278 ? -13.016 -13.984 10.945 1 90.56 278 ASN B N 1
ATOM 6485 C CA . ASN B 1 278 ? -12.984 -14.133 9.492 1 90.56 278 ASN B CA 1
ATOM 6486 C C . ASN B 1 278 ? -11.617 -13.758 8.93 1 90.56 278 ASN B C 1
ATOM 6488 O O . ASN B 1 278 ? -10.977 -12.82 9.406 1 90.56 278 ASN B O 1
ATOM 6492 N N . PRO B 1 279 ? -11.211 -14.461 7.832 1 92.06 279 PRO B N 1
ATOM 6493 C CA . PRO B 1 279 ? -9.883 -14.266 7.242 1 92.06 279 PRO B CA 1
ATOM 6494 C C . PRO B 1 279 ? -9.633 -12.828 6.805 1 92.06 279 PRO B C 1
ATOM 6496 O O . PRO B 1 279 ? -8.531 -12.305 6.996 1 92.06 279 PRO B O 1
ATOM 6499 N N . SER B 1 280 ? -10.602 -12.141 6.301 1 90.62 280 SER B N 1
ATOM 6500 C CA . SER B 1 280 ? -10.414 -10.797 5.762 1 90.62 280 SER B CA 1
ATOM 6501 C C . SER B 1 280 ? -9.945 -9.828 6.844 1 90.62 280 SER B C 1
ATOM 6503 O O . SER B 1 280 ? -9.273 -8.844 6.551 1 90.62 280 SER B O 1
ATOM 6505 N N . LEU B 1 281 ? -10.203 -10.125 8.062 1 89.94 281 LEU B N 1
ATOM 6506 C CA . LEU B 1 281 ? -9.875 -9.234 9.172 1 89.94 281 LEU B CA 1
ATOM 6507 C C . LEU B 1 281 ? -8.375 -9.203 9.422 1 89.94 281 LEU B C 1
ATOM 6509 O O . LEU B 1 281 ? -7.871 -8.305 10.094 1 89.94 281 LEU B O 1
ATOM 6513 N N . LEU B 1 282 ? -7.641 -10.148 8.875 1 89.62 282 LEU B N 1
ATOM 6514 C CA . LEU B 1 282 ? -6.191 -10.156 9.039 1 89.62 282 LEU B CA 1
ATOM 6515 C C . LEU B 1 282 ? -5.551 -9.008 8.273 1 89.62 282 LEU B C 1
ATOM 6517 O O . LEU B 1 282 ? -4.375 -8.695 8.484 1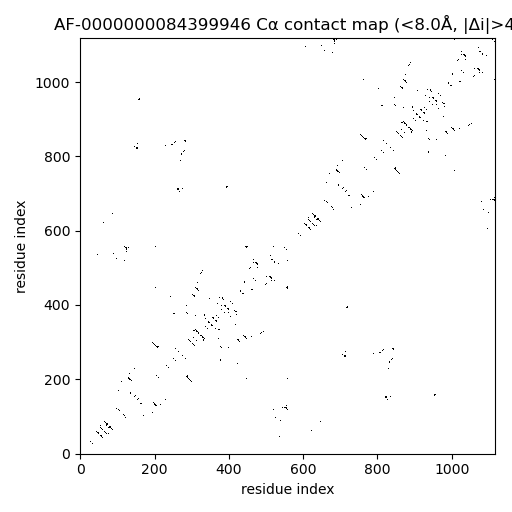 89.62 282 LEU B O 1
ATOM 6521 N N . SER B 1 283 ? -6.332 -8.32 7.434 1 86.94 283 SER B N 1
ATOM 6522 C CA . SER B 1 283 ? -5.867 -7.121 6.754 1 86.94 283 SER B CA 1
ATOM 6523 C C . SER B 1 283 ? -5.613 -5.984 7.742 1 86.94 283 SER B C 1
ATOM 6525 O O . SER B 1 283 ? -4.961 -4.996 7.406 1 86.94 283 SER B O 1
ATOM 6527 N N . LEU B 1 284 ? -6.137 -6.168 8.93 1 81.38 284 LEU B N 1
ATOM 6528 C CA . LEU B 1 284 ? -6.02 -5.121 9.938 1 81.38 284 LEU B CA 1
ATOM 6529 C C . LEU B 1 284 ? -4.652 -5.168 10.617 1 81.38 284 LEU B C 1
ATOM 6531 O O . LEU B 1 284 ? -4.309 -4.273 11.391 1 81.38 284 LEU B O 1
ATOM 6535 N N . ILE B 1 285 ? -3.957 -6.211 10.438 1 69.31 285 ILE B N 1
ATOM 6536 C CA . ILE B 1 285 ? -2.641 -6.301 11.062 1 69.31 285 ILE B CA 1
ATOM 6537 C C . ILE B 1 285 ? -1.672 -5.348 10.367 1 69.31 285 ILE B C 1
ATOM 6539 O O . ILE B 1 285 ? -1.394 -5.492 9.172 1 69.31 285 ILE B O 1
ATOM 6543 N N . PRO B 1 286 ? -1.505 -4.102 11.344 1 63 286 PRO B N 1
ATOM 6544 C CA . PRO B 1 286 ? -0.775 -2.957 10.797 1 63 286 PRO B CA 1
ATOM 6545 C C . PRO B 1 286 ? 0.734 -3.066 11 1 63 286 PRO B C 1
ATOM 6547 O O . PRO B 1 286 ? 1.188 -3.723 11.945 1 63 286 PRO B O 1
ATOM 6550 N N . VAL B 1 287 ? 1.483 -2.486 10.203 1 69.75 287 VAL B N 1
ATOM 6551 C CA . VAL B 1 287 ? 2.809 -2.338 10.797 1 69.75 287 VAL B CA 1
ATOM 6552 C C . VAL B 1 287 ? 3.299 -0.903 10.617 1 69.75 287 VAL B C 1
ATOM 6554 O O . VAL B 1 287 ? 4.477 -0.612 10.836 1 69.75 287 VAL B O 1
ATOM 6557 N N . ALA B 1 288 ? 2.174 0.19 10.57 1 89 288 ALA B N 1
ATOM 6558 C CA . ALA B 1 288 ? 2.609 1.548 10.25 1 89 288 ALA B CA 1
ATOM 6559 C C . ALA B 1 288 ? 2.072 2.549 11.273 1 89 288 ALA B C 1
ATOM 6561 O O . ALA B 1 288 ? 1.346 2.174 12.195 1 89 288 ALA B O 1
ATOM 6562 N N . GLY B 1 289 ? 2.564 3.77 11.352 1 95.06 289 GLY B N 1
ATOM 6563 C CA . GLY B 1 289 ? 2.074 4.875 12.156 1 95.06 289 GLY B CA 1
ATOM 6564 C C . GLY B 1 289 ? 1.835 6.141 11.352 1 95.06 289 GLY B C 1
ATOM 6565 O O . GLY B 1 289 ? 2.176 6.207 10.172 1 95.06 289 GLY B O 1
ATOM 6566 N N . ALA B 1 290 ? 1.176 7.09 12.055 1 97.62 290 ALA B N 1
ATOM 6567 C CA . ALA B 1 290 ? 0.952 8.383 11.414 1 97.62 290 ALA B CA 1
ATOM 6568 C C . ALA B 1 290 ? 0.828 9.5 12.453 1 97.62 290 ALA B C 1
ATOM 6570 O O . ALA B 1 290 ? 0.251 9.289 13.523 1 97.62 290 ALA B O 1
ATOM 6571 N N . THR B 1 291 ? 1.379 10.609 12.109 1 98.31 291 THR B N 1
ATOM 6572 C CA . THR B 1 291 ? 1.157 11.828 12.875 1 98.31 291 THR B CA 1
ATOM 6573 C C . THR B 1 291 ? 0.008 12.641 12.281 1 98.31 291 THR B C 1
ATOM 6575 O O . THR B 1 291 ? -0.382 12.422 11.133 1 98.31 291 THR B O 1
ATOM 6578 N N . THR B 1 292 ? -0.613 13.469 13.109 1 98.69 292 THR B N 1
ATOM 6579 C CA . THR B 1 292 ? -1.681 14.328 12.609 1 98.69 292 THR B CA 1
ATOM 6580 C C . THR B 1 292 ? -1.564 15.734 13.188 1 98.69 292 THR B C 1
ATOM 6582 O O . THR B 1 292 ? -1.134 15.898 14.336 1 98.69 292 THR B O 1
ATOM 6585 N N . CYS B 1 293 ? -1.806 16.656 12.422 1 98.88 293 CYS B N 1
ATOM 6586 C CA . CYS B 1 293 ? -2.066 18.031 12.836 1 98.88 293 CYS B CA 1
ATOM 6587 C C . CYS B 1 293 ? -3.398 18.531 12.289 1 98.88 293 CYS B C 1
ATOM 6589 O O . CYS B 1 293 ? -3.572 18.625 11.07 1 98.88 293 CYS B O 1
ATOM 6591 N N . THR B 1 294 ? -4.324 18.797 13.25 1 98.81 294 THR B N 1
ATOM 6592 C CA . THR B 1 294 ? -5.703 19.094 12.867 1 98.81 294 THR B CA 1
ATOM 6593 C C . THR B 1 294 ? -6.109 20.484 13.344 1 98.81 294 THR B C 1
ATOM 6595 O O . THR B 1 294 ? -5.871 20.844 14.5 1 98.81 294 THR B O 1
ATOM 6598 N N . ALA B 1 295 ? -6.652 21.266 12.484 1 98.75 295 ALA B N 1
ATOM 6599 C CA . ALA B 1 295 ? -7.348 22.5 12.852 1 98.75 295 ALA B CA 1
ATOM 6600 C C . ALA B 1 295 ? -8.859 22.297 12.883 1 98.75 295 ALA B C 1
ATOM 6602 O O . ALA B 1 295 ? -9.461 21.922 11.875 1 98.75 295 ALA B O 1
ATOM 6603 N N . PHE B 1 296 ? -9.445 22.406 14.07 1 98.5 296 PHE B N 1
ATOM 6604 C CA . PHE B 1 296 ? -10.891 22.422 14.25 1 98.5 296 PHE B CA 1
ATOM 6605 C C . PHE B 1 296 ? -11.391 23.844 14.477 1 98.5 296 PHE B C 1
ATOM 6607 O O . PHE B 1 296 ? -11.031 24.484 15.469 1 98.5 296 PHE B O 1
ATOM 6614 N N . ILE B 1 297 ? -12.164 24.359 13.555 1 97.12 297 ILE B N 1
ATOM 6615 C CA . ILE B 1 297 ? -12.656 25.734 13.625 1 97.12 297 ILE B CA 1
ATOM 6616 C C . ILE B 1 297 ? -14.148 25.719 13.938 1 97.12 297 ILE B C 1
ATOM 6618 O O . ILE B 1 297 ? -14.953 25.219 13.141 1 97.12 297 ILE B O 1
ATOM 6622 N N . ASP B 1 298 ? -14.477 26.203 15.078 1 96.19 298 ASP B N 1
ATOM 6623 C CA . ASP B 1 298 ? -15.859 26.453 15.469 1 96.19 298 ASP B CA 1
ATOM 6624 C C . ASP B 1 298 ? -16.281 27.875 15.109 1 96.19 298 ASP B C 1
ATOM 6626 O O . ASP B 1 298 ? -16.031 28.812 15.875 1 96.19 298 ASP B O 1
ATOM 6630 N N . VAL B 1 299 ? -16.984 28.016 14.039 1 94.06 299 VAL B N 1
ATOM 6631 C CA . VAL B 1 299 ? -17.266 29.328 13.461 1 94.06 299 VAL B CA 1
ATOM 6632 C C . VAL B 1 299 ? -18.188 30.109 14.391 1 94.06 299 VAL B C 1
ATOM 6634 O O . VAL B 1 299 ? -17.984 31.312 14.617 1 94.06 299 VAL B O 1
ATOM 6637 N N . ARG B 1 300 ? -19.188 29.438 14.898 1 92.62 300 ARG B N 1
ATOM 6638 C CA . ARG B 1 300 ? -20.141 30.109 15.766 1 92.62 300 ARG B CA 1
ATOM 6639 C C . ARG B 1 300 ? -19.453 30.688 17 1 92.62 300 ARG B C 1
ATOM 6641 O O . ARG B 1 300 ? -19.719 31.828 17.375 1 92.62 300 ARG B O 1
ATOM 6648 N N . GLN B 1 301 ? -18.578 29.922 17.594 1 93.25 301 GLN B N 1
ATOM 6649 C CA . GLN B 1 301 ? -17.891 30.375 18.797 1 93.25 301 GLN B CA 1
ATOM 6650 C C . GLN B 1 301 ? -16.656 31.188 18.453 1 93.25 301 GLN B C 1
ATOM 6652 O O . GLN B 1 301 ? -16.016 31.766 19.344 1 93.25 301 GLN B O 1
ATOM 6657 N N . GLN B 1 302 ? -16.266 31.219 17.188 1 93.62 302 GLN B N 1
ATOM 6658 C CA . GLN B 1 302 ? -15.094 31.938 16.719 1 93.62 302 GLN B CA 1
ATOM 6659 C C . GLN B 1 302 ? -13.828 31.438 17.391 1 93.62 302 GLN B C 1
ATOM 6661 O O . GLN B 1 302 ? -13.016 32.219 17.891 1 93.62 302 GLN B O 1
ATOM 6666 N N . LEU B 1 303 ? -13.711 30.109 17.484 1 96.25 303 LEU B N 1
ATOM 6667 C CA . LEU B 1 303 ? -12.562 29.484 18.125 1 96.25 303 LEU B CA 1
ATOM 6668 C C . LEU B 1 303 ? -11.844 28.547 17.172 1 96.25 303 LEU B C 1
ATOM 6670 O O . LEU B 1 303 ? -12.484 27.859 16.375 1 96.25 303 LEU B O 1
ATOM 6674 N N . LEU B 1 304 ? -10.562 28.594 17.25 1 97.75 304 LEU B N 1
ATOM 6675 C CA . LEU B 1 304 ? -9.664 27.672 16.547 1 97.75 304 LEU B CA 1
ATOM 6676 C C . LEU B 1 304 ? -9.016 26.703 17.531 1 97.75 304 LEU B C 1
ATOM 6678 O O . LEU B 1 304 ? -8.391 27.125 18.5 1 97.75 304 LEU B O 1
ATOM 6682 N N . TYR B 1 305 ? -9.258 25.406 17.359 1 98.62 305 TYR B N 1
ATOM 6683 C CA . TYR B 1 305 ? -8.531 24.359 18.078 1 98.62 305 TYR B CA 1
ATOM 6684 C C . TYR B 1 305 ? -7.473 23.719 17.188 1 98.62 305 TYR B C 1
ATOM 6686 O O . TYR B 1 305 ? -7.781 23.219 16.109 1 98.62 305 TYR B O 1
ATOM 6694 N N . VAL B 1 306 ? -6.234 23.812 17.562 1 98.75 306 VAL B N 1
ATOM 6695 C CA . VAL B 1 306 ? -5.18 23.062 16.875 1 98.75 306 VAL B CA 1
ATOM 6696 C C . VAL B 1 306 ? -4.801 21.844 17.703 1 98.75 306 VAL B C 1
ATOM 6698 O O . VAL B 1 306 ? -4.375 21.969 18.844 1 98.75 306 VAL B O 1
ATOM 6701 N N . ILE B 1 307 ? -5.043 20.688 17.156 1 98.88 307 ILE B N 1
ATOM 6702 C CA . ILE B 1 307 ? -4.801 19.406 17.812 1 98.88 307 ILE B CA 1
ATOM 6703 C C . ILE B 1 307 ? -3.598 18.719 17.156 1 98.88 307 ILE B C 1
ATOM 6705 O O . ILE B 1 307 ? -3.654 18.328 15.992 1 98.88 307 ILE B O 1
ATOM 6709 N N . ASN B 1 308 ? -2.531 18.531 17.938 1 98.62 308 ASN B N 1
ATOM 6710 C CA . ASN B 1 308 ? -1.297 18.047 17.328 1 98.62 308 ASN B CA 1
ATOM 6711 C C . ASN B 1 308 ? -0.839 16.734 17.984 1 98.62 308 ASN B C 1
ATOM 6713 O O . ASN B 1 308 ? -0.849 16.609 19.203 1 98.62 308 ASN B O 1
ATOM 6717 N N . ILE B 1 309 ? -0.578 15.758 17.188 1 98.5 309 ILE B N 1
ATOM 6718 C CA . ILE B 1 309 ? 0.109 14.523 17.531 1 98.5 309 ILE B CA 1
ATOM 6719 C C . ILE B 1 309 ? 1.259 14.281 16.547 1 98.5 309 ILE B C 1
ATOM 6721 O O . ILE B 1 309 ? 1.034 13.906 15.398 1 98.5 309 ILE B O 1
ATOM 6725 N N . GLY B 1 310 ? 2.477 14.508 17.031 1 98.12 310 GLY B N 1
ATOM 6726 C CA . GLY B 1 310 ? 3.625 14.219 16.188 1 98.12 310 GLY B CA 1
ATOM 6727 C C . GLY B 1 310 ? 4.367 15.469 15.734 1 98.12 310 GLY B C 1
ATOM 6728 O O . GLY B 1 310 ? 4.387 16.469 16.453 1 98.12 310 GLY B O 1
ATOM 6729 N N . ASP B 1 311 ? 5.047 15.328 14.586 1 97.19 311 ASP B N 1
ATOM 6730 C CA . ASP B 1 311 ? 6.004 16.375 14.242 1 97.19 311 ASP B CA 1
ATOM 6731 C C . ASP B 1 311 ? 5.523 17.203 13.047 1 97.19 311 ASP B C 1
ATOM 6733 O O . ASP B 1 311 ? 6.32 17.859 12.383 1 97.19 311 ASP B O 1
ATOM 6737 N N . SER B 1 312 ? 4.258 17.078 12.664 1 98.06 312 SER B N 1
ATOM 6738 C CA . SER B 1 312 ? 3.662 18.109 11.82 1 98.06 312 SER B CA 1
ATOM 6739 C C . SER B 1 312 ? 3.475 19.406 12.586 1 98.06 312 SER B C 1
ATOM 6741 O O . SER B 1 312 ? 3.59 19.438 13.812 1 98.06 312 SER B O 1
ATOM 6743 N N . ARG B 1 313 ? 3.217 20.5 11.781 1 98.5 313 ARG B N 1
ATOM 6744 C CA . ARG B 1 313 ? 3.203 21.797 12.461 1 98.5 313 ARG B CA 1
ATOM 6745 C C . ARG B 1 313 ? 2.111 22.688 11.891 1 98.5 313 ARG B C 1
ATOM 6747 O O . ARG B 1 313 ? 1.837 22.672 10.695 1 98.5 313 ARG B O 1
ATOM 6754 N N . ALA B 1 314 ? 1.46 23.406 12.789 1 98.75 314 ALA B N 1
ATOM 6755 C CA . ALA B 1 314 ? 0.521 24.453 12.406 1 98.75 314 ALA B CA 1
ATOM 6756 C C . ALA B 1 314 ? 1.04 25.828 12.812 1 98.75 314 ALA B C 1
ATOM 6758 O O . ALA B 1 314 ? 1.54 26.016 13.93 1 98.75 314 ALA B O 1
ATOM 6759 N N . VAL B 1 315 ? 0.968 26.812 11.906 1 98.5 315 VAL B N 1
ATOM 6760 C CA . VAL B 1 315 ? 1.443 28.172 12.141 1 98.5 315 VAL B CA 1
ATOM 6761 C C . VAL B 1 315 ? 0.418 29.172 11.617 1 98.5 315 VAL B C 1
ATOM 6763 O O . VAL B 1 315 ? -0.074 29.031 10.492 1 98.5 315 VAL B O 1
ATOM 6766 N N . ALA B 1 316 ? 0.101 30.156 12.445 1 97.62 316 ALA B N 1
ATOM 6767 C CA . ALA B 1 316 ? -0.831 31.219 12.047 1 97.62 316 ALA B CA 1
ATOM 6768 C C . ALA B 1 316 ? -0.103 32.531 11.828 1 97.62 316 ALA B C 1
ATOM 6770 O O . ALA B 1 316 ? 0.827 32.875 12.57 1 97.62 316 ALA B O 1
ATOM 6771 N N . GLY B 1 317 ? -0.495 33.25 10.797 1 97.12 317 GLY B N 1
ATOM 6772 C CA . GLY B 1 317 ? -0 34.594 10.531 1 97.12 317 GLY B CA 1
ATOM 6773 C C . GLY B 1 317 ? -1.028 35.656 10.805 1 97.12 317 GLY B C 1
ATOM 6774 O O . GLY B 1 317 ? -2.104 35.688 10.203 1 97.12 317 GLY B O 1
ATOM 6775 N N . TRP B 1 318 ? -0.676 36.531 11.742 1 96.19 318 TRP B N 1
ATOM 6776 C CA . TRP B 1 318 ? -1.527 37.656 12.117 1 96.19 318 TRP B CA 1
ATOM 6777 C C . TRP B 1 318 ? -0.962 38.969 11.594 1 96.19 318 TRP B C 1
ATOM 6779 O O . TRP B 1 318 ? 0.214 39.281 11.805 1 96.19 318 TRP B O 1
ATOM 6789 N N . LEU B 1 319 ? -1.783 39.719 10.945 1 96.5 319 LEU B N 1
ATOM 6790 C CA . LEU B 1 319 ? -1.366 41 10.422 1 96.5 319 LEU B CA 1
ATOM 6791 C C . LEU B 1 319 ? -1.965 42.156 11.25 1 96.5 319 LEU B C 1
ATOM 6793 O O . LEU B 1 319 ? -3.184 42.219 11.422 1 96.5 319 LEU B O 1
ATOM 6797 N N . ASP B 1 320 ? -1.131 42.906 11.82 1 95.12 320 ASP B N 1
ATOM 6798 C CA . ASP B 1 320 ? -1.59 44.156 12.391 1 95.12 320 ASP B CA 1
ATOM 6799 C C . ASP B 1 320 ? -1.799 45.219 11.305 1 95.12 320 ASP B C 1
ATOM 6801 O O . ASP B 1 320 ? -0.833 45.75 10.758 1 95.12 320 ASP B O 1
ATOM 6805 N N . GLU B 1 321 ? -2.951 45.531 11.055 1 92.56 321 GLU B N 1
ATOM 6806 C CA . GLU B 1 321 ? -3.287 46.406 9.938 1 92.56 321 GLU B CA 1
ATOM 6807 C C . GLU B 1 321 ? -2.803 47.844 10.188 1 92.56 321 GLU B C 1
ATOM 6809 O O . GLU B 1 321 ? -2.566 48.594 9.25 1 92.56 321 GLU B O 1
ATOM 6814 N N . GLU B 1 322 ? -2.686 48.188 11.391 1 93.38 322 GLU B N 1
ATOM 6815 C CA . GLU B 1 322 ? -2.24 49.562 11.727 1 93.38 322 GLU B CA 1
ATOM 6816 C C . GLU B 1 322 ? -0.734 49.688 11.531 1 93.38 322 GLU B C 1
ATOM 6818 O O . GLU B 1 322 ? -0.278 50.625 10.859 1 93.38 322 GLU B O 1
ATOM 6823 N N . SER B 1 323 ? 0.007 48.781 12.07 1 92.31 323 SER B N 1
ATOM 6824 C CA . SER B 1 323 ? 1.462 48.875 12.016 1 92.31 323 SER B CA 1
ATOM 6825 C C . SER B 1 323 ? 2.008 48.219 10.758 1 92.31 323 SER B C 1
ATOM 6827 O O . SER B 1 323 ? 3.145 48.469 10.352 1 92.31 323 SER B O 1
ATOM 6829 N N . GLY B 1 324 ? 1.245 47.344 10.18 1 93.06 324 GLY B N 1
ATOM 6830 C CA . GLY B 1 324 ? 1.696 46.594 9.023 1 93.06 324 GLY B CA 1
ATOM 6831 C C . GLY B 1 324 ? 2.645 45.469 9.383 1 93.06 324 GLY B C 1
ATOM 6832 O O . GLY B 1 324 ? 3.273 44.875 8.5 1 93.06 324 GLY B O 1
ATOM 6833 N N . GLN B 1 325 ? 2.732 45.156 10.617 1 95.25 325 GLN B N 1
ATOM 6834 C CA . GLN B 1 325 ? 3.652 44.125 11.086 1 95.25 325 GLN B CA 1
ATOM 6835 C C . GLN B 1 325 ? 2.947 42.781 11.211 1 95.25 325 GLN B C 1
ATOM 6837 O O . GLN B 1 325 ? 1.73 42.719 11.398 1 95.25 325 GLN B O 1
ATOM 6842 N N . TRP B 1 326 ? 3.777 41.719 11.047 1 95.75 326 TRP B N 1
ATOM 6843 C CA . TRP B 1 326 ? 3.248 40.375 11.109 1 95.75 326 TRP B CA 1
ATOM 6844 C C . TRP B 1 326 ? 3.635 39.688 12.422 1 95.75 326 TRP B C 1
ATOM 6846 O O . TRP B 1 326 ? 4.789 39.781 12.852 1 95.75 326 TRP B O 1
ATOM 6856 N N . ARG B 1 327 ? 2.713 39.125 13.102 1 94.69 327 ARG B N 1
ATOM 6857 C CA . ARG B 1 327 ? 2.99 38.219 14.227 1 94.69 327 ARG B CA 1
ATOM 6858 C C . ARG B 1 327 ? 2.879 36.75 13.812 1 94.69 327 ARG B C 1
ATOM 6860 O O . ARG B 1 327 ? 1.856 36.344 13.266 1 94.69 327 ARG B O 1
ATOM 6867 N N . VAL B 1 328 ? 3.98 36 13.992 1 95.75 328 VAL B N 1
ATOM 6868 C CA . VAL B 1 328 ? 4 34.562 13.727 1 95.75 328 VAL B CA 1
ATOM 6869 C C . VAL B 1 328 ? 3.592 33.812 14.984 1 95.75 328 VAL B C 1
ATOM 6871 O O . VAL B 1 328 ? 4.285 33.844 16 1 95.75 328 VAL B O 1
ATOM 6874 N N . ASP B 1 329 ? 2.445 33.188 14.93 1 95.19 329 ASP B N 1
ATOM 6875 C CA . ASP B 1 329 ? 1.896 32.406 16.031 1 95.19 329 ASP B CA 1
ATOM 6876 C C . ASP B 1 329 ? 2.055 30.906 15.789 1 95.19 329 ASP B C 1
ATOM 6878 O O . ASP B 1 329 ? 1.203 30.281 15.148 1 95.19 329 ASP B O 1
ATOM 6882 N N . VAL B 1 330 ? 3.168 30.344 16.297 1 96.88 330 VAL B N 1
ATOM 6883 C CA . VAL B 1 330 ? 3.387 28.906 16.172 1 96.88 330 VAL B CA 1
ATOM 6884 C C . VAL B 1 330 ? 2.453 28.156 17.109 1 96.88 330 VAL B C 1
ATOM 6886 O O . VAL B 1 330 ? 2.549 28.297 18.344 1 96.88 330 VAL B O 1
ATOM 6889 N N . LEU B 1 331 ? 1.604 27.328 16.578 1 97.44 331 LEU B N 1
ATOM 6890 C CA . LEU B 1 331 ? 0.466 26.812 17.328 1 97.44 331 LEU B CA 1
ATOM 6891 C C . LEU B 1 331 ? 0.743 25.391 17.844 1 97.44 331 LEU B C 1
ATOM 6893 O O . LEU B 1 331 ? -0.006 24.875 18.656 1 97.44 331 LEU B O 1
ATOM 6897 N N . SER B 1 332 ? 1.809 24.797 17.375 1 97.5 332 SER B N 1
ATOM 6898 C CA . SER B 1 332 ? 2.152 23.438 17.812 1 97.5 332 SER B CA 1
ATOM 6899 C C . SER B 1 332 ? 3.662 23.266 17.906 1 97.5 332 SER B C 1
ATOM 6901 O O . SER B 1 332 ? 4.422 23.922 17.203 1 97.5 332 SER B O 1
ATOM 6903 N N . GLN B 1 333 ? 4.117 22.5 18.781 1 96.69 333 GLN B N 1
ATOM 6904 C CA . GLN B 1 333 ? 5.523 22.109 18.828 1 96.69 333 GLN B CA 1
ATOM 6905 C C . GLN B 1 333 ? 5.746 20.766 18.141 1 96.69 333 GLN B C 1
ATOM 6907 O O . GLN B 1 333 ? 4.863 19.906 18.156 1 96.69 333 GLN B O 1
ATOM 6912 N N . ASP B 1 334 ? 6.898 20.625 17.531 1 97.44 334 ASP B N 1
ATOM 6913 C CA . ASP B 1 334 ? 7.234 19.344 16.922 1 97.44 334 ASP B CA 1
ATOM 6914 C C . ASP B 1 334 ? 7.477 18.266 18 1 97.44 334 ASP B C 1
ATOM 6916 O O . ASP B 1 334 ? 8.398 18.391 18.812 1 97.44 334 ASP B O 1
ATOM 6920 N N . GLN B 1 335 ? 6.633 17.297 18.031 1 97.94 335 GLN B N 1
ATOM 6921 C CA . GLN B 1 335 ? 6.77 16.188 18.953 1 97.94 335 GLN B CA 1
ATOM 6922 C C . GLN B 1 335 ? 7.656 15.094 18.375 1 97.94 335 GLN B C 1
ATOM 6924 O O . GLN B 1 335 ? 7.152 14.117 17.812 1 97.94 335 GLN B O 1
ATOM 6929 N N . GLU B 1 336 ? 8.914 15.234 18.578 1 95.75 336 GLU B N 1
ATOM 6930 C CA . GLU B 1 336 ? 9.945 14.344 18.062 1 95.75 336 GLU B CA 1
ATOM 6931 C C . GLU B 1 336 ? 11.078 14.156 19.062 1 95.75 336 GLU B C 1
ATOM 6933 O O . GLU B 1 336 ? 11.141 14.867 20.078 1 95.75 336 GLU B O 1
ATOM 6938 N N . CYS B 1 337 ? 11.977 13.297 18.797 1 93.19 337 CYS B N 1
ATOM 6939 C CA . CYS B 1 337 ? 13.008 12.891 19.75 1 93.19 337 CYS B CA 1
ATOM 6940 C C . CYS B 1 337 ? 14.102 13.953 19.859 1 93.19 337 CYS B C 1
ATOM 6942 O O . CYS B 1 337 ? 14.938 13.898 20.75 1 93.19 337 CYS B O 1
ATOM 6944 N N . GLY B 1 338 ? 14.078 14.938 19.016 1 91.12 338 GLY B N 1
ATOM 6945 C CA . GLY B 1 338 ? 14.977 16.078 19.156 1 91.12 338 GLY B CA 1
ATOM 6946 C C . GLY B 1 338 ? 14.477 17.094 20.156 1 91.12 338 GLY B C 1
ATOM 6947 O O . GLY B 1 338 ? 15.227 17.969 20.594 1 91.12 338 GLY B O 1
ATOM 6948 N N . ASN B 1 339 ? 13.203 17.094 20.484 1 95.19 339 ASN B N 1
ATOM 6949 C CA . ASN B 1 339 ? 12.586 17.984 21.453 1 95.19 339 ASN B CA 1
ATOM 6950 C C . ASN B 1 339 ? 12.875 17.547 22.891 1 95.19 339 ASN B C 1
ATOM 6952 O O . ASN B 1 339 ? 12.367 16.531 23.344 1 95.19 339 ASN B O 1
ATOM 6956 N N . PRO B 1 340 ? 13.625 18.391 23.609 1 94.06 340 PRO B N 1
ATOM 6957 C CA . PRO B 1 340 ? 14.031 17.984 24.953 1 94.06 340 PRO B CA 1
ATOM 6958 C C . PRO B 1 340 ? 12.836 17.688 25.859 1 94.06 340 PRO B C 1
ATOM 6960 O O . PRO B 1 340 ? 12.898 16.766 26.688 1 94.06 340 PRO B O 1
ATOM 6963 N N . ALA B 1 341 ? 11.805 18.406 25.734 1 95.5 341 ALA B N 1
ATOM 6964 C CA . ALA B 1 341 ? 10.617 18.172 26.562 1 95.5 341 ALA B CA 1
ATOM 6965 C C . ALA B 1 341 ? 10.008 16.812 26.266 1 95.5 341 ALA B C 1
ATOM 6967 O O . ALA B 1 341 ? 9.562 16.109 27.172 1 95.5 341 ALA B O 1
ATOM 6968 N N . GLU B 1 342 ? 9.969 16.406 25 1 96.5 342 GLU B N 1
ATOM 6969 C CA . GLU B 1 342 ? 9.422 15.117 24.594 1 96.5 342 GLU B CA 1
ATOM 6970 C C . GLU B 1 342 ? 10.336 13.969 25.047 1 96.5 342 GLU B C 1
ATOM 6972 O O . GLU B 1 342 ? 9.859 12.906 25.422 1 96.5 342 GLU B O 1
ATOM 6977 N N . VAL B 1 343 ? 11.656 14.18 24.953 1 94.69 343 VAL B N 1
ATOM 6978 C CA . VAL B 1 343 ? 12.609 13.172 25.391 1 94.69 343 VAL B CA 1
ATOM 6979 C C . VAL B 1 343 ? 12.391 12.867 26.875 1 94.69 343 VAL B C 1
ATOM 6981 O O . VAL B 1 343 ? 12.312 11.703 27.281 1 94.69 343 VAL B O 1
ATOM 6984 N N . LYS B 1 344 ? 12.281 13.938 27.641 1 95.38 344 LYS B N 1
ATOM 6985 C CA . LYS B 1 344 ? 12.047 13.773 29.062 1 95.38 344 LYS B CA 1
ATOM 6986 C C . LYS B 1 344 ? 10.734 13.039 29.328 1 95.38 344 LYS B C 1
ATOM 6988 O O . LYS B 1 344 ? 10.664 12.164 30.203 1 95.38 344 LYS B O 1
ATOM 6993 N N . ARG B 1 345 ? 9.734 13.375 28.609 1 95.62 345 ARG B N 1
ATOM 6994 C CA . ARG B 1 345 ? 8.438 12.734 28.75 1 95.62 345 ARG B CA 1
ATOM 6995 C C . ARG B 1 345 ? 8.531 11.234 28.469 1 95.62 345 ARG B C 1
ATOM 6997 O O . ARG B 1 345 ? 8.016 10.414 29.234 1 95.62 345 ARG B O 1
ATOM 7004 N N . LEU B 1 346 ? 9.18 10.875 27.344 1 94.12 346 LEU B N 1
ATOM 7005 C CA . LEU B 1 346 ? 9.32 9.484 26.922 1 94.12 346 LEU B CA 1
ATOM 7006 C C . LEU B 1 346 ? 10.078 8.68 27.984 1 94.12 346 LEU B C 1
ATOM 7008 O O . LEU B 1 346 ? 9.703 7.551 28.297 1 94.12 346 LEU B O 1
ATOM 7012 N N . GLN B 1 347 ? 11.117 9.258 28.5 1 91.94 347 GLN B N 1
ATOM 7013 C CA . GLN B 1 347 ? 11.922 8.586 29.516 1 91.94 347 GLN B CA 1
ATOM 7014 C C . GLN B 1 347 ? 11.109 8.359 30.797 1 91.94 347 GLN B C 1
ATOM 7016 O O . GLN B 1 347 ? 11.258 7.32 31.453 1 91.94 347 GLN B O 1
ATOM 7021 N N . ASN B 1 348 ? 10.203 9.195 31.094 1 93.81 348 ASN B N 1
ATOM 7022 C CA . ASN B 1 348 ? 9.445 9.156 32.344 1 93.81 348 ASN B CA 1
ATOM 7023 C C . ASN B 1 348 ? 8.211 8.273 32.219 1 93.81 348 ASN B C 1
ATOM 7025 O O . ASN B 1 348 ? 7.465 8.094 33.188 1 93.81 348 ASN B O 1
ATOM 7029 N N . MET B 1 349 ? 7.969 7.727 31.047 1 91.31 349 MET B N 1
ATOM 7030 C CA . MET B 1 349 ? 6.848 6.809 30.859 1 91.31 349 MET B CA 1
ATOM 7031 C C . MET B 1 349 ? 7.094 5.504 31.609 1 91.31 349 MET B C 1
ATOM 7033 O O . MET B 1 349 ? 6.172 4.703 31.797 1 91.31 349 MET B O 1
ATOM 7037 N N . HIS B 1 350 ? 8.367 5.34 31.984 1 87 350 HIS B N 1
ATOM 7038 C CA . HIS B 1 350 ? 8.742 4.145 32.719 1 87 350 HIS B CA 1
ATOM 7039 C C . HIS B 1 350 ? 9.305 4.508 34.094 1 87 350 HIS B C 1
ATOM 7041 O O . HIS B 1 350 ? 9.773 5.629 34.312 1 87 350 HIS B O 1
ATOM 7047 N N . SER B 1 351 ? 9.18 3.479 35.062 1 85.75 351 SER B N 1
ATOM 7048 C CA . SER B 1 351 ? 9.734 3.648 36.375 1 85.75 351 SER B CA 1
ATOM 7049 C C . SER B 1 351 ? 10.719 2.535 36.719 1 85.75 351 SER B C 1
ATOM 7051 O O . SER B 1 351 ? 10.352 1.358 36.75 1 85.75 351 SER B O 1
ATOM 7053 N N . PRO B 1 352 ? 11.961 2.85 36.969 1 86.81 352 PRO B N 1
ATOM 7054 C CA . PRO B 1 352 ? 12.578 4.176 36.875 1 86.81 352 PRO B CA 1
ATOM 7055 C C . PRO B 1 352 ? 12.672 4.668 35.438 1 86.81 352 PRO B C 1
ATOM 7057 O O . PRO B 1 352 ? 12.492 3.887 34.5 1 86.81 352 PRO B O 1
ATOM 7060 N N . PRO B 1 353 ? 12.945 5.902 35.25 1 87.88 353 PRO B N 1
ATOM 7061 C CA . PRO B 1 353 ? 13.023 6.441 33.875 1 87.88 353 PRO B CA 1
ATOM 7062 C C . PRO B 1 353 ? 14.016 5.676 33 1 87.88 353 PRO B C 1
ATOM 7064 O O . PRO B 1 353 ? 15.078 5.273 33.469 1 87.88 353 PRO B O 1
ATOM 7067 N N . LEU B 1 354 ? 13.617 5.492 31.797 1 86.81 354 LEU B N 1
ATOM 7068 C CA . LEU B 1 354 ? 14.469 4.793 30.844 1 86.81 354 LEU B CA 1
ATOM 7069 C C . LEU B 1 354 ? 15.352 5.773 30.078 1 86.81 354 LEU B C 1
ATOM 7071 O O . LEU B 1 354 ? 14.977 6.266 29.016 1 86.81 354 LEU B O 1
ATOM 7075 N N . SER B 1 355 ? 16.516 5.988 30.438 1 82.69 355 SER B N 1
ATOM 7076 C CA . SER B 1 355 ? 17.422 6.984 29.891 1 82.69 355 SER B CA 1
ATOM 7077 C C . SER B 1 355 ? 17.828 6.629 28.453 1 82.69 355 SER B C 1
ATOM 7079 O O . SER B 1 355 ? 18.172 7.512 27.672 1 82.69 355 SER B O 1
ATOM 7081 N N . ASP B 1 356 ? 17.656 5.363 28.141 1 80.5 356 ASP B N 1
ATOM 7082 C CA . ASP B 1 356 ? 18.125 4.926 26.828 1 80.5 356 ASP B CA 1
ATOM 7083 C C . ASP B 1 356 ? 16.953 4.711 25.875 1 80.5 356 ASP B C 1
ATOM 7085 O O . ASP B 1 356 ? 17.094 4.066 24.844 1 80.5 356 ASP B O 1
ATOM 7089 N N . ALA B 1 357 ? 15.812 5.254 26.297 1 83.19 357 ALA B N 1
ATOM 7090 C CA . ALA B 1 357 ? 14.656 5.129 25.406 1 83.19 357 ALA B CA 1
ATOM 7091 C C . ALA B 1 357 ? 14.883 5.863 24.094 1 83.19 357 ALA B C 1
ATOM 7093 O O . ALA B 1 357 ? 14.461 5.395 23.031 1 83.19 357 ALA B O 1
ATOM 7094 N N . VAL B 1 358 ? 15.547 7.008 24.234 1 87.81 358 VAL B N 1
ATOM 7095 C CA . VAL B 1 358 ? 15.906 7.797 23.062 1 87.81 358 VAL B CA 1
ATOM 7096 C C . VAL B 1 358 ? 17.406 7.703 22.797 1 87.81 358 VAL B C 1
ATOM 7098 O O . VAL B 1 358 ? 18.203 8.023 23.688 1 87.81 358 VAL B O 1
ATOM 7101 N N . ILE B 1 359 ? 17.688 7.188 21.703 1 78.69 359 ILE B N 1
ATOM 7102 C CA . ILE B 1 359 ? 19.094 7.004 21.359 1 78.69 359 ILE B CA 1
ATOM 7103 C C . ILE B 1 359 ? 19.578 8.203 20.547 1 78.69 359 ILE B C 1
ATOM 7105 O O . ILE B 1 359 ? 19.031 8.516 19.484 1 78.69 359 ILE B O 1
ATOM 7109 N N . ASP B 1 360 ? 20.516 8.891 21.188 1 76.44 360 ASP B N 1
ATOM 7110 C CA . ASP B 1 360 ? 21.125 10.055 20.562 1 76.44 360 ASP B CA 1
ATOM 7111 C C . ASP B 1 360 ? 22.641 9.867 20.422 1 76.44 360 ASP B C 1
ATOM 7113 O O . ASP B 1 360 ? 23.391 10.195 21.344 1 76.44 360 ASP B O 1
ATOM 7117 N N . GLU B 1 361 ? 23.094 9.195 19.5 1 66.31 361 GLU B N 1
ATOM 7118 C CA . GLU B 1 361 ? 24.516 8.953 19.344 1 66.31 361 GLU B CA 1
ATOM 7119 C C . GLU B 1 361 ? 25.125 9.914 18.312 1 66.31 361 GLU B C 1
ATOM 7121 O O . GLU B 1 361 ? 25.891 9.5 17.438 1 66.31 361 GLU B O 1
ATOM 7126 N N . GLY B 1 362 ? 24.719 11.273 18.516 1 60.19 362 GLY B N 1
ATOM 7127 C CA . GLY B 1 362 ? 25.281 12.305 17.656 1 60.19 362 GLY B CA 1
ATOM 7128 C C . GLY B 1 362 ? 24.516 12.508 16.375 1 60.19 362 GLY B C 1
ATOM 7129 O O . GLY B 1 362 ? 24.938 13.266 15.5 1 60.19 362 GLY B O 1
ATOM 7130 N N . TYR B 1 363 ? 23.422 11.727 16.328 1 65.38 363 TYR B N 1
ATOM 7131 C CA . TYR B 1 363 ? 22.578 11.844 15.148 1 65.38 363 TYR B CA 1
ATOM 7132 C C . TYR B 1 363 ? 21.141 12.203 15.531 1 65.38 363 TYR B C 1
ATOM 7134 O O . TYR B 1 363 ? 20.891 12.656 16.656 1 65.38 363 TYR B O 1
ATOM 7142 N N . THR B 1 364 ? 20.312 12.211 14.453 1 75.06 364 THR B N 1
ATOM 7143 C CA . THR B 1 364 ? 18.906 12.484 14.781 1 75.06 364 THR B CA 1
ATOM 7144 C C . THR B 1 364 ? 18.406 11.531 15.859 1 75.06 364 THR B C 1
ATOM 7146 O O . THR B 1 364 ? 18.469 10.312 15.695 1 75.06 364 THR B O 1
ATOM 7149 N N . PRO B 1 365 ? 18.172 12.102 17.016 1 84.69 365 PRO B N 1
ATOM 7150 C CA . PRO B 1 365 ? 17.656 11.25 18.078 1 84.69 365 PRO B CA 1
ATOM 7151 C C . PRO B 1 365 ? 16.438 10.445 17.672 1 84.69 365 PRO B C 1
ATOM 7153 O O . PRO B 1 365 ? 15.562 10.961 16.969 1 84.69 365 PRO B O 1
ATOM 7156 N N . ARG B 1 366 ? 16.453 9.211 18.016 1 86.62 366 ARG B N 1
ATOM 7157 C CA . ARG B 1 366 ? 15.367 8.312 17.641 1 86.62 366 ARG B CA 1
ATOM 7158 C C . ARG B 1 366 ? 14.898 7.492 18.844 1 86.62 366 ARG B C 1
ATOM 7160 O O . ARG B 1 366 ? 15.711 7.055 19.656 1 86.62 366 ARG B O 1
ATOM 7167 N N . LEU B 1 367 ? 13.586 7.32 18.906 1 88.94 367 LEU B N 1
ATOM 7168 C CA . LEU B 1 367 ? 13.008 6.445 19.922 1 88.94 367 LEU B CA 1
ATOM 7169 C C . LEU B 1 367 ? 13.375 4.988 19.656 1 88.94 367 LEU B C 1
ATOM 7171 O O . LEU B 1 367 ? 13.102 4.461 18.578 1 88.94 367 LEU B O 1
ATOM 7175 N N . LEU B 1 368 ? 14.07 4.344 20.609 1 81.62 368 LEU B N 1
ATOM 7176 C CA . LEU B 1 368 ? 14.547 2.967 20.516 1 81.62 368 LEU B CA 1
ATOM 7177 C C . LEU B 1 368 ? 15.414 2.768 19.281 1 81.62 368 LEU B C 1
ATOM 7179 O O . LEU B 1 368 ? 15.469 1.668 18.719 1 81.62 368 LEU B O 1
ATOM 7183 N N . GLY B 1 369 ? 15.844 3.879 18.781 1 78.5 369 GLY B N 1
ATOM 7184 C CA . GLY B 1 369 ? 16.734 3.838 17.625 1 78.5 369 GLY B CA 1
ATOM 7185 C C . GLY B 1 369 ? 15.992 3.766 16.297 1 78.5 369 GLY B C 1
ATOM 7186 O O . GLY B 1 369 ? 16.609 3.602 15.25 1 78.5 369 GLY B O 1
ATOM 7187 N N . ASN B 1 370 ? 14.688 3.932 16.266 1 80.06 370 ASN B N 1
ATOM 7188 C CA . ASN B 1 370 ? 13.93 3.703 15.031 1 80.06 370 ASN B CA 1
ATOM 7189 C C . ASN B 1 370 ? 13.016 4.883 14.711 1 80.06 370 ASN B C 1
ATOM 7191 O O . ASN B 1 370 ? 13.023 5.391 13.594 1 80.06 370 ASN B O 1
ATOM 7195 N N . LEU B 1 371 ? 12.312 5.395 15.664 1 86.94 371 LEU B N 1
ATOM 7196 C CA . LEU B 1 371 ? 11.25 6.359 15.391 1 86.94 371 LEU B CA 1
ATOM 7197 C C . LEU B 1 371 ? 11.703 7.777 15.727 1 86.94 371 LEU B C 1
ATOM 7199 O O . LEU B 1 371 ? 12.266 8.016 16.797 1 86.94 371 LEU B O 1
ATOM 7203 N N . GLN B 1 372 ? 11.398 8.648 14.844 1 89.62 372 GLN B N 1
ATOM 7204 C CA . GLN B 1 372 ? 11.703 10.055 15.117 1 89.62 372 GLN B CA 1
ATOM 7205 C C . GLN B 1 372 ? 10.539 10.742 15.828 1 89.62 372 GLN B C 1
ATOM 7207 O O . GLN B 1 372 ? 10.75 11.492 16.781 1 89.62 372 GLN B O 1
ATOM 7212 N N . PRO B 1 373 ? 9.266 10.547 15.414 1 95.5 373 PRO B N 1
ATOM 7213 C CA . PRO B 1 373 ? 8.172 11.141 16.188 1 95.5 373 PRO B CA 1
ATOM 7214 C C . PRO B 1 373 ? 8.031 10.531 17.578 1 95.5 373 PRO B C 1
ATOM 7216 O O . PRO B 1 373 ? 8.242 9.328 17.75 1 95.5 373 PRO B O 1
ATOM 7219 N N . SER B 1 374 ? 7.738 11.336 18.516 1 96.44 374 SER B N 1
ATOM 7220 C CA . SER B 1 374 ? 7.602 10.875 19.891 1 96.44 374 SER B CA 1
ATOM 7221 C C . SER B 1 374 ? 6.156 10.5 20.219 1 96.44 374 SER B C 1
ATOM 7223 O O . SER B 1 374 ? 5.887 9.852 21.234 1 96.44 374 SER B O 1
ATOM 7225 N N . ARG B 1 375 ? 5.234 10.969 19.406 1 97.31 375 ARG B N 1
ATOM 7226 C CA . ARG B 1 375 ? 3.818 10.625 19.484 1 97.31 375 ARG B CA 1
ATOM 7227 C C . ARG B 1 375 ? 3.264 10.281 18.109 1 97.31 375 ARG B C 1
ATOM 7229 O O . ARG B 1 375 ? 3.674 10.867 17.094 1 97.31 375 ARG B O 1
ATOM 7236 N N . ALA B 1 376 ? 2.395 9.289 18.062 1 97.62 376 ALA B N 1
ATOM 7237 C CA . ALA B 1 376 ? 1.795 8.922 16.781 1 97.62 376 ALA B CA 1
ATOM 7238 C C . ALA B 1 376 ? 0.6 7.992 16.984 1 97.62 376 ALA B C 1
ATOM 7240 O O . ALA B 1 376 ? 0.478 7.348 18.016 1 97.62 376 ALA B O 1
ATOM 7241 N N . PHE B 1 377 ? -0.319 8.023 16.031 1 97.56 377 PHE B N 1
ATOM 7242 C CA . PHE B 1 377 ? -1.301 6.949 15.922 1 97.56 377 PHE B CA 1
ATOM 7243 C C . PHE B 1 377 ? -0.647 5.672 15.414 1 97.56 377 PHE B C 1
ATOM 7245 O O . PHE B 1 377 ? 0.248 5.715 14.57 1 97.56 377 PHE B O 1
ATOM 7252 N N . GLY B 1 378 ? -1.133 4.547 15.914 1 95 378 GLY B N 1
ATOM 7253 C CA . GLY B 1 378 ? -0.572 3.285 15.453 1 95 378 GLY B CA 1
ATOM 7254 C C . GLY B 1 378 ? 0.772 2.965 16.078 1 95 378 GLY B C 1
ATOM 7255 O O . GLY B 1 378 ? 0.92 3.014 17.312 1 95 378 GLY B O 1
ATOM 7256 N N . ASP B 1 379 ? 1.732 2.59 15.211 1 91.38 379 ASP B N 1
ATOM 7257 C CA . ASP B 1 379 ? 3.027 2.137 15.711 1 91.38 379 ASP B CA 1
ATOM 7258 C C . ASP B 1 379 ? 2.857 1.078 16.797 1 91.38 379 ASP B C 1
ATOM 7260 O O . ASP B 1 379 ? 3.412 1.208 17.891 1 91.38 379 ASP B O 1
ATOM 7264 N N . ASP B 1 380 ? 2.252 0.056 16.406 1 87.25 380 ASP B N 1
ATOM 7265 C CA . ASP B 1 380 ? 1.788 -0.988 17.312 1 87.25 380 ASP B CA 1
ATOM 7266 C C . ASP B 1 380 ? 2.953 -1.594 18.094 1 87.25 380 ASP B C 1
ATOM 7268 O O . ASP B 1 380 ? 2.842 -1.828 19.297 1 87.25 380 ASP B O 1
ATOM 7272 N N . CYS B 1 381 ? 4.043 -1.752 17.438 1 82.5 381 CYS B N 1
ATOM 7273 C CA . CYS B 1 381 ? 5.176 -2.453 18.031 1 82.5 381 CYS B CA 1
ATOM 7274 C C . CYS B 1 381 ? 5.77 -1.654 19.188 1 82.5 381 CYS B C 1
ATOM 7276 O O . CYS B 1 381 ? 6.422 -2.219 20.062 1 82.5 381 CYS B O 1
ATOM 7278 N N . SER B 1 382 ? 5.555 -0.358 19.219 1 87.56 382 SER B N 1
ATOM 7279 C CA . SER B 1 382 ? 6.07 0.487 20.281 1 87.56 382 SER B CA 1
ATOM 7280 C C . SER B 1 382 ? 5.09 0.568 21.453 1 87.56 382 SER B C 1
ATOM 7282 O O . SER B 1 382 ? 5.434 1.056 22.531 1 87.56 382 SER B O 1
ATOM 7284 N N . LYS B 1 383 ? 3.932 -0.003 21.266 1 91.31 383 LYS B N 1
ATOM 7285 C CA . LYS B 1 383 ? 2.881 0.194 22.266 1 91.31 383 LYS B CA 1
ATOM 7286 C C . LYS B 1 383 ? 2.428 -1.138 22.859 1 91.31 383 LYS B C 1
ATOM 7288 O O . LYS B 1 383 ? 1.777 -1.169 23.906 1 91.31 383 LYS B O 1
ATOM 7293 N N . LEU B 1 384 ? 2.764 -2.246 22.172 1 90.12 384 LEU B N 1
ATOM 7294 C CA . LEU B 1 384 ? 2.322 -3.57 22.594 1 90.12 384 LEU B CA 1
ATOM 7295 C C . LEU B 1 384 ? 3.408 -4.27 23.406 1 90.12 384 LEU B C 1
ATOM 7297 O O . LEU B 1 384 ? 4.598 -4.039 23.188 1 90.12 384 LEU B O 1
ATOM 7301 N N . THR B 1 385 ? 3.014 -5.129 24.281 1 88.06 385 THR B N 1
ATOM 7302 C CA . THR B 1 385 ? 3.941 -5.949 25.047 1 88.06 385 THR B CA 1
ATOM 7303 C C . THR B 1 385 ? 4.59 -7.012 24.172 1 88.06 385 THR B C 1
ATOM 7305 O O . THR B 1 385 ? 4.129 -7.262 23.047 1 88.06 385 THR B O 1
ATOM 7308 N N . ARG B 1 386 ? 5.574 -7.613 24.672 1 85.62 386 ARG B N 1
ATOM 7309 C CA . ARG B 1 386 ? 6.27 -8.664 23.938 1 85.62 386 ARG B CA 1
ATOM 7310 C C . ARG B 1 386 ? 5.324 -9.812 23.594 1 85.62 386 ARG B C 1
ATOM 7312 O O . ARG B 1 386 ? 5.34 -10.328 22.484 1 85.62 386 ARG B O 1
ATOM 7319 N N . ALA B 1 387 ? 4.555 -10.234 24.609 1 87.5 387 ALA B N 1
ATOM 7320 C CA . ALA B 1 387 ? 3.617 -11.336 24.406 1 87.5 387 ALA B CA 1
ATOM 7321 C C . ALA B 1 387 ? 2.598 -10.992 23.312 1 87.5 387 ALA B C 1
ATOM 7323 O O . ALA B 1 387 ? 2.23 -11.844 22.5 1 87.5 387 ALA B O 1
ATOM 7324 N N . GLU B 1 388 ? 2.203 -9.75 23.344 1 89.69 388 GLU B N 1
ATOM 7325 C CA . GLU B 1 388 ? 1.242 -9.289 22.344 1 89.69 388 GLU B CA 1
ATOM 7326 C C . GLU B 1 388 ? 1.87 -9.25 20.953 1 89.69 388 GLU B C 1
ATOM 7328 O O . GLU B 1 388 ? 1.234 -9.625 19.969 1 89.69 388 GLU B O 1
ATOM 7333 N N . LYS B 1 389 ? 3.094 -8.805 20.875 1 88.81 389 LYS B N 1
ATOM 7334 C CA . LYS B 1 389 ? 3.82 -8.766 19.609 1 88.81 389 LYS B CA 1
ATOM 7335 C C . LYS B 1 389 ? 4.02 -10.172 19.047 1 88.81 389 LYS B C 1
ATOM 7337 O O . LYS B 1 389 ? 3.963 -10.375 17.828 1 88.81 389 LYS B O 1
ATOM 7342 N N . GLU B 1 390 ? 4.281 -11.062 19.891 1 88.38 390 GLU B N 1
ATOM 7343 C CA . GLU B 1 390 ? 4.438 -12.453 19.469 1 88.38 390 GLU B CA 1
ATOM 7344 C C . GLU B 1 390 ? 3.146 -13 18.859 1 88.38 390 GLU B C 1
ATOM 7346 O O . GLU B 1 390 ? 3.176 -13.695 17.844 1 88.38 390 GLU B O 1
ATOM 7351 N N . SER B 1 391 ? 2.07 -12.672 19.547 1 90.19 391 SER B N 1
ATOM 7352 C CA . SER B 1 391 ? 0.772 -13.094 19.031 1 90.19 391 SER B CA 1
ATOM 7353 C C . SER B 1 391 ? 0.516 -12.523 17.641 1 90.19 391 SER B C 1
ATOM 7355 O O . SER B 1 391 ? 0.011 -13.219 16.766 1 90.19 391 SER B O 1
ATOM 7357 N N . LEU B 1 392 ? 0.887 -11.289 17.484 1 90.12 392 LEU B N 1
ATOM 7358 C CA . LEU B 1 392 ? 0.708 -10.617 16.203 1 90.12 392 LEU B CA 1
ATOM 7359 C C . LEU B 1 392 ? 1.613 -11.234 15.133 1 90.12 392 LEU B C 1
ATOM 7361 O O . LEU B 1 392 ? 1.203 -11.398 13.984 1 90.12 392 LEU B O 1
ATOM 7365 N N . SER B 1 393 ? 2.811 -11.5 15.516 1 89.31 393 SER B N 1
ATOM 7366 C CA . SER B 1 393 ? 3.775 -12.078 14.594 1 89.31 393 SER B CA 1
ATOM 7367 C C . SER B 1 393 ? 3.303 -13.438 14.086 1 89.31 393 SER B C 1
ATOM 7369 O O . SER B 1 393 ? 3.412 -13.727 12.891 1 89.31 393 SER B O 1
ATOM 7371 N N . LEU B 1 394 ? 2.783 -14.203 14.953 1 90.62 394 LEU B N 1
ATOM 7372 C CA . LEU B 1 394 ? 2.303 -15.531 14.586 1 90.62 394 LEU B CA 1
ATOM 7373 C C . LEU B 1 394 ? 1.072 -15.438 13.695 1 90.62 394 LEU B C 1
ATOM 7375 O O . LEU B 1 394 ? 1.033 -16.047 12.617 1 90.62 394 LEU B O 1
ATOM 7379 N N . ALA B 1 395 ? 0.125 -14.609 14.07 1 90.62 395 ALA B N 1
ATOM 7380 C CA . ALA B 1 395 ? -1.126 -14.5 13.328 1 90.62 395 ALA B CA 1
ATOM 7381 C C . ALA B 1 395 ? -0.907 -13.812 11.984 1 90.62 395 ALA B C 1
ATOM 7383 O O . ALA B 1 395 ? -1.479 -14.227 10.969 1 90.62 395 ALA B O 1
ATOM 7384 N N . GLY B 1 396 ? -0.111 -12.805 12.008 1 88.5 396 GLY B N 1
ATOM 7385 C CA . GLY B 1 396 ? 0.078 -11.969 10.828 1 88.5 396 GLY B CA 1
ATOM 7386 C C . GLY B 1 396 ? 1.229 -12.43 9.953 1 88.5 396 GLY B C 1
ATOM 7387 O O . GLY B 1 396 ? 1.426 -11.906 8.859 1 88.5 396 GLY B O 1
ATOM 7388 N N . GLN B 1 397 ? 1.981 -13.32 10.469 1 87 397 GLN B N 1
ATOM 7389 C CA . GLN B 1 397 ? 3.152 -13.797 9.75 1 87 397 GLN B CA 1
ATOM 7390 C C . GLN B 1 397 ? 4.09 -12.648 9.391 1 87 397 GLN B C 1
ATOM 7392 O O . GLN B 1 397 ? 4.496 -12.508 8.234 1 87 397 GLN B O 1
ATOM 7397 N N . ILE B 1 398 ? 4.297 -11.797 10.32 1 81.69 398 ILE B N 1
ATOM 7398 C CA . ILE B 1 398 ? 5.195 -10.656 10.18 1 81.69 398 ILE B CA 1
ATOM 7399 C C . ILE B 1 398 ? 6.211 -10.656 11.32 1 81.69 398 ILE B C 1
ATOM 7401 O O . ILE B 1 398 ? 5.988 -11.281 12.359 1 81.69 398 ILE B O 1
ATOM 7405 N N . ASN B 1 399 ? 7.293 -9.977 11.023 1 74.19 399 ASN B N 1
ATOM 7406 C CA . ASN B 1 399 ? 8.297 -9.812 12.07 1 74.19 399 ASN B CA 1
ATOM 7407 C C . ASN B 1 399 ? 8.094 -8.508 12.836 1 74.19 399 ASN B C 1
ATOM 7409 O O . ASN B 1 399 ? 8.367 -7.43 12.312 1 74.19 399 ASN B O 1
ATOM 7413 N N . THR B 1 400 ? 7.586 -8.609 13.992 1 67.81 400 THR B N 1
ATOM 7414 C CA . THR B 1 400 ? 7.316 -7.43 14.812 1 67.81 400 THR B CA 1
ATOM 7415 C C . THR B 1 400 ? 8.438 -7.207 15.82 1 67.81 400 THR B C 1
ATOM 7417 O O . THR B 1 400 ? 8.43 -6.219 16.562 1 67.81 400 THR B O 1
ATOM 7420 N N . LEU B 1 401 ? 9.398 -8.055 15.883 1 62.66 401 LEU B N 1
ATOM 7421 C CA . LEU B 1 401 ? 10.422 -8.023 16.922 1 62.66 401 LEU B CA 1
ATOM 7422 C C . LEU B 1 401 ? 11.82 -7.949 16.297 1 62.66 401 LEU B C 1
ATOM 7424 O O . LEU B 1 401 ? 12.531 -8.953 16.25 1 62.66 401 LEU B O 1
ATOM 7428 N N . PRO B 1 402 ? 12.016 -6.754 15.844 1 63.09 402 PRO B N 1
ATOM 7429 C CA . PRO B 1 402 ? 13.406 -6.738 15.383 1 63.09 402 PRO B CA 1
ATOM 7430 C C . PRO B 1 402 ? 14.406 -6.891 16.516 1 63.09 402 PRO B C 1
ATOM 7432 O O . PRO B 1 402 ? 14.242 -6.285 17.578 1 63.09 402 PRO B O 1
ATOM 7435 N N . GLU B 1 403 ? 15.156 -7.797 16.453 1 62.31 403 GLU B N 1
ATOM 7436 C CA . GLU B 1 403 ? 16.125 -8.117 17.5 1 62.31 403 GLU B CA 1
ATOM 7437 C C . GLU B 1 403 ? 17.125 -6.984 17.688 1 62.31 403 GLU B C 1
ATOM 7439 O O . GLU B 1 403 ? 17.609 -6.758 18.797 1 62.31 403 GLU B O 1
ATOM 7444 N N . GLU B 1 404 ? 17.312 -6.336 16.594 1 64.94 404 GLU B N 1
ATOM 7445 C CA . GLU B 1 404 ? 18.297 -5.258 16.641 1 64.94 404 GLU B CA 1
ATOM 7446 C C . GLU B 1 404 ? 17.781 -4.004 15.938 1 64.94 404 GLU B C 1
ATOM 7448 O O . GLU B 1 404 ? 16.938 -4.09 15.039 1 64.94 404 GLU B O 1
ATOM 7453 N N . SER B 1 405 ? 18.188 -2.922 16.625 1 62.81 405 SER B N 1
ATOM 7454 C CA . SER B 1 405 ? 17.906 -1.66 15.945 1 62.81 405 SER B CA 1
ATOM 7455 C C . SER B 1 405 ? 18.562 -1.61 14.57 1 62.81 405 SER B C 1
ATOM 7457 O O . SER B 1 405 ? 19.766 -1.883 14.438 1 62.81 405 SER B O 1
ATOM 7459 N N . PRO B 1 406 ? 17.719 -1.404 13.578 1 61.12 406 PRO B N 1
ATOM 7460 C CA . PRO B 1 406 ? 18.328 -1.327 12.242 1 61.12 406 PRO B CA 1
ATOM 7461 C C . PRO B 1 406 ? 19.375 -0.231 12.141 1 61.12 406 PRO B C 1
ATOM 7463 O O . PRO B 1 406 ? 20.281 -0.31 11.297 1 61.12 406 PRO B O 1
ATOM 7466 N N . PHE B 1 407 ? 19.328 0.729 13.031 1 59.62 407 PHE B N 1
ATOM 7467 C CA . PHE B 1 407 ? 20.219 1.878 12.93 1 59.62 407 PHE B CA 1
ATOM 7468 C C . PHE B 1 407 ? 21.453 1.68 13.812 1 59.62 407 PHE B C 1
ATOM 7470 O O . PHE B 1 407 ? 22.578 1.929 13.375 1 59.62 407 PHE B O 1
ATOM 7477 N N . THR B 1 408 ? 21.219 1.085 15.07 1 61.25 408 THR B N 1
ATOM 7478 C CA . THR B 1 408 ? 22.328 0.994 16.016 1 61.25 408 THR B CA 1
ATOM 7479 C C . THR B 1 408 ? 22.891 -0.423 16.047 1 61.25 408 THR B C 1
ATOM 7481 O O . THR B 1 408 ? 24 -0.646 16.562 1 61.25 408 THR B O 1
ATOM 7484 N N . LYS B 1 409 ? 22.109 -1.293 15.43 1 61.72 409 LYS B N 1
ATOM 7485 C CA . LYS B 1 409 ? 22.438 -2.713 15.438 1 61.72 409 LYS B CA 1
ATOM 7486 C C . LYS B 1 409 ? 22.531 -3.242 16.875 1 61.72 409 LYS B C 1
ATOM 7488 O O . LYS B 1 409 ? 23.203 -4.25 17.125 1 61.72 409 LYS B O 1
ATOM 7493 N N . LYS B 1 410 ? 22.031 -2.445 17.797 1 63.72 410 LYS B N 1
ATOM 7494 C CA . LYS B 1 410 ? 21.969 -2.877 19.203 1 63.72 410 LYS B CA 1
ATOM 7495 C C . LYS B 1 410 ? 20.641 -3.555 19.516 1 63.72 410 LYS B C 1
ATOM 7497 O O . LYS B 1 410 ? 19.625 -3.246 18.891 1 63.72 410 LYS B O 1
ATOM 7502 N N . PRO B 1 411 ? 20.781 -4.574 20.453 1 64.31 411 PRO B N 1
ATOM 7503 C CA . PRO B 1 411 ? 19.547 -5.242 20.844 1 64.31 411 PRO B CA 1
ATOM 7504 C C . PRO B 1 411 ? 18.516 -4.277 21.438 1 64.31 411 PRO B C 1
ATOM 7506 O O . PRO B 1 411 ? 18.875 -3.357 22.172 1 64.31 411 PRO B O 1
ATOM 7509 N N . ILE B 1 412 ? 17.312 -4.207 20.906 1 61.75 412 ILE B N 1
ATOM 7510 C CA . ILE B 1 412 ? 16.219 -3.402 21.438 1 61.75 412 ILE B CA 1
ATOM 7511 C C . ILE B 1 412 ? 15.477 -4.188 22.516 1 61.75 412 ILE B C 1
ATOM 7513 O O . ILE B 1 412 ? 14.984 -5.293 22.266 1 61.75 412 ILE B O 1
ATOM 7517 N N . SER B 1 413 ? 15.766 -3.953 23.766 1 59.38 413 SER B N 1
ATOM 7518 C CA . SER B 1 413 ? 15.094 -4.676 24.844 1 59.38 413 SER B CA 1
ATOM 7519 C C . SER B 1 413 ? 13.625 -4.289 24.938 1 59.38 413 SER B C 1
ATOM 7521 O O . SER B 1 413 ? 13.297 -3.189 25.391 1 59.38 413 SER B O 1
ATOM 7523 N N . TYR B 1 414 ? 12.734 -4.68 24 1 59.97 414 TYR B N 1
ATOM 7524 C CA . TYR B 1 414 ? 11.328 -4.312 23.953 1 59.97 414 TYR B CA 1
ATOM 7525 C C . TYR B 1 414 ? 10.547 -4.988 25.078 1 59.97 414 TYR B C 1
ATOM 7527 O O . TYR B 1 414 ? 9.844 -5.973 24.859 1 59.97 414 TYR B O 1
ATOM 7535 N N . ASP B 1 415 ? 10.859 -4.871 26.312 1 66.75 415 ASP B N 1
ATOM 7536 C CA . ASP B 1 415 ? 10.047 -5.766 27.141 1 66.75 415 ASP B CA 1
ATOM 7537 C C . ASP B 1 415 ? 9.055 -4.977 27.984 1 66.75 415 ASP B C 1
ATOM 7539 O O . ASP B 1 415 ? 8.188 -5.562 28.641 1 66.75 415 ASP B O 1
ATOM 7543 N N . ASP B 1 416 ? 9.078 -3.684 27.906 1 79.31 416 ASP B N 1
ATOM 7544 C CA . ASP B 1 416 ? 8.164 -2.984 28.797 1 79.31 416 ASP B CA 1
ATOM 7545 C C . ASP B 1 416 ? 7.414 -1.878 28.062 1 79.31 416 ASP B C 1
ATOM 7547 O O . ASP B 1 416 ? 7.438 -0.718 28.469 1 79.31 416 ASP B O 1
ATOM 7551 N N . ALA B 1 417 ? 6.781 -2.213 27.078 1 85.69 417 ALA B N 1
ATOM 7552 C CA . ALA B 1 417 ? 5.965 -1.236 26.359 1 85.69 417 ALA B CA 1
ATOM 7553 C C . ALA B 1 417 ? 4.801 -0.753 27.219 1 85.69 417 ALA B C 1
ATOM 7555 O O . ALA B 1 417 ? 4.41 -1.426 28.172 1 85.69 417 ALA B O 1
ATOM 7556 N N . PRO B 1 418 ? 4.254 0.468 27.031 1 90.62 418 PRO B N 1
ATOM 7557 C CA . PRO B 1 418 ? 4.387 1.301 25.828 1 90.62 418 PRO B CA 1
ATOM 7558 C C . PRO B 1 418 ? 5.57 2.264 25.906 1 90.62 418 PRO B C 1
ATOM 7560 O O . PRO B 1 418 ? 5.871 2.793 26.984 1 90.62 418 PRO B O 1
ATOM 7563 N N . TYR B 1 419 ? 6.145 2.541 24.766 1 90.88 419 TYR B N 1
ATOM 7564 C CA . TYR B 1 419 ? 7.27 3.467 24.688 1 90.88 419 TYR B CA 1
ATOM 7565 C C . TYR B 1 419 ? 6.832 4.805 24.094 1 90.88 419 TYR B C 1
ATOM 7567 O O . TYR B 1 419 ? 7.602 5.77 24.094 1 90.88 419 TYR B O 1
ATOM 7575 N N . MET B 1 420 ? 5.656 4.848 23.562 1 93.69 420 MET B N 1
ATOM 7576 C CA . MET B 1 420 ? 5.051 6.074 23.047 1 93.69 420 MET B CA 1
ATOM 7577 C C . MET B 1 420 ? 3.531 6.031 23.188 1 93.69 420 MET B C 1
ATOM 7579 O O . MET B 1 420 ? 2.971 5.008 23.578 1 93.69 420 MET B O 1
ATOM 7583 N N . ASP B 1 421 ? 2.861 7.129 22.938 1 95 421 ASP B N 1
ATOM 7584 C CA . ASP B 1 421 ? 1.405 7.234 22.938 1 95 421 ASP B CA 1
ATOM 7585 C C . ASP B 1 421 ? 0.921 8.273 21.938 1 95 421 ASP B C 1
ATOM 7587 O O . ASP B 1 421 ? 1.7 8.75 21.109 1 95 421 ASP B O 1
ATOM 7591 N N . ALA B 1 422 ? -0.355 8.469 21.906 1 97.06 422 ALA B N 1
ATOM 7592 C CA . ALA B 1 422 ? -0.958 9.461 21.016 1 97.06 422 ALA B CA 1
ATOM 7593 C C . ALA B 1 422 ? -1.683 10.539 21.797 1 97.06 422 ALA B C 1
ATOM 7595 O O . ALA B 1 422 ? -2.781 10.961 21.438 1 97.06 422 ALA B O 1
ATOM 7596 N N . TRP B 1 423 ? -1.1 10.969 22.891 1 96.56 423 TRP B N 1
ATOM 7597 C CA . TRP B 1 423 ? -1.676 12.062 23.672 1 96.56 423 TRP B CA 1
ATOM 7598 C C . TRP B 1 423 ? -1.573 13.383 22.906 1 96.56 423 TRP B C 1
ATOM 7600 O O . TRP B 1 423 ? -0.472 13.891 22.672 1 96.56 423 TRP B O 1
ATOM 7610 N N . PRO B 1 424 ? -2.729 14.008 22.578 1 97.94 424 PRO B N 1
ATOM 7611 C CA . PRO B 1 424 ? -2.65 15.234 21.766 1 97.94 424 PRO B CA 1
ATOM 7612 C C . PRO B 1 424 ? -2.352 16.469 22.609 1 97.94 424 PRO B C 1
ATOM 7614 O O . PRO B 1 424 ? -2.736 16.547 23.781 1 97.94 424 PRO B O 1
ATOM 7617 N N . GLU B 1 425 ? -1.624 17.328 22.047 1 98.12 425 GLU B N 1
ATOM 7618 C CA . GLU B 1 425 ? -1.54 18.688 22.562 1 98.12 425 GLU B CA 1
ATOM 7619 C C . GLU B 1 425 ? -2.492 19.625 21.812 1 98.12 425 GLU B C 1
ATOM 7621 O O . GLU B 1 425 ? -2.564 19.578 20.578 1 98.12 425 GLU B O 1
ATOM 7626 N N . ILE B 1 426 ? -3.262 20.406 22.609 1 98.44 426 ILE B N 1
ATOM 7627 C CA . ILE B 1 426 ? -4.309 21.234 22.016 1 98.44 426 ILE B CA 1
ATOM 7628 C C . ILE B 1 426 ? -4.062 22.703 22.359 1 98.44 426 ILE B C 1
ATOM 7630 O O . ILE B 1 426 ? -3.842 23.047 23.531 1 98.44 426 ILE B O 1
ATOM 7634 N N . VAL B 1 427 ? -4.047 23.516 21.375 1 97.75 427 VAL B N 1
ATOM 7635 C CA . VAL B 1 427 ? -3.992 24.969 21.547 1 97.75 427 VAL B CA 1
ATOM 7636 C C . VAL B 1 427 ? -5.301 25.594 21.062 1 97.75 427 VAL B C 1
ATOM 7638 O O . VAL B 1 427 ? -5.844 25.203 20.031 1 97.75 427 VAL B O 1
ATOM 7641 N N . ILE B 1 428 ? -5.836 26.453 21.875 1 97.38 428 ILE B N 1
ATOM 7642 C CA . ILE B 1 428 ? -7.086 27.125 21.531 1 97.38 428 ILE B CA 1
ATOM 7643 C C . ILE B 1 428 ? -6.828 28.609 21.312 1 97.38 428 ILE B C 1
ATOM 7645 O O . ILE B 1 428 ? -6.148 29.266 22.109 1 97.38 428 ILE B O 1
ATOM 7649 N N . ARG B 1 429 ? -7.27 29.125 20.172 1 96 429 ARG B N 1
ATOM 7650 C CA . ARG B 1 429 ? -7.16 30.531 19.828 1 96 429 ARG B CA 1
ATOM 7651 C C . ARG B 1 429 ? -8.516 31.109 19.438 1 96 429 ARG B C 1
ATOM 7653 O O . ARG B 1 429 ? -9.328 30.422 18.812 1 96 429 ARG B O 1
ATOM 7660 N N . ASN B 1 430 ? -8.68 32.375 19.812 1 95.5 430 ASN B N 1
ATOM 7661 C CA . ASN B 1 430 ? -9.781 33.125 19.219 1 95.5 430 ASN B CA 1
ATOM 7662 C C . ASN B 1 430 ? -9.477 33.531 17.781 1 95.5 430 ASN B C 1
ATOM 7664 O O . ASN B 1 430 ? -8.352 33.906 17.469 1 95.5 430 ASN B O 1
ATOM 7668 N N . LEU B 1 431 ? -10.461 33.469 16.938 1 94.19 431 LEU B N 1
ATOM 7669 C CA . LEU B 1 431 ? -10.266 33.812 15.531 1 94.19 431 LEU B CA 1
ATOM 7670 C C . LEU B 1 431 ? -10.133 35.312 15.367 1 94.19 431 LEU B C 1
ATOM 7672 O O . LEU B 1 431 ? -9.664 35.781 14.328 1 94.19 431 LEU B O 1
ATOM 7676 N N . ARG B 1 432 ? -10.586 35.938 16.312 1 90.81 432 ARG B N 1
ATOM 7677 C CA . ARG B 1 432 ? -10.438 37.375 16.375 1 90.81 432 ARG B CA 1
ATOM 7678 C C . ARG B 1 432 ? -9.664 37.812 17.609 1 90.81 432 ARG B C 1
ATOM 7680 O O . ARG B 1 432 ? -9.836 37.219 18.688 1 90.81 432 ARG B O 1
ATOM 7687 N N . ASN B 1 433 ? -8.758 38.688 17.391 1 86.69 433 ASN B N 1
ATOM 7688 C CA . ASN B 1 433 ? -8.008 39.219 18.531 1 86.69 433 ASN B CA 1
ATOM 7689 C C . ASN B 1 433 ? -8.797 40.281 19.281 1 86.69 433 ASN B C 1
ATOM 7691 O O . ASN B 1 433 ? -8.914 41.406 18.828 1 86.69 433 ASN B O 1
ATOM 7695 N N . LYS B 1 434 ? -9.227 39.906 20.469 1 84.62 434 LYS B N 1
ATOM 7696 C CA . LYS B 1 434 ? -10.047 40.812 21.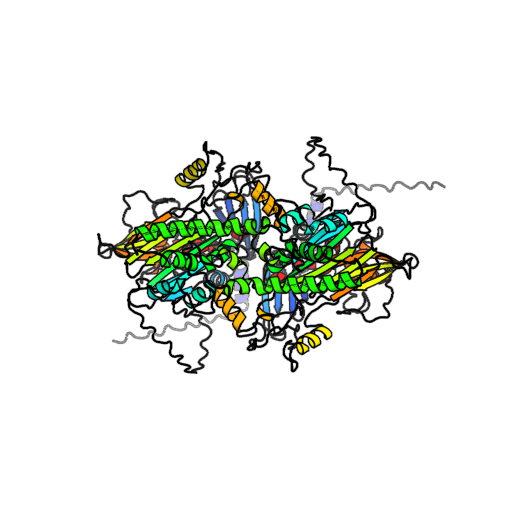25 1 84.62 434 LYS B CA 1
ATOM 7697 C C . LYS B 1 434 ? -9.188 41.906 21.891 1 84.62 434 LYS B C 1
ATOM 7699 O O . LYS B 1 434 ? -9.648 43.031 22.094 1 84.62 434 LYS B O 1
ATOM 7704 N N . GLU B 1 435 ? -7.992 41.5 22.188 1 85.56 435 GLU B N 1
ATOM 7705 C CA . GLU B 1 435 ? -7.094 42.438 22.875 1 85.56 435 GLU B CA 1
ATOM 7706 C C . GLU B 1 435 ? -6.562 43.5 21.906 1 85.56 435 GLU B C 1
ATOM 7708 O O . GLU B 1 435 ? -6.418 44.656 22.266 1 85.56 435 GLU B O 1
ATOM 7713 N N . ASN B 1 436 ? -6.316 43.031 20.703 1 88.62 436 ASN B N 1
ATOM 7714 C CA . ASN B 1 436 ? -5.879 43.938 19.641 1 88.62 436 ASN B CA 1
ATOM 7715 C C . ASN B 1 436 ? -6.734 43.781 18.391 1 88.62 436 ASN B C 1
ATOM 7717 O O . ASN B 1 436 ? -6.383 43.031 17.484 1 88.62 436 ASN B O 1
ATOM 7721 N N . PRO B 1 437 ? -7.684 44.594 18.266 1 88.94 437 PRO B N 1
ATOM 7722 C CA . PRO B 1 437 ? -8.641 44.438 17.156 1 88.94 437 PRO B CA 1
ATOM 7723 C C . PRO B 1 437 ? -8.023 44.75 15.797 1 88.94 437 PRO B C 1
ATOM 7725 O O . PRO B 1 437 ? -8.602 44.375 14.766 1 88.94 437 PRO B O 1
ATOM 7728 N N . ASN B 1 438 ? -6.859 45.344 15.844 1 91.5 438 ASN B N 1
ATOM 7729 C CA . ASN B 1 438 ? -6.207 45.625 14.57 1 91.5 438 ASN B CA 1
ATOM 7730 C C . ASN B 1 438 ? -5.504 44.406 14.008 1 91.5 438 ASN B C 1
ATOM 7732 O O . ASN B 1 438 ? -5.125 44.375 12.836 1 91.5 438 ASN B O 1
ATOM 7736 N N . GLU B 1 439 ? -5.352 43.5 14.812 1 92.94 439 GLU B N 1
ATOM 7737 C CA . GLU B 1 439 ? -4.68 42.25 14.383 1 92.94 439 GLU B CA 1
ATOM 7738 C C . GLU B 1 439 ? -5.676 41.281 13.797 1 92.94 439 GLU B C 1
ATOM 7740 O O . GLU B 1 439 ? -6.629 40.875 14.469 1 92.94 439 GLU B O 1
ATOM 7745 N N . LYS B 1 440 ? -5.379 40.906 12.57 1 94.62 440 LYS B N 1
ATOM 7746 C CA . LYS B 1 440 ? -6.27 39.969 11.867 1 94.62 440 LYS B CA 1
ATOM 7747 C C . LYS B 1 440 ? -5.547 38.688 11.508 1 94.62 440 LYS B C 1
ATOM 7749 O O . LYS B 1 440 ? -4.383 38.719 11.102 1 94.62 440 LYS B O 1
ATOM 7754 N N . LEU B 1 441 ? -6.25 37.594 11.727 1 96 441 LEU B N 1
ATOM 7755 C CA . LEU B 1 441 ? -5.727 36.312 11.273 1 96 441 LEU B CA 1
ATOM 7756 C C . LEU B 1 441 ? -5.809 36.188 9.758 1 96 441 LEU B C 1
ATOM 7758 O O . LEU B 1 441 ? -6.906 36.156 9.195 1 96 441 LEU B O 1
ATOM 7762 N N . GLU B 1 442 ? -4.66 36.094 9.047 1 95.88 442 GLU B N 1
ATOM 7763 C CA . GLU B 1 442 ? -4.641 36.094 7.582 1 95.88 442 GLU B CA 1
ATOM 7764 C C . GLU B 1 442 ? -4.41 34.688 7.051 1 95.88 442 GLU B C 1
ATOM 7766 O O . GLU B 1 442 ? -4.965 34.312 6.016 1 95.88 442 GLU B O 1
ATOM 7771 N N . PHE B 1 443 ? -3.553 34 7.766 1 96.5 443 PHE B N 1
ATOM 7772 C CA . PHE B 1 443 ? -3.145 32.719 7.25 1 96.5 443 PHE B CA 1
ATOM 7773 C C . PHE B 1 443 ? -3.117 31.672 8.367 1 96.5 443 PHE B C 1
ATOM 7775 O O . PHE B 1 443 ? -2.822 32 9.516 1 96.5 443 PHE B O 1
ATOM 7782 N N . LEU B 1 444 ? -3.484 30.484 8.023 1 98.38 444 LEU B N 1
ATOM 7783 C CA . LEU B 1 444 ? -3.186 29.281 8.805 1 98.38 444 LEU B CA 1
ATOM 7784 C C . LEU B 1 444 ? -2.494 28.234 7.941 1 98.38 444 LEU B C 1
ATOM 7786 O O . LEU B 1 444 ? -3.033 27.812 6.918 1 98.38 444 LEU B O 1
ATOM 7790 N N . ILE B 1 445 ? -1.262 27.891 8.336 1 98.81 445 ILE B N 1
ATOM 7791 C CA . ILE B 1 445 ? -0.501 26.859 7.637 1 98.81 445 ILE B CA 1
ATOM 7792 C C . ILE B 1 445 ? -0.509 25.578 8.461 1 98.81 445 ILE B C 1
ATOM 7794 O O . ILE B 1 445 ? -0.224 25.594 9.656 1 98.81 445 ILE B O 1
ATOM 7798 N N . ILE B 1 446 ? -0.885 24.484 7.902 1 98.88 446 ILE B N 1
ATOM 7799 C CA . ILE B 1 446 ? -0.708 23.156 8.461 1 98.88 446 ILE B CA 1
ATOM 7800 C C . ILE B 1 446 ? 0.093 22.281 7.492 1 98.88 446 ILE B C 1
ATOM 7802 O O . ILE B 1 446 ? -0.297 22.109 6.336 1 98.88 446 ILE B O 1
ATOM 7806 N N . ALA B 1 447 ? 1.218 21.734 7.945 1 98.81 447 ALA B N 1
ATOM 7807 C CA . ALA B 1 447 ? 2.084 21.016 7.016 1 98.81 447 ALA B CA 1
ATOM 7808 C C . ALA B 1 447 ? 2.861 19.922 7.73 1 98.81 447 ALA B C 1
ATOM 7810 O O . ALA B 1 447 ? 3.006 19.953 8.953 1 98.81 447 ALA B O 1
ATOM 7811 N N . THR B 1 448 ? 3.285 18.953 6.98 1 98.12 448 THR B N 1
ATOM 7812 C CA . THR B 1 448 ? 4.113 17.875 7.516 1 98.12 448 THR B CA 1
ATOM 7813 C C . THR B 1 448 ? 5.566 18.328 7.641 1 98.12 448 THR B C 1
ATOM 7815 O O . THR B 1 448 ? 5.918 19.422 7.219 1 98.12 448 THR B O 1
ATOM 7818 N N . ASP B 1 449 ? 6.395 17.484 8.266 1 95.88 449 ASP B N 1
ATOM 7819 C CA . ASP B 1 449 ? 7.781 17.812 8.586 1 95.88 449 ASP B CA 1
ATOM 7820 C C . ASP B 1 449 ? 8.594 18.062 7.32 1 95.88 449 ASP B C 1
ATOM 7822 O O . ASP B 1 449 ? 9.578 18.812 7.34 1 95.88 449 ASP B O 1
ATOM 7826 N N . GLY B 1 450 ? 8.141 17.531 6.195 1 94.06 450 GLY B N 1
ATOM 7827 C CA . GLY B 1 450 ? 8.859 17.75 4.945 1 94.06 450 GLY B CA 1
ATOM 7828 C C . GLY B 1 450 ? 9.031 19.219 4.598 1 94.06 450 GLY B C 1
ATOM 7829 O O . GLY B 1 450 ? 10.031 19.594 3.992 1 94.06 450 GLY B O 1
ATOM 7830 N N . LEU B 1 451 ? 8.078 20 4.879 1 96.38 451 LEU B N 1
ATOM 7831 C CA . LEU B 1 451 ? 8.195 21.438 4.652 1 96.38 451 LEU B CA 1
ATOM 7832 C C . LEU B 1 451 ? 9.133 22.062 5.672 1 96.38 451 LEU B C 1
ATOM 7834 O O . LEU B 1 451 ? 10.039 22.828 5.305 1 96.38 451 LEU B O 1
ATOM 7838 N N . TRP B 1 452 ? 8.969 21.719 6.844 1 95.12 452 TRP B N 1
ATOM 7839 C CA . TRP B 1 452 ? 9.586 22.406 7.969 1 95.12 452 TRP B CA 1
ATOM 7840 C C . TRP B 1 452 ? 11.055 22.047 8.094 1 95.12 452 TRP B C 1
ATOM 7842 O O . TRP B 1 452 ? 11.812 22.719 8.789 1 95.12 452 TRP B O 1
ATOM 7852 N N . ASP B 1 453 ? 11.445 20.984 7.469 1 88.38 453 ASP B N 1
ATOM 7853 C CA . ASP B 1 453 ? 12.852 20.625 7.43 1 88.38 453 ASP B CA 1
ATOM 7854 C C . ASP B 1 453 ? 13.68 21.688 6.703 1 88.38 453 ASP B C 1
ATOM 7856 O O . ASP B 1 453 ? 14.891 21.766 6.887 1 88.38 453 ASP B O 1
ATOM 7860 N N . LYS B 1 454 ? 12.961 22.578 5.941 1 88 454 LYS B N 1
ATOM 7861 C CA . LYS B 1 454 ? 13.719 23.469 5.074 1 88 454 LYS B CA 1
ATOM 7862 C C . LYS B 1 454 ? 13.328 24.938 5.32 1 88 454 LYS B C 1
ATOM 7864 O O . LYS B 1 454 ? 14.07 25.844 4.969 1 88 454 LYS B O 1
ATOM 7869 N N . ILE B 1 455 ? 12.164 25.078 5.809 1 92.38 455 ILE B N 1
ATOM 7870 C CA . ILE B 1 455 ? 11.648 26.438 6.012 1 92.38 455 ILE B CA 1
ATOM 7871 C C . ILE B 1 455 ? 11.195 26.594 7.457 1 92.38 455 ILE B C 1
ATOM 7873 O O . ILE B 1 455 ? 10.547 25.719 8.016 1 92.38 455 ILE B O 1
ATOM 7877 N N . SER B 1 456 ? 11.578 27.75 8.07 1 94.56 456 SER B N 1
ATOM 7878 C CA . SER B 1 456 ? 11.125 28.016 9.43 1 94.56 456 SER B CA 1
ATOM 7879 C C . SER B 1 456 ? 9.695 28.547 9.438 1 94.56 456 SER B C 1
ATOM 7881 O O . SER B 1 456 ? 9.164 28.953 8.398 1 94.56 456 SER B O 1
ATOM 7883 N N . SER B 1 457 ? 9.094 28.531 10.633 1 96.94 457 SER B N 1
ATOM 7884 C CA . SER B 1 457 ? 7.746 29.062 10.797 1 96.94 457 SER B CA 1
ATOM 7885 C C . SER B 1 457 ? 7.676 30.516 10.344 1 96.94 457 SER B C 1
ATOM 7887 O O . SER B 1 457 ? 6.742 30.922 9.641 1 96.94 457 SER B O 1
ATOM 7889 N N . GLU B 1 458 ? 8.664 31.328 10.75 1 95.94 458 GLU B N 1
ATOM 7890 C CA . GLU B 1 458 ? 8.695 32.75 10.438 1 95.94 458 GLU B CA 1
ATOM 7891 C C . GLU B 1 458 ? 8.875 32.969 8.938 1 95.94 458 GLU B C 1
ATOM 7893 O O . GLU B 1 458 ? 8.188 33.812 8.344 1 95.94 458 GLU B O 1
ATOM 7898 N N . GLU B 1 459 ? 9.758 32.188 8.367 1 95.62 459 GLU B N 1
ATOM 7899 C CA . GLU B 1 459 ? 9.953 32.312 6.93 1 95.62 459 GLU B CA 1
ATOM 7900 C C . GLU B 1 459 ? 8.672 31.984 6.168 1 95.62 459 GLU B C 1
ATOM 7902 O O . GLU B 1 459 ? 8.32 32.656 5.203 1 95.62 459 GLU B O 1
ATOM 7907 N N . ALA B 1 460 ? 7.969 30.969 6.531 1 97.38 460 ALA B N 1
ATOM 7908 C CA . ALA B 1 460 ? 6.758 30.516 5.848 1 97.38 460 ALA B CA 1
ATOM 7909 C C . ALA B 1 460 ? 5.691 31.609 5.855 1 97.38 460 ALA B C 1
ATOM 7911 O O . ALA B 1 460 ? 5.062 31.891 4.832 1 97.38 460 ALA B O 1
ATOM 7912 N N . ILE B 1 461 ? 5.465 32.25 7.016 1 97.38 461 ILE B N 1
ATOM 7913 C CA . ILE B 1 461 ? 4.445 33.312 7.121 1 97.38 461 ILE B CA 1
ATOM 7914 C C . ILE B 1 461 ? 4.844 34.5 6.262 1 97.38 461 ILE B C 1
ATOM 7916 O O . ILE B 1 461 ? 4.008 35.062 5.555 1 97.38 461 ILE B O 1
ATOM 7920 N N . LEU B 1 462 ? 6.09 34.906 6.324 1 96.44 462 LEU B N 1
ATOM 7921 C CA . LEU B 1 462 ? 6.527 36.031 5.531 1 96.44 462 LEU B CA 1
ATOM 7922 C C . LEU B 1 462 ? 6.449 35.719 4.039 1 96.44 462 LEU B C 1
ATOM 7924 O O . LEU B 1 462 ? 6.168 36.625 3.232 1 96.44 462 LEU B O 1
ATOM 7928 N N . LEU B 1 463 ? 6.75 34.5 3.693 1 96.5 463 LEU B N 1
ATOM 7929 C CA . LEU B 1 463 ? 6.602 34.062 2.303 1 96.5 463 LEU B CA 1
ATOM 7930 C C . LEU B 1 463 ? 5.152 34.219 1.846 1 96.5 463 LEU B C 1
ATOM 7932 O O . LEU B 1 463 ? 4.891 34.625 0.719 1 96.5 463 LEU B O 1
ATOM 7936 N N . LEU B 1 464 ? 4.223 33.844 2.66 1 97.5 464 LEU B N 1
ATOM 7937 C CA . LEU B 1 464 ? 2.814 33.969 2.309 1 97.5 464 LEU B CA 1
ATOM 7938 C C . LEU B 1 464 ? 2.41 35.438 2.252 1 97.5 464 LEU B C 1
ATOM 7940 O O . LEU B 1 464 ? 1.573 35.812 1.432 1 97.5 464 LEU B O 1
ATOM 7944 N N . ALA B 1 465 ? 2.959 36.219 3.209 1 96.44 465 ALA B N 1
ATOM 7945 C CA . ALA B 1 465 ? 2.73 37.656 3.143 1 96.44 465 ALA B CA 1
ATOM 7946 C C . ALA B 1 465 ? 3.146 38.219 1.787 1 96.44 465 ALA B C 1
ATOM 7948 O O . ALA B 1 465 ? 2.408 39 1.177 1 96.44 465 ALA B O 1
ATOM 7949 N N . ALA B 1 466 ? 4.277 37.812 1.344 1 95.69 466 ALA B N 1
ATOM 7950 C CA . ALA B 1 466 ? 4.777 38.219 0.041 1 95.69 466 ALA B CA 1
ATOM 7951 C C . ALA B 1 466 ? 3.883 37.719 -1.086 1 95.69 466 ALA B C 1
ATOM 7953 O O . ALA B 1 466 ? 3.602 38.438 -2.039 1 95.69 466 ALA B O 1
ATOM 7954 N N . HIS B 1 467 ? 3.486 36.5 -0.965 1 95 467 HIS B N 1
ATOM 7955 C CA . HIS B 1 467 ? 2.627 35.844 -1.953 1 95 467 HIS B CA 1
ATOM 7956 C C . HIS B 1 467 ? 1.308 36.594 -2.109 1 95 467 HIS B C 1
ATOM 7958 O O . HIS B 1 467 ? 0.762 36.688 -3.211 1 95 467 HIS B O 1
ATOM 7964 N N . SER B 1 468 ? 0.81 37.125 -1.101 1 92.06 468 SER B N 1
ATOM 7965 C CA . SER B 1 468 ? -0.49 37.781 -1.094 1 92.06 468 SER B CA 1
ATOM 7966 C C . SER B 1 468 ? -0.363 39.25 -1.482 1 92.06 468 SER B C 1
ATOM 7968 O O . SER B 1 468 ? -1.367 39.938 -1.713 1 92.06 468 SER B O 1
ATOM 7970 N N . SER B 1 469 ? 0.836 39.656 -1.538 1 89.25 469 SER B N 1
ATOM 7971 C CA . SER B 1 469 ? 1.055 41.062 -1.842 1 89.25 469 SER B CA 1
ATOM 7972 C C . SER B 1 469 ? 1.014 41.312 -3.344 1 89.25 469 SER B C 1
ATOM 7974 O O . SER B 1 469 ? 1.504 40.5 -4.129 1 89.25 469 SER B O 1
ATOM 7976 N N . GLU B 1 470 ? 0.337 42.25 -3.859 1 75.56 470 GLU B N 1
ATOM 7977 C CA . GLU B 1 470 ? 0.236 42.625 -5.266 1 75.56 470 GLU B CA 1
ATOM 7978 C C . GLU B 1 470 ? 1.569 43.156 -5.797 1 75.56 470 GLU B C 1
ATOM 7980 O O . GLU B 1 470 ? 1.838 43.062 -7 1 75.56 470 GLU B O 1
ATOM 7985 N N . SER B 1 471 ? 2.4 43.531 -5.027 1 68.94 471 SER B N 1
ATOM 7986 C CA . SER B 1 471 ? 3.58 44.281 -5.445 1 68.94 471 SER B CA 1
ATOM 7987 C C . SER B 1 471 ? 4.844 43.438 -5.328 1 68.94 471 SER B C 1
ATOM 7989 O O . SER B 1 471 ? 5.938 43.906 -5.656 1 68.94 471 SER B O 1
ATOM 7991 N N . ALA B 1 472 ? 4.617 42.25 -5.094 1 69.62 472 ALA B N 1
ATOM 7992 C CA . ALA B 1 472 ? 5.863 41.531 -4.816 1 69.62 472 ALA B CA 1
ATOM 7993 C C . ALA B 1 472 ? 6.547 41.125 -6.109 1 69.62 472 ALA B C 1
ATOM 7995 O O . ALA B 1 472 ? 5.883 40.688 -7.062 1 69.62 472 ALA B O 1
ATOM 7996 N N . GLU B 1 473 ? 7.883 41.281 -6.039 1 75.56 473 GLU B N 1
ATOM 7997 C CA . GLU B 1 473 ? 8.742 40.812 -7.117 1 75.56 473 GLU B CA 1
ATOM 7998 C C . GLU B 1 473 ? 8.727 39.281 -7.207 1 75.56 473 GLU B C 1
ATOM 8000 O O . GLU B 1 473 ? 8.406 38.594 -6.23 1 75.56 473 GLU B O 1
ATOM 8005 N N . SER B 1 474 ? 9.086 38.875 -8.328 1 85.94 474 SER B N 1
ATOM 8006 C CA . SER B 1 474 ? 9.094 37.438 -8.555 1 85.94 474 SER B CA 1
ATOM 8007 C C . SER B 1 474 ? 10.219 36.75 -7.766 1 85.94 474 SER B C 1
ATOM 8009 O O . SER B 1 474 ? 10.188 35.562 -7.543 1 85.94 474 SER B O 1
ATOM 8011 N N . ARG B 1 475 ? 11.219 37.531 -7.332 1 90.5 475 ARG B N 1
ATOM 8012 C CA . ARG B 1 475 ? 12.328 37.062 -6.504 1 90.5 475 ARG B CA 1
ATOM 8013 C C . ARG B 1 475 ? 12.648 38.062 -5.402 1 90.5 475 ARG B C 1
ATOM 8015 O O . ARG B 1 475 ? 12.703 39.281 -5.648 1 90.5 475 ARG B O 1
ATOM 8022 N N . ILE B 1 476 ? 12.781 37.562 -4.242 1 94.12 476 ILE B N 1
ATOM 8023 C CA . ILE B 1 476 ? 13.109 38.406 -3.098 1 94.12 476 ILE B CA 1
ATOM 8024 C C . ILE B 1 476 ? 14.32 37.812 -2.365 1 94.12 476 ILE B C 1
ATOM 8026 O O . ILE B 1 476 ? 14.336 36.625 -2.023 1 94.12 476 ILE B O 1
ATOM 8030 N N . ALA B 1 477 ? 15.305 38.719 -2.152 1 94 477 ALA B N 1
ATOM 8031 C CA . ALA B 1 477 ? 16.438 38.25 -1.356 1 94 477 ALA B CA 1
ATOM 8032 C C . ALA B 1 477 ? 16 37.875 0.054 1 94 477 ALA B C 1
ATOM 8034 O O . ALA B 1 477 ? 15.164 38.531 0.654 1 94 477 ALA B O 1
ATOM 8035 N N . LYS B 1 478 ? 16.594 36.844 0.648 1 94.19 478 LYS B N 1
ATOM 8036 C CA . LYS B 1 478 ? 16.234 36.375 1.978 1 94.19 478 LYS B CA 1
ATOM 8037 C C . LYS B 1 478 ? 16.391 37.469 3.021 1 94.19 478 LYS B C 1
ATOM 8039 O O . LYS B 1 478 ? 15.586 37.594 3.951 1 94.19 478 LYS B O 1
ATOM 8044 N N . THR B 1 479 ? 17.375 38.281 2.832 1 93.62 479 THR B N 1
ATOM 8045 C CA . THR B 1 479 ? 17.641 39.375 3.775 1 93.62 479 THR B CA 1
ATOM 8046 C C . THR B 1 479 ? 16.578 40.469 3.668 1 93.62 479 THR B C 1
ATOM 8048 O O . THR B 1 479 ? 16.359 41.219 4.613 1 93.62 479 THR B O 1
ATOM 8051 N N . ASP B 1 480 ? 15.93 40.5 2.543 1 94.56 480 ASP B N 1
ATOM 8052 C CA . ASP B 1 480 ? 14.992 41.594 2.291 1 94.56 480 ASP B CA 1
ATOM 8053 C C . ASP B 1 480 ? 13.586 41.25 2.76 1 94.56 480 ASP B C 1
ATOM 8055 O O . ASP B 1 480 ? 12.789 42.125 3.084 1 94.56 480 ASP B O 1
ATOM 8059 N N . LEU B 1 481 ? 13.32 40 2.809 1 94.25 481 LEU B N 1
ATOM 8060 C CA . LEU B 1 481 ? 11.969 39.531 3.117 1 94.25 481 LEU B CA 1
ATOM 8061 C C . LEU B 1 481 ? 11.508 40.094 4.457 1 94.25 481 LEU B C 1
ATOM 8063 O O . LEU B 1 481 ? 10.438 40.688 4.543 1 94.25 481 LEU B O 1
ATOM 8067 N N . PRO B 1 482 ? 12.328 40 5.555 1 94.56 482 PRO B N 1
ATOM 8068 C CA . PRO B 1 482 ? 11.875 40.531 6.844 1 94.56 482 PRO B CA 1
ATOM 8069 C C . PRO B 1 482 ? 11.859 42.062 6.887 1 94.56 482 PRO B C 1
ATOM 8071 O O . PRO B 1 482 ? 11.227 42.656 7.766 1 94.56 482 PRO B O 1
ATOM 8074 N N . LYS B 1 483 ? 12.484 42.688 5.977 1 94.38 483 LYS B N 1
ATOM 8075 C CA . LYS B 1 483 ? 12.453 44.156 5.895 1 94.38 483 LYS B CA 1
ATOM 8076 C C . LYS B 1 483 ? 11.156 44.625 5.25 1 94.38 483 LYS B C 1
ATOM 8078 O O . LYS B 1 483 ? 10.586 45.656 5.672 1 94.38 483 LYS B O 1
ATOM 8083 N N . ILE B 1 484 ? 10.797 43.906 4.215 1 93.94 484 ILE B N 1
ATOM 8084 C CA . ILE B 1 484 ? 9.586 44.25 3.48 1 93.94 484 ILE B CA 1
ATOM 8085 C C . ILE B 1 484 ? 8.352 43.906 4.312 1 93.94 484 ILE B C 1
ATOM 8087 O O . ILE B 1 484 ? 7.371 44.625 4.32 1 93.94 484 ILE B O 1
ATOM 8091 N N . PHE B 1 485 ? 8.422 42.812 5.004 1 94.94 485 PHE B N 1
ATOM 8092 C CA . PHE B 1 485 ? 7.34 42.312 5.859 1 94.94 485 PHE B CA 1
ATOM 8093 C C . PHE B 1 485 ? 7.824 42.125 7.293 1 94.94 485 PHE B C 1
ATOM 8095 O O . PHE B 1 485 ? 8.094 41 7.723 1 94.94 485 PHE B O 1
ATOM 8102 N N . PRO B 1 486 ? 7.852 43.219 8.055 1 94.62 486 PRO B N 1
ATOM 8103 C CA . PRO B 1 486 ? 8.438 43.188 9.398 1 94.62 486 PRO B CA 1
ATOM 8104 C C . PRO B 1 486 ? 7.629 42.312 10.367 1 94.62 486 PRO B C 1
ATOM 8106 O O . PRO B 1 486 ? 6.395 42.312 10.297 1 94.62 486 PRO B O 1
ATOM 8109 N N . GLN B 1 487 ? 8.336 41.688 11.289 1 93.06 487 GLN B N 1
ATOM 8110 C CA . GLN B 1 487 ? 7.719 40.812 12.289 1 93.06 487 GLN B CA 1
ATOM 8111 C C . GLN B 1 487 ? 7.684 41.5 13.656 1 93.06 487 GLN B C 1
ATOM 8113 O O . GLN B 1 487 ? 8.578 42.281 13.984 1 93.06 487 GLN B O 1
ATOM 8118 N N . ILE B 1 488 ? 6.617 41.156 14.32 1 88.25 488 ILE B N 1
ATOM 8119 C CA . ILE B 1 488 ? 6.543 41.562 15.711 1 88.25 488 ILE B CA 1
ATOM 8120 C C . ILE B 1 488 ? 7.422 40.656 16.578 1 88.25 488 ILE B C 1
ATOM 8122 O O . ILE B 1 488 ? 7.363 39.438 16.453 1 88.25 488 ILE B O 1
ATOM 8126 N N . LYS B 1 489 ? 8.297 41.25 17.297 1 77.44 489 LYS B N 1
ATOM 8127 C CA . LYS B 1 489 ? 9.172 40.438 18.156 1 77.44 489 LYS B CA 1
ATOM 8128 C C . LYS B 1 489 ? 8.367 39.75 19.25 1 77.44 489 LYS B C 1
ATOM 8130 O O . LYS B 1 489 ? 7.531 40.375 19.922 1 77.44 489 LYS B O 1
ATOM 8135 N N . SER B 1 490 ? 8.438 38.438 19.188 1 74.38 490 SER B N 1
ATOM 8136 C CA . SER B 1 490 ? 7.719 37.656 20.188 1 74.38 490 SER B CA 1
ATOM 8137 C C . SER B 1 490 ? 8.445 37.656 21.516 1 74.38 490 SER B C 1
ATOM 8139 O O . SER B 1 490 ? 9.664 37.531 21.578 1 74.38 490 SER B O 1
ATOM 8141 N N . GLU B 1 491 ? 7.852 38.188 22.656 1 68.31 491 GLU B N 1
ATOM 8142 C CA . GLU B 1 491 ? 8.445 38.25 23.984 1 68.31 491 GLU B CA 1
ATOM 8143 C C . GLU B 1 491 ? 8.398 36.906 24.688 1 68.31 491 GLU B C 1
ATOM 8145 O O . GLU B 1 491 ? 9.195 36.625 25.578 1 68.31 491 GLU B O 1
ATOM 8150 N N . GLY B 1 492 ? 7.719 35.938 24.203 1 77.31 492 GLY B N 1
ATOM 8151 C CA . GLY B 1 492 ? 7.551 34.688 24.953 1 77.31 492 GLY B CA 1
ATOM 8152 C C . GLY B 1 492 ? 8.305 33.531 24.328 1 77.31 492 GLY B C 1
ATOM 8153 O O . GLY B 1 492 ? 9.055 33.688 23.375 1 77.31 492 GLY B O 1
ATOM 8154 N N . GLU B 1 493 ? 8.344 32.375 25.156 1 86.19 493 GLU B N 1
ATOM 8155 C CA . GLU B 1 493 ? 8.977 31.156 24.688 1 86.19 493 GLU B CA 1
ATOM 8156 C C . GLU B 1 493 ? 8.289 30.641 23.422 1 86.19 493 GLU B C 1
ATOM 8158 O O . GLU B 1 493 ? 7.062 30.547 23.359 1 86.19 493 GLU B O 1
ATOM 8163 N N . ARG B 1 494 ? 9.102 30.422 22.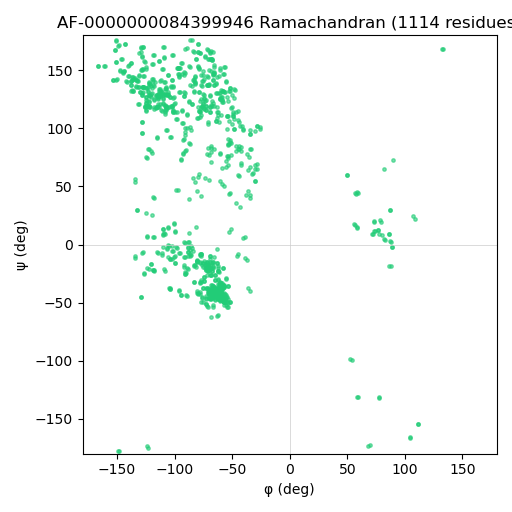344 1 89.69 494 ARG B N 1
ATOM 8164 C CA . ARG B 1 494 ? 8.594 29.875 21.094 1 89.69 494 ARG B CA 1
ATOM 8165 C C . ARG B 1 494 ? 8.586 28.344 21.125 1 89.69 494 ARG B C 1
ATOM 8167 O O . ARG B 1 494 ? 9.508 27.719 21.672 1 89.69 494 ARG B O 1
ATOM 8174 N N . PRO B 1 495 ? 7.488 27.766 20.609 1 92.25 495 PRO B N 1
ATOM 8175 C CA . PRO B 1 495 ? 7.43 26.312 20.547 1 92.25 495 PRO B CA 1
ATOM 8176 C C . PRO B 1 495 ? 8.594 25.703 19.766 1 92.25 495 PRO B C 1
ATOM 8178 O O . PRO B 1 495 ? 9.164 26.359 18.875 1 92.25 495 PRO B O 1
ATOM 8181 N N . TYR B 1 496 ? 8.945 24.469 20.109 1 91.69 496 TYR B N 1
ATOM 8182 C CA . TYR B 1 496 ? 10.016 23.75 19.422 1 91.69 496 TYR B CA 1
ATOM 8183 C C . TYR B 1 496 ? 9.594 23.328 18.016 1 91.69 496 TYR B C 1
ATOM 8185 O O . TYR B 1 496 ? 8.5 22.781 17.828 1 91.69 496 TYR B O 1
ATOM 8193 N N . PRO B 1 497 ? 10.5 23.5 17.094 1 92.44 497 PRO B N 1
ATOM 8194 C CA . PRO B 1 497 ? 11.812 24.141 17.234 1 92.44 497 PRO B CA 1
ATOM 8195 C C . PRO B 1 497 ? 11.75 25.656 17.141 1 92.44 497 PRO B C 1
ATOM 8197 O O . PRO B 1 497 ? 11.016 26.203 16.297 1 92.44 497 PRO B O 1
ATOM 8200 N N . ALA B 1 498 ? 12.492 26.328 18 1 89.44 498 ALA B N 1
ATOM 8201 C CA . ALA B 1 498 ? 12.633 27.781 17.922 1 89.44 498 ALA B CA 1
ATOM 8202 C C . ALA B 1 498 ? 13.844 28.172 17.078 1 89.44 498 ALA B C 1
ATOM 8204 O O . ALA B 1 498 ? 14.938 28.375 17.609 1 89.44 498 ALA B O 1
ATOM 8205 N N . GLU B 1 499 ? 13.578 28.344 15.797 1 89.06 499 GLU B N 1
ATOM 8206 C CA . GLU B 1 499 ? 14.656 28.625 14.859 1 89.06 499 GLU B CA 1
ATOM 8207 C C . GLU B 1 499 ? 15.008 30.109 14.844 1 89.06 499 GLU B C 1
ATOM 8209 O O . GLU B 1 499 ? 14.234 30.938 15.328 1 89.06 499 GLU B O 1
ATOM 8214 N N . GLU B 1 500 ? 16.172 30.406 14.242 1 88.81 500 GLU B N 1
ATOM 8215 C CA . GLU B 1 500 ? 16.609 31.797 14.102 1 88.81 500 GLU B CA 1
ATOM 8216 C C . GLU B 1 500 ? 15.672 32.562 13.18 1 88.81 500 GLU B C 1
ATOM 8218 O O . GLU B 1 500 ? 15.164 32.031 12.195 1 88.81 500 GLU B O 1
ATOM 8223 N N . LEU B 1 501 ? 15.57 33.844 13.523 1 90.31 501 LEU B N 1
ATOM 8224 C CA . LEU B 1 501 ? 14.68 34.656 12.727 1 90.31 501 LEU B CA 1
ATOM 8225 C C . LEU B 1 501 ? 15.242 34.875 11.32 1 90.31 501 LEU B C 1
ATOM 8227 O O . LEU B 1 501 ? 16.469 34.875 11.133 1 90.31 501 LEU B O 1
ATOM 8231 N N . PRO B 1 502 ? 14.352 35.031 10.375 1 90.62 502 PRO B N 1
ATOM 8232 C CA . PRO B 1 502 ? 14.797 35.188 8.984 1 90.62 502 PRO B CA 1
ATOM 8233 C C . PRO B 1 502 ? 15.766 36.344 8.789 1 90.62 502 PRO B C 1
ATOM 8235 O O . PRO B 1 502 ? 15.508 37.438 9.266 1 90.62 502 PRO B O 1
ATOM 8238 N N . GLY B 1 503 ? 16.859 36.094 8.117 1 88.06 503 GLY B N 1
ATOM 8239 C CA . GLY B 1 503 ? 17.812 37.125 7.73 1 88.06 503 GLY B CA 1
ATOM 8240 C C . GLY B 1 503 ? 18.719 37.562 8.867 1 88.06 503 GLY B C 1
ATOM 8241 O O . GLY B 1 503 ? 19.297 38.625 8.828 1 88.06 503 GLY B O 1
ATOM 8242 N N . THR B 1 504 ? 18.859 36.719 9.898 1 90.38 504 THR B N 1
ATOM 8243 C CA . THR B 1 504 ? 19.609 37.188 11.062 1 90.38 504 THR B CA 1
ATOM 8244 C C . THR B 1 504 ? 20.953 36.438 11.125 1 90.38 504 THR B C 1
ATOM 8246 O O . THR B 1 504 ? 21.859 36.875 11.844 1 90.38 504 THR B O 1
ATOM 8249 N N . THR B 1 505 ? 21.016 35.312 10.492 1 91.38 505 THR B N 1
ATOM 8250 C CA . THR B 1 505 ? 22.266 34.562 10.453 1 91.38 505 THR B CA 1
ATOM 8251 C C . THR B 1 505 ? 22.766 34.406 9.016 1 91.38 505 THR B C 1
ATOM 8253 O O . THR B 1 505 ? 22 34.625 8.07 1 91.38 505 THR B O 1
ATOM 8256 N N . ALA B 1 506 ? 24.016 34.062 8.891 1 86.5 506 ALA B N 1
ATOM 8257 C CA . ALA B 1 506 ? 24.578 33.875 7.562 1 86.5 506 ALA B CA 1
ATOM 8258 C C . ALA B 1 506 ? 23.875 32.75 6.828 1 86.5 506 ALA B C 1
ATOM 8260 O O . ALA B 1 506 ? 23.641 32.812 5.617 1 86.5 506 ALA B O 1
ATOM 8261 N N . GLU B 1 507 ? 23.469 31.766 7.535 1 80.94 507 GLU B N 1
ATOM 8262 C CA . GLU B 1 507 ? 22.859 30.562 6.965 1 80.94 507 GLU B CA 1
ATOM 8263 C C . GLU B 1 507 ? 21.484 30.859 6.41 1 80.94 507 GLU B C 1
ATOM 8265 O O . GLU B 1 507 ? 21.109 30.359 5.352 1 80.94 507 GLU B O 1
ATOM 8270 N N . ASN B 1 508 ? 20.703 31.656 7.113 1 88.38 508 ASN B N 1
ATOM 8271 C CA . ASN B 1 508 ? 19.344 31.906 6.652 1 88.38 508 ASN B CA 1
ATOM 8272 C C . ASN B 1 508 ? 19.219 33.25 5.926 1 88.38 508 ASN B C 1
ATOM 8274 O O . ASN B 1 508 ? 18.141 33.812 5.867 1 88.38 508 ASN B O 1
ATOM 8278 N N . SER B 1 509 ? 20.391 33.781 5.504 1 91.25 509 SER B N 1
ATOM 8279 C CA . SER B 1 509 ? 20.406 35.031 4.781 1 91.25 509 SER B CA 1
ATOM 8280 C C . SER B 1 509 ? 20.891 34.844 3.344 1 91.25 509 SER B C 1
ATOM 8282 O O . SER B 1 509 ? 20.844 35.781 2.543 1 91.25 509 SER B O 1
ATOM 8284 N N . THR B 1 510 ? 21.312 33.75 3.055 1 88.69 510 THR B N 1
ATOM 8285 C CA . THR B 1 510 ? 21.875 33.469 1.734 1 88.69 510 THR B CA 1
ATOM 8286 C C . THR B 1 510 ? 20.797 32.969 0.777 1 88.69 510 THR B C 1
ATOM 8288 O O . THR B 1 510 ? 20 32.094 1.137 1 88.69 510 THR B O 1
ATOM 8291 N N . GLY B 1 511 ? 20.781 33.625 -0.418 1 90.81 511 GLY B N 1
ATOM 8292 C CA . GLY B 1 511 ? 19.875 33.156 -1.455 1 90.81 511 GLY B CA 1
ATOM 8293 C C . GLY B 1 511 ? 18.656 34.031 -1.635 1 90.81 511 GLY B C 1
ATOM 8294 O O . GLY B 1 511 ? 18.703 35.219 -1.338 1 90.81 511 GLY B O 1
ATOM 8295 N N . HIS B 1 512 ? 17.672 33.438 -2.373 1 93.62 512 HIS B N 1
ATOM 8296 C CA . HIS B 1 512 ? 16.453 34.188 -2.686 1 93.62 512 HIS B CA 1
ATOM 8297 C C . HIS B 1 512 ? 15.219 33.312 -2.525 1 93.62 512 HIS B C 1
ATOM 8299 O O . HIS B 1 512 ? 15.336 32.062 -2.494 1 93.62 512 HIS B O 1
ATOM 8305 N N . TRP B 1 513 ? 14.125 33.969 -2.307 1 94.5 513 TRP B N 1
ATOM 8306 C CA . TRP B 1 513 ? 12.82 33.312 -2.379 1 94.5 513 TRP B CA 1
ATOM 8307 C C . TRP B 1 513 ? 12.188 33.531 -3.75 1 94.5 513 TRP B C 1
ATOM 8309 O O . TRP B 1 513 ? 12.383 34.562 -4.379 1 94.5 513 TRP B O 1
ATOM 8319 N N . VAL B 1 514 ? 11.477 32.531 -4.238 1 94 514 VAL B N 1
ATOM 8320 C CA . VAL B 1 514 ? 10.852 32.594 -5.559 1 94 514 VAL B CA 1
ATOM 8321 C C . VAL B 1 514 ? 9.336 32.719 -5.41 1 94 514 VAL B C 1
ATOM 8323 O O . VAL B 1 514 ? 8.719 31.938 -4.676 1 94 514 VAL B O 1
ATOM 8326 N N . LEU B 1 515 ? 8.758 33.688 -6.078 1 94.06 515 LEU B N 1
ATOM 8327 C CA . LEU B 1 515 ? 7.316 33.906 -6.086 1 94.06 515 LEU B CA 1
ATOM 8328 C C . LEU B 1 515 ? 6.738 33.688 -7.477 1 94.06 515 LEU B C 1
ATOM 8330 O O . LEU B 1 515 ? 6.645 34.594 -8.273 1 94.06 515 LEU B O 1
ATOM 8334 N N . GLU B 1 516 ? 6.305 32.5 -7.781 1 90.5 516 GLU B N 1
ATOM 8335 C CA . GLU B 1 516 ? 5.852 32.188 -9.141 1 90.5 516 GLU B CA 1
ATOM 8336 C C . GLU B 1 516 ? 4.539 31.422 -9.125 1 90.5 516 GLU B C 1
ATOM 8338 O O . GLU B 1 516 ? 3.852 31.344 -10.148 1 90.5 516 GLU B O 1
ATOM 8343 N N . ASP B 1 517 ? 4.109 30.953 -7.996 1 94.81 517 ASP B N 1
ATOM 8344 C CA . ASP B 1 517 ? 2.973 30.047 -7.93 1 94.81 517 ASP B CA 1
ATOM 8345 C C . ASP B 1 517 ? 1.71 30.766 -7.473 1 94.81 517 ASP B C 1
ATOM 8347 O O . ASP B 1 517 ? 1.765 31.625 -6.59 1 94.81 517 ASP B O 1
ATOM 8351 N N . ASP B 1 518 ? 0.631 30.406 -8.039 1 94.12 518 ASP B N 1
ATOM 8352 C CA . ASP B 1 518 ? -0.653 30.953 -7.605 1 94.12 518 ASP B CA 1
ATOM 8353 C C . ASP B 1 518 ? -1.158 30.234 -6.355 1 94.12 518 ASP B C 1
ATOM 8355 O O . ASP B 1 518 ? -1.751 30.859 -5.473 1 94.12 518 ASP B O 1
ATOM 8359 N N . ASN B 1 519 ? -0.971 28.953 -6.355 1 97.12 519 ASN B N 1
ATOM 8360 C CA . ASN B 1 519 ? -1.349 28.156 -5.188 1 97.12 519 ASN B CA 1
ATOM 8361 C C . ASN B 1 519 ? -0.376 28.375 -4.031 1 97.12 519 ASN B C 1
ATOM 8363 O O . ASN B 1 519 ? 0.827 28.141 -4.176 1 97.12 519 ASN B O 1
ATOM 8367 N N . ALA B 1 520 ? -0.885 28.781 -2.908 1 97.75 520 ALA B N 1
ATOM 8368 C CA . ALA B 1 520 ? -0.051 29.156 -1.766 1 97.75 520 ALA B CA 1
ATOM 8369 C C . ALA B 1 520 ? 0.729 27.953 -1.249 1 97.75 520 ALA B C 1
ATOM 8371 O O . ALA B 1 520 ? 1.864 28.094 -0.787 1 97.75 520 ALA B O 1
ATOM 8372 N N . ALA B 1 521 ? 0.071 26.781 -1.223 1 98.56 521 ALA B N 1
ATOM 8373 C CA . ALA B 1 521 ? 0.761 25.562 -0.779 1 98.56 521 ALA B CA 1
ATOM 8374 C C . ALA B 1 521 ? 1.929 25.234 -1.702 1 98.56 521 ALA B C 1
ATOM 8376 O O . ALA B 1 521 ? 3.02 24.891 -1.236 1 98.56 521 ALA B O 1
ATOM 8377 N N . THR B 1 522 ? 1.706 25.344 -3.006 1 98.06 522 THR B N 1
ATOM 8378 C CA . THR B 1 522 ? 2.766 25.125 -3.98 1 98.06 522 THR B CA 1
ATOM 8379 C C . THR B 1 522 ? 3.898 26.125 -3.797 1 98.06 522 THR B C 1
ATOM 8381 O O . THR B 1 522 ? 5.074 25.766 -3.906 1 98.06 522 THR B O 1
ATOM 8384 N N . HIS B 1 523 ? 3.498 27.328 -3.518 1 97.06 523 HIS B N 1
ATOM 8385 C CA . HIS B 1 523 ? 4.461 28.391 -3.254 1 97.06 523 HIS B CA 1
ATOM 8386 C C . HIS B 1 523 ? 5.395 28.016 -2.109 1 97.06 523 HIS B C 1
ATOM 8388 O O . HIS B 1 523 ? 6.613 28.172 -2.221 1 97.06 523 HIS B O 1
ATOM 8394 N N . LEU B 1 524 ? 4.875 27.516 -1.076 1 98.12 524 LEU B N 1
ATOM 8395 C CA . LEU B 1 524 ? 5.672 27.109 0.08 1 98.12 524 LEU B CA 1
ATOM 8396 C C . LEU B 1 524 ? 6.516 25.891 -0.238 1 98.12 524 LEU B C 1
ATOM 8398 O O . LEU B 1 524 ? 7.688 25.812 0.139 1 98.12 524 LEU B O 1
ATOM 8402 N N . ILE B 1 525 ? 5.977 24.906 -0.955 1 97.88 525 ILE B N 1
ATOM 8403 C CA . ILE B 1 525 ? 6.691 23.688 -1.284 1 97.88 525 ILE B CA 1
ATOM 8404 C C . ILE B 1 525 ? 7.879 24 -2.186 1 97.88 525 ILE B C 1
ATOM 8406 O O . ILE B 1 525 ? 8.984 23.5 -1.968 1 97.88 525 ILE B O 1
ATOM 8410 N N . ARG B 1 526 ? 7.637 24.844 -3.178 1 96.75 526 ARG B N 1
ATOM 8411 C CA . ARG B 1 526 ? 8.711 25.219 -4.086 1 96.75 526 ARG B CA 1
ATOM 8412 C C . ARG B 1 526 ? 9.883 25.828 -3.322 1 96.75 526 ARG B C 1
ATOM 8414 O O . ARG B 1 526 ? 11.039 25.438 -3.527 1 96.75 526 ARG B O 1
ATOM 8421 N N . ASN B 1 527 ? 9.602 26.75 -2.477 1 95.62 527 ASN B N 1
ATOM 8422 C CA . ASN B 1 527 ? 10.656 27.438 -1.729 1 95.62 527 ASN B CA 1
ATOM 8423 C C . ASN B 1 527 ? 11.273 26.531 -0.671 1 95.62 527 ASN B C 1
ATOM 8425 O O . ASN B 1 527 ? 12.391 26.766 -0.218 1 95.62 527 ASN B O 1
ATOM 8429 N N . GLY B 1 528 ? 10.523 25.484 -0.285 1 94.31 528 GLY B N 1
ATOM 8430 C CA . GLY B 1 528 ? 11.008 24.547 0.708 1 94.31 528 GLY B CA 1
ATOM 8431 C C . GLY B 1 528 ? 11.867 23.438 0.114 1 94.31 528 GLY B C 1
ATOM 8432 O O . GLY B 1 528 ? 12.344 22.562 0.835 1 94.31 528 GLY B O 1
ATOM 8433 N N . LEU B 1 529 ? 12.07 23.406 -1.17 1 92.25 529 LEU B N 1
ATOM 8434 C CA . LEU B 1 529 ? 12.883 22.359 -1.789 1 92.25 529 LEU B CA 1
ATOM 8435 C C . LEU B 1 529 ? 14.344 22.484 -1.364 1 92.25 529 LEU B C 1
ATOM 8437 O O . LEU B 1 529 ? 14.961 21.5 -0.945 1 92.25 529 LEU B O 1
ATOM 8441 N N . ASP B 1 530 ? 14.984 23.672 -1.527 1 85.56 530 ASP B N 1
ATOM 8442 C CA . ASP B 1 530 ? 16.375 23.859 -1.151 1 85.56 530 ASP B CA 1
ATOM 8443 C C . ASP B 1 530 ? 16.531 24.984 -0.141 1 85.56 530 ASP B C 1
ATOM 8445 O O . ASP B 1 530 ? 17.562 25.094 0.532 1 85.56 530 ASP B O 1
ATOM 8449 N N . GLY B 1 531 ? 15.531 25.906 -0.078 1 77.62 531 GLY B N 1
ATOM 8450 C CA . GLY B 1 531 ? 15.602 27.016 0.851 1 77.62 531 GLY B CA 1
ATOM 8451 C C . GLY B 1 531 ? 16.422 28.172 0.324 1 77.62 531 GLY B C 1
ATOM 8452 O O . GLY B 1 531 ? 16.641 29.156 1.032 1 77.62 531 GLY B O 1
ATOM 8453 N N . HIS B 1 532 ? 16.922 28.062 -0.981 1 83.56 532 HIS B N 1
ATOM 8454 C CA . HIS B 1 532 ? 17.812 29.094 -1.495 1 83.56 532 HIS B CA 1
ATOM 8455 C C . HIS B 1 532 ? 17.312 29.641 -2.83 1 83.56 532 HIS B C 1
ATOM 8457 O O . HIS B 1 532 ? 17.875 30.594 -3.361 1 83.56 532 HIS B O 1
ATOM 8463 N N . GLY B 1 533 ? 16.297 29.047 -3.355 1 86 533 GLY B N 1
ATOM 8464 C CA . GLY B 1 533 ? 15.656 29.531 -4.57 1 86 533 GLY B CA 1
ATOM 8465 C C . GLY B 1 533 ? 16.484 29.281 -5.816 1 86 533 GLY B C 1
ATOM 8466 O O . GLY B 1 533 ? 16.375 30.016 -6.801 1 86 533 GLY B O 1
ATOM 8467 N N . ASP B 1 534 ? 17.422 28.359 -5.781 1 88.31 534 ASP B N 1
ATOM 8468 C CA . ASP B 1 534 ? 18.203 27.984 -6.949 1 88.31 534 ASP B CA 1
ATOM 8469 C C . ASP B 1 534 ? 17.422 27.062 -7.871 1 88.31 534 ASP B C 1
ATOM 8471 O O . ASP B 1 534 ? 17.203 25.891 -7.543 1 88.31 534 ASP B O 1
ATOM 8475 N N . GLU B 1 535 ? 17.172 27.594 -9 1 89.56 535 GLU B N 1
ATOM 8476 C CA . GLU B 1 535 ? 16.297 26.859 -9.922 1 89.56 535 GLU B CA 1
ATOM 8477 C C . GLU B 1 535 ? 16.922 25.547 -10.344 1 89.56 535 GLU B C 1
ATOM 8479 O O . GLU B 1 535 ? 16.219 24.531 -10.5 1 89.56 535 GLU B O 1
ATOM 8484 N N . GLU B 1 536 ? 18.156 25.578 -10.578 1 90.62 536 GLU B N 1
ATOM 8485 C CA . GLU B 1 536 ? 18.828 24.344 -11.008 1 90.62 536 GLU B CA 1
ATOM 8486 C C . GLU B 1 536 ? 18.828 23.297 -9.891 1 90.62 536 GLU B C 1
ATOM 8488 O O . GLU B 1 536 ? 18.625 22.109 -10.148 1 90.62 536 GLU B O 1
ATOM 8493 N N . VAL B 1 537 ? 19.047 23.766 -8.711 1 91.94 537 VAL B N 1
ATOM 8494 C CA . VAL B 1 537 ? 19.031 22.844 -7.57 1 91.94 537 VAL B CA 1
ATOM 8495 C C . VAL B 1 537 ? 17.609 22.312 -7.375 1 91.94 537 VAL B C 1
ATOM 8497 O O . VAL B 1 537 ? 17.422 21.125 -7.09 1 91.94 537 VAL B O 1
ATOM 8500 N N . HIS B 1 538 ? 16.641 23.188 -7.559 1 94 538 HIS B N 1
ATOM 8501 C CA . HIS B 1 538 ? 15.258 22.75 -7.496 1 94 538 HIS B CA 1
ATOM 8502 C C . HIS B 1 538 ? 15 21.609 -8.484 1 94 538 HIS B C 1
ATOM 8504 O O . HIS B 1 538 ? 14.406 20.594 -8.117 1 94 538 HIS B O 1
ATOM 8510 N N . ARG B 1 539 ? 15.484 21.797 -9.641 1 94.62 539 ARG B N 1
ATOM 8511 C CA . ARG B 1 539 ? 15.266 20.797 -10.672 1 94.62 539 ARG B CA 1
ATOM 8512 C C . ARG B 1 539 ? 16 19.5 -10.352 1 94.62 539 ARG B C 1
ATOM 8514 O O . ARG B 1 539 ? 15.492 18.406 -10.609 1 94.62 539 ARG B O 1
ATOM 8521 N N . MET B 1 540 ? 17.188 19.641 -9.828 1 94.56 540 MET B N 1
ATOM 8522 C CA . MET B 1 540 ? 17.938 18.438 -9.461 1 94.56 540 MET B CA 1
ATOM 8523 C C . MET B 1 540 ? 17.203 17.641 -8.383 1 94.56 540 MET B C 1
ATOM 8525 O O . MET B 1 540 ? 17.078 16.422 -8.477 1 94.56 540 MET B O 1
ATOM 8529 N N . ILE B 1 541 ? 16.688 18.359 -7.406 1 94 541 ILE B N 1
ATOM 8530 C CA . ILE B 1 541 ? 15.984 17.719 -6.301 1 94 541 ILE B CA 1
ATOM 8531 C C . ILE B 1 541 ? 14.719 17.031 -6.82 1 94 541 ILE B C 1
ATOM 8533 O O . ILE B 1 541 ? 14.43 15.891 -6.461 1 94 541 ILE B O 1
ATOM 8537 N N . LEU B 1 542 ? 14.016 17.703 -7.703 1 95.44 542 LEU B N 1
ATOM 8538 C CA . LEU B 1 542 ? 12.773 17.172 -8.25 1 95.44 542 LEU B CA 1
ATOM 8539 C C . LEU B 1 542 ? 13.047 16 -9.195 1 95.44 542 LEU B C 1
ATOM 8541 O O . LEU B 1 542 ? 12.156 15.203 -9.477 1 95.44 542 LEU B O 1
ATOM 8545 N N . SER B 1 543 ? 14.273 15.898 -9.656 1 94.19 543 SER B N 1
ATOM 8546 C CA . SER B 1 543 ? 14.656 14.852 -10.594 1 94.19 543 SER B CA 1
ATOM 8547 C C . SER B 1 543 ? 14.977 13.547 -9.875 1 94.19 543 SER B C 1
ATOM 8549 O O . SER B 1 543 ? 15.062 12.484 -10.5 1 94.19 543 SER B O 1
ATOM 8551 N N . LEU B 1 544 ? 15.227 13.664 -8.617 1 92.62 544 LEU B N 1
ATOM 8552 C CA . LEU B 1 544 ? 15.555 12.461 -7.855 1 92.62 544 LEU B CA 1
ATOM 8553 C C . LEU B 1 544 ? 14.359 11.516 -7.801 1 92.62 544 LEU B C 1
ATOM 8555 O O . LEU B 1 544 ? 13.219 11.953 -7.648 1 92.62 544 LEU B O 1
ATOM 8559 N N . THR B 1 545 ? 14.672 10.211 -7.988 1 85.81 545 THR B N 1
ATOM 8560 C CA . THR B 1 545 ? 13.602 9.219 -7.984 1 85.81 545 THR B CA 1
ATOM 8561 C C . THR B 1 545 ? 13.93 8.078 -7.023 1 85.81 545 THR B C 1
ATOM 8563 O O . THR B 1 545 ? 15.078 7.93 -6.594 1 85.81 545 THR B O 1
ATOM 8566 N N . GLY B 1 546 ? 12.898 7.352 -6.68 1 75.69 546 GLY B N 1
ATOM 8567 C CA . GLY B 1 546 ? 13.078 6.195 -5.816 1 75.69 546 GLY B CA 1
ATOM 8568 C C . GLY B 1 546 ? 13.695 6.539 -4.477 1 75.69 546 GLY B C 1
ATOM 8569 O O . GLY B 1 546 ? 13.242 7.469 -3.801 1 75.69 546 GLY B O 1
ATOM 8570 N N . SER B 1 547 ? 14.719 5.77 -4.117 1 76.56 547 SER B N 1
ATOM 8571 C CA . SER B 1 547 ? 15.359 5.957 -2.818 1 76.56 547 SER B CA 1
ATOM 8572 C C . SER B 1 547 ? 16.141 7.27 -2.768 1 76.56 547 SER B C 1
ATOM 8574 O O . SER B 1 547 ? 16.328 7.844 -1.692 1 76.56 547 SER B O 1
ATOM 8576 N N . GLY B 1 548 ? 16.438 7.758 -3.922 1 84.44 548 GLY B N 1
ATOM 8577 C CA . GLY B 1 548 ? 17.172 9.008 -3.949 1 84.44 548 GLY B CA 1
ATOM 8578 C C . GLY B 1 548 ? 16.375 10.188 -3.432 1 84.44 548 GLY B C 1
ATOM 8579 O O . GLY B 1 548 ? 16.891 11.023 -2.691 1 84.44 548 GLY B O 1
ATOM 8580 N N . ALA B 1 549 ? 15.125 10.227 -3.857 1 88.5 549 ALA B N 1
ATOM 8581 C CA . ALA B 1 549 ? 14.258 11.305 -3.381 1 88.5 549 ALA B CA 1
ATOM 8582 C C . ALA B 1 549 ? 14.102 11.258 -1.864 1 88.5 549 ALA B C 1
ATOM 8584 O O . ALA B 1 549 ? 14.242 12.273 -1.184 1 88.5 549 ALA B O 1
ATOM 8585 N N . ARG B 1 550 ? 13.945 10.047 -1.329 1 88 550 ARG B N 1
ATOM 8586 C CA . ARG B 1 550 ? 13.703 9.867 0.099 1 88 550 ARG B CA 1
ATOM 8587 C C . ARG B 1 550 ? 14.961 10.141 0.908 1 88 550 ARG B C 1
ATOM 8589 O O . ARG B 1 550 ? 14.891 10.461 2.096 1 88 550 ARG B O 1
ATOM 8596 N N . GLU B 1 551 ? 16.047 10.039 0.255 1 86.44 551 GLU B N 1
ATOM 8597 C CA . GLU B 1 551 ? 17.312 10.281 0.931 1 86.44 551 GLU B CA 1
ATOM 8598 C C . GLU B 1 551 ? 17.547 11.766 1.157 1 86.44 551 GLU B C 1
ATOM 8600 O O . GLU B 1 551 ? 18.375 12.156 1.989 1 86.44 551 GLU B O 1
ATOM 8605 N N . VAL B 1 552 ? 16.766 12.57 0.43 1 88.5 552 VAL B N 1
ATOM 8606 C CA . VAL B 1 552 ? 17.078 13.992 0.502 1 88.5 552 VAL B CA 1
ATOM 8607 C C . VAL B 1 552 ? 15.891 14.758 1.071 1 88.5 552 VAL B C 1
ATOM 8609 O O . VAL B 1 552 ? 16.047 15.875 1.574 1 88.5 552 VAL B O 1
ATOM 8612 N N . ARG B 1 553 ? 14.797 14.148 0.949 1 89.81 553 ARG B N 1
ATOM 8613 C CA . ARG B 1 553 ? 13.609 14.836 1.431 1 89.81 553 ARG B CA 1
ATOM 8614 C C . ARG B 1 553 ? 12.539 13.844 1.879 1 89.81 553 ARG B C 1
ATOM 8616 O O . ARG B 1 553 ? 12.664 12.641 1.64 1 89.81 553 ARG B O 1
ATOM 8623 N N . ASP B 1 554 ? 11.547 14.32 2.551 1 92.06 554 ASP B N 1
ATOM 8624 C CA . ASP B 1 554 ? 10.406 13.523 2.986 1 92.06 554 ASP B CA 1
ATOM 8625 C C . ASP B 1 554 ? 9.148 13.891 2.205 1 92.06 554 ASP B C 1
ATOM 8627 O O . ASP B 1 554 ? 9.109 14.922 1.531 1 92.06 554 ASP B O 1
ATOM 8631 N N . ASP B 1 555 ? 8.18 12.984 2.229 1 95.88 555 ASP B N 1
ATOM 8632 C CA . ASP B 1 555 ? 6.875 13.398 1.726 1 95.88 555 ASP B CA 1
ATOM 8633 C C . ASP B 1 555 ? 6.461 14.742 2.32 1 95.88 555 ASP B C 1
ATOM 8635 O O . ASP B 1 555 ? 6.656 14.992 3.512 1 95.88 555 ASP B O 1
ATOM 8639 N N . THR B 1 556 ? 6.008 15.609 1.453 1 97 556 THR B N 1
ATOM 8640 C CA . THR B 1 556 ? 5.648 16.953 1.909 1 97 556 THR B CA 1
ATOM 8641 C C . THR B 1 556 ? 4.195 17.266 1.572 1 97 556 THR B C 1
ATOM 8643 O O . THR B 1 556 ? 3.805 17.25 0.403 1 97 556 THR B O 1
ATOM 8646 N N . SER B 1 557 ? 3.404 17.516 2.561 1 98.38 557 SER B N 1
ATOM 8647 C CA . SER B 1 557 ? 2.018 17.938 2.402 1 98.38 557 SER B CA 1
ATOM 8648 C C . SER B 1 557 ? 1.761 19.266 3.104 1 98.38 557 SER B C 1
ATOM 8650 O O . SER B 1 557 ? 2.164 19.453 4.254 1 98.38 557 SER B O 1
ATOM 8652 N N . VAL B 1 558 ? 1.124 20.141 2.342 1 98.75 558 VAL B N 1
ATOM 8653 C CA . VAL B 1 558 ? 0.896 21.484 2.865 1 98.75 558 VAL B CA 1
ATOM 8654 C C . VAL B 1 558 ? -0.554 21.891 2.619 1 98.75 558 VAL B C 1
ATOM 8656 O O . VAL B 1 558 ? -1.109 21.625 1.551 1 98.75 558 VAL B O 1
ATOM 8659 N N . MET B 1 559 ? -1.095 22.453 3.674 1 98.44 559 MET B N 1
ATOM 8660 C CA . MET B 1 559 ? -2.391 23.125 3.604 1 98.44 559 MET B CA 1
ATOM 8661 C C . MET B 1 559 ? -2.299 24.547 4.156 1 98.44 559 MET B C 1
ATOM 8663 O O . MET B 1 559 ? -1.8 24.75 5.262 1 98.44 559 MET B O 1
#

Sequence (1118 aa):
MPLPSTPILSSSIALTSSAAGLAALLTYLYYNRPSIPFAFVPLTSKTFTFKVLNWDATLSLSSSGIVTLTRNISAWGTGPETHTTHHIFLSPEECQRKLTRNQSTYEVDRPGNPIVRIDTNFIEANYKCEDDISIDLISSSDLAVLRKGEEGKGFWEFWGMLRNKLPLNPYSEASKSDDNSENTSEAQEVEMTPNDDLCFLSVIDGHGGGQTSSVLRKVLHGTLSWGLAGLKEWTSKDIYHKIKETYLALDEDIYRAGLSVAQSPSNSSVDTILPTPNPSLLSLIPVAGATTCTAFIDVRQQLLYVINIGDSRAVAGWLDEESGQWRVDVLSQDQECGNPAEVKRLQNMHSPPLSDAVIDEGYTPRLLGNLQPSRAFGDDCSKLTRAEKESLSLAGQINTLPEESPFTKKPISYDDAPYMDAWPEIVIRNLRNKENPNEKLEFLIIATDGLWDKISSEEAILLLAAHSSESAESRIAKTDLPKIFPQIKSEGERPYPAEELPGTTAENSTGHWVLEDDNAATHLIRNGLDGHGDEEVHRMILSLTGSGAREVRDDTSVMMPLPSTPILSSSIALTSSAAGLAALLTYLYYNRPSIPFAFVPLTSKTFTFKVLNWDATLSLSSSGIVTLTRNISAWGTGPETHTTHHIFLSPEECQRKLTRNQSTYEVDRPGNPIVRIDTNFIEANYKCEDDISIDLISSSDLAVLRKGEEGKGFWEFWGMLRNKLPLNPYSEASKSDDNSENTSEAQEVEMTPNDDLCFLSVIDGHGGGQTSSVLRKVLHGTLSWGLAGLKEWTSKDIYHKIKETYLALDEDIYRAGLSVAQSPSNSSVDTILPTPNPSLLSLIPVAGATTCTAFIDVRQQLLYVINIGDSRAVAGWLDEESGQWRVDVLSQDQECGNPAEVKRLQNMHSPPLSDAVIDEGYTPRLLGNLQPSRAFGDDCSKLTRAEKESLSLAGQINTLPEESPFTKKPISYDDAPYMDAWPEIVIRNLRNKENPNEKLEFLIIATDGLWDKISSEEAILLLAAHSSESAESRIAKTDLPKIFPQIKSEGERPYPAEELPGTTAENSTGHWVLEDDNAATHLIRNGLDGHGDEEVHRMILSLTGSGAREVRDDTSVM

Solvent-accessible surface area (backbone atoms only — not comparable to full-atom values): 60089 Å² total; per-residue (Å²): 130,84,74,76,80,76,79,82,77,81,77,74,80,74,80,76,83,52,69,70,59,51,49,51,49,48,49,44,52,60,72,58,45,76,77,66,75,72,69,72,66,63,81,70,57,57,70,47,75,49,65,42,88,78,18,50,29,36,38,33,38,48,94,83,43,38,30,36,40,40,29,41,64,18,78,64,33,75,49,86,42,65,46,76,50,77,29,56,53,52,52,73,67,55,43,49,48,58,60,49,70,54,48,50,62,40,65,44,89,45,69,70,49,85,59,56,67,49,34,32,23,48,44,63,16,46,86,64,55,22,51,40,73,35,73,38,29,39,39,57,70,54,40,71,43,52,63,75,50,50,92,93,40,3,42,48,23,44,44,38,68,55,47,44,70,56,67,73,58,70,79,64,81,73,81,70,72,73,80,70,78,71,80,68,68,76,65,72,74,64,79,72,66,73,36,38,44,37,36,40,38,33,38,25,43,24,39,78,43,40,62,41,14,53,38,42,53,59,30,49,65,56,38,49,47,53,30,59,52,65,51,92,57,96,42,74,68,51,49,52,53,42,51,48,53,33,44,46,52,50,30,49,43,44,40,40,43,26,46,55,51,19,54,27,68,50,62,57,88,51,97,55,64,60,56,41,60,55,65,54,57,59,63,45,53,70,79,19,16,19,22,37,31,31,42,40,36,37,43,63,78,38,34,35,36,34,42,35,24,13,43,30,42,36,39,34,29,28,38,26,70,81,80,60,30,32,38,74,45,67,56,42,45,40,28,19,39,77,31,68,71,49,41,54,51,50,19,57,68,39,89,72,59,38,80,68,43,52,36,61,82,82,42,84,25,11,42,62,39,70,37,44,53,51,24,30,37,39,38,35,71,44,47,36,38,51,72,55,38,50,39,36,20,29,30,55,70,46,88,63,69,63,62,40,19,90,71,70,65,39,73,53,85,60,74,70,43,49,64,49,47,40,76,60,49,75,37,79,43,61,60,58,40,82,91,44,74,53,35,38,72,76,45,68,40,36,27,28,47,34,40,53,77,47,36,53,73,60,47,51,46,47,49,49,53,45,68,70,39,90,78,53,61,53,62,40,46,32,55,45,50,47,68,78,47,31,64,52,81,75,89,64,90,65,49,45,80,70,71,81,61,66,38,72,44,76,81,55,31,51,52,29,42,56,54,84,56,85,48,62,25,43,32,51,51,62,37,21,66,78,47,32,53,48,64,66,58,45,37,49,58,67,24,37,53,56,70,54,18,46,66,66,40,51,44,26,40,31,53,133,86,78,78,80,75,76,82,77,79,77,72,78,76,78,75,80,54,70,68,57,52,48,49,50,50,48,46,51,62,73,57,46,77,76,67,74,74,68,72,64,64,81,68,57,56,69,48,75,47,66,43,87,74,18,49,30,36,38,34,36,46,92,84,42,39,30,36,39,40,30,42,66,19,75,62,34,74,48,86,43,65,47,76,49,75,28,56,52,53,50,74,67,55,44,50,47,58,59,48,72,55,48,48,64,40,66,45,88,47,71,71,48,84,59,56,66,49,34,32,24,46,46,63,16,46,86,65,55,23,52,41,73,36,73,38,32,40,39,58,68,52,40,70,42,51,63,75,49,50,92,92,40,4,42,47,22,44,44,38,69,55,48,45,70,56,68,73,58,70,79,63,80,72,76,68,71,73,79,70,79,71,80,68,68,76,64,72,74,64,77,74,68,71,36,37,44,38,36,40,39,34,36,24,44,24,40,78,42,39,62,40,14,53,39,42,53,58,31,49,63,57,38,49,47,52,31,59,51,64,52,92,57,98,42,72,67,51,49,51,53,41,51,47,52,33,45,43,52,50,28,50,44,43,39,39,44,26,48,55,49,20,54,26,70,51,62,57,88,52,96,56,63,60,57,42,62,55,63,55,57,60,61,47,52,73,81,20,18,20,22,36,31,30,41,39,35,36,43,63,78,37,34,34,35,34,42,35,24,12,42,31,41,36,39,32,30,28,38,26,70,81,80,59,31,32,39,73,44,68,56,41,44,41,28,19,40,75,30,68,71,49,41,53,51,49,18,58,68,39,89,71,59,37,79,68,42,51,37,61,81,83,40,83,26,10,42,63,41,72,36,43,54,52,25,30,36,38,38,35,71,44,46,39,37,49,71,54,39,49,38,38,20,28,30,55,71,45,86,63,67,62,60,40,20,89,70,71,66,39,73,51,83,68,68,70,47,49,63,49,47,41,77,59,49,75,37,78,42,61,59,57,40,82,91,43,73,55,35,40,70,76,44,68,40,36,28,27,47,34,41,54,78,46,36,51,74,61,47,53,43,46,50,48,52,46,67,71,40,90,78,53,60,56,61,40,45,32,54,45,49,48,69,76,48,34,65,53,81,75,89,65,92,66,49,46,80,70,69,81,62,65,37,73,44,76,80,54,30,51,49,28,42,57,55,85,56,86,47,61,24,43,32,52,50,63,37,20,66,77,46,32,53,49,65,66,58,45,36,50,58,67,25,37,51,56,69,54,19,46,67,67,41,50,46,27,42,30,55

Organism: NCBI:txid1296121

Foldseek 3Di:
DPPDPDDPDPPPPPPDPDPVVVVVVVVCCVPPVVPPVPPPPPPPFDKDWDDDFQKIWIWTADPVQKIKIKIQPPQLRPDPDIDIDIFGQDDPVVLVCQLPVFKFKFAQPAALDPDGIDIKDWHFLAPDALKDKAKWKAFPVCLLCLVVFDPPDDSLRRCVVGTHPGPPPRPPPPDPPPPPPPPPPCPPPPVRPHFGMKIKIKIKHKDPHNPANVVCNSPVVSLLSNQCSPDPDDDPVSSVVSNQVSQQVVLCCLLCQLLCQLPPDWPPVDPDPATPPGPVSLVSLDQMWMWMWMWIARRNVQKIKTKTFAAWWKWWWKAQQVVLAIAIRTQDFHQWCVDPVLVVVLQVVDVVGDNPQWDPPNGQIAGLLEHGGQGTRHNNLLADAPVSQVSSCVSNVDDSQDQARPSPRDGRPRHDDNSHYGRIDMGMDRQADPPRRSMHTDDMKIKGVLLCVQAPSQRLNLLVVLLPDPPHDQKAQQLCSCVVHPHDDDPDDDHPPPDDHTNPDPVRRAAIQGHDDNRSNSSSVQCSQHVHNDPSSSSSQSRDDHVRNVSRTRIMMMD/DPPDPPDPDPPPPPPDPDPVVVVCVVVCCVPPVPPPVPPPPVPPFDKDWDDDFQKIWIWTADPVQKIKIKIQPPQLNPDPDIDIDIFGQDDPVVLVCQLPVFKFKFAQPAALDPDGIDIKDWHALAPDALKDKAKWKAFPVCLLCLVVFDPPDDSLRRCVVRTHPGPPPRPPVPDPPPPPPPPPPCPPPPVSPHFGMKIKIKIKHKDPHNPANVVCNSPVVSLLSNQCSPDPDDDPVSSVVSNQVSQQVVLCCLLCQLLCQLPPDWPVVDPDPATPPGPVSLVSLDQMWMWMWMWIAGSNVQKIKTKTFAAWWKWWWKAQQVVLAIAIRTQDFHQWCVDPVLVVVLQVVDVVGDNPQWDPPNGQIAGLQEHGGQGTRHNNLLADAPVSQVSSCVSNVDDSQDQARPSPRDGRPRHDDNSHYGRIDMGMDRQADPPRRSMHTDDMKIKGVQLCVQAPSQRLNLLVVLLPDPPHDQKAQQLCSCVVHPHDDDPDDDHPPPDDHTNPDPVRRAAIQGHDDNRSNSSSNQCSQHVHNDPSSSSSQSRDDHVRNVSRTRIMMMD

pLDDT: mean 82.16, std 21.43, range [21.3, 98.88]